Protein AF-0000000080417863 (afdb_homodimer)

Structure (mmCIF, N/CA/C/O backbone):
data_AF-0000000080417863-model_v1
#
loop_
_entity.id
_entity.type
_entity.pdbx_description
1 polymer 'RIX1 domain-containing protein'
#
loop_
_atom_site.group_PDB
_atom_site.id
_atom_site.type_symbol
_atom_site.label_atom_id
_atom_site.label_alt_id
_atom_site.label_comp_id
_atom_site.label_asym_id
_atom_site.label_entity_id
_atom_site.label_seq_id
_atom_site.pdbx_PDB_ins_code
_atom_site.Cartn_x
_atom_site.Cartn_y
_atom_site.Cartn_z
_atom_site.occupancy
_atom_site.B_iso_or_equiv
_atom_site.auth_seq_id
_atom_site.auth_comp_id
_atom_site.auth_asym_id
_atom_site.auth_atom_id
_atom_site.pdbx_PDB_model_num
ATOM 1 N N . MET A 1 1 ? -18.344 2.941 -37.938 1 40.19 1 MET A N 1
ATOM 2 C CA . MET A 1 1 ? -19.234 2.227 -37.031 1 40.19 1 MET A CA 1
ATOM 3 C C . MET A 1 1 ? -18.719 2.258 -35.594 1 40.19 1 MET A C 1
ATOM 5 O O . MET A 1 1 ? -17.578 1.879 -35.344 1 40.19 1 MET A O 1
ATOM 9 N N . ASN A 1 2 ? -19.172 3.262 -34.75 1 62 2 ASN A N 1
ATOM 10 C CA . ASN A 1 2 ? -18.922 3.787 -33.406 1 62 2 ASN A CA 1
ATOM 11 C C . ASN A 1 2 ? -19.062 2.705 -32.344 1 62 2 ASN A C 1
ATOM 13 O O . ASN A 1 2 ? -20.141 2.545 -31.766 1 62 2 ASN A O 1
ATOM 17 N N . SER A 1 3 ? -18.234 1.64 -32.5 1 79 3 SER A N 1
ATOM 18 C CA . SER A 1 3 ? -18.219 0.379 -31.766 1 79 3 SER A CA 1
ATOM 19 C C . SER A 1 3 ? -18.312 0.616 -30.266 1 79 3 SER A C 1
ATOM 21 O O . SER A 1 3 ? -19 -0.113 -29.562 1 79 3 SER A O 1
ATOM 23 N N . THR A 1 4 ? -17.875 1.683 -29.969 1 82.69 4 THR A N 1
ATOM 24 C CA . THR A 1 4 ? -17.875 1.951 -28.531 1 82.69 4 THR A CA 1
ATOM 25 C C . THR A 1 4 ? -19.281 2.285 -28.031 1 82.69 4 THR A C 1
ATOM 27 O O . THR A 1 4 ? -19.703 1.807 -26.984 1 82.69 4 THR A O 1
ATOM 30 N N . PHE A 1 5 ? -19.984 3.008 -28.922 1 86.12 5 PHE A N 1
ATOM 31 C CA . PHE A 1 5 ? -21.328 3.41 -28.516 1 86.12 5 PHE A CA 1
ATOM 32 C C . PHE A 1 5 ? -22.281 2.219 -28.562 1 86.12 5 PHE A C 1
ATOM 34 O O . PHE A 1 5 ? -23.141 2.078 -27.688 1 86.12 5 PHE A O 1
ATOM 41 N N . HIS A 1 6 ? -22.047 1.393 -29.484 1 86.12 6 HIS A N 1
ATOM 42 C CA . HIS A 1 6 ? -22.875 0.202 -29.594 1 86.12 6 HIS A CA 1
ATOM 43 C C . HIS A 1 6 ? -22.672 -0.729 -28.406 1 86.12 6 HIS A C 1
ATOM 45 O O . HIS A 1 6 ? -23.641 -1.276 -27.859 1 86.12 6 HIS A O 1
ATOM 51 N N . LEU A 1 7 ? -21.516 -0.893 -28.047 1 87.88 7 LEU A N 1
ATOM 52 C CA . LEU A 1 7 ? -21.203 -1.761 -26.906 1 87.88 7 LEU A CA 1
ATOM 53 C C . LEU A 1 7 ? -21.75 -1.179 -25.609 1 87.88 7 LEU A C 1
ATOM 55 O O . LEU A 1 7 ? -22.156 -1.923 -24.719 1 87.88 7 LEU A O 1
ATOM 59 N N . LEU A 1 8 ? -21.75 0.161 -25.5 1 88.94 8 LEU A N 1
ATOM 60 C CA . LEU A 1 8 ? -22.312 0.802 -24.328 1 88.94 8 LEU A CA 1
ATOM 61 C C . LEU A 1 8 ? -23.812 0.529 -24.219 1 88.94 8 LEU A C 1
ATOM 63 O O . LEU A 1 8 ? -24.312 0.235 -23.141 1 88.94 8 LEU A O 1
ATOM 67 N N . LYS A 1 9 ? -24.406 0.51 -25.375 1 88.31 9 LYS A N 1
ATOM 68 C CA . LYS A 1 9 ? -25.844 0.233 -25.391 1 88.31 9 LYS A CA 1
ATOM 69 C C . LYS A 1 9 ? -26.125 -1.221 -25.016 1 88.31 9 LYS A C 1
ATOM 71 O O . LYS A 1 9 ? -27.109 -1.513 -24.328 1 88.31 9 LYS A O 1
ATOM 76 N N . LEU A 1 10 ? -25.219 -2.031 -25.438 1 87.12 10 LEU A N 1
ATOM 77 C CA . LEU A 1 10 ? -25.359 -3.445 -25.094 1 87.12 10 LEU A CA 1
ATOM 78 C C . LEU A 1 10 ? -25.156 -3.67 -23.609 1 87.12 10 LEU A C 1
ATOM 80 O O . LEU A 1 10 ? -25.891 -4.457 -22.984 1 87.12 10 LEU A O 1
ATOM 84 N N . ALA A 1 11 ? -24.219 -3.018 -23.078 1 89.62 11 ALA A N 1
ATOM 85 C CA . ALA A 1 11 ? -23.922 -3.162 -21.656 1 89.62 11 ALA A CA 1
ATOM 86 C C . ALA A 1 11 ? -25.047 -2.605 -20.797 1 89.62 11 ALA A C 1
ATOM 88 O O . ALA A 1 11 ? -25.344 -3.137 -19.734 1 89.62 11 ALA A O 1
ATOM 89 N N . LEU A 1 12 ? -25.688 -1.545 -21.281 1 89.81 12 LEU A N 1
ATOM 90 C CA . LEU A 1 12 ? -26.781 -0.92 -20.547 1 89.81 12 LEU A CA 1
ATOM 91 C C . LEU A 1 12 ? -28.031 -1.795 -20.609 1 89.81 12 LEU A C 1
ATOM 93 O O . LEU A 1 12 ? -28.859 -1.754 -19.688 1 89.81 12 LEU A O 1
ATOM 97 N N . GLY A 1 13 ? -28.078 -2.602 -21.609 1 83.31 13 GLY A N 1
ATOM 98 C CA . GLY A 1 13 ? -29.234 -3.451 -21.781 1 83.31 13 GLY A CA 1
ATOM 99 C C . GLY A 1 13 ? -29.25 -4.664 -20.875 1 83.31 13 GLY A C 1
ATOM 100 O O . GLY A 1 13 ? -30.297 -5.223 -20.578 1 83.31 13 GLY A O 1
ATOM 101 N N . GLU A 1 14 ? -28.078 -4.914 -20.422 1 80.81 14 GLU A N 1
ATOM 102 C CA . GLU A 1 14 ? -28 -6.062 -19.531 1 80.81 14 GLU A CA 1
ATOM 103 C C . GLU A 1 14 ? -28.438 -5.688 -18.109 1 80.81 14 GLU A C 1
ATOM 105 O O . GLU A 1 14 ? -28.203 -4.562 -17.672 1 80.81 14 GLU A O 1
ATOM 110 N N . SER A 1 15 ? -29.172 -6.453 -17.516 1 71.88 15 SER A N 1
ATOM 111 C CA . SER A 1 15 ? -29.719 -6.18 -16.188 1 71.88 15 SER A CA 1
ATOM 112 C C . SER A 1 15 ? -28.625 -6.121 -15.133 1 71.88 15 SER A C 1
ATOM 114 O O . SER A 1 15 ? -28.75 -5.398 -14.141 1 71.88 15 SER A O 1
ATOM 116 N N . ASP A 1 16 ? -27.688 -6.812 -15.43 1 74.88 16 ASP A N 1
ATOM 117 C CA . ASP A 1 16 ? -26.641 -6.91 -14.406 1 74.88 16 ASP A CA 1
ATOM 118 C C . ASP A 1 16 ? -25.609 -5.801 -14.57 1 74.88 16 ASP A C 1
ATOM 120 O O . ASP A 1 16 ? -25.234 -5.461 -15.688 1 74.88 16 ASP A O 1
ATOM 124 N N . LYS A 1 17 ? -25.266 -5.125 -13.555 1 81.56 17 LYS A N 1
ATOM 125 C CA . LYS A 1 17 ? -24.297 -4.027 -13.539 1 81.56 17 LYS A CA 1
ATOM 126 C C . LYS A 1 17 ? -22.875 -4.539 -13.703 1 81.56 17 LYS A C 1
ATOM 128 O O . LYS A 1 17 ? -21.938 -3.75 -13.859 1 81.56 17 LYS A O 1
ATOM 133 N N . TYR A 1 18 ? -22.812 -5.84 -13.766 1 82.38 18 TYR A N 1
ATOM 134 C CA . TYR A 1 18 ? -21.5 -6.445 -13.898 1 82.38 18 TYR A CA 1
ATOM 135 C C . TYR A 1 18 ? -20.875 -6.129 -15.258 1 82.38 18 TYR A C 1
ATOM 137 O O . TYR A 1 18 ? -19.734 -5.68 -15.344 1 82.38 18 TYR A O 1
ATOM 145 N N . ALA A 1 19 ? -21.656 -6.262 -16.266 1 86.69 19 ALA A N 1
ATOM 146 C CA . ALA A 1 19 ? -21.156 -6.047 -17.625 1 86.69 19 ALA A CA 1
ATOM 147 C C . ALA A 1 19 ? -20.812 -4.578 -17.859 1 86.69 19 ALA A C 1
ATOM 149 O O . ALA A 1 19 ? -19.812 -4.262 -18.5 1 86.69 19 ALA A O 1
ATOM 150 N N . LEU A 1 20 ? -21.656 -3.746 -17.297 1 89.56 20 LEU A N 1
ATOM 151 C CA . LEU A 1 20 ? -21.422 -2.318 -17.484 1 89.56 20 LEU A CA 1
ATOM 152 C C . LEU A 1 20 ? -20.156 -1.874 -16.781 1 89.56 20 LEU A C 1
ATOM 154 O O . LEU A 1 20 ? -19.328 -1.157 -17.359 1 89.56 20 LEU A O 1
ATOM 158 N N . ARG A 1 21 ? -19.953 -2.352 -15.586 1 88.44 21 ARG A N 1
ATOM 159 C CA . ARG A 1 21 ? -18.781 -1.952 -14.805 1 88.44 21 ARG A CA 1
ATOM 160 C C . ARG A 1 21 ? -17.5 -2.428 -15.461 1 88.44 21 ARG A C 1
ATOM 162 O O . ARG A 1 21 ? -16.516 -1.68 -15.539 1 88.44 21 ARG A O 1
ATOM 169 N N . ASN A 1 22 ? -17.547 -3.588 -15.953 1 88.88 22 ASN A N 1
ATOM 170 C CA . ASN A 1 22 ? -16.359 -4.125 -16.609 1 88.88 22 ASN A CA 1
ATOM 171 C C . ASN A 1 22 ? -16.062 -3.41 -17.922 1 88.88 22 ASN A C 1
ATOM 173 O O . ASN A 1 22 ? -14.906 -3.164 -18.266 1 88.88 22 ASN A O 1
ATOM 177 N N . TYR A 1 23 ? -17.125 -3.119 -18.688 1 90.88 23 TYR A N 1
ATOM 178 C CA . TYR A 1 23 ? -16.953 -2.406 -19.938 1 90.88 23 TYR A CA 1
ATOM 179 C C . TYR A 1 23 ? -16.406 -1 -19.703 1 90.88 23 TYR A C 1
ATOM 181 O O . TYR A 1 23 ? -15.539 -0.528 -20.438 1 90.88 23 TYR A O 1
ATOM 189 N N . LEU A 1 24 ? -16.891 -0.411 -18.625 1 90.5 24 LEU A N 1
ATOM 190 C CA . LEU A 1 24 ? -16.469 0.95 -18.312 1 90.5 24 LEU A CA 1
ATOM 191 C C . LEU A 1 24 ? -15.008 0.973 -17.859 1 90.5 24 LEU A C 1
ATOM 193 O O . LEU A 1 24 ? -14.281 1.933 -18.125 1 90.5 24 LEU A O 1
ATOM 197 N N . GLN A 1 25 ? -14.602 -0.05 -17.172 1 90.06 25 GLN A N 1
ATOM 198 C CA . GLN A 1 25 ? -13.203 -0.135 -16.781 1 90.06 25 GLN A CA 1
ATOM 199 C C . GLN A 1 25 ? -12.297 -0.224 -18 1 90.06 25 GLN A C 1
ATOM 201 O O . GLN A 1 25 ? -11.219 0.378 -18.031 1 90.06 25 GLN A O 1
ATOM 206 N N . VAL A 1 26 ? -12.75 -0.878 -18.984 1 88.25 26 VAL A N 1
ATOM 207 C CA . VAL A 1 26 ? -12 -1.004 -20.219 1 88.25 26 VAL A CA 1
ATOM 208 C C . VAL A 1 26 ? -11.953 0.342 -20.938 1 88.25 26 VAL A C 1
ATOM 210 O O . VAL A 1 26 ? -10.922 0.724 -21.5 1 88.25 26 VAL A O 1
ATOM 213 N N . CYS A 1 27 ? -13.094 0.983 -20.875 1 88.19 27 CYS A N 1
ATOM 214 C CA . CYS A 1 27 ? -13.156 2.293 -21.516 1 88.19 27 CYS A CA 1
ATOM 215 C C . CYS A 1 27 ? -12.211 3.275 -20.844 1 88.19 27 CYS A C 1
ATOM 217 O O . CYS A 1 27 ? -11.625 4.133 -21.5 1 88.19 27 CYS A O 1
ATOM 219 N N . LYS A 1 28 ? -12.062 3.139 -19.547 1 88 28 LYS A N 1
ATOM 220 C CA . LYS A 1 28 ? -11.172 4.016 -18.781 1 88 28 LYS A CA 1
ATOM 221 C C . LYS A 1 28 ? -9.711 3.729 -19.109 1 88 28 LYS A C 1
ATOM 223 O O . LYS A 1 28 ? -8.93 4.652 -19.359 1 88 28 LYS A O 1
ATOM 228 N N . ASP A 1 29 ? -9.391 2.516 -19.203 1 83.31 29 ASP A N 1
ATOM 229 C CA . ASP A 1 29 ? -8.008 2.109 -19.406 1 83.31 29 ASP A CA 1
ATOM 230 C C . ASP A 1 29 ? -7.543 2.422 -20.828 1 83.31 29 ASP A C 1
ATOM 232 O O . ASP A 1 29 ? -6.383 2.783 -21.047 1 83.31 29 ASP A O 1
ATOM 236 N N . ASN A 1 30 ? -8.453 2.359 -21.812 1 80.44 30 ASN A N 1
ATOM 237 C CA . ASN A 1 30 ? -8.07 2.535 -23.219 1 80.44 30 ASN A CA 1
ATOM 238 C C . ASN A 1 30 ? -8.555 3.871 -23.766 1 80.44 30 ASN A C 1
ATOM 240 O O . ASN A 1 30 ? -8.328 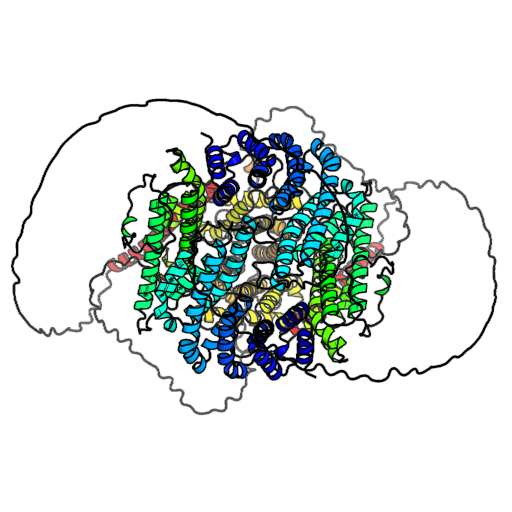4.188 -24.938 1 80.44 30 ASN A O 1
ATOM 244 N N . ILE A 1 31 ? -9.195 4.684 -22.906 1 81.44 31 ILE A N 1
ATOM 245 C CA . ILE A 1 31 ? -9.695 5.992 -23.312 1 81.44 31 ILE A CA 1
ATOM 246 C C . ILE A 1 31 ? -10.523 5.859 -24.578 1 81.44 31 ILE A C 1
ATOM 248 O O . ILE A 1 31 ? -10.32 6.613 -25.547 1 81.44 31 ILE A O 1
ATOM 252 N N . LEU A 1 32 ? -11.461 5 -24.688 1 82.75 32 LEU A N 1
ATOM 253 C CA . LEU A 1 32 ? -12.203 4.609 -25.891 1 82.75 32 LEU A CA 1
ATOM 254 C C . LEU A 1 32 ? -13.18 5.703 -26.297 1 82.75 32 LEU A C 1
ATOM 256 O O . LEU A 1 32 ? -13.516 5.836 -27.484 1 82.75 32 LEU A O 1
ATOM 260 N N . PHE A 1 33 ? -13.633 6.539 -25.406 1 83.38 33 PHE A N 1
ATOM 261 C CA . PHE A 1 33 ? -14.641 7.539 -25.719 1 83.38 33 PHE A CA 1
ATOM 262 C C . PHE A 1 33 ? -14.047 8.664 -26.562 1 83.38 33 PHE A C 1
ATOM 264 O O . PHE A 1 33 ? -14.766 9.367 -27.266 1 83.38 33 PHE A O 1
ATOM 271 N N . GLN A 1 34 ? -12.789 8.812 -26.422 1 76.31 34 GLN A N 1
ATOM 272 C CA . GLN A 1 34 ? -12.133 9.875 -27.172 1 76.31 34 GLN A CA 1
ATOM 273 C C . GLN A 1 34 ? -11.828 9.422 -28.594 1 76.31 34 GLN A C 1
ATOM 275 O O . GLN A 1 34 ? -11.852 10.227 -29.531 1 76.31 34 GLN A O 1
ATOM 280 N N . LYS A 1 35 ? -11.43 8.227 -28.812 1 69 35 LYS A N 1
ATOM 281 C CA . LYS A 1 35 ? -10.93 7.746 -30.094 1 69 35 LYS A CA 1
ATOM 282 C C . LYS A 1 35 ? -12.07 7.48 -31.062 1 69 35 LYS A C 1
ATOM 284 O O . LYS A 1 35 ? -12.023 7.93 -32.219 1 69 35 LYS A O 1
ATOM 289 N N . ASP A 1 36 ? -13.055 6.598 -30.719 1 62.47 36 ASP A N 1
ATOM 290 C CA . ASP A 1 36 ? -13.938 5.988 -31.703 1 62.47 36 ASP A CA 1
ATOM 291 C C . ASP A 1 36 ? -15.398 6.32 -31.422 1 62.47 36 ASP A C 1
ATOM 293 O O . ASP A 1 36 ? -16.297 5.516 -31.703 1 62.47 36 ASP A O 1
ATOM 297 N N . CYS A 1 37 ? -15.664 7.488 -30.812 1 67.06 37 CYS A N 1
ATOM 298 C CA . CYS A 1 37 ? -17.062 7.578 -30.422 1 67.06 37 CYS A CA 1
ATOM 299 C C . CYS A 1 37 ? -17.609 8.992 -30.625 1 67.06 37 CYS A C 1
ATOM 301 O O . CYS A 1 37 ? -16.844 9.953 -30.641 1 67.06 37 CYS A O 1
ATOM 303 N N . ASN A 1 38 ? -18.719 8.891 -31.219 1 81.69 38 ASN A N 1
ATOM 304 C CA . ASN A 1 38 ? -19.484 10.125 -31.109 1 81.69 38 ASN A CA 1
ATOM 305 C C . ASN A 1 38 ? -19.828 10.445 -29.656 1 81.69 38 ASN A C 1
ATOM 307 O O . ASN A 1 38 ? -20.828 9.969 -29.125 1 81.69 38 ASN A O 1
ATOM 311 N N . ILE A 1 39 ? -19.016 11.211 -29.047 1 86.94 39 ILE A N 1
ATOM 312 C CA . ILE A 1 39 ? -19.062 11.516 -27.609 1 86.94 39 ILE A CA 1
ATOM 313 C C . ILE A 1 39 ? -20.391 12.203 -27.281 1 86.94 39 ILE A C 1
ATOM 315 O O . ILE A 1 39 ? -20.906 12.047 -26.172 1 86.94 39 ILE A O 1
ATOM 319 N N . GLU A 1 40 ? -21.047 12.797 -28.297 1 88.38 40 GLU A N 1
ATOM 320 C CA . GLU A 1 40 ? -22.297 13.508 -28.062 1 88.38 40 GLU A CA 1
ATOM 321 C C . GLU A 1 40 ? -23.453 12.539 -27.812 1 88.38 40 GLU A C 1
ATOM 323 O O . GLU A 1 40 ? -24.328 12.82 -27 1 88.38 40 GLU A O 1
ATOM 328 N N . SER A 1 41 ? -23.328 11.453 -28.484 1 90.81 41 SER A N 1
ATOM 329 C CA . SER A 1 41 ? -24.359 10.445 -28.266 1 90.81 41 SER A CA 1
ATOM 330 C C . SER A 1 41 ? -24.266 9.859 -26.859 1 90.81 41 SER A C 1
ATOM 332 O O . SER A 1 41 ? -25.281 9.57 -26.234 1 90.81 41 SER A O 1
ATOM 334 N N . VAL A 1 42 ? -23.109 9.703 -26.422 1 92.19 42 VAL A N 1
ATOM 335 C CA . VAL A 1 42 ? -22.906 9.172 -25.078 1 92.19 42 VAL A CA 1
ATOM 336 C C . VAL A 1 42 ? -23.375 10.188 -24.031 1 92.19 42 VAL A C 1
ATOM 338 O O . VAL A 1 42 ? -24 9.82 -23.047 1 92.19 42 VAL A O 1
ATOM 341 N N . VAL A 1 43 ? -23.094 11.453 -24.328 1 93.69 43 VAL A N 1
ATOM 342 C CA . VAL A 1 43 ? -23.531 12.516 -23.422 1 93.69 43 VAL A CA 1
ATOM 343 C C . VAL A 1 43 ? -25.047 12.555 -23.344 1 93.69 43 VAL A C 1
ATOM 345 O O . VAL A 1 43 ? -25.625 12.773 -22.266 1 93.69 43 VAL A O 1
ATOM 348 N N . ALA A 1 44 ? -25.625 12.281 -24.406 1 92.94 44 ALA A N 1
ATOM 349 C CA . ALA A 1 44 ? -27.078 12.258 -24.438 1 92.94 44 ALA A CA 1
ATOM 350 C C . ALA A 1 44 ? -27.625 11.125 -23.562 1 92.94 44 ALA A C 1
ATOM 352 O O . ALA A 1 44 ? -28.625 11.305 -22.859 1 92.94 44 ALA A O 1
ATOM 353 N N . ILE A 1 45 ? -27 10.008 -23.594 1 92.94 45 ILE A N 1
ATOM 354 C CA . ILE A 1 45 ? -27.406 8.875 -22.766 1 92.94 45 ILE A CA 1
ATOM 355 C C . ILE A 1 45 ? -27.219 9.211 -21.281 1 92.94 45 ILE A C 1
ATOM 357 O O . ILE A 1 45 ? -28.062 8.883 -20.453 1 92.94 45 ILE A O 1
ATOM 361 N N . VAL A 1 46 ? -26.109 9.836 -21 1 94.31 46 VAL A N 1
ATOM 362 C CA . VAL A 1 46 ? -25.797 10.195 -19.625 1 94.31 46 VAL A CA 1
ATOM 363 C C . VAL A 1 46 ? -26.844 11.18 -19.094 1 94.31 46 VAL A C 1
ATOM 365 O O . VAL A 1 46 ? -27.359 11.008 -17.984 1 94.31 46 VAL A O 1
ATOM 368 N N . ASN A 1 47 ? -27.188 12.156 -19.891 1 93.94 47 ASN A N 1
ATOM 369 C CA . ASN A 1 47 ? -28.156 13.156 -19.484 1 93.94 47 ASN A CA 1
ATOM 370 C C . ASN A 1 47 ? -29.547 12.539 -19.266 1 93.94 47 ASN A C 1
ATOM 372 O O . ASN A 1 47 ? -30.25 12.891 -18.328 1 93.94 47 ASN A O 1
ATOM 376 N N . SER A 1 48 ? -29.797 11.641 -20.125 1 93.5 48 SER A N 1
ATOM 377 C CA . SER A 1 48 ? -31.094 10.969 -19.984 1 93.5 48 SER A CA 1
ATOM 378 C C . SER A 1 48 ? -31.109 10.062 -18.75 1 93.5 48 SER A C 1
ATOM 380 O O . SER A 1 48 ? -32.125 9.992 -18.047 1 93.5 48 SER A O 1
ATOM 382 N N . SER A 1 49 ? -30.031 9.391 -18.516 1 92.06 49 SER A N 1
ATOM 383 C CA . SER A 1 49 ? -29.953 8.461 -17.391 1 92.06 49 SER A CA 1
ATOM 384 C C . SER A 1 49 ? -29.922 9.211 -16.062 1 92.06 49 SER A C 1
ATOM 386 O O . SER A 1 49 ? -30.469 8.734 -15.062 1 92.06 49 SER A O 1
ATOM 388 N N . LEU A 1 50 ? -29.297 10.344 -15.969 1 92.31 50 LEU A N 1
ATOM 389 C CA . LEU A 1 50 ? -29.188 11.109 -14.734 1 92.31 50 LEU A CA 1
ATOM 390 C C . LEU A 1 50 ? -30.531 11.711 -14.336 1 92.31 50 LEU A C 1
ATOM 392 O O . LEU A 1 50 ? -30.734 12.039 -13.172 1 92.31 50 LEU A O 1
ATOM 396 N N . ASN A 1 51 ? -31.359 11.812 -15.328 1 88.75 51 ASN A N 1
ATOM 397 C CA . ASN A 1 51 ? -32.656 12.43 -15.07 1 88.75 51 ASN A CA 1
ATOM 398 C C . ASN A 1 51 ? -33.656 11.414 -14.531 1 88.75 51 ASN A C 1
ATOM 400 O O . ASN A 1 51 ? -34.688 11.789 -13.93 1 88.75 51 ASN A O 1
ATOM 404 N N . VAL A 1 52 ? -33.344 10.148 -14.797 1 87.44 52 VAL A N 1
ATOM 405 C CA . VAL A 1 52 ? -34.219 9.086 -14.328 1 87.44 52 VAL A CA 1
ATOM 406 C C . VAL A 1 52 ? -33.656 8.484 -13.039 1 87.44 52 VAL A C 1
ATOM 408 O O . VAL A 1 52 ? -32.469 8.102 -12.984 1 87.44 52 VAL A O 1
ATOM 411 N N . SER A 1 53 ? -34.438 8.336 -12.008 1 82.81 53 SER A N 1
ATOM 412 C CA . SER A 1 53 ? -34 7.895 -10.695 1 82.81 53 SER A CA 1
ATOM 413 C C . SER A 1 53 ? -33.562 6.434 -10.719 1 82.81 53 SER A C 1
ATOM 415 O O . SER A 1 53 ? -32.625 6.051 -10.023 1 82.81 53 SER A O 1
ATOM 417 N N . ALA A 1 54 ? -34.188 5.652 -11.602 1 81.31 54 ALA A N 1
ATOM 418 C CA . ALA A 1 54 ? -33.875 4.227 -11.648 1 81.31 54 ALA A CA 1
ATOM 419 C C . ALA A 1 54 ? -32.5 3.988 -12.305 1 81.31 54 ALA A C 1
ATOM 421 O O . ALA A 1 54 ? -31.797 3.039 -11.953 1 81.31 54 ALA A O 1
ATOM 422 N N . ASP A 1 55 ? -32.188 4.93 -13.219 1 87.88 55 ASP A N 1
ATOM 423 C CA . ASP A 1 55 ? -30.938 4.75 -13.977 1 87.88 55 ASP A CA 1
ATOM 424 C C . ASP A 1 55 ? -29.875 5.742 -13.531 1 87.88 55 ASP A C 1
ATOM 426 O O . ASP A 1 55 ? -28.828 5.879 -14.188 1 87.88 55 ASP A O 1
ATOM 430 N N . PHE A 1 56 ? -30.156 6.355 -12.445 1 89.75 56 PHE A N 1
ATOM 431 C CA . PHE A 1 56 ? -29.234 7.391 -11.984 1 89.75 56 PHE A CA 1
ATOM 432 C C . PHE A 1 56 ? -27.844 6.809 -11.734 1 89.75 56 PHE A C 1
ATOM 434 O O . PHE A 1 56 ? -26.828 7.398 -12.125 1 89.75 56 PHE A O 1
ATOM 441 N N . GLU A 1 57 ? -27.797 5.656 -11.141 1 87.12 57 GLU A N 1
ATOM 442 C CA . GLU A 1 57 ? -26.516 5.027 -10.828 1 87.12 57 GLU A CA 1
ATOM 443 C C . GLU A 1 57 ? -25.719 4.723 -12.094 1 87.12 57 GLU A C 1
ATOM 445 O O . GLU A 1 57 ? -24.5 4.93 -12.133 1 87.12 57 GLU A O 1
ATOM 450 N N . LYS A 1 58 ? -26.406 4.27 -13.086 1 90.5 58 LYS A N 1
ATOM 451 C CA . LYS A 1 58 ? -25.75 3.965 -14.352 1 90.5 58 LYS A CA 1
ATOM 452 C C . LYS A 1 58 ? -25.203 5.23 -15.008 1 90.5 58 LYS A C 1
ATOM 454 O O . LYS A 1 58 ? -24.094 5.227 -15.547 1 90.5 58 LYS A O 1
ATOM 459 N N . GLY A 1 59 ? -26 6.242 -14.867 1 92.38 59 GLY A N 1
ATOM 460 C CA . GLY A 1 59 ? -25.547 7.504 -15.43 1 92.38 59 GLY A CA 1
ATOM 461 C C . GLY A 1 59 ? -24.312 8.055 -14.742 1 92.38 59 GLY A C 1
ATOM 462 O O . GLY A 1 59 ? -23.406 8.57 -15.406 1 92.38 59 GLY A O 1
ATOM 463 N N . VAL A 1 60 ? -24.281 7.879 -13.438 1 92.75 60 VAL A N 1
ATOM 464 C CA . VAL A 1 60 ? -23.156 8.375 -12.656 1 92.75 60 VAL A CA 1
ATOM 465 C C . VAL A 1 60 ? -21.891 7.578 -13 1 92.75 60 VAL A C 1
ATOM 467 O O . VAL A 1 60 ? -20.812 8.141 -13.133 1 92.75 60 VAL A O 1
ATOM 470 N N . LEU A 1 61 ? -22.031 6.297 -13.188 1 92.88 61 LEU A N 1
ATOM 471 C CA . LEU A 1 61 ? -20.891 5.434 -13.508 1 92.88 61 LEU A CA 1
ATOM 472 C C . LEU A 1 61 ? -20.312 5.793 -14.867 1 92.88 61 LEU A C 1
ATOM 474 O O . LEU A 1 61 ? -19.094 5.855 -15.023 1 92.88 61 LEU A O 1
ATOM 478 N N . ILE A 1 62 ? -21.141 6.082 -15.836 1 94.12 62 ILE A N 1
ATOM 479 C CA . ILE A 1 62 ? -20.688 6.398 -17.188 1 94.12 62 ILE A CA 1
ATOM 480 C C . ILE A 1 62 ? -20.016 7.773 -17.203 1 94.12 62 ILE A C 1
ATOM 482 O O . ILE A 1 62 ? -18.953 7.949 -17.797 1 94.12 62 ILE A O 1
ATOM 486 N N . LEU A 1 63 ? -20.625 8.68 -16.484 1 94.81 63 LEU A N 1
ATOM 487 C CA . LEU A 1 63 ? -20.109 10.047 -16.484 1 94.81 63 LEU A CA 1
ATOM 488 C C . LEU A 1 63 ? -18.734 10.102 -15.812 1 94.81 63 LEU A C 1
ATOM 490 O O . LEU A 1 63 ? -17.875 10.883 -16.219 1 94.81 63 LEU A O 1
ATOM 494 N N . ASN A 1 64 ? -18.547 9.289 -14.789 1 92.5 64 ASN A N 1
ATOM 495 C CA . ASN A 1 64 ? -17.266 9.242 -14.094 1 92.5 64 ASN A CA 1
ATOM 496 C C . ASN A 1 64 ? -16.141 8.844 -15.039 1 92.5 64 ASN A C 1
ATOM 498 O O . ASN A 1 64 ? -15.008 9.312 -14.898 1 92.5 64 ASN A O 1
ATOM 502 N N . VAL A 1 65 ? -16.422 8.008 -15.977 1 92.25 65 VAL A N 1
ATOM 503 C CA . VAL A 1 65 ? -15.406 7.531 -16.906 1 92.25 65 VAL A CA 1
ATOM 504 C C . VAL A 1 65 ? -15.328 8.477 -18.109 1 92.25 65 VAL A C 1
ATOM 506 O O . VAL A 1 65 ? -14.25 8.672 -18.672 1 92.25 65 VAL A O 1
ATOM 509 N N . LEU A 1 66 ? -16.422 9.117 -18.516 1 92 66 LEU A N 1
ATOM 510 C CA . LEU A 1 66 ? -16.531 9.969 -19.688 1 92 66 LEU A CA 1
ATOM 511 C C . LEU A 1 66 ? -15.883 11.328 -19.453 1 92 66 LEU A C 1
ATOM 513 O O . LEU A 1 66 ? -15.273 11.898 -20.359 1 92 66 LEU A O 1
ATOM 517 N N . LEU A 1 67 ? -15.867 11.805 -18.25 1 91.12 67 LEU A N 1
ATOM 518 C CA . LEU A 1 67 ? -15.508 13.18 -17.906 1 91.12 67 LEU A CA 1
ATOM 519 C C . LEU A 1 67 ? -14.062 13.477 -18.281 1 91.12 67 LEU A C 1
ATOM 521 O O . LEU A 1 67 ? -13.789 14.445 -18.984 1 91.12 67 LEU A O 1
ATOM 525 N N . PRO A 1 68 ? -13.094 12.617 -17.875 1 85.62 68 PRO A N 1
ATOM 526 C CA . PRO A 1 68 ? -11.711 12.93 -18.234 1 85.62 68 PRO A CA 1
ATOM 527 C C . PRO A 1 68 ? -11.43 12.812 -19.719 1 85.62 68 PRO A C 1
ATOM 529 O O . PRO A 1 68 ? -10.438 13.352 -20.219 1 85.62 68 PRO A O 1
ATOM 532 N N . GLN A 1 69 ? -12.367 12.242 -20.469 1 85.19 69 GLN A N 1
ATOM 533 C CA . GLN A 1 69 ? -12.156 12 -21.891 1 85.19 69 GLN A CA 1
ATOM 534 C C . GLN A 1 69 ? -12.906 13.016 -22.75 1 85.19 69 GLN A C 1
ATOM 536 O O . GLN A 1 69 ? -12.766 13.039 -23.969 1 85.19 69 GLN A O 1
ATOM 541 N N . CYS A 1 70 ? -13.594 13.898 -22.156 1 86.38 70 CYS A N 1
ATOM 542 C CA . CYS A 1 70 ? -14.422 14.859 -22.875 1 86.38 70 CYS A CA 1
ATOM 543 C C . CYS A 1 70 ? -13.617 16.094 -23.266 1 86.38 70 CYS A C 1
ATOM 545 O O . CYS A 1 70 ? -12.711 16.5 -22.531 1 86.38 70 CYS A O 1
ATOM 547 N N . LYS A 1 71 ? -14.031 16.625 -24.359 1 82.31 71 LYS A N 1
ATOM 548 C CA . LYS A 1 71 ? -13.43 17.875 -24.812 1 82.31 71 LYS A CA 1
ATOM 549 C C . LYS A 1 71 ? -13.922 19.062 -23.984 1 82.31 71 LYS A C 1
ATOM 551 O O . LYS A 1 71 ? -14.984 18.984 -23.359 1 82.31 71 LYS A O 1
ATOM 556 N N . SER A 1 72 ? -13.195 20.141 -23.922 1 85.44 72 SER A N 1
ATOM 557 C CA . SER A 1 72 ? -13.484 21.297 -23.078 1 85.44 72 SER A CA 1
ATOM 558 C C . SER A 1 72 ? -14.805 21.953 -23.469 1 85.44 72 SER A C 1
ATOM 560 O O . SER A 1 72 ? -15.539 22.438 -22.609 1 85.44 72 SER A O 1
ATOM 562 N N . ASP A 1 73 ? -15.109 21.875 -24.75 1 86.56 73 ASP A N 1
ATOM 563 C CA . ASP A 1 73 ? -16.328 22.516 -25.203 1 86.56 73 ASP A CA 1
ATOM 564 C C . ASP A 1 73 ? -17.562 21.781 -24.719 1 86.56 73 ASP A C 1
ATOM 566 O O . ASP A 1 73 ? -18.547 22.406 -24.297 1 86.56 73 ASP A O 1
ATOM 570 N N . LEU A 1 74 ? -17.484 20.484 -24.781 1 89.38 74 LEU A N 1
ATOM 571 C CA . LEU A 1 74 ? -18.609 19.672 -24.328 1 89.38 74 LEU A CA 1
ATOM 572 C C . LEU A 1 74 ? -18.797 19.781 -22.812 1 89.38 74 LEU A C 1
ATOM 574 O O . LEU A 1 74 ? -19.922 19.781 -22.328 1 89.38 74 LEU A O 1
ATOM 578 N N . ILE A 1 75 ? -17.734 19.906 -22.109 1 91.38 75 ILE A N 1
ATOM 579 C CA . ILE A 1 75 ? -17.797 20.031 -20.656 1 91.38 75 ILE A CA 1
ATOM 580 C C . ILE A 1 75 ? -18.438 21.359 -20.281 1 91.38 75 ILE A C 1
ATOM 582 O O . ILE A 1 75 ? -19.297 21.422 -19.391 1 91.38 75 ILE A O 1
ATOM 586 N N . GLU A 1 76 ? -18 22.391 -20.922 1 91.94 76 GLU A N 1
ATOM 587 C CA . GLU A 1 76 ? -18.531 23.719 -20.609 1 91.94 76 GLU A CA 1
ATOM 588 C C . GLU A 1 76 ? -20.031 23.781 -20.828 1 91.94 76 GLU A C 1
ATOM 590 O O . GLU A 1 76 ? -20.75 24.422 -20.047 1 91.94 76 GLU A O 1
ATOM 595 N N . ARG A 1 77 ? -20.531 23.062 -21.781 1 92.75 77 ARG A N 1
ATOM 596 C CA . ARG A 1 77 ? -21.953 23.109 -22.141 1 92.75 77 ARG A CA 1
ATOM 597 C C . ARG A 1 77 ? -22.797 22.328 -21.141 1 92.75 77 ARG A C 1
ATOM 599 O O . ARG A 1 77 ? -23.953 22.672 -20.891 1 92.75 77 ARG A O 1
ATOM 606 N N . ASN A 1 78 ? -22.266 21.25 -20.562 1 94.88 78 ASN A N 1
ATOM 607 C CA . ASN A 1 78 ? -23.094 20.328 -19.797 1 94.88 78 ASN A CA 1
ATOM 608 C C . ASN A 1 78 ? -22.719 20.344 -18.312 1 94.88 78 ASN A C 1
ATOM 610 O O . ASN A 1 78 ? -23.422 19.766 -17.484 1 94.88 78 ASN A O 1
ATOM 614 N N . LEU A 1 79 ? -21.688 20.953 -17.922 1 95.5 79 LEU A N 1
ATOM 615 C CA . LEU A 1 79 ? -21.109 20.828 -16.578 1 95.5 79 LEU A CA 1
ATOM 616 C C . LEU A 1 79 ? -22.094 21.297 -15.516 1 95.5 79 LEU A C 1
ATOM 618 O O . LEU A 1 79 ? -22.281 20.625 -14.5 1 95.5 79 LEU A O 1
ATOM 622 N N . LEU A 1 80 ? -22.719 22.438 -15.742 1 94.94 80 LEU A N 1
ATOM 623 C CA . LEU A 1 80 ? -23.672 22.969 -14.766 1 94.94 80 LEU A CA 1
ATOM 624 C C . LEU A 1 80 ? -24.859 22.031 -14.578 1 94.94 80 LEU A C 1
ATOM 626 O O . LEU A 1 80 ? -25.297 21.797 -13.453 1 94.94 80 LEU A O 1
ATOM 630 N N . GLN A 1 81 ? -25.328 21.5 -15.672 1 94.25 81 GLN A N 1
ATOM 631 C CA . GLN A 1 81 ? -26.438 20.562 -15.617 1 94.25 81 GLN A CA 1
ATOM 632 C C . GLN A 1 81 ? -26.047 19.297 -14.852 1 94.25 81 GLN A C 1
ATOM 634 O O . GLN A 1 81 ? -26.844 18.766 -14.062 1 94.25 81 GLN A O 1
ATOM 639 N N . TRP A 1 82 ? -24.875 18.812 -15.141 1 95.75 82 TRP A N 1
ATOM 640 C CA . TRP A 1 82 ? -24.391 17.609 -14.461 1 95.75 82 TRP A CA 1
ATOM 641 C C . TRP A 1 82 ? -24.281 17.844 -12.953 1 95.75 82 TRP A C 1
ATOM 643 O O . TRP A 1 82 ? -24.641 16.984 -12.156 1 95.75 82 TRP A O 1
ATOM 653 N N . LEU A 1 83 ? -23.812 19 -12.555 1 94.88 83 LEU A N 1
ATOM 654 C CA . LEU A 1 83 ? -23.672 19.344 -11.148 1 94.88 83 LEU A CA 1
ATOM 655 C C . LEU A 1 83 ? -25.031 19.359 -10.461 1 94.88 83 LEU A C 1
ATOM 657 O O . LEU A 1 83 ? -25.203 18.797 -9.375 1 94.88 83 LEU A O 1
ATOM 661 N N . GLN A 1 84 ? -25.969 19.875 -11.078 1 92.69 84 GLN A N 1
ATOM 662 C CA . GLN A 1 84 ? -27.297 19.984 -10.5 1 92.69 84 GLN A CA 1
ATOM 663 C C . GLN A 1 84 ? -27.984 18.625 -10.422 1 92.69 84 GLN A C 1
ATOM 665 O O . GLN A 1 84 ? -28.641 18.312 -9.43 1 92.69 84 GLN A O 1
ATOM 670 N N . GLN A 1 85 ? -27.797 17.844 -11.438 1 92.31 85 GLN A N 1
ATOM 671 C CA . GLN A 1 85 ? -28.391 16.516 -11.453 1 92.31 85 GLN A CA 1
ATOM 672 C C . GLN A 1 85 ? -27.766 15.625 -10.375 1 92.31 85 GLN A C 1
ATOM 674 O O . GLN A 1 85 ? -28.453 14.836 -9.734 1 92.31 85 GLN A O 1
ATOM 679 N N . CYS A 1 86 ? -26.5 15.758 -10.242 1 91.06 86 CYS A N 1
ATOM 680 C CA . CYS A 1 86 ? -25.812 14.977 -9.219 1 91.06 86 CYS A CA 1
ATOM 681 C C . CYS A 1 86 ? -26.266 15.391 -7.824 1 91.06 86 CYS A C 1
ATOM 683 O O . CYS A 1 86 ? -26.422 14.547 -6.941 1 91.06 86 CYS A O 1
ATOM 685 N N . LEU A 1 87 ? -26.484 16.656 -7.621 1 90.12 87 LEU A N 1
ATOM 686 C CA . LEU A 1 87 ? -26.953 17.156 -6.332 1 90.12 87 LEU A CA 1
ATOM 687 C C . LEU A 1 87 ? -28.359 16.625 -6.02 1 90.12 87 LEU A C 1
ATOM 689 O O . LEU A 1 87 ? -28.641 16.266 -4.879 1 90.12 87 LEU A O 1
ATOM 693 N N . LYS A 1 88 ? -29.078 16.531 -7.023 1 87.56 88 LYS A N 1
ATOM 694 C CA . LYS A 1 88 ? -30.438 16 -6.848 1 87.56 88 LYS A CA 1
ATOM 695 C C . LYS A 1 88 ? -30.406 14.523 -6.504 1 87.56 88 LYS A C 1
ATOM 697 O O . LYS A 1 88 ? -31.219 14.047 -5.707 1 87.56 88 LYS A O 1
ATOM 702 N N . GLY A 1 89 ? -29.469 13.852 -7.082 1 85.25 89 GLY A N 1
ATOM 703 C CA . GLY A 1 89 ? -29.328 12.422 -6.836 1 85.25 89 GLY A CA 1
ATOM 704 C C . GLY A 1 89 ? -28.859 12.102 -5.426 1 85.25 89 GLY A C 1
ATOM 705 O O . GLY A 1 89 ? -29.078 11 -4.93 1 85.25 89 GLY A O 1
ATOM 706 N N . LEU A 1 90 ? -28.219 13.031 -4.707 1 83.06 90 LEU A N 1
ATOM 707 C CA . LEU A 1 90 ? -27.688 12.828 -3.361 1 83.06 90 LEU A CA 1
ATOM 708 C C . LEU A 1 90 ? -28.828 12.75 -2.348 1 83.06 90 LEU A C 1
ATOM 710 O O . LEU A 1 90 ? -28.641 12.25 -1.233 1 83.06 90 LEU A O 1
ATOM 714 N N . GLN A 1 91 ? -29.984 13.125 -2.742 1 77.5 91 GLN A N 1
ATOM 715 C CA . GLN A 1 91 ? -31.125 13.109 -1.833 1 77.5 91 GLN A CA 1
ATOM 716 C C . GLN A 1 91 ? -31.688 11.695 -1.664 1 77.5 91 GLN A C 1
ATOM 718 O O . GLN A 1 91 ? -32.344 11.398 -0.66 1 77.5 91 GLN A O 1
ATOM 723 N N . SER A 1 92 ? -31.297 10.867 -2.67 1 70.06 92 SER A N 1
ATOM 724 C CA . SER A 1 92 ? -31.719 9.477 -2.539 1 70.06 92 SER A CA 1
ATOM 725 C C . SER A 1 92 ? -30.672 8.641 -1.812 1 70.06 92 SER A C 1
ATOM 727 O O . SER A 1 92 ? -29.5 8.594 -2.232 1 70.06 92 SER A O 1
ATOM 729 N N . PRO A 1 93 ? -30.969 8.016 -0.64 1 63.53 93 PRO A N 1
ATOM 730 C CA . PRO A 1 93 ? -29.984 7.426 0.279 1 63.53 93 PRO A CA 1
ATOM 731 C C . PRO A 1 93 ? -29.406 6.113 -0.243 1 63.53 93 PRO A C 1
ATOM 733 O O . PRO A 1 93 ? -28.422 5.609 0.304 1 63.53 93 PRO A O 1
ATOM 736 N N . SER A 1 94 ? -29.859 5.578 -1.388 1 66.44 94 SER A N 1
ATOM 737 C CA . SER A 1 94 ? -29.469 4.199 -1.665 1 66.44 94 SER A CA 1
ATOM 738 C C . SER A 1 94 ? -28.062 4.121 -2.25 1 66.44 94 SER A C 1
ATOM 740 O O . SER A 1 94 ? -27.359 3.121 -2.078 1 66.44 94 SER A O 1
ATOM 742 N N . TYR A 1 95 ? -27.594 5.125 -2.926 1 72.06 95 TYR A N 1
ATOM 743 C CA . TYR A 1 95 ? -26.297 5.117 -3.619 1 72.06 95 TYR A CA 1
ATOM 744 C C . TYR A 1 95 ? -25.594 6.457 -3.471 1 72.06 95 TYR A C 1
ATOM 746 O O . TYR A 1 95 ? -26 7.449 -4.09 1 72.06 95 TYR A O 1
ATOM 754 N N . LEU A 1 96 ? -24.625 6.422 -2.469 1 76.5 96 LEU A N 1
ATOM 755 C CA . LEU A 1 96 ? -24.078 7.75 -2.193 1 76.5 96 LEU A CA 1
ATOM 756 C C . LEU A 1 96 ? -22.578 7.801 -2.484 1 76.5 96 LEU A C 1
ATOM 758 O O . LEU A 1 96 ? -22.031 8.867 -2.756 1 76.5 96 LEU A O 1
ATOM 762 N N . VAL A 1 97 ? -21.891 6.699 -2.549 1 81.88 97 VAL A N 1
ATOM 763 C CA . VAL A 1 97 ? -20.422 6.727 -2.615 1 81.88 97 VAL A CA 1
ATOM 764 C C . VAL A 1 97 ? -19.984 7.23 -3.986 1 81.88 97 VAL A C 1
ATOM 766 O O . VAL A 1 97 ? -19.203 8.18 -4.082 1 81.88 97 VAL A O 1
ATOM 769 N N . THR A 1 98 ? -20.516 6.734 -5.082 1 86.44 98 THR A N 1
ATOM 770 C CA . THR A 1 98 ? -20.062 7.062 -6.426 1 86.44 98 THR A CA 1
ATOM 771 C C . THR A 1 98 ? -20.5 8.469 -6.824 1 86.44 98 THR A C 1
ATOM 773 O O . THR A 1 98 ? -19.734 9.211 -7.449 1 86.44 98 THR A O 1
ATOM 776 N N . PRO A 1 99 ? -21.688 8.875 -6.414 1 90 99 PRO A N 1
ATOM 777 C CA . PRO A 1 99 ? -22.078 10.242 -6.762 1 90 99 PRO A CA 1
ATOM 778 C C . PRO A 1 99 ? -21.203 11.297 -6.078 1 90 99 PRO A C 1
ATOM 780 O O . PRO A 1 99 ? -20.906 12.336 -6.668 1 90 99 PRO A O 1
ATOM 783 N N . TYR A 1 100 ? -20.75 11.062 -4.863 1 91 100 TYR A N 1
ATOM 784 C CA . TYR A 1 100 ? -19.859 12.008 -4.199 1 91 100 TYR A CA 1
ATOM 785 C C . TYR A 1 100 ? -18.5 12.039 -4.879 1 91 100 TYR A C 1
ATOM 787 O O . TYR A 1 100 ? -17.875 13.102 -4.98 1 91 100 TYR A O 1
ATOM 795 N N . THR A 1 101 ? -18.047 10.883 -5.277 1 91.88 101 THR A N 1
ATOM 796 C CA . THR A 1 101 ? -16.781 10.836 -6 1 91.88 101 THR A CA 1
ATOM 797 C C . THR A 1 101 ? -16.875 11.602 -7.32 1 91.88 101 THR A C 1
ATOM 799 O O . THR A 1 101 ? -15.945 12.297 -7.715 1 91.88 101 THR A O 1
ATOM 802 N N . LEU A 1 102 ? -17.984 11.469 -7.953 1 94.44 102 LEU A N 1
ATOM 803 C CA . LEU A 1 102 ? -18.219 12.188 -9.203 1 94.44 102 LEU A CA 1
ATOM 804 C C . LEU A 1 102 ? -18.344 13.688 -8.953 1 94.44 102 LEU A C 1
ATOM 806 O O . LEU A 1 102 ? -17.797 14.5 -9.703 1 94.44 102 LEU A O 1
ATOM 810 N N . LEU A 1 103 ? -19.078 14 -7.957 1 94.12 103 LEU A N 1
ATOM 811 C CA . LEU A 1 103 ? -19.25 15.414 -7.621 1 94.12 103 LEU A CA 1
ATOM 812 C C . LEU A 1 103 ? -17.906 16.078 -7.348 1 94.12 103 LEU A C 1
ATOM 814 O O . LEU A 1 103 ? -17.688 17.234 -7.742 1 94.12 103 LEU A O 1
ATOM 818 N N . ARG A 1 104 ? -17.031 15.383 -6.648 1 93.81 104 ARG A N 1
ATOM 819 C CA . ARG A 1 104 ? -15.688 15.883 -6.395 1 93.81 104 ARG A CA 1
ATOM 820 C C . ARG A 1 104 ? -14.984 16.25 -7.699 1 93.81 104 ARG A C 1
ATOM 822 O O . ARG A 1 104 ? -14.414 17.328 -7.828 1 93.81 104 ARG A O 1
ATOM 829 N N . GLU A 1 105 ? -15.133 15.383 -8.672 1 93.69 105 GLU A N 1
ATOM 830 C CA . GLU A 1 105 ? -14.484 15.609 -9.961 1 93.69 105 GLU A CA 1
ATOM 831 C C . GLU A 1 105 ? -15.148 16.766 -10.711 1 93.69 105 GLU A C 1
ATOM 833 O O . GLU A 1 105 ? -14.461 17.578 -11.344 1 93.69 105 GLU A O 1
ATOM 838 N N . LEU A 1 106 ? -16.422 16.844 -10.633 1 95.06 106 LEU A N 1
ATOM 839 C CA . LEU A 1 106 ? -17.141 17.906 -11.32 1 95.06 106 LEU A CA 1
ATOM 840 C C . LEU A 1 106 ? -16.766 19.266 -10.742 1 95.06 106 LEU A C 1
ATOM 842 O O . LEU A 1 106 ? -16.641 20.25 -11.484 1 95.06 106 LEU A O 1
ATOM 846 N N . ILE A 1 107 ? -16.562 19.281 -9.461 1 94.31 107 ILE A N 1
ATOM 847 C CA . ILE A 1 107 ? -16.188 20.531 -8.805 1 94.31 107 ILE A CA 1
ATOM 848 C C . ILE A 1 107 ? -14.781 20.953 -9.258 1 94.31 107 ILE A C 1
ATOM 850 O O . ILE A 1 107 ? -14.523 22.141 -9.477 1 94.31 107 ILE A O 1
ATOM 854 N N . ILE A 1 108 ? -13.93 20.047 -9.461 1 91.31 108 ILE A N 1
ATOM 855 C CA . ILE A 1 108 ? -12.57 20.344 -9.906 1 91.31 108 ILE A CA 1
ATOM 856 C C . ILE A 1 108 ? -12.609 20.922 -11.32 1 91.31 108 ILE A C 1
ATOM 858 O O . ILE A 1 108 ? -11.891 21.875 -11.625 1 91.31 108 ILE A O 1
ATOM 862 N N . TYR A 1 109 ? -13.539 20.422 -12.148 1 90.12 109 TYR A N 1
ATOM 863 C CA . TYR A 1 109 ? -13.648 20.922 -13.516 1 90.12 109 TYR A CA 1
ATOM 864 C C . TYR A 1 109 ? -14.312 22.297 -13.547 1 90.12 109 TYR A C 1
ATOM 866 O O . TYR A 1 109 ? -14.023 23.109 -14.422 1 90.12 109 TYR A O 1
ATOM 874 N N . SER A 1 110 ? -15.086 22.562 -12.672 1 92.56 110 SER A N 1
ATOM 875 C CA . SER A 1 110 ? -15.859 23.797 -12.68 1 92.56 110 SER A CA 1
ATOM 876 C C . SER A 1 110 ? -14.984 25 -12.398 1 92.56 110 SER A C 1
ATOM 878 O O . SER A 1 110 ? -15.32 26.125 -12.781 1 92.56 110 SER A O 1
ATOM 880 N N . LYS A 1 111 ? -13.852 24.812 -11.844 1 88.88 111 LYS A N 1
ATOM 881 C CA . LYS A 1 111 ? -12.961 25.922 -11.484 1 88.88 111 LYS A CA 1
ATOM 882 C C . LYS A 1 111 ? -12.398 26.594 -12.734 1 88.88 111 LYS A C 1
ATOM 884 O O . LYS A 1 111 ? -12.078 27.797 -12.703 1 88.88 111 LYS A O 1
ATOM 889 N N . ASP A 1 112 ? -12.375 25.891 -13.82 1 87.75 112 ASP A N 1
ATOM 890 C CA . ASP A 1 112 ? -11.703 26.391 -15.016 1 87.75 112 ASP A CA 1
ATOM 891 C C . ASP A 1 112 ? -12.664 27.188 -15.898 1 87.75 112 ASP A C 1
ATOM 893 O O . ASP A 1 112 ? -12.234 27.891 -16.812 1 87.75 112 ASP A O 1
ATOM 897 N N . TYR A 1 113 ? -13.906 27.125 -15.594 1 91.38 113 TYR A N 1
ATOM 898 C CA . TYR A 1 113 ? -14.906 27.844 -16.375 1 91.38 113 TYR A CA 1
ATOM 899 C C . TYR A 1 113 ? -15.547 28.953 -15.562 1 91.38 113 TYR A C 1
ATOM 901 O O . TYR A 1 113 ? -16.359 28.703 -14.68 1 91.38 113 TYR A O 1
ATOM 909 N N . PRO A 1 114 ? -15.266 30.188 -15.836 1 92.06 114 PRO A N 1
ATOM 910 C CA . PRO A 1 114 ? -15.68 31.328 -14.992 1 92.06 114 PRO A CA 1
ATOM 911 C C . PRO A 1 114 ? -17.188 31.438 -14.859 1 92.06 114 PRO A C 1
ATOM 913 O O . PRO A 1 114 ? -17.703 31.75 -13.773 1 92.06 114 PRO A O 1
ATOM 916 N N . VAL A 1 115 ? -17.969 31.219 -15.953 1 92.88 115 VAL A N 1
ATOM 917 C CA . VAL A 1 115 ? -19.422 31.344 -15.906 1 92.88 115 VAL A CA 1
ATOM 918 C C . VAL A 1 115 ? -20 30.266 -15 1 92.88 115 VAL A C 1
ATOM 920 O O . VAL A 1 115 ? -20.875 30.547 -14.172 1 92.88 115 VAL A O 1
ATOM 923 N N . ILE A 1 116 ? -19.5 29.125 -15.133 1 94.31 116 ILE A N 1
ATOM 924 C CA . ILE A 1 116 ? -19.984 27.984 -14.344 1 94.31 116 ILE A CA 1
ATOM 925 C C . ILE A 1 116 ? -19.531 28.156 -12.891 1 94.31 116 ILE A C 1
ATOM 927 O O . ILE A 1 116 ? -20.266 27.812 -11.961 1 94.31 116 ILE A O 1
ATOM 931 N N . ARG A 1 117 ? -18.328 28.672 -12.758 1 93.69 117 ARG A N 1
ATOM 932 C CA . ARG A 1 117 ? -17.766 28.906 -11.422 1 93.69 117 ARG A CA 1
ATOM 933 C C . ARG A 1 117 ? -18.672 29.828 -10.609 1 93.69 117 ARG A C 1
ATOM 935 O O . ARG A 1 117 ? -18.922 29.578 -9.43 1 93.69 117 ARG A O 1
ATOM 942 N N . LYS A 1 118 ? -19.109 30.859 -11.211 1 94.5 118 LYS A N 1
ATOM 943 C CA . LYS A 1 118 ? -19.984 31.812 -10.531 1 94.5 118 LYS A CA 1
ATOM 944 C C . LYS A 1 118 ? -21.312 31.172 -10.141 1 94.5 118 LYS A C 1
ATOM 946 O O . LYS A 1 118 ? -21.766 31.328 -9.008 1 94.5 118 LYS A O 1
ATOM 951 N N . GLN A 1 119 ? -21.875 30.406 -11 1 94 119 GLN A N 1
ATOM 952 C CA . GLN A 1 119 ? -23.156 29.766 -10.727 1 94 119 GLN A CA 1
ATOM 953 C C . GLN A 1 119 ? -23 28.672 -9.664 1 94 119 GLN A C 1
ATOM 955 O O . GLN A 1 119 ? -23.891 28.484 -8.836 1 94 119 GLN A O 1
ATOM 960 N N . THR A 1 120 ? -21.922 28 -9.766 1 94.19 120 THR A N 1
ATOM 961 C CA . THR A 1 120 ? -21.656 26.953 -8.789 1 94.19 120 THR A CA 1
ATOM 962 C C . THR A 1 120 ? -21.484 27.547 -7.395 1 94.19 120 THR A C 1
ATOM 964 O O . THR A 1 120 ? -21.984 27 -6.414 1 94.19 120 THR A O 1
ATOM 967 N N . SER A 1 121 ? -20.812 28.688 -7.277 1 93.31 121 SER A N 1
ATOM 968 C CA . SER A 1 121 ? -20.547 29.328 -5.992 1 93.31 121 SER A CA 1
ATOM 969 C C . SER A 1 121 ? -21.828 29.859 -5.367 1 93.31 121 SER A C 1
ATOM 971 O O . SER A 1 121 ? -22.016 29.75 -4.152 1 93.31 121 SER A O 1
ATOM 973 N N . LEU A 1 122 ? -22.719 30.234 -6.18 1 91.75 122 LEU A N 1
ATOM 974 C CA . LEU A 1 122 ? -23.906 30.906 -5.664 1 91.75 122 LEU A CA 1
ATOM 975 C C . LEU A 1 122 ? -25.031 29.906 -5.414 1 91.75 122 LEU A C 1
ATOM 977 O O . LEU A 1 122 ? -25.734 30.016 -4.414 1 91.75 122 LEU A O 1
ATOM 981 N N . ASN A 1 123 ? -25.125 28.891 -6.23 1 90.5 123 ASN A N 1
ATOM 982 C CA . ASN A 1 123 ? -26.312 28.047 -6.168 1 90.5 123 ASN A CA 1
ATOM 983 C C . ASN A 1 123 ? -25.969 26.625 -5.719 1 90.5 123 ASN A C 1
ATOM 985 O O . ASN A 1 123 ? -26.656 26.062 -4.855 1 90.5 123 ASN A O 1
ATOM 989 N N . VAL A 1 124 ? -24.969 26.125 -6.191 1 91.06 124 VAL A N 1
ATOM 990 C CA . VAL A 1 124 ? -24.688 24.703 -6.023 1 91.06 124 VAL A CA 1
ATOM 991 C C . VAL A 1 124 ? -24.062 24.453 -4.656 1 91.06 124 VAL A C 1
ATOM 993 O O . VAL A 1 124 ? -24.453 23.516 -3.945 1 91.06 124 VAL A O 1
ATOM 996 N N . ILE A 1 125 ? -23.156 25.281 -4.191 1 92.94 125 ILE A N 1
ATOM 997 C CA . ILE A 1 125 ? -22.344 25.031 -3 1 92.94 125 ILE A CA 1
ATOM 998 C C . ILE A 1 125 ? -23.219 25.125 -1.754 1 92.94 125 ILE A C 1
ATOM 1000 O O . ILE A 1 125 ? -23.219 24.234 -0.905 1 92.94 125 ILE A O 1
ATOM 1004 N N . PRO A 1 126 ? -24.062 26.125 -1.654 1 91.5 126 PRO A N 1
ATOM 1005 C CA . PRO A 1 126 ? -24.891 26.188 -0.448 1 91.5 126 PRO A CA 1
ATOM 1006 C C . PRO A 1 126 ? -25.875 25.016 -0.36 1 91.5 126 PRO A C 1
ATOM 1008 O O . PRO A 1 126 ? -26.125 24.5 0.73 1 91.5 126 PRO A O 1
ATOM 1011 N N . LYS A 1 127 ? -26.422 24.609 -1.474 1 90.94 127 LYS A N 1
ATOM 1012 C CA . LYS A 1 127 ? -27.328 23.453 -1.494 1 90.94 127 LYS A CA 1
ATOM 1013 C C . LYS A 1 127 ? -26.594 22.172 -1.12 1 90.94 127 LYS A C 1
ATOM 1015 O O . LYS A 1 127 ? -27.141 21.328 -0.419 1 90.94 127 LYS A O 1
ATOM 1020 N N . PHE A 1 128 ? -25.406 22.094 -1.562 1 91.06 128 PHE A N 1
ATOM 1021 C CA . PHE A 1 128 ? -24.594 20.938 -1.246 1 91.06 128 PHE A CA 1
ATOM 1022 C C . PHE A 1 128 ? -24.328 20.844 0.253 1 91.06 128 PHE A C 1
ATOM 1024 O O . PHE A 1 128 ? -24.469 19.781 0.849 1 91.06 128 PHE A O 1
ATOM 1031 N N . LEU A 1 129 ? -23.938 21.984 0.808 1 91.56 129 LEU A N 1
ATOM 1032 C CA . LEU A 1 129 ? -23.578 21.984 2.223 1 91.56 129 LEU A CA 1
ATOM 1033 C C . LEU A 1 129 ? -24.797 21.688 3.092 1 91.56 129 LEU A C 1
ATOM 1035 O O . LEU A 1 129 ? -24.672 21.016 4.121 1 91.56 129 LEU A O 1
ATOM 1039 N N . ASP A 1 130 ? -25.906 22.031 2.643 1 89.19 130 ASP A N 1
ATOM 1040 C CA . ASP A 1 130 ? -27.141 21.688 3.365 1 89.19 130 ASP A CA 1
ATOM 1041 C C . ASP A 1 130 ? -27.406 20.188 3.314 1 89.19 130 ASP A C 1
ATOM 1043 O O . ASP A 1 130 ? -27.703 19.578 4.34 1 89.19 130 ASP A O 1
ATOM 1047 N N . HIS A 1 131 ? -27.266 19.719 2.186 1 85.38 131 HIS A N 1
ATOM 1048 C CA . HIS A 1 131 ? -27.453 18.281 2.018 1 85.38 131 HIS A CA 1
ATOM 1049 C C . HIS A 1 131 ? -26.375 17.484 2.732 1 85.38 131 HIS A C 1
ATOM 1051 O O . HIS A 1 131 ? -26.641 16.422 3.289 1 85.38 131 HIS A O 1
ATOM 1057 N N . TYR A 1 132 ? -25.25 18.047 2.686 1 84.5 132 TYR A N 1
ATOM 1058 C CA . TYR A 1 132 ? -24.094 17.406 3.303 1 84.5 132 TYR A CA 1
ATOM 1059 C C . TYR A 1 132 ? -24.328 17.188 4.797 1 84.5 132 TYR A C 1
ATOM 1061 O O . TYR A 1 132 ? -24.141 16.078 5.305 1 84.5 132 TYR A O 1
ATOM 1069 N N . PHE A 1 133 ? -24.781 18.156 5.535 1 86.31 133 PHE A N 1
ATOM 1070 C CA . PHE A 1 133 ? -24.938 18.078 6.98 1 86.31 133 PHE A CA 1
ATOM 1071 C C . PHE A 1 133 ? -26.219 17.312 7.336 1 86.31 133 PHE A C 1
ATOM 1073 O O . PHE A 1 133 ? -26.266 16.641 8.367 1 86.31 133 PHE A O 1
ATOM 1080 N N . LYS A 1 134 ? -27.078 17.266 6.426 1 82.56 134 LYS A N 1
ATOM 1081 C CA . LYS A 1 134 ? -28.266 16.438 6.633 1 82.56 134 LYS A CA 1
ATOM 1082 C C . LYS A 1 134 ? -27.922 14.953 6.516 1 82.56 134 LYS A C 1
ATOM 1084 O O . LYS A 1 134 ? -28.344 14.148 7.352 1 82.56 134 LYS A O 1
ATOM 1089 N N . ASN A 1 135 ? -27.188 14.719 5.492 1 76.81 135 ASN A N 1
ATOM 1090 C CA . ASN A 1 135 ? -26.781 13.336 5.262 1 76.81 135 ASN A CA 1
ATOM 1091 C C . ASN A 1 135 ? -25.891 12.82 6.391 1 76.81 135 ASN A C 1
ATOM 1093 O O . ASN A 1 135 ? -26.047 11.672 6.82 1 76.81 135 ASN A O 1
ATOM 1097 N N . THR A 1 136 ? -25 13.664 6.875 1 80 136 THR A N 1
ATOM 1098 C CA . THR A 1 136 ? -24.094 13.242 7.93 1 80 136 THR A CA 1
ATOM 1099 C C . THR A 1 136 ? -24.828 13.039 9.242 1 80 136 THR A C 1
ATOM 1101 O O . THR A 1 136 ? -24.531 12.109 10 1 80 136 THR A O 1
ATOM 1104 N N . LYS A 1 137 ? -25.812 13.766 9.492 1 78.06 137 LYS A N 1
ATOM 1105 C CA . LYS A 1 137 ? -26.625 13.609 10.695 1 78.06 137 LYS A CA 1
ATOM 1106 C C . LYS A 1 137 ? -27.469 12.336 10.625 1 78.06 137 LYS A C 1
ATOM 1108 O O . LYS A 1 137 ? -27.609 11.625 11.625 1 78.06 137 LYS A O 1
ATOM 1113 N N . GLN A 1 138 ? -27.891 12.031 9.492 1 74.38 138 GLN A N 1
ATOM 1114 C CA . GLN A 1 138 ? -28.703 10.828 9.297 1 74.38 138 GLN A CA 1
ATOM 1115 C C . GLN A 1 138 ? -27.844 9.57 9.461 1 74.38 138 GLN A C 1
ATOM 1117 O O . GLN A 1 138 ? -28.297 8.594 10.078 1 74.38 138 GLN A O 1
ATOM 1122 N N . LEU A 1 139 ? -26.75 9.664 8.883 1 72.69 139 LEU A N 1
ATOM 1123 C CA . LEU A 1 139 ? -25.844 8.531 8.984 1 72.69 139 LEU A CA 1
ATOM 1124 C C . LEU A 1 139 ? -25.422 8.297 10.43 1 72.69 139 LEU A C 1
ATOM 1126 O O . LEU A 1 139 ? -25.312 7.148 10.875 1 72.69 139 LEU A O 1
ATOM 1130 N N . ALA A 1 140 ? -25.188 9.352 11.18 1 71.75 140 ALA A N 1
ATOM 1131 C CA . ALA A 1 140 ? -24.781 9.266 12.586 1 71.75 140 ALA A CA 1
ATOM 1132 C C . ALA A 1 140 ? -25.922 8.742 13.445 1 71.75 140 ALA A C 1
ATOM 1134 O O . ALA A 1 140 ? -25.703 7.992 14.398 1 71.75 140 ALA A O 1
ATOM 1135 N N . SER A 1 141 ? -27.125 9 13.023 1 70.56 141 SER A N 1
ATOM 1136 C CA . SER A 1 141 ? -28.297 8.57 13.789 1 70.56 141 SER A CA 1
ATOM 1137 C C . SER A 1 141 ? -28.609 7.094 13.539 1 70.56 141 SER A C 1
ATOM 1139 O O . SER A 1 141 ? -29.078 6.395 14.438 1 70.56 141 SER A O 1
ATOM 1141 N N . GLU A 1 142 ? -28.328 6.598 12.383 1 61.47 142 GLU A N 1
ATOM 1142 C CA . GLU A 1 142 ? -28.562 5.191 12.055 1 61.47 142 GLU A CA 1
ATOM 1143 C C . GLU A 1 142 ? -27.625 4.277 12.844 1 61.47 142 GLU A C 1
ATOM 1145 O O . GLU A 1 142 ? -28 3.146 13.172 1 61.47 142 GLU A O 1
ATOM 1150 N N . GLU A 1 143 ? -26.453 4.629 13.172 1 58.31 143 GLU A N 1
ATOM 1151 C CA . GLU A 1 143 ? -25.5 3.873 13.969 1 58.31 143 GLU A CA 1
ATOM 1152 C C . GLU A 1 143 ? -26.062 3.543 15.344 1 58.31 143 GLU A C 1
ATOM 1154 O O . GLU A 1 143 ? -25.812 2.461 15.883 1 58.31 143 GLU A O 1
ATOM 1159 N N . THR A 1 144 ? -26.906 4.453 15.922 1 57.28 144 THR A N 1
ATOM 1160 C CA . THR A 1 144 ? -27.359 4.34 17.297 1 57.28 144 THR A CA 1
ATOM 1161 C C . THR A 1 144 ? -28.734 3.664 17.359 1 57.28 144 THR A C 1
ATOM 1163 O O . THR A 1 144 ? -29.203 3.324 18.453 1 57.28 144 THR A O 1
ATOM 1166 N N . SER A 1 145 ? -29.312 3.307 16.25 1 57.69 145 SER A N 1
ATOM 1167 C CA . SER A 1 145 ? -30.75 3.029 16.344 1 57.69 145 SER A CA 1
ATOM 1168 C C . SER A 1 145 ? -31.016 1.531 16.438 1 57.69 145 SER A C 1
ATOM 1170 O O . SER A 1 145 ? -32.156 1.101 16.453 1 57.69 145 SER A O 1
ATOM 1172 N N . PHE A 1 146 ? -29.969 0.656 16.516 1 57.06 146 PHE A N 1
ATOM 1173 C CA . PHE A 1 146 ? -30.375 -0.742 16.469 1 57.06 146 PHE A CA 1
ATOM 1174 C C . PHE A 1 146 ? -30.766 -1.238 17.844 1 57.06 146 PHE A C 1
ATOM 1176 O O . PHE A 1 146 ? -29.891 -1.448 18.703 1 57.06 146 PHE A O 1
ATOM 1183 N N . ASN A 1 147 ? -31.953 -1.023 18.406 1 55.47 147 ASN A N 1
ATOM 1184 C CA . ASN A 1 147 ? -32.469 -1.635 19.625 1 55.47 147 ASN A CA 1
ATOM 1185 C C . ASN A 1 147 ? -32.719 -3.131 19.453 1 55.47 147 ASN A C 1
ATOM 1187 O O . ASN A 1 147 ? -32.688 -3.887 20.422 1 55.47 147 ASN A O 1
ATOM 1191 N N . GLN A 1 148 ? -32.938 -3.643 18.281 1 57.81 148 GLN A N 1
ATOM 1192 C CA . GLN A 1 148 ? -33.188 -5.051 18 1 57.81 148 GLN A CA 1
ATOM 1193 C C . GLN A 1 148 ? -32.281 -5.559 16.891 1 57.81 148 GLN A C 1
ATOM 1195 O O . GLN A 1 148 ? -31.797 -4.773 16.062 1 57.81 148 GLN A O 1
ATOM 1200 N N . THR A 1 149 ? -31.719 -6.723 17.125 1 59 149 THR A N 1
ATOM 1201 C CA . THR A 1 149 ? -30.891 -7.352 16.094 1 59 149 THR A CA 1
ATOM 1202 C C . THR A 1 149 ? -31.594 -7.324 14.742 1 59 149 THR A C 1
ATOM 1204 O O . THR A 1 149 ? -32.688 -7.898 14.586 1 59 149 THR A O 1
ATOM 1207 N N . PRO A 1 150 ? -31.188 -6.402 13.992 1 58.84 150 PRO A N 1
ATOM 1208 C CA . PRO A 1 150 ? -31.828 -6.383 12.672 1 58.84 150 PRO A CA 1
ATOM 1209 C C . PRO A 1 150 ? -31.797 -7.746 11.984 1 58.84 150 PRO A C 1
ATOM 1211 O O . PRO A 1 150 ? -30.953 -8.578 12.297 1 58.84 150 PRO A O 1
ATOM 1214 N N . PRO A 1 151 ? -32.844 -8.117 11.305 1 56.28 151 PRO A N 1
ATOM 1215 C CA . PRO A 1 151 ? -32.875 -9.43 10.656 1 56.28 151 PRO A CA 1
ATOM 1216 C C . PRO A 1 151 ? -31.688 -9.641 9.719 1 56.28 151 PRO A C 1
ATOM 1218 O O . PRO A 1 151 ? -31.297 -8.734 8.984 1 56.28 151 PRO A O 1
ATOM 1221 N N . GLY A 1 152 ? -30.891 -10.703 9.758 1 56.06 152 GLY A N 1
ATOM 1222 C CA . GLY A 1 152 ? -29.75 -11.07 8.938 1 56.06 152 GLY A CA 1
ATOM 1223 C C . GLY A 1 152 ? -28.438 -11.039 9.688 1 56.06 152 GLY A C 1
ATOM 1224 O O . GLY A 1 152 ? -27.406 -11.516 9.188 1 56.06 152 GLY A O 1
ATOM 1225 N N . PHE A 1 153 ? -28.672 -10.211 10.812 1 60.62 153 PHE A N 1
ATOM 1226 C CA . PHE A 1 153 ? -27.469 -10.164 11.617 1 60.62 153 PHE A CA 1
ATOM 1227 C C . PHE A 1 153 ? -27.562 -11.125 12.797 1 60.62 153 PHE A C 1
ATOM 1229 O O . PHE A 1 153 ? -28.656 -11.398 13.289 1 60.62 153 PHE A O 1
ATOM 1236 N N . THR A 1 154 ? -26.484 -11.68 13 1 61.72 154 THR A N 1
ATOM 1237 C CA . THR A 1 154 ? -26.422 -12.648 14.086 1 61.72 154 THR A CA 1
ATOM 1238 C C . THR A 1 154 ? -26.531 -11.938 15.438 1 61.72 154 THR A C 1
ATOM 1240 O O . THR A 1 154 ? -27.031 -12.516 16.406 1 61.72 154 THR A O 1
ATOM 1243 N N . SER A 1 155 ? -26.094 -10.672 15.484 1 63.06 155 SER A N 1
ATOM 1244 C CA . SER A 1 155 ? -26.109 -9.93 16.734 1 63.06 155 SER A CA 1
ATOM 1245 C C . SER A 1 155 ? -26.266 -8.43 16.484 1 63.06 155 SER A C 1
ATOM 1247 O O . SER A 1 155 ? -26.016 -7.957 15.375 1 63.06 155 SER A O 1
ATOM 1249 N N . VAL A 1 156 ? -26.844 -7.809 17.438 1 65.31 156 VAL A N 1
ATOM 1250 C CA . VAL A 1 156 ? -26.953 -6.352 17.406 1 65.31 156 VAL A CA 1
ATOM 1251 C C . VAL A 1 156 ? -25.562 -5.746 17.219 1 65.31 156 VAL A C 1
ATOM 1253 O O . VAL A 1 156 ? -25.406 -4.762 16.484 1 65.31 156 VAL A O 1
ATOM 1256 N N . PHE A 1 157 ? -24.656 -6.457 17.719 1 64.75 157 PHE A N 1
ATOM 1257 C CA . PHE A 1 157 ? -23.281 -5.984 17.641 1 64.75 157 PHE A CA 1
ATOM 1258 C C . PHE A 1 157 ? -22.766 -6.066 16.203 1 64.75 157 PHE A C 1
ATOM 1260 O O . PHE A 1 157 ? -22.109 -5.141 15.727 1 64.75 157 PHE A O 1
ATOM 1267 N N . SER A 1 158 ? -23.188 -7.105 15.539 1 64.94 158 SER A N 1
ATOM 1268 C CA . SER A 1 158 ? -22.781 -7.254 14.141 1 64.94 158 SER A CA 1
ATOM 1269 C C . SER A 1 158 ? -23.438 -6.203 13.258 1 64.94 158 SER A C 1
ATOM 1271 O O . SER A 1 158 ? -22.828 -5.711 12.305 1 64.94 158 SER A O 1
ATOM 1273 N N . ALA A 1 159 ? -24.547 -5.824 13.766 1 66.44 159 ALA A N 1
ATOM 1274 C CA . ALA A 1 159 ? -25.266 -4.801 13.023 1 66.44 159 ALA A CA 1
ATOM 1275 C C . ALA A 1 159 ? -24.641 -3.426 13.211 1 66.44 159 ALA A C 1
ATOM 1277 O O . ALA A 1 159 ? -24.5 -2.666 12.25 1 66.44 159 ALA A O 1
ATOM 1278 N N . ILE A 1 160 ? -24.172 -3.176 14.375 1 67.31 160 ILE A N 1
ATOM 1279 C CA . ILE A 1 160 ? -23.562 -1.892 14.688 1 67.31 160 ILE A CA 1
ATOM 1280 C C . ILE A 1 160 ? -22.219 -1.776 13.969 1 67.31 160 ILE A C 1
ATOM 1282 O O . ILE A 1 160 ? -21.906 -0.734 13.391 1 67.31 160 ILE A O 1
ATOM 1286 N N . LEU A 1 161 ? -21.547 -2.834 13.977 1 66.81 161 LEU A N 1
ATOM 1287 C CA . LEU A 1 161 ? -20.25 -2.84 13.312 1 66.81 161 LEU A CA 1
ATOM 1288 C C . LEU A 1 161 ? -20.406 -2.631 11.812 1 66.81 161 LEU A C 1
ATOM 1290 O O . LEU A 1 161 ? -19.594 -1.949 11.18 1 66.81 161 LEU A O 1
ATOM 1294 N N . PHE A 1 162 ? -21.484 -3.098 11.414 1 67.62 162 PHE A N 1
ATOM 1295 C CA . PHE A 1 162 ? -21.781 -2.955 10 1 67.62 162 PHE A CA 1
ATOM 1296 C C . PHE A 1 162 ? -22.172 -1.521 9.664 1 67.62 162 PHE A C 1
ATOM 1298 O O . PHE A 1 162 ? -21.703 -0.959 8.672 1 67.62 162 PHE A O 1
ATOM 1305 N N . CYS A 1 163 ? -22.891 -0.998 10.516 1 70 163 CYS A N 1
ATOM 1306 C CA . CYS A 1 163 ? -23.312 0.384 10.312 1 70 163 CYS A CA 1
ATOM 1307 C C . CYS A 1 163 ? -22.125 1.333 10.391 1 70 163 CYS A C 1
ATOM 1309 O O . CYS A 1 163 ? -22.016 2.271 9.594 1 70 163 CYS A O 1
ATOM 1311 N N . LEU A 1 164 ? -21.234 1.012 11.25 1 72.88 164 LEU A N 1
ATOM 1312 C CA . LEU A 1 164 ? -20.016 1.817 11.398 1 72.88 164 LEU A CA 1
ATOM 1313 C C . LEU A 1 164 ? -19.125 1.699 10.172 1 72.88 164 LEU A C 1
ATOM 1315 O O . LEU A 1 164 ? -18.562 2.691 9.719 1 72.88 164 LEU A O 1
ATOM 1319 N N . PHE A 1 165 ? -19.203 0.535 9.609 1 74.19 165 PHE A N 1
ATOM 1320 C CA . PHE A 1 165 ? -18.391 0.307 8.414 1 74.19 165 PHE A CA 1
ATOM 1321 C C . PHE A 1 165 ? -18.938 1.091 7.227 1 74.19 165 PHE A C 1
ATOM 1323 O O . PHE A 1 165 ? -18.188 1.736 6.5 1 74.19 165 PHE A O 1
ATOM 1330 N N . ILE A 1 166 ? -20.172 1.066 7.035 1 72.62 166 ILE A N 1
ATOM 1331 C CA . ILE A 1 166 ? -20.812 1.79 5.941 1 72.62 166 ILE A CA 1
ATOM 1332 C C . ILE A 1 166 ? -20.656 3.293 6.152 1 72.62 166 ILE A C 1
ATOM 1334 O O . ILE A 1 166 ? -20.406 4.039 5.195 1 72.62 166 ILE A O 1
ATOM 1338 N N . PHE A 1 167 ? -20.734 3.65 7.348 1 78.31 167 PHE A N 1
ATOM 1339 C CA . PHE A 1 167 ? -20.594 5.062 7.676 1 78.31 167 PHE A CA 1
ATOM 1340 C C . PHE A 1 167 ? -19.203 5.574 7.289 1 78.31 167 PHE A C 1
ATOM 1342 O O . PHE A 1 167 ? -19.078 6.605 6.625 1 78.31 167 PHE A O 1
ATOM 1349 N N . PHE A 1 168 ? -18.172 4.797 7.652 1 80.38 168 PHE A N 1
ATOM 1350 C CA . PHE A 1 168 ? -16.812 5.219 7.352 1 80.38 168 PHE A CA 1
ATOM 1351 C C . PHE A 1 168 ? -16.547 5.18 5.852 1 80.38 168 PHE A C 1
ATOM 1353 O O . PHE A 1 168 ? -15.836 6.031 5.32 1 80.38 168 PHE A O 1
ATOM 1360 N N . LYS A 1 169 ? -17.172 4.262 5.141 1 79.38 169 LYS A N 1
ATOM 1361 C CA . LYS A 1 169 ? -16.984 4.145 3.695 1 79.38 169 LYS A CA 1
ATOM 1362 C C . LYS A 1 169 ? -17.656 5.309 2.963 1 79.38 169 LYS A C 1
ATOM 1364 O O . LYS A 1 169 ? -17.156 5.75 1.919 1 79.38 169 LYS A O 1
ATOM 1369 N N . LEU A 1 170 ? -18.656 5.82 3.572 1 83.69 170 LEU A N 1
ATOM 1370 C CA . LEU A 1 170 ? -19.375 6.93 2.959 1 83.69 170 LEU A CA 1
ATOM 1371 C C . LEU A 1 170 ? -18.75 8.266 3.348 1 83.69 170 LEU A C 1
ATOM 1373 O O . LEU A 1 170 ? -18.719 9.195 2.541 1 83.69 170 LEU A O 1
ATOM 1377 N N . LEU A 1 171 ? -18.203 8.297 4.535 1 89.69 171 LEU A N 1
ATOM 1378 C CA . LEU A 1 171 ? -17.703 9.562 5.07 1 89.69 171 LEU A CA 1
ATOM 1379 C C . LEU A 1 171 ? -16.438 9.992 4.328 1 89.69 171 LEU A C 1
ATOM 1381 O O . LEU A 1 171 ? -16.219 11.188 4.121 1 89.69 171 LEU A O 1
ATOM 1385 N N . LEU A 1 172 ? -15.641 9.07 3.873 1 92.62 172 LEU A N 1
ATOM 1386 C CA . LEU A 1 172 ? -14.367 9.406 3.254 1 92.62 172 LEU A CA 1
ATOM 1387 C C . LEU A 1 172 ? -14.578 10.148 1.938 1 92.62 172 LEU A C 1
ATOM 1389 O O . LEU A 1 172 ? -14.07 11.258 1.752 1 92.62 172 LEU A O 1
ATOM 1393 N N . PRO A 1 173 ? -15.391 9.609 1.002 1 91.44 173 PRO A N 1
ATOM 1394 C CA . PRO A 1 173 ? -15.617 10.375 -0.227 1 91.44 173 PRO A CA 1
ATOM 1395 C C . PRO A 1 173 ? -16.328 11.703 0.027 1 91.44 173 PRO A C 1
ATOM 1397 O O . PRO A 1 173 ? -16.094 12.672 -0.699 1 91.44 173 PRO A O 1
ATOM 1400 N N . MET A 1 174 ? -17.172 11.781 0.99 1 92.5 174 MET A N 1
ATOM 1401 C CA . MET A 1 174 ? -17.859 13.023 1.342 1 92.5 174 MET A CA 1
ATOM 1402 C C . MET A 1 174 ? -16.844 14.086 1.783 1 92.5 174 MET A C 1
ATOM 1404 O O . MET A 1 174 ? -16.938 15.234 1.361 1 92.5 174 MET A O 1
ATOM 1408 N N . LEU A 1 175 ? -15.898 13.688 2.615 1 95.19 175 LEU A N 1
ATOM 1409 C CA . LEU A 1 175 ? -14.891 14.609 3.107 1 95.19 175 LEU A CA 1
ATOM 1410 C C . LEU A 1 175 ? -13.945 15.039 1.986 1 95.19 175 LEU A C 1
ATOM 1412 O O . LEU A 1 175 ? -13.5 16.188 1.946 1 95.19 175 LEU A O 1
ATOM 1416 N N . GLN A 1 176 ? -13.695 14.148 1.089 1 95.44 176 GLN A N 1
ATOM 1417 C CA . GLN A 1 176 ? -12.844 14.484 -0.047 1 95.44 176 GLN A CA 1
ATOM 1418 C C . GLN A 1 176 ? -13.531 15.5 -0.961 1 95.44 176 GLN A C 1
ATOM 1420 O O . GLN A 1 176 ? -12.867 16.359 -1.553 1 95.44 176 GLN A O 1
ATOM 1425 N N . CYS A 1 177 ? -14.758 15.297 -1.086 1 94.75 177 CYS A N 1
ATOM 1426 C CA . CYS A 1 177 ? -15.516 16.281 -1.854 1 94.75 177 CYS A CA 1
ATOM 1427 C C . CYS A 1 177 ? -15.508 17.641 -1.166 1 94.75 177 CYS A C 1
ATOM 1429 O O . CYS A 1 177 ? -15.297 18.656 -1.813 1 94.75 177 CYS A O 1
ATOM 1431 N N . LEU A 1 178 ? -15.703 17.641 0.112 1 95.75 178 LEU A N 1
ATOM 1432 C CA . LEU A 1 178 ? -15.672 18.875 0.883 1 95.75 178 LEU A CA 1
ATOM 1433 C C . LEU A 1 178 ? -14.305 19.547 0.778 1 95.75 178 LEU A C 1
ATOM 1435 O O . LEU A 1 178 ? -14.219 20.781 0.71 1 95.75 178 LEU A O 1
ATOM 1439 N N . GLU A 1 179 ? -13.289 18.766 0.791 1 96.12 179 GLU A N 1
ATOM 1440 C CA . GLU A 1 179 ? -11.93 19.281 0.669 1 96.12 179 GLU A CA 1
ATOM 1441 C C . GLU A 1 179 ? -11.758 20.078 -0.624 1 96.12 179 GLU A C 1
ATOM 1443 O O . GLU A 1 179 ? -11.18 21.172 -0.62 1 96.12 179 GLU A O 1
ATOM 1448 N N . GLN A 1 180 ? -12.297 19.578 -1.732 1 94.69 180 GLN A N 1
ATOM 1449 C CA . GLN A 1 180 ? -12.172 20.25 -3.018 1 94.69 180 GLN A CA 1
ATOM 1450 C C . GLN A 1 180 ? -13.031 21.516 -3.061 1 94.69 180 GLN A C 1
ATOM 1452 O O . GLN A 1 180 ? -12.656 22.516 -3.684 1 94.69 180 GLN A O 1
ATOM 1457 N N . ILE A 1 181 ? -14.148 21.438 -2.402 1 95.06 181 ILE A N 1
ATOM 1458 C CA . ILE A 1 181 ? -15.008 22.609 -2.34 1 95.06 181 ILE A CA 1
ATOM 1459 C C . ILE A 1 181 ? -14.312 23.734 -1.558 1 95.06 181 ILE A C 1
ATOM 1461 O O . ILE A 1 181 ? -14.312 24.891 -1.98 1 95.06 181 ILE A O 1
ATOM 1465 N N . LEU A 1 182 ? -13.68 23.391 -0.489 1 94.88 182 LEU A N 1
ATOM 1466 C CA . LEU A 1 182 ? -12.984 24.375 0.333 1 94.88 182 LEU A CA 1
ATOM 1467 C C . LEU A 1 182 ? -11.766 24.938 -0.392 1 94.88 182 LEU A C 1
ATOM 1469 O O . LEU A 1 182 ? -11.422 26.109 -0.238 1 94.88 182 LEU A O 1
ATOM 1473 N N . LEU A 1 183 ? -11.148 24.109 -1.184 1 92.38 183 LEU A N 1
ATOM 1474 C CA . LEU A 1 183 ? -9.945 24.516 -1.894 1 92.38 183 LEU A CA 1
ATOM 1475 C C . LEU A 1 183 ? -10.281 25.484 -3.025 1 92.38 183 LEU A C 1
ATOM 1477 O O . LEU A 1 183 ? -9.602 26.5 -3.199 1 92.38 183 LEU A O 1
ATOM 1481 N N . HIS A 1 184 ? -11.383 25.25 -3.729 1 91.75 184 HIS A N 1
ATOM 1482 C CA . HIS A 1 184 ? -11.664 26.016 -4.934 1 91.75 184 HIS A CA 1
ATOM 1483 C C . HIS A 1 184 ? -12.766 27.047 -4.688 1 91.75 184 HIS A C 1
ATOM 1485 O O . HIS A 1 184 ? -12.797 28.094 -5.344 1 91.75 184 HIS A O 1
ATOM 1491 N N . TYR A 1 185 ? -13.648 26.766 -3.748 1 93.56 185 TYR A N 1
ATOM 1492 C CA . TYR A 1 185 ? -14.781 27.656 -3.49 1 93.56 185 TYR A CA 1
ATOM 1493 C C . TYR A 1 185 ? -14.828 28.062 -2.021 1 93.56 185 TYR A C 1
ATOM 1495 O O . TYR A 1 185 ? -15.891 28.031 -1.398 1 93.56 185 TYR A O 1
ATOM 1503 N N . GLY A 1 186 ? -13.727 28.438 -1.495 1 90.44 186 GLY A N 1
ATOM 1504 C CA . GLY A 1 186 ? -13.633 28.797 -0.09 1 90.44 186 GLY A CA 1
ATOM 1505 C C . GLY A 1 186 ? -14.469 30.016 0.264 1 90.44 186 GLY A C 1
ATOM 1506 O O . GLY A 1 186 ? -15.086 30.062 1.332 1 90.44 186 GLY A O 1
ATOM 1507 N N . LYS A 1 187 ? -14.586 30.922 -0.626 1 87.88 187 LYS A N 1
ATOM 1508 C CA . LYS A 1 187 ? -15.312 32.156 -0.366 1 87.88 187 LYS A CA 1
ATOM 1509 C C . LYS A 1 187 ? -16.797 31.906 -0.198 1 87.88 187 LYS A C 1
ATOM 1511 O O . LYS A 1 187 ? -17.453 32.531 0.629 1 87.88 187 LYS A O 1
ATOM 1516 N N . ALA A 1 188 ? -17.281 30.938 -0.958 1 90.75 188 ALA A N 1
ATOM 1517 C CA . ALA A 1 188 ? -18.703 30.594 -0.897 1 90.75 188 ALA A CA 1
ATOM 1518 C C . ALA A 1 188 ? -19.047 29.891 0.411 1 90.75 188 ALA A C 1
ATOM 1520 O O . ALA A 1 188 ? -20.203 29.859 0.82 1 90.75 188 ALA A O 1
ATOM 1521 N N . CYS A 1 189 ? -18 29.406 1.069 1 90.75 189 CYS A N 1
ATOM 1522 C CA . CYS A 1 189 ? -18.219 28.656 2.299 1 90.75 189 CYS A CA 1
ATOM 1523 C C . CYS A 1 189 ? -17.984 29.531 3.523 1 90.75 189 CYS A C 1
ATOM 1525 O O . CYS A 1 189 ? -17.922 29.031 4.648 1 90.75 189 CYS A O 1
ATOM 1527 N N . GLY A 1 190 ? -17.969 30.766 3.447 1 88.44 190 GLY A N 1
ATOM 1528 C CA . GLY A 1 190 ? -17.672 31.656 4.551 1 88.44 190 GLY A CA 1
ATOM 1529 C C . GLY A 1 190 ? -18.672 31.562 5.688 1 88.44 190 GLY A C 1
ATOM 1530 O O . GLY A 1 190 ? -18.281 31.5 6.855 1 88.44 190 GLY A O 1
ATOM 1531 N N . GLN A 1 191 ? -19.922 31.344 5.406 1 88.88 191 GLN A N 1
ATOM 1532 C CA . GLN A 1 191 ? -20.969 31.297 6.418 1 88.88 191 GLN A CA 1
ATOM 1533 C C . GLN A 1 191 ? -20.969 29.938 7.129 1 88.88 191 GLN A C 1
ATOM 1535 O O . GLN A 1 191 ? -21.469 29.828 8.242 1 88.88 191 GLN A O 1
ATOM 1540 N N . TRP A 1 192 ? -20.469 29.016 6.492 1 91.5 192 TRP A N 1
ATOM 1541 C CA . TRP A 1 192 ? -20.469 27.656 7.02 1 91.5 192 TRP A CA 1
ATOM 1542 C C . TRP A 1 192 ? -19.141 27.312 7.672 1 91.5 192 TRP A C 1
ATOM 1544 O O . TRP A 1 192 ? -18.938 26.188 8.133 1 91.5 192 TRP A O 1
ATOM 1554 N N . LYS A 1 193 ? -18.266 28.203 7.789 1 92.44 193 LYS A N 1
ATOM 1555 C CA . LYS A 1 193 ? -16.906 27.953 8.242 1 92.44 193 LYS A CA 1
ATOM 1556 C C . LYS A 1 193 ? -16.891 27.359 9.648 1 92.44 193 LYS A C 1
ATOM 1558 O O . LYS A 1 193 ? -16.266 26.328 9.883 1 92.44 193 LYS A O 1
ATOM 1563 N N . ASN A 1 194 ? -17.578 27.906 10.562 1 91.12 194 ASN A N 1
ATOM 1564 C CA . ASN A 1 194 ? -17.594 27.438 11.945 1 91.12 194 ASN A CA 1
ATOM 1565 C C . ASN A 1 194 ? -18.281 26.078 12.078 1 91.12 194 ASN A C 1
ATOM 1567 O O . ASN A 1 194 ? -17.828 25.234 12.852 1 91.12 194 ASN A O 1
ATOM 1571 N N . LYS A 1 195 ? -19.328 25.922 11.312 1 92.56 195 LYS A N 1
ATOM 1572 C CA . LYS A 1 195 ? -20.031 24.641 11.352 1 92.56 195 LYS A CA 1
ATOM 1573 C C . LYS A 1 195 ? -19.156 23.516 10.82 1 92.56 195 LYS A C 1
ATOM 1575 O O . LYS A 1 195 ? -19.156 22.406 11.375 1 92.56 195 LYS A O 1
ATOM 1580 N N . ILE A 1 196 ? -18.453 23.797 9.773 1 94.5 196 ILE A N 1
ATOM 1581 C CA . ILE A 1 196 ? -17.562 22.797 9.18 1 94.5 196 ILE A CA 1
ATOM 1582 C C . ILE A 1 196 ? -16.422 22.484 10.148 1 94.5 196 ILE A C 1
ATOM 1584 O O . ILE A 1 196 ? -16.062 21.312 10.32 1 94.5 196 ILE A O 1
ATOM 1588 N N . GLU A 1 197 ? -15.906 23.516 10.766 1 94.81 197 GLU A N 1
ATOM 1589 C CA . GLU A 1 197 ? -14.805 23.312 11.703 1 94.81 197 GLU A CA 1
ATOM 1590 C C . GLU A 1 197 ? -15.242 22.438 12.883 1 94.81 197 GLU A C 1
ATOM 1592 O O . GLU A 1 197 ? -14.523 21.516 13.273 1 94.81 197 GLU A O 1
ATOM 1597 N N . GLN A 1 198 ? -16.375 22.672 13.406 1 92.5 198 GLN A N 1
ATOM 1598 C CA . GLN A 1 198 ? -16.875 21.891 14.523 1 92.5 198 GLN A CA 1
ATOM 1599 C C . GLN A 1 198 ? -17.141 20.438 14.094 1 92.5 198 GLN A C 1
ATOM 1601 O O . GLN A 1 198 ? -16.859 19.5 14.852 1 92.5 198 GLN A O 1
ATOM 1606 N N . PHE A 1 199 ? -17.688 20.344 12.922 1 93.25 199 PHE A N 1
ATOM 1607 C CA . PHE A 1 199 ? -17.953 19.016 12.391 1 93.25 199 PHE A CA 1
ATOM 1608 C C . PHE A 1 199 ? -16.656 18.219 12.242 1 93.25 199 PHE A C 1
ATOM 1610 O O . PHE A 1 199 ? -16.609 17.047 12.602 1 93.25 199 PHE A O 1
ATOM 1617 N N . LEU A 1 200 ? -15.578 18.844 11.758 1 95.69 200 LEU A N 1
ATOM 1618 C CA . LEU A 1 200 ? -14.297 18.188 11.547 1 95.69 200 LEU A CA 1
ATOM 1619 C C . LEU A 1 200 ? -13.68 17.75 12.867 1 95.69 200 LEU A C 1
ATOM 1621 O O . LEU A 1 200 ? -13.117 16.656 12.969 1 95.69 200 LEU A O 1
ATOM 1625 N N . LEU A 1 201 ? -13.797 18.578 13.891 1 94.75 201 LEU A N 1
ATOM 1626 C CA . LEU A 1 201 ? -13.18 18.297 15.18 1 94.75 201 LEU A CA 1
ATOM 1627 C C . LEU A 1 201 ? -13.922 17.172 15.906 1 94.75 201 LEU A C 1
ATOM 1629 O O . LEU A 1 201 ? -13.359 16.516 16.781 1 94.75 201 LEU A O 1
ATOM 1633 N N . GLN A 1 202 ? -15.156 16.891 15.547 1 92 202 GLN A N 1
ATOM 1634 C CA . GLN A 1 202 ? -15.93 15.828 16.172 1 92 202 GLN A CA 1
ATOM 1635 C C . GLN A 1 202 ? -15.523 14.461 15.617 1 92 202 GLN A C 1
ATOM 1637 O O . GLN A 1 202 ? -15.828 13.43 16.219 1 92 202 GLN A O 1
ATOM 1642 N N . LEU A 1 203 ? -14.773 14.461 14.531 1 92.81 203 LEU A N 1
ATOM 1643 C CA . LEU A 1 203 ? -14.391 13.219 13.875 1 92.81 203 LEU A CA 1
ATOM 1644 C C . LEU A 1 203 ? -12.969 12.828 14.234 1 92.81 203 LEU A C 1
ATOM 1646 O O . LEU A 1 203 ? -12.328 12.062 13.516 1 92.81 203 LEU A O 1
ATOM 1650 N N . LEU A 1 204 ? -12.5 13.195 15.391 1 94.94 204 LEU A N 1
ATOM 1651 C CA . LEU A 1 204 ? -11.125 12.945 15.797 1 94.94 204 LEU A CA 1
ATOM 1652 C C . LEU A 1 204 ? -10.93 11.484 16.188 1 94.94 204 LEU A C 1
ATOM 1654 O O . LEU A 1 204 ? -9.812 10.961 16.109 1 94.94 204 LEU A O 1
ATOM 1658 N N . GLU A 1 205 ? -11.969 10.789 16.609 1 91.44 205 GLU A N 1
ATOM 1659 C CA . GLU A 1 205 ? -11.836 9.422 17.078 1 91.44 205 GLU A CA 1
ATOM 1660 C C . GLU A 1 205 ? -12.094 8.414 15.961 1 91.44 205 GLU A C 1
ATOM 1662 O O . GLU A 1 205 ? -12.188 7.211 16.219 1 91.44 205 GLU A O 1
ATOM 1667 N N . CYS A 1 206 ? -12.109 8.875 14.75 1 91.56 206 CYS A N 1
ATOM 1668 C CA . CYS A 1 206 ? -12.344 8.016 13.594 1 91.56 206 CYS A CA 1
ATOM 1669 C C . CYS A 1 206 ? -11.039 7.445 13.062 1 91.56 206 CYS A C 1
ATOM 1671 O O . CYS A 1 206 ? -9.961 7.785 13.555 1 91.56 206 CYS A O 1
ATOM 1673 N N . PRO A 1 207 ? -11.125 6.477 12.164 1 89.62 207 PRO A N 1
ATOM 1674 C CA . PRO A 1 207 ? -9.914 5.859 11.625 1 89.62 207 PRO A CA 1
ATOM 1675 C C . PRO A 1 207 ? -8.992 6.867 10.938 1 89.62 207 PRO A C 1
ATOM 1677 O O . PRO A 1 207 ? -9.438 7.945 10.539 1 89.62 207 PRO A O 1
ATOM 1680 N N . PRO A 1 208 ? -7.711 6.531 10.867 1 93 208 PRO A N 1
ATOM 1681 C CA . PRO A 1 208 ? -6.688 7.48 10.43 1 93 208 PRO A CA 1
ATOM 1682 C C . PRO A 1 208 ? -6.961 8.047 9.039 1 93 208 PRO A C 1
ATOM 1684 O O . PRO A 1 208 ? -6.648 9.203 8.766 1 93 208 PRO A O 1
ATOM 1687 N N . ALA A 1 209 ? -7.594 7.301 8.117 1 93.69 209 ALA A N 1
ATOM 1688 C CA . ALA A 1 209 ? -7.871 7.809 6.777 1 93.69 209 ALA A CA 1
ATOM 1689 C C . ALA A 1 209 ? -8.852 8.977 6.824 1 93.69 209 ALA A C 1
ATOM 1691 O O . ALA A 1 209 ? -8.703 9.953 6.086 1 93.69 209 ALA A O 1
ATOM 1692 N N . ILE A 1 210 ? -9.82 8.844 7.684 1 95.62 210 ILE A N 1
ATOM 1693 C CA . ILE A 1 210 ? -10.828 9.883 7.836 1 95.62 210 ILE A CA 1
ATOM 1694 C C . ILE A 1 210 ? -10.211 11.102 8.523 1 95.62 210 ILE A C 1
ATOM 1696 O O . ILE A 1 210 ? -10.469 12.242 8.117 1 95.62 210 ILE A O 1
ATOM 1700 N N . VAL A 1 211 ? -9.375 10.859 9.523 1 97.25 211 VAL A N 1
ATOM 1701 C CA . VAL A 1 211 ? -8.734 11.945 10.25 1 97.25 211 VAL A CA 1
ATOM 1702 C C . VAL A 1 211 ? -7.809 12.727 9.312 1 97.25 211 VAL A C 1
ATOM 1704 O O . VAL A 1 211 ? -7.738 13.953 9.383 1 97.25 211 VAL A O 1
ATOM 1707 N N . ASN A 1 212 ? -7.129 12.039 8.461 1 96.69 212 ASN A N 1
ATOM 1708 C CA . ASN A 1 212 ? -6.266 12.703 7.488 1 96.69 212 ASN A CA 1
ATOM 1709 C C . ASN A 1 212 ? -7.07 13.609 6.551 1 96.69 212 ASN A C 1
ATOM 1711 O O . ASN A 1 212 ? -6.648 14.719 6.242 1 96.69 212 ASN A O 1
ATOM 1715 N N . ALA A 1 213 ? -8.203 13.078 6.098 1 96.75 213 ALA A N 1
ATOM 1716 C CA . ALA A 1 213 ? -9.07 13.883 5.238 1 96.75 213 ALA A CA 1
ATOM 1717 C C . ALA A 1 213 ? -9.602 15.102 5.988 1 96.75 213 ALA A C 1
ATOM 1719 O O . ALA A 1 213 ? -9.711 16.188 5.418 1 96.75 213 ALA A O 1
ATOM 1720 N N . CYS A 1 214 ? -9.906 14.93 7.211 1 97.31 214 CYS A N 1
ATOM 1721 C CA . CYS A 1 214 ? -10.367 16.031 8.047 1 97.31 214 CYS A CA 1
ATOM 1722 C C . CYS A 1 214 ? -9.273 17.094 8.203 1 97.31 214 CYS A C 1
ATOM 1724 O O . CYS A 1 214 ? -9.547 18.281 8.133 1 97.31 214 CYS A O 1
ATOM 1726 N N . ALA A 1 215 ? -8.078 16.625 8.406 1 97.88 215 ALA A N 1
ATOM 1727 C CA . ALA A 1 215 ? -6.953 17.547 8.586 1 97.88 215 ALA A CA 1
ATOM 1728 C C . ALA A 1 215 ? -6.723 18.375 7.328 1 97.88 215 ALA A C 1
ATOM 1730 O O . ALA A 1 215 ? -6.398 19.562 7.418 1 97.88 215 ALA A O 1
ATOM 1731 N N . ARG A 1 216 ? -6.941 17.797 6.211 1 96.94 216 ARG A N 1
ATOM 1732 C CA . ARG A 1 216 ? -6.797 18.531 4.957 1 96.94 216 ARG A CA 1
ATOM 1733 C C . ARG A 1 216 ? -7.879 19.594 4.812 1 96.94 216 ARG A C 1
ATOM 1735 O O . ARG A 1 216 ? -7.613 20.719 4.352 1 96.94 216 ARG A O 1
ATOM 1742 N N . CYS A 1 217 ? -9.023 19.219 5.18 1 97.38 217 CYS A N 1
ATOM 1743 C CA . CYS A 1 217 ? -10.117 20.188 5.168 1 97.38 217 CYS A CA 1
ATOM 1744 C C . CYS A 1 217 ? -9.852 21.328 6.156 1 97.38 217 CYS A C 1
ATOM 1746 O O . CYS A 1 217 ? -10.125 22.484 5.859 1 97.38 217 CYS A O 1
ATOM 1748 N N . PHE A 1 218 ? -9.289 20.969 7.305 1 96.5 218 PHE A N 1
ATOM 1749 C CA . PHE A 1 218 ? -8.961 21.953 8.336 1 96.5 218 PHE A CA 1
ATOM 1750 C C . PHE A 1 218 ? -7.941 22.953 7.824 1 96.5 218 PHE A C 1
ATOM 1752 O O . PHE A 1 218 ? -8.047 24.156 8.094 1 96.5 218 PHE A O 1
ATOM 1759 N N . LEU A 1 219 ? -6.992 22.5 7.078 1 96.44 219 LEU A N 1
ATOM 1760 C CA . LEU A 1 219 ? -5.992 23.359 6.469 1 96.44 219 LEU A CA 1
ATOM 1761 C C . LEU A 1 219 ? -6.637 24.328 5.48 1 96.44 219 LEU A C 1
ATOM 1763 O O . LEU A 1 219 ? -6.348 25.531 5.496 1 96.44 219 LEU A O 1
ATOM 1767 N N . ASN A 1 220 ? -7.539 23.844 4.641 1 94.94 220 ASN A N 1
ATOM 1768 C CA . ASN A 1 220 ? -8.188 24.656 3.625 1 94.94 220 ASN A CA 1
ATOM 1769 C C . ASN A 1 220 ? -9.148 25.672 4.246 1 94.94 220 ASN A C 1
ATOM 1771 O O . ASN A 1 220 ? -9.406 26.719 3.662 1 94.94 220 ASN A O 1
ATOM 1775 N N . LEU A 1 221 ? -9.641 25.375 5.391 1 95.25 221 LEU A N 1
ATOM 1776 C CA . LEU A 1 221 ? -10.516 26.297 6.102 1 95.25 221 LEU A CA 1
ATOM 1777 C C . LEU A 1 221 ? -9.758 27.547 6.52 1 95.25 221 LEU A C 1
ATOM 1779 O O . LEU A 1 221 ? -10.336 28.641 6.59 1 95.25 221 LEU A O 1
ATOM 1783 N N . ALA A 1 222 ? -8.461 27.406 6.758 1 92.88 222 ALA A N 1
ATOM 1784 C CA . ALA A 1 222 ? -7.633 28.531 7.18 1 92.88 222 ALA A CA 1
ATOM 1785 C C . ALA A 1 222 ? -7.395 29.516 6.027 1 92.88 222 ALA A C 1
ATOM 1787 O O . ALA A 1 222 ? -7.051 30.672 6.246 1 92.88 222 ALA A O 1
ATOM 1788 N N . SER A 1 223 ? -7.637 29.031 4.852 1 90.5 223 SER A N 1
ATOM 1789 C CA . SER A 1 223 ? -7.375 29.859 3.682 1 90.5 223 SER A CA 1
ATOM 1790 C C . SER A 1 223 ? -8.617 30.641 3.266 1 90.5 223 SER A C 1
ATOM 1792 O O . SER A 1 223 ? -8.562 31.453 2.342 1 90.5 223 SER A O 1
ATOM 1794 N N . ILE A 1 224 ? -9.695 30.438 4.012 1 91.44 224 ILE A N 1
ATOM 1795 C CA . ILE A 1 224 ? -10.938 31.109 3.664 1 91.44 224 ILE A CA 1
ATOM 1796 C C . ILE A 1 224 ? -10.945 32.531 4.254 1 91.44 224 ILE A C 1
ATOM 1798 O O . ILE A 1 224 ? -10.797 32.688 5.465 1 91.44 224 ILE A O 1
ATOM 1802 N N . GLY A 1 225 ? -10.938 33.531 3.453 1 83.25 225 GLY A N 1
ATOM 1803 C CA . GLY A 1 225 ? -10.977 34.938 3.881 1 83.25 225 GLY A CA 1
ATOM 1804 C C . GLY A 1 225 ? -10.945 35.906 2.725 1 83.25 225 GLY A C 1
ATOM 1805 O O . GLY A 1 225 ? -10.852 35.5 1.563 1 83.25 225 GLY A O 1
ATOM 1806 N N . PRO A 1 226 ? -11.156 37.094 3.062 1 81.06 226 PRO A N 1
ATOM 1807 C CA . PRO A 1 226 ? -11.086 38.125 2.018 1 81.06 226 PRO A CA 1
ATOM 1808 C C . PRO A 1 226 ? -9.68 38.281 1.44 1 81.06 226 PRO A C 1
ATOM 1810 O O . PRO A 1 226 ? -8.695 38.156 2.166 1 81.06 226 PRO A O 1
ATOM 1813 N N . ILE A 1 227 ? -9.562 38.312 0.132 1 78.12 227 ILE A N 1
ATOM 1814 C CA . ILE A 1 227 ? -8.289 38.438 -0.563 1 78.12 227 ILE A CA 1
ATOM 1815 C C . ILE A 1 227 ? -7.863 39.906 -0.559 1 78.12 227 ILE A C 1
ATOM 1817 O O . ILE A 1 227 ? -8.422 40.719 -1.293 1 78.12 227 ILE A O 1
ATOM 1821 N N . THR A 1 228 ? -7.141 40.219 0.532 1 79.38 228 THR A N 1
ATOM 1822 C CA . THR A 1 228 ? -6.539 41.562 0.582 1 79.38 228 THR A CA 1
ATOM 1823 C C . THR A 1 228 ? -5.133 41.531 -0.007 1 79.38 228 THR A C 1
ATOM 1825 O O . THR A 1 228 ? -4.574 40.469 -0.256 1 79.38 228 THR A O 1
ATOM 1828 N N . ALA A 1 229 ? -4.656 42.656 -0.46 1 77.75 229 ALA A N 1
ATOM 1829 C CA . ALA A 1 229 ? -3.35 42.75 -1.107 1 77.75 229 ALA A CA 1
ATOM 1830 C C . ALA A 1 229 ? -2.271 42.062 -0.293 1 77.75 229 ALA A C 1
ATOM 1832 O O . ALA A 1 229 ? -1.425 41.344 -0.85 1 77.75 229 ALA A O 1
ATOM 1833 N N . ASP A 1 230 ? -2.365 42.156 1.021 1 79.69 230 ASP A N 1
ATOM 1834 C CA . ASP A 1 230 ? -1.337 41.562 1.87 1 79.69 230 ASP A CA 1
ATOM 1835 C C . ASP A 1 230 ? -1.771 40.188 2.385 1 79.69 230 ASP A C 1
ATOM 1837 O O . ASP A 1 230 ? -0.953 39.438 2.906 1 79.69 230 ASP A O 1
ATOM 1841 N N . MET A 1 231 ? -2.967 39.781 1.976 1 82.25 231 MET A N 1
ATOM 1842 C CA . MET A 1 231 ? -3.525 38.531 2.463 1 82.25 231 MET A CA 1
ATOM 1843 C C . MET A 1 231 ? -3.258 38.344 3.955 1 82.25 231 MET A C 1
ATOM 1845 O O . MET A 1 231 ? -2.912 37.25 4.406 1 82.25 231 MET A O 1
ATOM 1849 N N . GLY A 1 232 ? -3.193 39.406 4.75 1 84.19 232 GLY A N 1
ATOM 1850 C CA . GLY A 1 232 ? -2.861 39.406 6.168 1 84.19 232 GLY A CA 1
ATOM 1851 C C . GLY A 1 232 ? -3.824 38.594 7.012 1 84.19 232 GLY A C 1
ATOM 1852 O O . GLY A 1 232 ? -3.406 37.906 7.941 1 84.19 232 GLY A O 1
ATOM 1853 N N . GLU A 1 233 ? -5.035 38.656 6.656 1 88.94 233 GLU A N 1
ATOM 1854 C CA . GLU A 1 233 ? -6.039 37.906 7.426 1 88.94 233 GLU A CA 1
ATOM 1855 C C . GLU A 1 233 ? -5.852 36.406 7.289 1 88.94 233 GLU A C 1
ATOM 1857 O O . GLU A 1 233 ? -6.023 35.688 8.258 1 88.94 233 GLU A O 1
ATOM 1862 N N . ILE A 1 234 ? -5.539 35.969 6.078 1 89.69 234 ILE A N 1
ATOM 1863 C CA . ILE A 1 234 ? -5.32 34.562 5.824 1 89.69 234 ILE A CA 1
ATOM 1864 C C . ILE A 1 234 ? -4.086 34.094 6.586 1 89.69 234 ILE A C 1
ATOM 1866 O O . ILE A 1 234 ? -4.086 33 7.16 1 89.69 234 ILE A O 1
ATOM 1870 N N . LYS A 1 235 ? -3.078 34.938 6.613 1 90.56 235 LYS A N 1
ATOM 1871 C CA . LYS A 1 235 ? -1.875 34.625 7.375 1 90.56 235 LYS A CA 1
ATOM 1872 C C . LYS A 1 235 ? -2.182 34.5 8.859 1 90.56 235 LYS A C 1
ATOM 1874 O O . LYS A 1 235 ? -1.699 33.594 9.531 1 90.56 235 LYS A O 1
ATOM 1879 N N . GLN A 1 236 ? -2.986 35.344 9.305 1 91.56 236 GLN A N 1
ATOM 1880 C CA . GLN A 1 236 ? -3.334 35.344 10.727 1 91.56 236 GLN A CA 1
ATOM 1881 C C . GLN A 1 236 ? -4.227 34.156 11.07 1 91.56 236 GLN A C 1
ATOM 1883 O O . GLN A 1 236 ? -4.105 33.562 12.148 1 91.56 236 GLN A O 1
ATOM 1888 N N . GLN A 1 237 ? -5.074 33.812 10.18 1 91.75 237 GLN A N 1
ATOM 1889 C CA . GLN A 1 237 ? -5.949 32.688 10.422 1 91.75 237 GLN A CA 1
ATOM 1890 C C . GLN A 1 237 ? -5.148 31.375 10.531 1 91.75 237 GLN A C 1
ATOM 1892 O O . GLN A 1 237 ? -5.441 30.531 11.383 1 91.75 237 GLN A O 1
ATOM 1897 N N . TRP A 1 238 ? -4.203 31.219 9.617 1 94.19 238 TRP A N 1
ATOM 1898 C CA . TRP A 1 238 ? -3.338 30.047 9.695 1 94.19 238 TRP A CA 1
ATOM 1899 C C . TRP A 1 238 ? -2.59 30 11.023 1 94.19 238 TRP A C 1
ATOM 1901 O O . TRP A 1 238 ? -2.49 28.953 11.656 1 94.19 238 TRP A O 1
ATOM 1911 N N . PHE A 1 239 ? -2.09 31.172 11.484 1 93.75 239 PHE A N 1
ATOM 1912 C CA . PHE A 1 239 ? -1.34 31.281 12.727 1 93.75 239 PHE A CA 1
ATOM 1913 C C . PHE A 1 239 ? -2.234 30.984 13.93 1 93.75 239 PHE A C 1
ATOM 1915 O O . PHE A 1 239 ? -1.813 30.312 14.875 1 93.75 239 PHE A O 1
ATOM 1922 N N . ASP A 1 240 ? -3.453 31.359 13.844 1 92.88 240 ASP A N 1
ATOM 1923 C CA . ASP A 1 240 ? -4.41 31.125 14.914 1 92.88 240 ASP A CA 1
ATOM 1924 C C . ASP A 1 240 ? -4.777 29.641 14.992 1 92.88 240 ASP A C 1
ATOM 1926 O O . ASP A 1 240 ? -4.961 29.094 16.094 1 92.88 240 ASP A O 1
ATOM 1930 N N . LYS A 1 241 ? -4.91 29.031 13.859 1 94.25 241 LYS A N 1
ATOM 1931 C CA . LYS A 1 241 ? -5.215 27.594 13.844 1 94.25 241 LYS A CA 1
ATOM 1932 C C . LYS A 1 241 ? -4.055 26.781 14.422 1 94.25 241 LYS A C 1
ATOM 1934 O O . LYS A 1 241 ? -4.273 25.781 15.109 1 94.25 241 LYS A O 1
ATOM 1939 N N . GLN A 1 242 ? -2.844 27.172 14.148 1 95.25 242 GLN A N 1
ATOM 1940 C CA . GLN A 1 242 ? -1.68 26.531 14.742 1 95.25 242 GLN A CA 1
ATOM 1941 C C . GLN A 1 242 ? -1.695 26.672 16.266 1 95.25 242 GLN A C 1
ATOM 1943 O O . GLN A 1 242 ? -1.458 25.703 16.984 1 95.25 242 GLN A O 1
ATOM 1948 N N . LYS A 1 243 ? -1.982 27.906 16.719 1 94 243 LYS A N 1
ATOM 1949 C CA . LYS A 1 243 ? -2.041 28.156 18.156 1 94 243 LYS A CA 1
ATOM 1950 C C . LYS A 1 243 ? -3.135 27.328 18.828 1 94 243 LYS A C 1
ATOM 1952 O O . LYS A 1 243 ? -2.943 26.797 19.922 1 94 243 LYS A O 1
ATOM 1957 N N . PHE A 1 244 ? -4.195 27.25 18.125 1 94.44 244 PHE A N 1
ATOM 1958 C CA . PHE A 1 244 ? -5.305 26.453 18.641 1 94.44 244 PHE A CA 1
ATOM 1959 C C . PHE A 1 244 ? -4.895 24.984 18.797 1 94.44 244 PHE A C 1
ATOM 1961 O O . PHE A 1 244 ? -5.164 24.375 19.844 1 94.44 244 PHE A O 1
ATOM 1968 N N . LEU A 1 245 ? -4.324 24.422 17.734 1 96.5 245 LEU A N 1
ATOM 1969 C CA . LEU A 1 245 ? -3.924 23.016 17.766 1 96.5 245 LEU A CA 1
ATOM 1970 C C . LEU A 1 245 ? -2.895 22.766 18.859 1 96.5 245 LEU A C 1
ATOM 1972 O O . LEU A 1 245 ? -2.973 21.766 19.578 1 96.5 245 LEU A O 1
ATOM 1976 N N . ILE A 1 246 ? -1.92 23.734 19.062 1 96.5 246 ILE A N 1
ATOM 1977 C CA . ILE A 1 246 ? -0.896 23.594 20.094 1 96.5 246 ILE A CA 1
ATOM 1978 C C . ILE A 1 246 ? -1.541 23.672 21.484 1 96.5 246 ILE A C 1
ATOM 1980 O O . ILE A 1 246 ? -1.205 22.891 22.375 1 96.5 246 ILE A O 1
ATOM 1984 N N . SER A 1 247 ? -2.457 24.562 21.625 1 95.44 247 SER A N 1
ATOM 1985 C CA . SER A 1 247 ? -3.172 24.688 22.891 1 95.44 247 SER A CA 1
ATOM 1986 C C . SER A 1 247 ? -3.99 23.422 23.188 1 95.44 247 SER A C 1
ATOM 1988 O O . SER A 1 247 ? -4.023 22.953 24.312 1 95.44 247 SER A O 1
ATOM 1990 N N . ALA A 1 248 ? -4.68 22.938 22.141 1 95.25 248 ALA A N 1
ATOM 1991 C CA . ALA A 1 248 ? -5.469 21.719 22.297 1 95.25 248 ALA A CA 1
ATOM 1992 C C . ALA A 1 248 ? -4.59 20.531 22.703 1 95.25 248 ALA A C 1
ATOM 1994 O O . ALA A 1 248 ? -4.973 19.734 23.547 1 95.25 248 ALA A O 1
ATOM 1995 N N . LEU A 1 249 ? -3.389 20.391 22.094 1 97.12 249 LEU A N 1
ATOM 1996 C CA . LEU A 1 249 ? -2.465 19.312 22.438 1 97.12 249 LEU A CA 1
ATOM 1997 C C . LEU A 1 249 ? -2.008 19.422 23.875 1 97.12 249 LEU A C 1
ATOM 1999 O O . LEU A 1 249 ? -1.961 18.406 24.594 1 97.12 249 LEU A O 1
ATOM 2003 N N . HIS A 1 250 ? -1.729 20.609 24.359 1 94.88 250 HIS A N 1
ATOM 2004 C CA . HIS A 1 250 ? -1.331 20.812 25.75 1 94.88 250 HIS A CA 1
ATOM 2005 C C . HIS A 1 250 ? -2.477 20.469 26.703 1 94.88 250 HIS A C 1
ATOM 2007 O O . HIS A 1 250 ? -2.256 19.906 27.781 1 94.88 250 HIS A O 1
ATOM 2013 N N . THR A 1 251 ? -3.664 20.828 26.297 1 93.31 251 THR A N 1
ATOM 2014 C CA . THR A 1 251 ? -4.824 20.547 27.141 1 93.31 251 THR A CA 1
ATOM 2015 C C . THR A 1 251 ? -5.035 19.047 27.297 1 93.31 251 THR A C 1
ATOM 2017 O O . THR A 1 251 ? -5.363 18.562 28.375 1 93.31 251 THR A O 1
ATOM 2020 N N . ILE A 1 252 ? -4.883 18.312 26.219 1 95.75 252 ILE A N 1
ATOM 2021 C CA . ILE A 1 252 ? -5.016 16.859 26.297 1 95.75 252 ILE A CA 1
ATOM 2022 C C . ILE A 1 252 ? -3.896 16.281 27.172 1 95.75 252 ILE A C 1
ATOM 2024 O O . ILE A 1 252 ? -4.121 15.367 27.953 1 95.75 252 ILE A O 1
ATOM 2028 N N . LEU A 1 253 ? -2.664 16.812 27.047 1 95.44 253 LEU A N 1
ATOM 2029 C CA . LEU A 1 253 ? -1.552 16.344 27.875 1 95.44 253 LEU A CA 1
ATOM 2030 C C . LEU A 1 253 ? -1.805 16.641 29.344 1 95.44 253 LEU A C 1
ATOM 2032 O O . LEU A 1 253 ? -1.399 15.875 30.219 1 95.44 253 LEU A O 1
ATOM 2036 N N . ASP A 1 254 ? -2.467 17.797 29.625 1 92.75 254 ASP A N 1
ATOM 2037 C CA . ASP A 1 254 ? -2.832 18.109 31 1 92.75 254 ASP A CA 1
ATOM 2038 C C . ASP A 1 254 ? -3.723 17.016 31.594 1 92.75 254 ASP A C 1
ATOM 2040 O O . ASP A 1 254 ? -3.547 16.625 32.75 1 92.75 254 ASP A O 1
ATOM 2044 N N . ARG A 1 255 ? -4.609 16.547 30.781 1 93.56 255 ARG A N 1
ATOM 2045 C CA . ARG A 1 255 ? -5.52 15.5 31.234 1 93.56 255 ARG A CA 1
ATOM 2046 C C . ARG A 1 255 ? -4.793 14.164 31.359 1 93.56 255 ARG A C 1
ATOM 2048 O O . ARG A 1 255 ? -5.008 13.422 32.312 1 93.56 255 ARG A O 1
ATOM 2055 N N . LEU A 1 256 ? -3.934 13.836 30.469 1 95.06 256 LEU A N 1
ATOM 2056 C CA . LEU A 1 256 ? -3.197 12.578 30.484 1 95.06 256 LEU A CA 1
ATOM 2057 C C . LEU A 1 256 ? -2.189 12.547 31.625 1 95.06 256 LEU A C 1
ATOM 2059 O O . LEU A 1 256 ? -2.018 11.508 32.281 1 95.06 256 LEU A O 1
ATOM 2063 N N . PHE A 1 257 ? -1.566 13.734 31.891 1 92.94 257 PHE A N 1
ATOM 2064 C CA . PHE A 1 257 ? -0.519 13.797 32.906 1 92.94 257 PHE A CA 1
ATOM 2065 C C . PHE A 1 257 ? -1.052 14.391 34.188 1 92.94 257 PHE A C 1
ATOM 2067 O O . PHE A 1 257 ? -0.296 14.984 34.969 1 92.94 257 PHE A O 1
ATOM 2074 N N . SER A 1 258 ? -2.234 14.305 34.438 1 89.94 258 SER A N 1
ATOM 2075 C CA . SER A 1 258 ? -2.855 14.906 35.625 1 89.94 258 SER A CA 1
ATOM 2076 C C . SER A 1 258 ? -2.234 14.375 36.906 1 89.94 258 SER A C 1
ATOM 2078 O O . SER A 1 258 ? -2.119 15.102 37.906 1 89.94 258 SER A O 1
ATOM 2080 N N . HIS A 1 259 ? -1.74 13.133 36.906 1 86.44 259 HIS A N 1
ATOM 2081 C CA . HIS A 1 259 ? -1.238 12.516 38.125 1 86.44 259 HIS A CA 1
ATOM 2082 C C . HIS A 1 259 ? 0.286 12.508 38.156 1 86.44 259 HIS A C 1
ATOM 2084 O O . HIS A 1 259 ? 0.892 11.891 39.031 1 86.44 259 HIS A O 1
ATOM 2090 N N . ILE A 1 260 ? 0.88 13.133 37.25 1 87.88 260 ILE A N 1
ATOM 2091 C CA . ILE A 1 260 ? 2.338 13.156 37.156 1 87.88 260 ILE A CA 1
ATOM 2092 C C . ILE A 1 260 ? 2.848 14.547 37.562 1 87.88 260 ILE A C 1
ATOM 2094 O O . ILE A 1 260 ? 2.244 15.562 37.188 1 87.88 260 ILE A O 1
ATOM 2098 N N . ASN A 1 261 ? 3.834 14.562 38.375 1 83.31 261 ASN A N 1
ATOM 2099 C CA . ASN A 1 261 ? 4.469 15.828 38.75 1 83.31 261 ASN A CA 1
ATOM 2100 C C . ASN A 1 261 ? 5.445 16.297 37.656 1 83.31 261 ASN A C 1
ATOM 2102 O O . ASN A 1 261 ? 6.57 15.797 37.594 1 83.31 261 ASN A O 1
ATOM 2106 N N . GLU A 1 262 ? 4.906 17.094 36.812 1 83.06 262 GLU A N 1
ATOM 2107 C CA . GLU A 1 262 ? 5.742 17.625 35.719 1 83.06 262 GLU A CA 1
ATOM 2108 C C . GLU A 1 262 ? 6.555 18.828 36.219 1 83.06 262 GLU A C 1
ATOM 2110 O O . GLU A 1 262 ? 6.164 19.516 37.156 1 83.06 262 GLU A O 1
ATOM 2115 N N . ILE A 1 263 ? 7.75 18.922 35.688 1 70.12 263 ILE A N 1
ATOM 2116 C CA . ILE A 1 263 ? 8.531 20.125 35.969 1 70.12 263 ILE A CA 1
ATOM 2117 C C . ILE A 1 263 ? 7.855 21.328 35.312 1 70.12 263 ILE A C 1
ATOM 2119 O O . ILE A 1 263 ? 7.473 21.281 34.156 1 70.12 263 ILE A O 1
ATOM 2123 N N . GLN A 1 264 ? 7.242 22.25 36.25 1 64.38 264 GLN A N 1
ATOM 2124 C CA . GLN A 1 264 ? 6.508 23.438 35.812 1 64.38 264 GLN A CA 1
ATOM 2125 C C . GLN A 1 264 ? 7.285 24.219 34.75 1 64.38 264 GLN A C 1
ATOM 2127 O O . GLN A 1 264 ? 8.422 24.625 35 1 64.38 264 GLN A O 1
ATOM 2132 N N . GLY A 1 265 ? 7.152 23.906 33.375 1 66.44 265 GLY A N 1
ATOM 2133 C CA . GLY A 1 265 ? 7.836 24.656 32.344 1 66.44 265 GLY A CA 1
ATOM 2134 C C . GLY A 1 265 ? 6.969 25.719 31.688 1 66.44 265 GLY A C 1
ATOM 2135 O O . GLY A 1 265 ? 5.906 26.062 32.219 1 66.44 265 GLY A O 1
ATOM 2136 N N . THR A 1 266 ? 7.367 26.438 30.625 1 77.38 266 THR A N 1
ATOM 2137 C CA . THR A 1 266 ? 6.84 27.578 29.875 1 77.38 266 THR A CA 1
ATOM 2138 C C . THR A 1 266 ? 5.672 27.156 29 1 77.38 266 THR A C 1
ATOM 2140 O O . THR A 1 266 ? 5.16 27.953 28.203 1 77.38 266 THR A O 1
ATOM 2143 N N . TYR A 1 267 ? 5.027 25.875 29.312 1 82.5 267 TYR A N 1
ATOM 2144 C CA . TYR A 1 267 ? 4.008 25.422 28.359 1 82.5 267 TYR A CA 1
ATOM 2145 C C . TYR A 1 267 ? 2.678 26.109 28.625 1 82.5 267 TYR A C 1
ATOM 2147 O O . TYR A 1 267 ? 1.855 26.25 27.719 1 82.5 267 TYR A O 1
ATOM 2155 N N . GLU A 1 268 ? 2.412 26.656 29.797 1 84.12 268 GLU A N 1
ATOM 2156 C CA . GLU A 1 268 ? 1.155 27.297 30.172 1 84.12 268 GLU A CA 1
ATOM 2157 C C . GLU A 1 268 ? 0.922 28.578 29.375 1 84.12 268 GLU A C 1
ATOM 2159 O O . GLU A 1 268 ? -0.221 29 29.188 1 84.12 268 GLU A O 1
ATOM 2164 N N . THR A 1 269 ? 2.096 29.016 28.828 1 85.44 269 THR A N 1
ATOM 2165 C CA . THR A 1 269 ? 1.997 30.25 28.062 1 85.44 269 THR A CA 1
ATOM 2166 C C . THR A 1 269 ? 1.322 29.984 26.719 1 85.44 269 THR A C 1
ATOM 2168 O O . THR A 1 269 ? 0.778 30.906 26.094 1 85.44 269 THR A O 1
ATOM 2171 N N . TYR A 1 270 ? 1.297 28.75 26.344 1 87.19 270 TYR A N 1
ATOM 2172 C CA . TYR A 1 270 ? 0.784 28.438 25.016 1 87.19 270 TYR A CA 1
ATOM 2173 C C . TYR A 1 270 ? -0.649 27.922 25.094 1 87.19 270 TYR A C 1
ATOM 2175 O O . TYR A 1 270 ? -1.273 27.656 24.062 1 87.19 270 TYR A O 1
ATOM 2183 N N . ILE A 1 271 ? -1.161 27.812 26.297 1 85.62 271 ILE A N 1
ATOM 2184 C CA . ILE A 1 271 ? -2.531 27.344 26.484 1 85.62 271 ILE A CA 1
ATOM 2185 C C . ILE A 1 271 ? -3.492 28.531 26.438 1 85.62 271 ILE A C 1
ATOM 2187 O O . ILE A 1 271 ? -3.32 29.5 27.172 1 85.62 271 ILE A O 1
ATOM 2191 N N . ILE A 1 272 ? -4.301 28.516 25.406 1 77.94 272 ILE A N 1
ATOM 2192 C CA . ILE A 1 272 ? -5.344 29.531 25.281 1 77.94 272 ILE A CA 1
ATOM 2193 C C . ILE A 1 272 ? -6.539 29.141 26.156 1 77.94 272 ILE A C 1
ATOM 2195 O O . ILE A 1 272 ? -7.164 28.094 25.938 1 77.94 272 ILE A O 1
ATOM 2199 N N . ARG A 1 273 ? -6.621 29.625 27.438 1 65.62 273 ARG A N 1
ATOM 2200 C CA . ARG A 1 273 ? -7.688 29.312 28.391 1 65.62 273 ARG A CA 1
ATOM 2201 C C . ARG A 1 273 ? -9.031 29.812 27.891 1 65.62 273 ARG A C 1
ATOM 2203 O O . ARG A 1 273 ? -9.477 30.906 28.281 1 65.62 273 ARG A O 1
ATOM 2210 N N . ASP A 1 274 ? -9.195 29.844 26.578 1 60.75 274 ASP A N 1
ATOM 2211 C CA . ASP A 1 274 ? -10.523 30.281 26.156 1 60.75 274 ASP A CA 1
ATOM 2212 C C . ASP A 1 274 ? -11.555 29.172 26.359 1 60.75 274 ASP A C 1
ATOM 2214 O O . ASP A 1 274 ? -11.219 27.984 26.297 1 60.75 274 ASP A O 1
ATOM 2218 N N . ASP A 1 275 ? -12.602 29.297 27.031 1 53.34 275 ASP A N 1
ATOM 2219 C CA . ASP A 1 275 ? -13.781 28.469 27.25 1 53.34 275 ASP A CA 1
ATOM 2220 C C . ASP A 1 275 ? -14.156 27.703 25.984 1 53.34 275 ASP A C 1
ATOM 2222 O O . ASP A 1 275 ? -15.102 26.906 25.984 1 53.34 275 ASP A O 1
ATOM 2226 N N . ASN A 1 276 ? -13.688 27.922 24.844 1 52.41 276 ASN A N 1
ATOM 2227 C CA . ASN A 1 276 ? -14.164 27.375 23.578 1 52.41 276 ASN A CA 1
ATOM 2228 C C . ASN A 1 276 ? -13.57 26 23.312 1 52.41 276 ASN A C 1
ATOM 2230 O O . ASN A 1 276 ? -13.617 25.5 22.172 1 52.41 276 ASN A O 1
ATOM 2234 N N . ASN A 1 277 ? -12.688 25.469 24.094 1 56.16 277 ASN A N 1
ATOM 2235 C CA . ASN A 1 277 ? -12.148 24.125 23.984 1 56.16 277 ASN A CA 1
ATOM 2236 C C . ASN A 1 277 ? -13.266 23.078 23.906 1 56.16 277 ASN A C 1
ATOM 2238 O O . ASN A 1 277 ? -13.008 21.875 24.031 1 56.16 277 ASN A O 1
ATOM 2242 N N . SER A 1 278 ? -14.422 23.609 23.703 1 62.69 278 SER A N 1
ATOM 2243 C CA . SER A 1 278 ? -15.664 22.844 23.688 1 62.69 278 SER A CA 1
ATOM 2244 C C . SER A 1 278 ? -15.867 22.125 22.344 1 62.69 278 SER A C 1
ATOM 2246 O O . SER A 1 278 ? -16.812 21.375 22.172 1 62.69 278 SER A O 1
ATOM 2248 N N . SER A 1 279 ? -14.766 22.203 21.5 1 81.19 279 SER A N 1
ATOM 2249 C CA . SER A 1 279 ? -15.094 21.703 20.172 1 81.19 279 SER A CA 1
ATOM 2250 C C . SER A 1 279 ? -14.609 20.281 19.969 1 81.19 279 SER A C 1
ATOM 2252 O O . SER A 1 279 ? -14.992 19.609 19 1 81.19 279 SER A O 1
ATOM 2254 N N . LEU A 1 280 ? -13.891 19.828 21.047 1 87.5 280 LEU A N 1
ATOM 2255 C CA . LEU A 1 280 ? -13.422 18.453 20.922 1 87.5 280 LEU A CA 1
ATOM 2256 C C . LEU A 1 280 ? -14.445 17.469 21.484 1 87.5 280 LEU A C 1
ATOM 2258 O O . LEU A 1 280 ? -15.289 17.859 22.312 1 87.5 280 LEU A O 1
ATOM 2262 N N . PRO A 1 281 ? -14.438 16.328 20.984 1 88.5 281 PRO A N 1
ATOM 2263 C CA . PRO A 1 281 ? -15.359 15.336 21.547 1 88.5 281 PRO A CA 1
ATOM 2264 C C . PRO A 1 281 ? -15.188 15.188 23.062 1 88.5 281 PRO A C 1
ATOM 2266 O O . PRO A 1 281 ? -14.062 15.102 23.562 1 88.5 281 PRO A O 1
ATOM 2269 N N . GLU A 1 282 ? -16.203 15.133 23.719 1 89.12 282 GLU A N 1
ATOM 2270 C CA . GLU A 1 282 ? -16.203 15.133 25.188 1 89.12 282 GLU A CA 1
ATOM 2271 C C . GLU A 1 282 ? -15.875 13.75 25.734 1 89.12 282 GLU A C 1
ATOM 2273 O O . GLU A 1 282 ? -16.438 12.75 25.297 1 89.12 282 GLU A O 1
ATOM 2278 N N . ILE A 1 283 ? -14.891 13.742 26.609 1 91.12 283 ILE A N 1
ATOM 2279 C CA . ILE A 1 283 ? -14.516 12.531 27.312 1 91.12 283 ILE A CA 1
ATOM 2280 C C . ILE A 1 283 ? -14.695 12.734 28.828 1 91.12 283 ILE A C 1
ATOM 2282 O O . ILE A 1 283 ? -14.375 13.797 29.359 1 91.12 283 ILE A O 1
ATOM 2286 N N . SER A 1 284 ? -15.273 11.742 29.453 1 89.12 284 SER A N 1
ATOM 2287 C CA . SER A 1 284 ? -15.492 11.797 30.906 1 89.12 284 SER A CA 1
ATOM 2288 C C . SER A 1 284 ? -14.195 12.086 31.656 1 89.12 284 SER A C 1
ATOM 2290 O O . SER A 1 284 ? -13.117 11.695 31.203 1 89.12 284 SER A O 1
ATOM 2292 N N . LYS A 1 285 ? -14.266 12.758 32.812 1 88.5 285 LYS A N 1
ATOM 2293 C CA . LYS A 1 285 ? -13.102 13.172 33.594 1 88.5 285 LYS A CA 1
ATOM 2294 C C . LYS A 1 285 ? -12.555 12.023 34.438 1 88.5 285 LYS A C 1
ATOM 2296 O O . LYS A 1 285 ? -11.438 12.094 34.938 1 88.5 285 LYS A O 1
ATOM 2301 N N . THR A 1 286 ? -13.281 10.883 34.375 1 89.44 286 THR A N 1
ATOM 2302 C CA . THR A 1 286 ? -12.805 9.727 35.125 1 89.44 286 THR A CA 1
ATOM 2303 C C . THR A 1 286 ? -11.586 9.109 34.469 1 89.44 286 THR A C 1
ATOM 2305 O O . THR A 1 286 ? -11.555 8.969 33.219 1 89.44 286 THR A O 1
ATOM 2308 N N . TYR A 1 287 ? -10.562 8.953 35.25 1 88.5 287 TYR A N 1
ATOM 2309 C CA . TYR A 1 287 ? -9.328 8.383 34.719 1 88.5 287 TYR A CA 1
ATOM 2310 C C . TYR A 1 287 ? -9.453 6.871 34.562 1 88.5 287 TYR A C 1
ATOM 2312 O O . TYR A 1 287 ? -8.977 6.117 35.438 1 88.5 287 TYR A O 1
ATOM 2320 N N . SER A 1 288 ? -10.117 6.438 33.656 1 89.38 288 SER A N 1
ATOM 2321 C CA . SER A 1 288 ? -10.289 5.027 33.312 1 89.38 288 SER A CA 1
ATOM 2322 C C . SER A 1 288 ? -9.453 4.637 32.125 1 89.38 288 SER A C 1
ATOM 2324 O O . SER A 1 288 ? -8.93 5.5 31.406 1 89.38 288 SER A O 1
ATOM 2326 N N . LEU A 1 289 ? -9.188 3.395 31.969 1 90.38 289 LEU A N 1
ATOM 2327 C CA . LEU A 1 289 ? -8.398 2.902 30.844 1 90.38 289 LEU A CA 1
ATOM 2328 C C . LEU A 1 289 ? -9 3.352 29.516 1 90.38 289 LEU A C 1
ATOM 2330 O O . LEU A 1 289 ? -8.289 3.846 28.641 1 90.38 289 LEU A O 1
ATOM 2334 N N . LYS A 1 290 ? -10.266 3.209 29.375 1 90.88 290 LYS A N 1
ATOM 2335 C CA . LYS A 1 290 ? -10.961 3.584 28.156 1 90.88 290 LYS A CA 1
ATOM 2336 C C . LYS A 1 290 ? -10.82 5.078 27.875 1 90.88 290 LYS A C 1
ATOM 2338 O O . LYS A 1 290 ? -10.547 5.484 26.734 1 90.88 290 LYS A O 1
ATOM 2343 N N . ASN A 1 291 ? -10.969 5.863 28.906 1 93 291 ASN A N 1
ATOM 2344 C CA . ASN A 1 291 ? -10.898 7.312 28.734 1 93 291 ASN A CA 1
ATOM 2345 C C . ASN A 1 291 ? -9.492 7.77 28.359 1 93 291 ASN A C 1
ATOM 2347 O O . ASN A 1 291 ? -9.336 8.672 27.531 1 93 291 ASN A O 1
ATOM 2351 N N . VAL A 1 292 ? -8.539 7.152 28.984 1 94.38 292 VAL A N 1
ATOM 2352 C CA . VAL A 1 292 ? -7.16 7.512 28.672 1 94.38 292 VAL A CA 1
ATOM 2353 C C . VAL A 1 292 ? -6.832 7.102 27.234 1 94.38 292 VAL A C 1
ATOM 2355 O O . VAL A 1 292 ? -6.137 7.828 26.531 1 94.38 292 VAL A O 1
ATOM 2358 N N . GLN A 1 293 ? -7.34 5.973 26.797 1 93.69 293 GLN A N 1
ATOM 2359 C CA . GLN A 1 293 ? -7.133 5.523 25.422 1 93.69 293 GLN A CA 1
ATOM 2360 C C . GLN A 1 293 ? -7.781 6.48 24.438 1 93.69 293 GLN A C 1
ATOM 2362 O O . GLN A 1 293 ? -7.199 6.797 23.391 1 93.69 293 GLN A O 1
ATOM 2367 N N . ARG A 1 294 ? -8.945 6.938 24.797 1 94.38 294 ARG A N 1
ATOM 2368 C CA . ARG A 1 294 ? -9.641 7.883 23.938 1 94.38 294 ARG A CA 1
ATOM 2369 C C . ARG A 1 294 ? -8.883 9.203 23.844 1 94.38 294 ARG A C 1
ATOM 2371 O O . ARG A 1 294 ? -8.797 9.805 22.781 1 94.38 294 ARG A O 1
ATOM 2378 N N . LEU A 1 295 ? -8.344 9.648 24.969 1 96.44 295 LEU A N 1
ATOM 2379 C CA . LEU A 1 295 ? -7.551 10.875 24.984 1 96.44 295 LEU A CA 1
ATOM 2380 C C . LEU A 1 295 ? -6.312 10.727 24.094 1 96.44 295 LEU A C 1
ATOM 2382 O O . LEU A 1 295 ? -5.941 11.656 23.375 1 96.44 295 LEU A O 1
ATOM 2386 N N . THR A 1 296 ? -5.699 9.555 24.141 1 96.5 296 THR A N 1
ATOM 2387 C CA . THR A 1 296 ? -4.504 9.312 23.328 1 96.5 296 THR A CA 1
ATOM 2388 C C . THR A 1 296 ? -4.844 9.328 21.844 1 96.5 296 THR A C 1
ATOM 2390 O O . THR A 1 296 ? -4.066 9.836 21.031 1 96.5 296 THR A O 1
ATOM 2393 N N . VAL A 1 297 ? -5.992 8.805 21.469 1 96.19 297 VAL A N 1
ATOM 2394 C CA . VAL A 1 297 ? -6.422 8.812 20.078 1 96.19 297 VAL A CA 1
ATOM 2395 C C . VAL A 1 297 ? -6.648 10.258 19.625 1 96.19 297 VAL A C 1
ATOM 2397 O O . VAL A 1 297 ? -6.262 10.625 18.516 1 96.19 297 VAL A O 1
ATOM 2400 N N . GLN A 1 298 ? -7.273 11.008 20.5 1 97.25 298 GLN A N 1
ATOM 2401 C CA . GLN A 1 298 ? -7.484 12.406 20.156 1 97.25 298 GLN A CA 1
ATOM 2402 C C . GLN A 1 298 ? -6.16 13.148 20 1 97.25 298 GLN A C 1
ATOM 2404 O O . GLN A 1 298 ? -6.004 13.969 19.094 1 97.25 298 GLN A O 1
ATOM 2409 N N . PHE A 1 299 ? -5.203 12.867 20.922 1 97.38 299 PHE A N 1
ATOM 2410 C CA . PHE A 1 299 ? -3.881 13.477 20.844 1 97.38 299 PHE A CA 1
ATOM 2411 C C . PHE A 1 299 ? -3.213 13.133 19.516 1 97.38 299 PHE A C 1
ATOM 2413 O O . PHE A 1 299 ? -2.633 14.008 18.859 1 97.38 299 PHE A O 1
ATOM 2420 N N . THR A 1 300 ? -3.314 11.883 19.062 1 97.81 300 THR A N 1
ATOM 2421 C CA . THR A 1 300 ? -2.701 11.43 17.828 1 97.81 300 THR A CA 1
ATOM 2422 C C . THR A 1 300 ? -3.383 12.07 16.625 1 97.81 300 THR A C 1
ATOM 2424 O O . THR A 1 300 ? -2.719 12.445 15.648 1 97.81 300 THR A O 1
ATOM 2427 N N . SER A 1 301 ? -4.672 12.18 16.672 1 98 301 SER A N 1
ATOM 2428 C CA . SER A 1 301 ? -5.414 12.805 15.578 1 98 301 SER A CA 1
ATOM 2429 C C . SER A 1 301 ? -5.062 14.289 15.453 1 98 301 SER A C 1
ATOM 2431 O O . SER A 1 301 ? -4.859 14.789 14.344 1 98 301 SER A O 1
ATOM 2433 N N . LEU A 1 302 ? -4.98 14.969 16.594 1 98 302 LEU A N 1
ATOM 2434 C CA . LEU A 1 302 ? -4.617 16.391 16.562 1 98 302 LEU A CA 1
ATOM 2435 C C . LEU A 1 302 ? -3.191 16.578 16.062 1 98 302 LEU A C 1
ATOM 2437 O O . LEU A 1 302 ? -2.891 17.562 15.391 1 98 302 LEU A O 1
ATOM 2441 N N . SER A 1 303 ? -2.346 15.664 16.453 1 98.44 303 SER A N 1
ATOM 2442 C CA . SER A 1 303 ? -0.984 15.695 15.93 1 98.44 303 SER A CA 1
ATOM 2443 C C . SER A 1 303 ? -0.974 15.547 14.414 1 98.44 303 SER A C 1
ATOM 2445 O O . SER A 1 303 ? -0.161 16.172 13.727 1 98.44 303 SER A O 1
ATOM 2447 N N . GLU A 1 304 ? -1.894 14.75 13.898 1 98 304 GLU A N 1
ATOM 2448 C CA . GLU A 1 304 ? -2.016 14.594 12.453 1 98 304 GLU A CA 1
ATOM 2449 C C . GLU A 1 304 ? -2.494 15.891 11.805 1 98 304 GLU A C 1
ATOM 2451 O O . GLU A 1 304 ? -2.053 16.234 10.703 1 98 304 GLU A O 1
ATOM 2456 N N . PHE A 1 305 ? -3.379 16.609 12.5 1 98.12 305 PHE A N 1
ATOM 2457 C CA . PHE A 1 305 ? -3.826 17.906 12.008 1 98.12 305 PHE A CA 1
ATOM 2458 C C . PHE A 1 305 ? -2.652 18.875 11.875 1 98.12 305 PHE A C 1
ATOM 2460 O O . PHE A 1 305 ? -2.508 19.547 10.852 1 98.12 305 PHE A O 1
ATOM 2467 N N . LEU A 1 306 ? -1.843 18.891 12.867 1 97.88 306 LEU A N 1
ATOM 2468 C CA . LEU A 1 306 ? -0.697 19.797 12.875 1 97.88 306 LEU A CA 1
ATOM 2469 C C . LEU A 1 306 ? 0.315 19.391 11.805 1 97.88 306 LEU A C 1
ATOM 2471 O O . LEU A 1 306 ? 0.91 20.25 11.156 1 97.88 306 LEU A O 1
ATOM 2475 N N . LYS A 1 307 ? 0.499 18.109 11.672 1 97.25 307 LYS A N 1
ATOM 2476 C CA . LYS A 1 307 ? 1.395 17.594 10.633 1 97.25 307 LYS A CA 1
ATOM 2477 C C . LYS A 1 307 ? 0.96 18.062 9.25 1 97.25 307 LYS A C 1
ATOM 2479 O O . LYS A 1 307 ? 1.778 18.562 8.477 1 97.25 307 LYS A O 1
ATOM 2484 N N . ILE A 1 308 ? -0.301 17.969 8.945 1 96.44 308 ILE A N 1
ATOM 2485 C CA . ILE A 1 308 ? -0.819 18.344 7.633 1 96.44 308 ILE A CA 1
ATOM 2486 C C . ILE A 1 308 ? -0.768 19.859 7.469 1 96.44 308 ILE A C 1
ATOM 2488 O O . ILE A 1 308 ? -0.533 20.359 6.367 1 96.44 308 ILE A O 1
ATOM 2492 N N . MET A 1 309 ? -0.952 20.609 8.562 1 96.12 309 MET A N 1
ATOM 2493 C CA . MET A 1 309 ? -0.835 22.062 8.492 1 96.12 309 MET A CA 1
ATOM 2494 C C . MET A 1 309 ? 0.569 22.484 8.07 1 96.12 309 MET A C 1
ATOM 2496 O O . MET A 1 309 ? 0.733 23.422 7.289 1 96.12 309 MET A O 1
ATOM 2500 N N . PHE A 1 310 ? 1.563 21.703 8.477 1 94.5 310 PHE A N 1
ATOM 2501 C CA . PHE A 1 310 ? 2.947 22.031 8.156 1 94.5 310 PHE A CA 1
ATOM 2502 C C . PHE A 1 310 ? 3.287 21.609 6.73 1 94.5 310 PHE A C 1
ATOM 2504 O O . PHE A 1 310 ? 3.92 22.359 5.984 1 94.5 310 PHE A O 1
ATOM 2511 N N . LEU A 1 311 ? 2.801 20.469 6.375 1 90.69 311 LEU A N 1
ATOM 2512 C CA . LEU A 1 311 ? 3.244 19.875 5.117 1 90.69 311 LEU A CA 1
ATOM 2513 C C . LEU A 1 311 ? 2.312 20.266 3.975 1 90.69 311 LEU A C 1
ATOM 2515 O O . LEU A 1 311 ? 2.711 20.25 2.809 1 90.69 311 LEU A O 1
ATOM 2519 N N . GLY A 1 312 ? 1.146 20.672 4.27 1 87.5 312 GLY A N 1
ATOM 2520 C CA . GLY A 1 312 ? 0.172 20.969 3.229 1 87.5 312 GLY A CA 1
ATOM 2521 C C . GLY A 1 312 ? 0.481 22.234 2.457 1 87.5 312 GLY A C 1
ATOM 2522 O O . GLY A 1 312 ? 1.121 23.141 2.982 1 87.5 312 GLY A O 1
ATOM 2523 N N . MET A 1 313 ? -0.007 22.297 1.198 1 83.88 313 MET A N 1
ATOM 2524 C CA . MET A 1 313 ? 0.157 23.484 0.358 1 83.88 313 MET A CA 1
ATOM 2525 C C . MET A 1 313 ? -0.747 24.609 0.831 1 83.88 313 MET A C 1
ATOM 2527 O O . MET A 1 313 ? -1.901 24.375 1.193 1 83.88 313 MET A O 1
ATOM 2531 N N . PHE A 1 314 ? -0.128 25.766 0.917 1 87.25 314 PHE A N 1
ATOM 2532 C CA . PHE A 1 314 ? -0.847 26.969 1.343 1 87.25 314 PHE A CA 1
ATOM 2533 C C . PHE A 1 314 ? -0.472 28.156 0.476 1 87.25 314 PHE A C 1
ATOM 2535 O O . PHE A 1 314 ? 0.69 28.312 0.094 1 87.25 314 PHE A O 1
ATOM 2542 N N . PRO A 1 315 ? -1.375 28.938 0.045 1 81.88 315 PRO A N 1
ATOM 2543 C CA . PRO A 1 315 ? -1.132 30.016 -0.912 1 81.88 315 PRO A CA 1
ATOM 2544 C C . PRO A 1 315 ? -0.23 31.109 -0.347 1 81.88 315 PRO A C 1
ATOM 2546 O O . PRO A 1 315 ? 0.406 31.844 -1.107 1 81.88 315 PRO A O 1
ATOM 2549 N N . VAL A 1 316 ? -0.133 31.328 0.957 1 85 316 VAL A N 1
ATOM 2550 C CA . VAL A 1 316 ? 0.662 32.375 1.577 1 85 316 VAL A CA 1
ATOM 2551 C C . VAL A 1 316 ? 1.773 31.75 2.42 1 85 316 VAL A C 1
ATOM 2553 O O . VAL A 1 316 ? 1.741 30.562 2.719 1 85 316 VAL A O 1
ATOM 2556 N N . ASN A 1 317 ? 2.766 32.531 2.703 1 84.56 317 ASN A N 1
ATOM 2557 C CA . ASN A 1 317 ? 3.838 32.094 3.576 1 84.56 317 ASN A CA 1
ATOM 2558 C C . ASN A 1 317 ? 3.328 31.781 4.984 1 84.56 317 ASN A C 1
ATOM 2560 O O . ASN A 1 317 ? 2.551 32.562 5.543 1 84.56 317 ASN A O 1
ATOM 2564 N N . LYS A 1 318 ? 3.668 30.688 5.41 1 89.75 318 LYS A N 1
ATOM 2565 C CA . LYS A 1 318 ? 3.221 30.219 6.719 1 89.75 318 LYS A CA 1
ATOM 2566 C C . LYS A 1 318 ? 4.137 30.734 7.824 1 89.75 318 LYS A C 1
ATOM 2568 O O . LYS A 1 318 ? 5.359 30.625 7.723 1 89.75 318 LYS A O 1
ATOM 2573 N N . ARG A 1 319 ? 3.572 31.359 8.805 1 90.5 319 ARG A N 1
ATOM 2574 C CA . ARG A 1 319 ? 4.324 31.766 9.984 1 90.5 319 ARG A CA 1
ATOM 2575 C C . ARG A 1 319 ? 4.305 30.672 11.047 1 90.5 319 ARG A C 1
ATOM 2577 O O . ARG A 1 319 ? 3.283 30.453 11.703 1 90.5 319 ARG A O 1
ATOM 2584 N N . VAL A 1 320 ? 5.426 29.953 11.195 1 93.25 320 VAL A N 1
ATOM 2585 C CA . VAL A 1 320 ? 5.512 28.828 12.125 1 93.25 320 VAL A CA 1
ATOM 2586 C C . VAL A 1 320 ? 6.199 29.266 13.406 1 93.25 320 VAL A C 1
ATOM 2588 O O . VAL A 1 320 ? 7.168 30.031 13.367 1 93.25 320 VAL A O 1
ATOM 2591 N N . HIS A 1 321 ? 5.672 28.906 14.516 1 92.38 321 HIS A N 1
ATOM 2592 C CA . HIS A 1 321 ? 6.258 29.125 15.828 1 92.38 321 HIS A CA 1
ATOM 2593 C C . HIS A 1 321 ? 6.93 27.859 16.344 1 92.38 321 HIS A C 1
ATOM 2595 O O . HIS A 1 321 ? 6.32 27.078 17.094 1 92.38 321 HIS A O 1
ATOM 2601 N N . PRO A 1 322 ? 8.203 27.625 16.031 1 93.62 322 PRO A N 1
ATOM 2602 C CA . PRO A 1 322 ? 8.867 26.375 16.375 1 93.62 322 PRO A CA 1
ATOM 2603 C C . PRO A 1 322 ? 8.961 26.156 17.891 1 93.62 322 PRO A C 1
ATOM 2605 O O . PRO A 1 322 ? 8.852 25.016 18.359 1 93.62 322 PRO A O 1
ATOM 2608 N N . ASP A 1 323 ? 9.109 27.219 18.703 1 92.06 323 ASP A N 1
ATOM 2609 C CA . ASP A 1 323 ? 9.25 27.078 20.141 1 92.06 323 ASP A CA 1
ATOM 2610 C C . ASP A 1 323 ? 7.977 26.516 20.766 1 92.06 323 ASP A C 1
ATOM 2612 O O . ASP A 1 323 ? 8.039 25.719 21.703 1 92.06 323 ASP A O 1
ATOM 2616 N N . ALA A 1 324 ? 6.906 27.016 20.266 1 94.38 324 ALA A N 1
ATOM 2617 C CA . ALA A 1 324 ? 5.633 26.5 20.766 1 94.38 324 ALA A CA 1
ATOM 2618 C C . ALA A 1 324 ? 5.465 25.031 20.453 1 94.38 324 ALA A C 1
ATOM 2620 O O . ALA A 1 324 ? 4.949 24.266 21.281 1 94.38 324 ALA A O 1
ATOM 2621 N N . VAL A 1 325 ? 5.887 24.625 19.281 1 96.25 325 VAL A N 1
ATOM 2622 C CA . VAL A 1 325 ? 5.781 23.234 18.875 1 96.25 325 VAL A CA 1
ATOM 2623 C C . VAL A 1 325 ? 6.754 22.375 19.688 1 96.25 325 VAL A C 1
ATOM 2625 O O . VAL A 1 325 ? 6.398 21.297 20.141 1 96.25 325 VAL A O 1
ATOM 2628 N N . PHE A 1 326 ? 7.945 22.906 19.953 1 95.06 326 PHE A N 1
ATOM 2629 C CA . PHE A 1 326 ? 8.93 22.172 20.734 1 95.06 326 PHE A CA 1
ATOM 2630 C C . PHE A 1 326 ? 8.477 22.031 22.188 1 95.06 326 PHE A C 1
ATOM 2632 O O . PHE A 1 326 ? 8.797 21.031 22.844 1 95.06 326 PHE A O 1
ATOM 2639 N N . SER A 1 327 ? 7.762 22.984 22.609 1 94.75 327 SER A N 1
ATOM 2640 C CA . 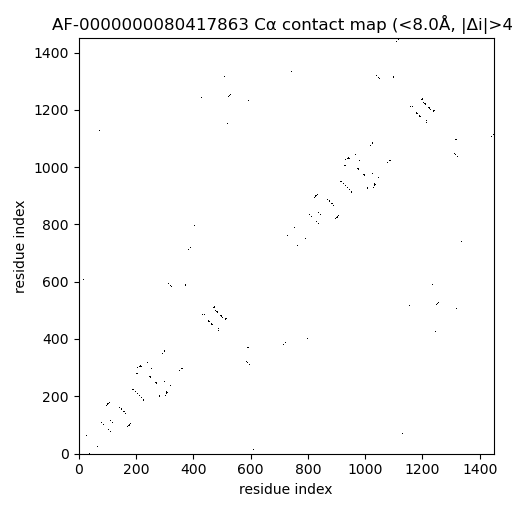SER A 1 327 ? 7.262 22.891 23.969 1 94.75 327 SER A CA 1
ATOM 2641 C C . SER A 1 327 ? 6.379 21.656 24.156 1 94.75 327 SER A C 1
ATOM 2643 O O . SER A 1 327 ? 6.488 20.953 25.172 1 94.75 327 SER A O 1
ATOM 2645 N N . VAL A 1 328 ? 5.531 21.406 23.203 1 96.19 328 VAL A N 1
ATOM 2646 C CA . VAL A 1 328 ? 4.66 20.234 23.266 1 96.19 328 VAL A CA 1
ATOM 2647 C C . VAL A 1 328 ? 5.5 18.969 23.172 1 96.19 328 VAL A C 1
ATOM 2649 O O . VAL A 1 328 ? 5.297 18.016 23.938 1 96.19 328 VAL A O 1
ATOM 2652 N N . ILE A 1 329 ? 6.445 18.906 22.234 1 96.75 329 ILE A N 1
ATOM 2653 C CA . ILE A 1 329 ? 7.262 17.734 21.984 1 96.75 329 ILE A CA 1
ATOM 2654 C C . ILE A 1 329 ? 8.133 17.422 23.203 1 96.75 329 ILE A C 1
ATOM 2656 O O . ILE A 1 329 ? 8.195 16.281 23.656 1 96.75 329 ILE A O 1
ATOM 2660 N N . CYS A 1 330 ? 8.742 18.453 23.75 1 94.44 330 CYS A N 1
ATOM 2661 C CA . CYS A 1 330 ? 9.609 18.25 24.906 1 94.44 330 CYS A CA 1
ATOM 2662 C C . CYS A 1 330 ? 8.805 17.797 26.109 1 94.44 330 CYS A C 1
ATOM 2664 O O . CYS A 1 330 ? 9.242 16.922 26.875 1 94.44 330 CYS A O 1
ATOM 2666 N N . ARG A 1 331 ? 7.715 18.391 26.312 1 93.81 331 ARG A N 1
ATOM 2667 C CA . ARG A 1 331 ? 6.855 18.016 27.438 1 93.81 331 ARG A CA 1
ATOM 2668 C C . ARG A 1 331 ? 6.438 16.547 27.344 1 93.81 331 ARG A C 1
ATOM 2670 O O . ARG A 1 331 ? 6.535 15.812 28.312 1 93.81 331 ARG A O 1
ATOM 2677 N N . ALA A 1 332 ? 5.988 16.125 26.172 1 95.5 332 ALA A N 1
ATOM 2678 C CA . ALA A 1 332 ? 5.516 14.766 25.984 1 95.5 332 ALA A CA 1
ATOM 2679 C C . ALA A 1 332 ? 6.664 13.766 26.078 1 95.5 332 ALA A C 1
ATOM 2681 O O . ALA A 1 332 ? 6.516 12.688 26.656 1 95.5 332 ALA A O 1
ATOM 2682 N N . LEU A 1 333 ? 7.855 14.07 25.562 1 94.69 333 LEU A N 1
ATOM 2683 C CA . LEU A 1 333 ? 8.977 13.148 25.5 1 94.69 333 LEU A CA 1
ATOM 2684 C C . LEU A 1 333 ? 9.695 13.078 26.844 1 94.69 333 LEU A C 1
ATOM 2686 O O . LEU A 1 333 ? 10.492 12.172 27.094 1 94.69 333 LEU A O 1
ATOM 2690 N N . SER A 1 334 ? 9.445 13.984 27.719 1 91.94 334 SER A N 1
ATOM 2691 C CA . SER A 1 334 ? 10.094 13.992 29.031 1 91.94 334 SER A CA 1
ATOM 2692 C C . SER A 1 334 ? 9.578 12.867 29.906 1 91.94 334 SER A C 1
ATOM 2694 O O . SER A 1 334 ? 10.297 12.375 30.781 1 91.94 334 SER A O 1
ATOM 2696 N N . ILE A 1 335 ? 8.375 12.484 29.703 1 92.31 335 ILE A N 1
ATOM 2697 C CA . ILE A 1 335 ? 7.797 11.391 30.484 1 92.31 335 ILE A CA 1
ATOM 2698 C C . ILE A 1 335 ? 8.047 10.062 29.781 1 92.31 335 ILE A C 1
ATOM 2700 O O . ILE A 1 335 ? 7.602 9.859 28.641 1 92.31 335 ILE A O 1
ATOM 2704 N N . THR A 1 336 ? 8.812 9.203 30.312 1 90.31 336 THR A N 1
ATOM 2705 C CA . THR A 1 336 ? 9.148 7.895 29.766 1 90.31 336 THR A CA 1
ATOM 2706 C C . THR A 1 336 ? 8.656 6.777 30.672 1 90.31 336 THR A C 1
ATOM 2708 O O . THR A 1 336 ? 8.18 7.039 31.781 1 90.31 336 THR A O 1
ATOM 2711 N N . CYS A 1 337 ? 8.648 5.574 30.188 1 85.56 337 CYS A N 1
ATOM 2712 C CA . CYS A 1 337 ? 8.234 4.434 30.984 1 85.56 337 CYS A CA 1
ATOM 2713 C C . CYS A 1 337 ? 9.141 4.266 32.188 1 85.56 337 CYS A C 1
ATOM 2715 O O . CYS A 1 337 ? 8.703 3.799 33.25 1 85.56 337 CYS A O 1
ATOM 2717 N N . LYS A 1 338 ? 10.359 4.668 32.062 1 83.69 338 LYS A N 1
ATOM 2718 C CA . LYS A 1 338 ? 11.297 4.59 33.188 1 83.69 338 LYS A CA 1
ATOM 2719 C C . LYS A 1 338 ? 10.906 5.57 34.281 1 83.69 338 LYS A C 1
ATOM 2721 O O . LYS A 1 338 ? 11.008 5.246 35.469 1 83.69 338 LYS A O 1
ATOM 2726 N N . THR A 1 339 ? 10.477 6.766 33.844 1 85.62 339 THR A N 1
ATOM 2727 C CA . THR A 1 339 ? 10.062 7.781 34.812 1 85.62 339 THR A CA 1
ATOM 2728 C C . THR A 1 339 ? 8.781 7.363 35.5 1 85.62 339 THR A C 1
ATOM 2730 O O . THR A 1 339 ? 8.57 7.723 36.688 1 85.62 339 THR A O 1
ATOM 2733 N N . LEU A 1 340 ? 7.941 6.625 34.875 1 86.25 340 LEU A N 1
ATOM 2734 C CA . LEU A 1 340 ? 6.66 6.207 35.438 1 86.25 340 LEU A CA 1
ATOM 2735 C C . LEU A 1 340 ? 6.832 5.008 36.344 1 86.25 340 LEU A C 1
ATOM 2737 O O . LEU A 1 340 ? 6.016 4.785 37.25 1 86.25 340 LEU A O 1
ATOM 2741 N N . GLU A 1 341 ? 7.781 4.168 36.094 1 79.94 341 GLU A N 1
ATOM 2742 C CA . GLU A 1 341 ? 8.047 3.006 36.938 1 79.94 341 GLU A CA 1
ATOM 2743 C C . GLU A 1 341 ? 8.469 3.424 38.344 1 79.94 341 GLU A C 1
ATOM 2745 O O . GLU A 1 341 ? 8.305 2.66 39.312 1 79.94 341 GLU A O 1
ATOM 2750 N N . GLY A 1 342 ? 9.008 4.598 38.5 1 76.81 342 GLY A N 1
ATOM 2751 C CA . GLY A 1 342 ? 9.414 5.078 39.812 1 76.81 342 GLY A CA 1
ATOM 2752 C C . GLY A 1 342 ? 8.234 5.363 40.719 1 76.81 342 GLY A C 1
ATOM 2753 O O . GLY A 1 342 ? 8.359 5.293 41.938 1 76.81 342 GLY A O 1
ATOM 2754 N N . ASN A 1 343 ? 7.09 5.703 40.25 1 75.56 343 ASN A N 1
ATOM 2755 C CA . ASN A 1 343 ? 5.863 5.973 41 1 75.56 343 ASN A CA 1
ATOM 2756 C C . ASN A 1 343 ? 4.719 5.078 40.531 1 75.56 343 ASN A C 1
ATOM 2758 O O . ASN A 1 343 ? 3.906 5.484 39.688 1 75.56 343 ASN A O 1
ATOM 2762 N N . VAL A 1 344 ? 4.719 3.83 41.156 1 77.56 344 VAL A N 1
ATOM 2763 C CA . VAL A 1 344 ? 3.795 2.83 40.625 1 77.56 344 VAL A CA 1
ATOM 2764 C C . VAL A 1 344 ? 2.396 3.072 41.188 1 77.56 344 VAL A C 1
ATOM 2766 O O . VAL A 1 344 ? 2.207 3.109 42.406 1 77.56 344 VAL A O 1
ATOM 2769 N N . SER A 1 345 ? 1.566 3.738 40.406 1 83.5 345 SER A N 1
ATOM 2770 C CA . SER A 1 345 ? 0.132 3.857 40.656 1 83.5 345 SER A CA 1
ATOM 2771 C C . SER A 1 345 ? -0.673 3.25 39.5 1 83.5 345 SER A C 1
ATOM 2773 O O . SER A 1 345 ? -0.12 2.936 38.438 1 83.5 345 SER A O 1
ATOM 2775 N N . ASN A 1 346 ? -1.885 2.908 39.844 1 83.62 346 ASN A N 1
ATOM 2776 C CA . ASN A 1 346 ? -2.74 2.369 38.812 1 83.62 346 ASN A CA 1
ATOM 2777 C C . ASN A 1 346 ? -2.816 3.311 37.594 1 83.62 346 ASN A C 1
ATOM 2779 O O . ASN A 1 346 ? -2.826 2.861 36.438 1 83.62 346 ASN A O 1
ATOM 2783 N N . ASP A 1 347 ? -2.834 4.559 37.938 1 88.44 347 ASP A N 1
ATOM 2784 C CA . ASP A 1 347 ? -2.902 5.559 36.875 1 88.44 347 ASP A CA 1
ATOM 2785 C C . ASP A 1 347 ? -1.602 5.602 36.062 1 88.44 347 ASP A C 1
ATOM 2787 O O . ASP A 1 347 ? -1.622 5.773 34.844 1 88.44 347 ASP A O 1
ATOM 2791 N N . SER A 1 348 ? -0.542 5.43 36.719 1 88.94 348 SER A N 1
ATOM 2792 C CA . SER A 1 348 ? 0.75 5.457 36.062 1 88.94 348 SER A CA 1
ATOM 2793 C C . SER A 1 348 ? 0.93 4.238 35.156 1 88.94 348 SER A C 1
ATOM 2795 O O . SER A 1 348 ? 1.572 4.324 34.125 1 88.94 348 SER A O 1
ATOM 2797 N N . ILE A 1 349 ? 0.305 3.162 35.562 1 86.69 349 ILE A N 1
ATOM 2798 C CA . ILE A 1 349 ? 0.401 1.94 34.781 1 86.69 349 ILE A CA 1
ATOM 2799 C C . ILE A 1 349 ? -0.419 2.09 33.5 1 86.69 349 ILE A C 1
ATOM 2801 O O . ILE A 1 349 ? 0.018 1.675 32.406 1 86.69 349 ILE A O 1
ATOM 2805 N N . ILE A 1 350 ? -1.545 2.697 33.625 1 89.38 350 ILE A N 1
ATOM 2806 C CA . ILE A 1 350 ? -2.398 2.93 32.469 1 89.38 350 ILE A CA 1
ATOM 2807 C C . ILE A 1 350 ? -1.689 3.861 31.484 1 89.38 350 ILE A C 1
ATOM 2809 O O . ILE A 1 350 ? -1.679 3.607 30.266 1 89.38 350 ILE A O 1
ATOM 2813 N N . LEU A 1 351 ? -1.044 4.816 32.031 1 92.06 351 LEU A N 1
ATOM 2814 C CA . LEU A 1 351 ? -0.362 5.801 31.188 1 92.06 351 LEU A CA 1
ATOM 2815 C C . LEU A 1 351 ? 0.846 5.18 30.5 1 92.06 351 LEU A C 1
ATOM 2817 O O . LEU A 1 351 ? 1.157 5.523 29.359 1 92.06 351 LEU A O 1
ATOM 2821 N N . SER A 1 352 ? 1.497 4.305 31.172 1 89.69 352 SER A N 1
ATOM 2822 C CA . SER A 1 352 ? 2.686 3.672 30.609 1 89.69 352 SER A CA 1
ATOM 2823 C C . SER A 1 352 ? 2.355 2.912 29.328 1 89.69 352 SER A C 1
ATOM 2825 O O . SER A 1 352 ? 3.195 2.803 28.438 1 89.69 352 SER A O 1
ATOM 2827 N N . THR A 1 353 ? 1.114 2.477 29.203 1 89.31 353 THR A N 1
ATOM 2828 C CA . THR A 1 353 ? 0.705 1.743 28 1 89.31 353 THR A CA 1
ATOM 2829 C C . THR A 1 353 ? 0.486 2.697 26.828 1 89.31 353 THR A C 1
ATOM 2831 O O . THR A 1 353 ? 0.512 2.279 25.672 1 89.31 353 THR A O 1
ATOM 2834 N N . GLN A 1 354 ? 0.306 3.932 27.109 1 92.69 354 GLN A N 1
ATOM 2835 C CA . GLN A 1 354 ? -0.043 4.883 26.047 1 92.69 354 GLN A CA 1
ATOM 2836 C C . GLN A 1 354 ? 1.156 5.742 25.672 1 92.69 354 GLN A C 1
ATOM 2838 O O . GLN A 1 354 ? 1.124 6.445 24.656 1 92.69 354 GLN A O 1
ATOM 2843 N N . ILE A 1 355 ? 2.229 5.637 26.375 1 92.88 355 ILE A N 1
ATOM 2844 C CA . ILE A 1 355 ? 3.363 6.535 26.203 1 92.88 355 ILE A CA 1
ATOM 2845 C C . ILE A 1 355 ? 4.008 6.297 24.828 1 92.88 355 ILE A C 1
ATOM 2847 O O . ILE A 1 355 ? 4.426 7.246 24.172 1 92.88 355 ILE A O 1
ATOM 2851 N N . SER A 1 356 ? 4.098 5.07 24.406 1 92.38 356 SER A N 1
ATOM 2852 C CA . SER A 1 356 ? 4.727 4.773 23.109 1 92.38 356 SER A CA 1
ATOM 2853 C C . SER A 1 356 ? 3.973 5.43 21.969 1 92.38 356 SER A C 1
ATOM 2855 O O . SER A 1 356 ? 4.586 5.984 21.047 1 92.38 356 SER A O 1
ATOM 2857 N N . THR A 1 357 ? 2.643 5.414 22.016 1 94.81 357 THR A N 1
ATOM 2858 C CA . THR A 1 357 ? 1.819 6.016 20.969 1 94.81 357 THR A CA 1
ATOM 2859 C C . THR A 1 357 ? 1.952 7.539 21 1 94.81 357 THR A C 1
ATOM 2861 O O . THR A 1 357 ? 2.021 8.172 19.938 1 94.81 357 THR A O 1
ATOM 2864 N N . ILE A 1 358 ? 2.002 8.109 22.172 1 97 358 ILE A N 1
ATOM 2865 C CA . ILE A 1 358 ? 2.148 9.555 22.328 1 97 358 ILE A CA 1
ATOM 2866 C C . ILE A 1 358 ? 3.504 9.992 21.781 1 97 358 ILE A C 1
ATOM 2868 O O . ILE A 1 358 ? 3.596 10.992 21.062 1 97 358 ILE A O 1
ATOM 2872 N N . HIS A 1 359 ? 4.512 9.242 22.094 1 96.56 359 HIS A N 1
ATOM 2873 C CA . HIS A 1 359 ? 5.848 9.578 21.625 1 96.56 359 HIS A CA 1
ATOM 2874 C C . HIS A 1 359 ? 5.922 9.492 20.094 1 96.56 359 HIS A C 1
ATOM 2876 O O . HIS A 1 359 ? 6.527 10.352 19.453 1 96.56 359 HIS A O 1
ATOM 2882 N N . CYS A 1 360 ? 5.34 8.469 19.547 1 95.75 360 CYS A N 1
ATOM 2883 C CA . CYS A 1 360 ? 5.344 8.328 18.094 1 95.75 360 CYS A CA 1
ATOM 2884 C C . CYS A 1 360 ? 4.633 9.5 17.438 1 95.75 360 CYS A C 1
ATOM 2886 O O . CYS A 1 360 ? 5.082 10 16.406 1 95.75 360 CYS A O 1
ATOM 2888 N N . ALA A 1 361 ? 3.562 9.945 18.047 1 97.75 361 ALA A N 1
ATOM 2889 C CA . ALA A 1 361 ? 2.842 11.102 17.516 1 97.75 361 ALA A CA 1
ATOM 2890 C C . ALA A 1 361 ? 3.713 12.359 17.547 1 97.75 361 ALA A C 1
ATOM 2892 O O . ALA A 1 361 ? 3.738 13.133 16.594 1 97.75 361 ALA A O 1
ATOM 2893 N N . CYS A 1 362 ? 4.457 12.531 18.609 1 98 362 CYS A N 1
ATOM 2894 C CA . CYS A 1 362 ? 5.324 13.695 18.766 1 98 362 CYS A CA 1
ATOM 2895 C C . CYS A 1 362 ? 6.488 13.648 17.781 1 98 362 CYS A C 1
ATOM 2897 O O . CYS A 1 362 ? 6.867 14.672 17.219 1 98 362 CYS A O 1
ATOM 2899 N N . LEU A 1 363 ? 7 12.508 17.562 1 97.12 363 LEU A N 1
ATOM 2900 C CA . LEU A 1 363 ? 8.102 12.367 16.625 1 97.12 363 LEU A CA 1
ATOM 2901 C C . LEU A 1 363 ? 7.629 12.602 15.188 1 97.12 363 LEU A C 1
ATOM 2903 O O . LEU A 1 363 ? 8.383 13.109 14.359 1 97.12 363 LEU A O 1
ATOM 2907 N N . ASN A 1 364 ? 6.418 12.266 14.945 1 96.94 364 ASN A N 1
ATOM 2908 C CA . ASN A 1 364 ? 5.848 12.562 13.633 1 96.94 364 ASN A CA 1
ATOM 2909 C C . ASN A 1 364 ? 5.699 14.07 13.414 1 96.94 364 ASN A C 1
ATOM 2911 O O . ASN A 1 364 ? 5.922 14.562 12.312 1 96.94 364 ASN A O 1
ATOM 2915 N N . ILE A 1 365 ? 5.297 14.781 14.477 1 97.94 365 ILE A N 1
ATOM 2916 C CA . ILE A 1 365 ? 5.223 16.234 14.398 1 97.94 365 ILE A CA 1
ATOM 2917 C C . ILE A 1 365 ? 6.613 16.812 14.133 1 97.94 365 ILE A C 1
ATOM 2919 O O . ILE A 1 365 ? 6.773 17.703 13.297 1 97.94 365 ILE A O 1
ATOM 2923 N N . LEU A 1 366 ? 7.578 16.281 14.852 1 97.19 366 LEU A N 1
ATOM 2924 C CA . LEU A 1 366 ? 8.945 16.75 14.688 1 97.19 366 LEU A CA 1
ATOM 2925 C C . LEU A 1 366 ? 9.438 16.516 13.258 1 97.19 366 LEU A C 1
ATOM 2927 O O . LEU A 1 366 ? 10.062 17.391 12.656 1 97.19 366 LEU A O 1
ATOM 2931 N N . ASP A 1 367 ? 9.141 15.391 12.75 1 94.69 367 ASP A N 1
ATOM 2932 C CA . ASP A 1 367 ? 9.523 15.062 11.383 1 94.69 367 ASP A CA 1
ATOM 2933 C C . ASP A 1 367 ? 8.891 16.031 10.391 1 94.69 367 ASP A C 1
ATOM 2935 O O . ASP A 1 367 ? 9.555 16.516 9.461 1 94.69 367 ASP A O 1
ATOM 2939 N N . SER A 1 368 ? 7.656 16.297 10.57 1 94.94 368 SER A N 1
ATOM 2940 C CA . SER A 1 368 ? 6.957 17.219 9.68 1 94.94 368 SER A CA 1
ATOM 2941 C C . SER A 1 368 ? 7.52 18.641 9.797 1 94.94 368 SER A C 1
ATOM 2943 O O . SER A 1 368 ? 7.621 19.359 8.805 1 94.94 368 SER A O 1
ATOM 2945 N N . LEU A 1 369 ? 7.859 19.031 11.023 1 94.88 369 LEU A N 1
ATOM 2946 C CA . LEU A 1 369 ? 8.453 20.344 11.25 1 94.88 369 LEU A CA 1
ATOM 2947 C C . LEU A 1 369 ? 9.797 20.453 10.547 1 94.88 369 LEU A C 1
ATOM 2949 O O . LEU A 1 369 ? 10.094 21.484 9.914 1 94.88 369 LEU A O 1
ATOM 2953 N N . ILE A 1 370 ? 10.602 19.406 10.57 1 90.81 370 ILE A N 1
ATOM 2954 C CA . ILE A 1 370 ? 11.914 19.391 9.938 1 90.81 370 ILE A CA 1
ATOM 2955 C C . ILE A 1 370 ? 11.766 19.453 8.422 1 90.81 370 ILE A C 1
ATOM 2957 O O . ILE A 1 370 ? 12.523 20.156 7.746 1 90.81 370 ILE A O 1
ATOM 2961 N N . GLN A 1 371 ? 10.781 18.75 7.941 1 86.62 371 GLN A N 1
ATOM 2962 C CA . GLN A 1 371 ? 10.562 18.734 6.496 1 86.62 371 GLN A CA 1
ATOM 2963 C C . GLN A 1 371 ? 10.055 20.078 5.996 1 86.62 371 GLN A C 1
ATOM 2965 O O . GLN A 1 371 ? 10.375 20.484 4.879 1 86.62 371 GLN A O 1
ATOM 2970 N N . SER A 1 372 ? 9.312 20.75 6.785 1 88.5 372 SER A N 1
ATOM 2971 C CA . SER A 1 372 ? 8.703 22.016 6.371 1 88.5 372 SER A CA 1
ATOM 2972 C C . SER A 1 372 ? 9.68 23.172 6.5 1 88.5 372 SER A C 1
ATOM 2974 O O . SER A 1 372 ? 9.766 24.016 5.609 1 88.5 372 SER A O 1
ATOM 2976 N N . CYS A 1 373 ? 10.43 23.266 7.57 1 87.56 373 CYS A N 1
ATOM 2977 C CA . CYS A 1 373 ? 11.297 24.406 7.844 1 87.56 373 CYS A CA 1
ATOM 2978 C C . CYS A 1 373 ? 12.711 24.156 7.332 1 87.56 373 CYS A C 1
ATOM 2980 O O . CYS A 1 373 ? 13.43 25.094 6.996 1 87.56 373 CYS A O 1
ATOM 2982 N N . ARG A 1 374 ? 13.188 22.938 7.254 1 82.38 374 ARG A N 1
ATOM 2983 C CA . ARG A 1 374 ? 14.477 22.516 6.727 1 82.38 374 ARG A CA 1
ATOM 2984 C C . ARG A 1 374 ? 15.617 23.328 7.344 1 82.38 374 ARG A C 1
ATOM 2986 O O . ARG A 1 374 ? 15.852 23.25 8.555 1 82.38 374 ARG A O 1
ATOM 2993 N N . ARG A 1 375 ? 16.125 24.375 6.621 1 77.5 375 ARG A N 1
ATOM 2994 C CA . ARG A 1 375 ? 17.312 25.094 7.082 1 77.5 375 ARG A CA 1
ATOM 2995 C C . ARG A 1 375 ? 16.938 26.156 8.117 1 77.5 375 ARG A C 1
ATOM 2997 O O . ARG A 1 375 ? 17.766 26.578 8.906 1 77.5 375 ARG A O 1
ATOM 3004 N N . SER A 1 376 ? 15.742 26.531 8.148 1 85.5 376 SER A N 1
ATOM 3005 C CA . SER A 1 376 ? 15.289 27.531 9.109 1 85.5 376 SER A CA 1
ATOM 3006 C C . SER A 1 376 ? 15.312 26.984 10.531 1 85.5 376 SER A C 1
ATOM 3008 O O . SER A 1 376 ? 15.234 27.75 11.492 1 85.5 376 SER A O 1
ATOM 3010 N N . LEU A 1 377 ? 15.523 25.688 10.633 1 90.38 377 LEU A N 1
ATOM 3011 C CA . LEU A 1 377 ? 15.516 25.062 11.953 1 90.38 377 LEU A CA 1
ATOM 3012 C C . LEU A 1 377 ? 16.938 24.859 12.469 1 90.38 377 LEU A C 1
ATOM 3014 O O . LEU A 1 377 ? 17.141 24.219 13.492 1 90.38 377 LEU A O 1
ATOM 3018 N N . LEU A 1 378 ? 17.906 25.453 11.891 1 86.5 378 LEU A N 1
ATOM 3019 C CA . LEU A 1 378 ? 19.312 25.266 12.25 1 86.5 378 LEU A CA 1
ATOM 3020 C C . LEU A 1 378 ? 19.578 25.766 13.672 1 86.5 378 LEU A C 1
ATOM 3022 O O . LEU A 1 378 ? 20.312 25.125 14.422 1 86.5 378 LEU A O 1
ATOM 3026 N N . PRO A 1 379 ? 18.891 26.844 14.023 1 90.31 379 PRO A N 1
ATOM 3027 C CA . PRO A 1 379 ? 19.109 27.281 15.398 1 90.31 379 PRO A CA 1
ATOM 3028 C C . PRO A 1 379 ? 18.594 26.297 16.438 1 90.31 379 PRO A C 1
ATOM 3030 O O . PRO A 1 379 ? 19.062 26.281 17.578 1 90.31 379 PRO A O 1
ATOM 3033 N N . HIS A 1 380 ? 17.641 25.484 16.078 1 92 380 HIS A N 1
ATOM 3034 C CA . HIS A 1 380 ? 17.047 24.5 16.984 1 92 380 HIS A CA 1
ATOM 3035 C C . HIS A 1 380 ? 17.672 23.125 16.766 1 92 380 HIS A C 1
ATOM 3037 O O . HIS A 1 380 ? 17.141 22.125 17.25 1 92 380 HIS A O 1
ATOM 3043 N N . ALA A 1 381 ? 18.734 23.031 16.047 1 88.62 381 ALA A N 1
ATOM 3044 C CA . ALA A 1 381 ? 19.359 21.75 15.688 1 88.62 381 ALA A CA 1
ATOM 3045 C C . ALA A 1 381 ? 19.828 21 16.922 1 88.62 381 ALA A C 1
ATOM 3047 O O . ALA A 1 381 ? 19.688 19.766 17 1 88.62 381 ALA A O 1
ATOM 3048 N N . GLU A 1 382 ? 20.266 21.688 17.906 1 88.81 382 GLU A N 1
ATOM 3049 C CA . GLU A 1 382 ? 20.766 21.047 19.125 1 88.81 382 GLU A CA 1
ATOM 3050 C C . GLU A 1 382 ? 19.656 20.344 19.875 1 88.81 382 GLU A C 1
ATOM 3052 O O . GLU A 1 382 ? 19.812 19.203 20.312 1 88.81 382 GLU A O 1
ATOM 3057 N N . ILE A 1 383 ? 18.625 21.016 20.047 1 92.56 383 ILE A N 1
ATOM 3058 C CA . ILE A 1 383 ? 17.484 20.453 20.766 1 92.56 383 ILE A CA 1
ATOM 3059 C C . ILE A 1 383 ? 16.953 19.234 20.031 1 92.56 383 ILE A C 1
ATOM 3061 O O . ILE A 1 383 ? 16.609 18.219 20.641 1 92.56 383 ILE A O 1
ATOM 3065 N N . ILE A 1 384 ? 16.938 19.312 18.703 1 93.31 384 ILE A N 1
ATOM 3066 C CA . ILE A 1 384 ? 16.422 18.234 17.875 1 93.31 384 ILE A CA 1
ATOM 3067 C C . ILE A 1 384 ? 17.297 16.984 18.047 1 93.31 384 ILE A C 1
ATOM 3069 O O . ILE A 1 384 ? 16.797 15.883 18.266 1 93.31 384 ILE A O 1
ATOM 3073 N N . CYS A 1 385 ? 18.562 17.156 18.016 1 89.19 385 CYS A N 1
ATOM 3074 C CA . CYS A 1 385 ? 19.484 16.047 18.156 1 89.19 385 CYS A CA 1
ATOM 3075 C C . CYS A 1 385 ? 19.406 15.438 19.547 1 89.19 385 CYS A C 1
ATOM 3077 O O . CYS A 1 385 ? 19.422 14.211 19.703 1 89.19 385 CYS A O 1
ATOM 3079 N N . LYS A 1 386 ? 19.266 16.25 20.547 1 91.25 386 LYS A N 1
ATOM 3080 C CA . LYS A 1 386 ? 19.172 15.773 21.922 1 91.25 386 LYS A CA 1
ATOM 3081 C C . LYS A 1 386 ? 17.891 14.961 22.125 1 91.25 386 LYS A C 1
ATOM 3083 O O . LYS A 1 386 ? 17.922 13.93 22.812 1 91.25 386 LYS A O 1
ATOM 3088 N N . LEU A 1 387 ? 16.859 15.469 21.547 1 93.25 387 LEU A N 1
ATOM 3089 C CA . LEU A 1 387 ? 15.586 14.766 21.672 1 93.25 387 LEU A CA 1
ATOM 3090 C C . LEU A 1 387 ? 15.664 13.383 21.047 1 93.25 387 LEU A C 1
ATOM 3092 O O . LEU A 1 387 ? 15.156 12.406 21.609 1 93.25 387 LEU A O 1
ATOM 3096 N N . LEU A 1 388 ? 16.297 13.258 19.922 1 91 388 LEU A N 1
ATOM 3097 C CA . LEU A 1 388 ? 16.406 11.977 19.219 1 91 388 LEU A CA 1
ATOM 3098 C C . LEU A 1 388 ? 17.312 11.016 19.984 1 91 388 LEU A C 1
ATOM 3100 O O . LEU A 1 388 ? 16.984 9.828 20.125 1 91 388 LEU A O 1
ATOM 3104 N N . VAL A 1 389 ? 18.406 11.484 20.578 1 88.69 389 VAL A N 1
ATOM 3105 C CA . VAL A 1 389 ? 19.328 10.641 21.312 1 88.69 389 VAL A CA 1
ATOM 3106 C C . VAL A 1 389 ? 18.688 10.164 22.609 1 88.69 389 VAL A C 1
ATOM 3108 O O . VAL A 1 389 ? 18.812 8.992 22.969 1 88.69 389 VAL A O 1
ATOM 3111 N N . GLN A 1 390 ? 17.953 11.016 23.203 1 89.75 390 GLN A N 1
ATOM 3112 C CA . GLN A 1 390 ? 17.266 10.656 24.438 1 89.75 390 GLN A CA 1
ATOM 3113 C C . GLN A 1 390 ? 16.234 9.57 24.203 1 89.75 390 GLN A C 1
ATOM 3115 O O . GLN A 1 390 ? 16.094 8.648 25 1 89.75 390 GLN A O 1
ATOM 3120 N N . THR A 1 391 ? 15.516 9.719 23.125 1 91.38 391 THR A N 1
ATOM 3121 C CA . THR A 1 391 ? 14.492 8.734 22.797 1 91.38 391 THR A CA 1
ATOM 3122 C C . THR A 1 391 ? 15.125 7.387 22.484 1 91.38 391 THR A C 1
ATOM 3124 O O . THR A 1 391 ? 14.617 6.34 22.891 1 91.38 391 THR A O 1
ATOM 3127 N N . LEU A 1 392 ? 16.234 7.371 21.812 1 87.19 392 LEU A N 1
ATOM 3128 C CA . LEU A 1 392 ? 16.906 6.125 21.453 1 87.19 392 LEU A CA 1
ATOM 3129 C C . LEU A 1 392 ? 17.531 5.465 22.672 1 87.19 392 LEU A C 1
ATOM 3131 O O . LEU A 1 392 ? 17.594 4.234 22.766 1 87.19 392 LEU A O 1
ATOM 3135 N N . LYS A 1 393 ? 17.953 6.227 23.609 1 85.75 393 LYS A N 1
ATOM 3136 C CA . LYS A 1 393 ? 18.625 5.711 24.812 1 85.75 393 LYS A CA 1
ATOM 3137 C C . LYS A 1 393 ? 17.656 4.941 25.703 1 85.75 393 LYS A C 1
ATOM 3139 O O . LYS A 1 393 ? 17.953 3.834 26.141 1 85.75 393 LYS A O 1
ATOM 3144 N N . TRP A 1 394 ? 16.484 5.426 25.875 1 85.69 394 TRP A N 1
ATOM 3145 C CA . TRP A 1 394 ? 15.586 4.758 26.812 1 85.69 394 TRP A CA 1
ATOM 3146 C C . TRP A 1 394 ? 14.844 3.611 26.125 1 85.69 394 TRP A C 1
ATOM 3148 O O . TRP A 1 394 ? 14.336 2.707 26.797 1 85.69 394 TRP A O 1
ATOM 3158 N N . THR A 1 395 ? 14.758 3.58 24.797 1 84.25 395 THR A N 1
ATOM 3159 C CA . THR A 1 395 ? 14.062 2.514 24.078 1 84.25 395 THR A CA 1
ATOM 3160 C C . THR A 1 395 ? 15.023 1.37 23.75 1 84.25 395 THR A C 1
ATOM 3162 O O . THR A 1 395 ? 14.609 0.363 23.172 1 84.25 395 THR A O 1
ATOM 3165 N N . LYS A 1 396 ? 16.234 1.508 24.156 1 81.38 396 LYS A N 1
ATOM 3166 C CA . LYS A 1 396 ? 17.203 0.453 23.891 1 81.38 396 LYS A CA 1
ATOM 3167 C C . LYS A 1 396 ? 16.906 -0.792 24.734 1 81.38 396 LYS A C 1
ATOM 3169 O O . LYS A 1 396 ? 16.609 -0.692 25.922 1 81.38 396 LYS A O 1
ATOM 3174 N N . VAL A 1 397 ? 16.516 -1.843 23.969 1 73.25 397 VAL A N 1
ATOM 3175 C CA . VAL A 1 397 ? 16.219 -3.096 24.656 1 73.25 397 VAL A CA 1
ATOM 3176 C C . VAL A 1 397 ? 17.422 -4.035 24.547 1 73.25 397 VAL A C 1
ATOM 3178 O O . VAL A 1 397 ? 18.031 -4.148 23.5 1 73.25 397 VAL A O 1
ATOM 3181 N N . ASP A 1 398 ? 17.922 -4.301 25.656 1 64.31 398 ASP A N 1
ATOM 3182 C CA . ASP A 1 398 ? 19.031 -5.258 25.656 1 64.31 398 ASP A CA 1
ATOM 3183 C C . ASP A 1 398 ? 18.609 -6.574 25.016 1 64.31 398 ASP A C 1
ATOM 3185 O O . ASP A 1 398 ? 17.453 -6.762 24.656 1 64.31 398 ASP A O 1
ATOM 3189 N N . ASP A 1 399 ? 19.078 -7.809 25.391 1 57.03 399 ASP A N 1
ATOM 3190 C CA . ASP A 1 399 ? 19.062 -9.141 24.797 1 57.03 399 ASP A CA 1
ATOM 3191 C C . ASP A 1 399 ? 17.672 -9.766 24.875 1 57.03 399 ASP A C 1
ATOM 3193 O O . ASP A 1 399 ? 17.156 -10.016 25.969 1 57.03 399 ASP A O 1
ATOM 3197 N N . CYS A 1 400 ? 16.781 -9.211 24.219 1 53 400 CYS A N 1
ATOM 3198 C CA . CYS A 1 400 ? 15.523 -9.961 24.281 1 53 400 CYS A CA 1
ATOM 3199 C C . CYS A 1 400 ? 15.75 -11.422 23.906 1 53 400 CYS A C 1
ATOM 3201 O O . CYS A 1 400 ? 16.297 -11.727 22.859 1 53 400 CYS A O 1
ATOM 3203 N N . GLU A 1 401 ? 15.953 -12.242 24.828 1 49.72 401 GLU A N 1
ATOM 3204 C CA . GLU A 1 401 ? 16 -13.688 24.625 1 49.72 401 GLU A CA 1
ATOM 3205 C C . GLU A 1 401 ? 14.867 -14.148 23.703 1 49.72 401 GLU A C 1
ATOM 3207 O O . GLU A 1 401 ? 13.695 -13.992 24.047 1 49.72 401 GLU A O 1
ATOM 3212 N N . PHE A 1 402 ? 14.953 -13.719 22.484 1 48.69 402 PHE A N 1
ATOM 3213 C CA . PHE A 1 402 ? 13.945 -14.141 21.516 1 48.69 402 PHE A CA 1
ATOM 3214 C C . PHE A 1 402 ? 13.57 -15.602 21.734 1 48.69 402 PHE A C 1
ATOM 3216 O O . PHE A 1 402 ? 14.43 -16.438 22.031 1 48.69 402 PHE A O 1
ATOM 3223 N N . GLY A 1 403 ? 12.484 -15.922 22.391 1 48.72 403 GLY A N 1
ATOM 3224 C CA . GLY A 1 403 ? 12.023 -17.297 22.438 1 48.72 403 GLY A CA 1
ATOM 3225 C C . GLY A 1 403 ? 12.367 -18.094 21.188 1 48.72 403 GLY A C 1
ATOM 3226 O O . GLY A 1 403 ? 12.648 -17.5 20.141 1 48.72 403 GLY A O 1
ATOM 3227 N N . GLN A 1 404 ? 12.734 -19.391 21.219 1 50.38 404 GLN A N 1
ATOM 3228 C CA . GLN A 1 404 ? 12.859 -20.406 20.172 1 50.38 404 GLN A CA 1
ATOM 3229 C C . GLN A 1 404 ? 11.562 -20.547 19.391 1 50.38 404 GLN A C 1
ATOM 3231 O O . GLN A 1 404 ? 10.477 -20.516 19.969 1 50.38 404 GLN A O 1
ATOM 3236 N N . PRO A 1 405 ? 11.391 -20.797 18.078 1 54.81 405 PRO A N 1
ATOM 3237 C CA . PRO A 1 405 ? 12.117 -20.719 16.812 1 54.81 405 PRO A CA 1
ATOM 3238 C C . PRO A 1 405 ? 12.398 -19.297 16.359 1 54.81 405 PRO A C 1
ATOM 3240 O O . PRO A 1 405 ? 11.578 -18.406 16.594 1 54.81 405 PRO A O 1
ATOM 3243 N N . VAL A 1 406 ? 13.648 -19.031 16.094 1 59.78 406 VAL A N 1
ATOM 3244 C CA . VAL A 1 406 ? 14.281 -17.766 15.719 1 59.78 406 VAL A CA 1
ATOM 3245 C C . VAL A 1 406 ? 13.586 -17.188 14.492 1 59.78 406 VAL A C 1
ATOM 3247 O O . VAL A 1 406 ? 13.5 -17.844 13.453 1 59.78 406 VAL A O 1
ATOM 3250 N N . ASN A 1 407 ? 12.625 -16.281 14.672 1 70.69 407 ASN A N 1
ATOM 3251 C CA . ASN A 1 407 ? 12.125 -15.523 13.531 1 70.69 407 ASN A CA 1
ATOM 3252 C C . ASN A 1 407 ? 13.258 -14.961 12.688 1 70.69 407 ASN A C 1
ATOM 3254 O O . ASN A 1 407 ? 14.023 -14.109 13.148 1 70.69 407 ASN A O 1
ATOM 3258 N N . PRO A 1 408 ? 13.453 -15.641 11.562 1 75.88 408 PRO A N 1
ATOM 3259 C CA . PRO A 1 408 ? 14.555 -15.188 10.703 1 75.88 408 PRO A CA 1
ATOM 3260 C C . PRO A 1 408 ? 14.445 -13.711 10.344 1 75.88 408 PRO A C 1
ATOM 3262 O O . PRO A 1 408 ? 15.43 -13.102 9.914 1 75.88 408 PRO A O 1
ATOM 3265 N N . LEU A 1 409 ? 13.336 -13.07 10.609 1 79.56 409 LEU A N 1
ATOM 3266 C CA . LEU A 1 409 ? 13.156 -11.664 10.242 1 79.56 409 LEU A CA 1
ATOM 3267 C C . LEU A 1 409 ? 13.062 -10.789 11.492 1 79.56 409 LEU A C 1
ATOM 3269 O O . LEU A 1 409 ? 12.555 -9.672 11.43 1 79.56 409 LEU A O 1
ATOM 3273 N N . ALA A 1 410 ? 13.656 -11.305 12.5 1 79.31 410 ALA A N 1
ATOM 3274 C CA . ALA A 1 410 ? 13.602 -10.539 13.742 1 79.31 410 ALA A CA 1
ATOM 3275 C C . ALA A 1 410 ? 14.398 -9.242 13.625 1 79.31 410 ALA A C 1
ATOM 3277 O O . ALA A 1 410 ? 15.492 -9.234 13.047 1 79.31 410 ALA A O 1
ATOM 3278 N N . ASN A 1 411 ? 13.922 -8.078 13.969 1 81.06 411 ASN A N 1
ATOM 3279 C CA . ASN A 1 411 ? 14.562 -6.766 14.031 1 81.06 411 ASN A CA 1
ATOM 3280 C C . ASN A 1 411 ? 14.891 -6.234 12.641 1 81.06 411 ASN A C 1
ATOM 3282 O O . ASN A 1 411 ? 15.828 -5.457 12.477 1 81.06 411 ASN A O 1
ATOM 3286 N N . LYS A 1 412 ? 14.289 -6.691 11.68 1 88.44 412 LYS A N 1
ATOM 3287 C CA . LYS A 1 412 ? 14.586 -6.273 10.32 1 88.44 412 LYS A CA 1
ATOM 3288 C C . LYS A 1 412 ? 14.359 -4.773 10.141 1 88.44 412 LYS A C 1
ATOM 3290 O O . LYS A 1 412 ? 15.164 -4.086 9.516 1 88.44 412 LYS A O 1
ATOM 3295 N N . GLU A 1 413 ? 13.305 -4.266 10.727 1 87.31 413 GLU A N 1
ATOM 3296 C CA . GLU A 1 413 ? 12.984 -2.855 10.539 1 87.31 413 GLU A CA 1
ATOM 3297 C C . GLU A 1 413 ? 14.016 -1.957 11.219 1 87.31 413 GLU A C 1
ATOM 3299 O O . GLU A 1 413 ? 14.438 -0.951 10.648 1 87.31 413 GLU A O 1
ATOM 3304 N N . MET A 1 414 ? 14.391 -2.32 12.391 1 88 414 MET A N 1
ATOM 3305 C CA . MET A 1 414 ? 15.375 -1.532 13.125 1 88 414 MET A CA 1
ATOM 3306 C C . MET A 1 414 ? 16.734 -1.576 12.445 1 88 414 MET A C 1
ATOM 3308 O O . MET A 1 414 ? 17.406 -0.549 12.32 1 88 414 MET A O 1
ATOM 3312 N N . CYS A 1 415 ? 17.094 -2.742 11.984 1 89.75 415 CYS A N 1
ATOM 3313 C CA . CYS A 1 415 ? 18.391 -2.893 11.32 1 89.75 415 CYS A CA 1
ATOM 3314 C C . CYS A 1 415 ? 18.422 -2.115 10.008 1 89.75 415 CYS A C 1
ATOM 3316 O O . CYS A 1 415 ? 19.375 -1.402 9.727 1 89.75 415 CYS A O 1
ATOM 3318 N N . ALA A 1 416 ? 17.375 -2.213 9.234 1 92.25 416 ALA A N 1
ATOM 3319 C CA . ALA A 1 416 ? 17.297 -1.493 7.965 1 92.25 416 ALA A CA 1
ATOM 3320 C C . ALA A 1 416 ? 17.344 0.016 8.188 1 92.25 416 ALA A C 1
ATOM 3322 O O . ALA A 1 416 ? 18 0.744 7.449 1 92.25 416 ALA A O 1
ATOM 3323 N N . ALA A 1 417 ? 16.688 0.489 9.219 1 91 417 ALA A N 1
ATOM 3324 C CA . ALA A 1 417 ? 16.656 1.916 9.531 1 91 417 ALA A CA 1
ATOM 3325 C C . ALA A 1 417 ? 18.031 2.395 9.984 1 91 417 ALA A C 1
ATOM 3327 O O . ALA A 1 417 ? 18.484 3.475 9.594 1 91 417 ALA A O 1
ATOM 3328 N N . ALA A 1 418 ? 18.703 1.623 10.828 1 90.31 418 ALA A N 1
ATOM 3329 C CA . ALA A 1 418 ? 20.031 1.979 11.305 1 90.31 418 ALA A CA 1
ATOM 3330 C C . ALA A 1 418 ? 21.031 2.035 10.156 1 90.31 418 ALA A C 1
ATOM 3332 O O . ALA A 1 418 ? 21.828 2.973 10.07 1 90.31 418 ALA A O 1
ATOM 3333 N N . LEU A 1 419 ? 20.938 1.101 9.242 1 91.81 419 LEU A N 1
ATOM 3334 C CA . LEU A 1 419 ? 21.859 1.048 8.117 1 91.81 419 LEU A CA 1
ATOM 3335 C C . LEU A 1 419 ? 21.562 2.16 7.117 1 91.81 419 LEU A C 1
ATOM 3337 O O . LEU A 1 419 ? 22.469 2.656 6.445 1 91.81 419 LEU A O 1
ATOM 3341 N N . SER A 1 420 ? 20.328 2.609 7.02 1 89.88 420 SER A N 1
ATOM 3342 C CA . SER A 1 420 ? 19.953 3.646 6.066 1 89.88 420 SER A CA 1
ATOM 3343 C C . SER A 1 420 ? 20.453 5.016 6.516 1 89.88 420 SER A C 1
ATOM 3345 O O . SER A 1 420 ? 20.578 5.938 5.707 1 89.88 420 SER A O 1
ATOM 3347 N N . VAL A 1 421 ? 20.734 5.176 7.781 1 89.38 421 VAL A N 1
ATOM 3348 C CA . VAL A 1 421 ? 21.219 6.449 8.312 1 89.38 421 VAL A CA 1
ATOM 3349 C C . VAL A 1 421 ? 22.719 6.57 8.102 1 89.38 421 VAL A C 1
ATOM 3351 O O . VAL A 1 421 ? 23.266 7.676 8.086 1 89.38 421 VAL A O 1
ATOM 3354 N N . LEU A 1 422 ? 23.375 5.535 7.758 1 88.88 422 LEU A N 1
ATOM 3355 C CA . LEU A 1 422 ? 24.844 5.512 7.703 1 88.88 422 LEU A CA 1
ATOM 3356 C C . LEU A 1 422 ? 25.344 6.258 6.473 1 88.88 422 LEU A C 1
ATOM 3358 O O . LEU A 1 422 ? 26.25 7.09 6.578 1 88.88 422 LEU A O 1
ATOM 3362 N N . PRO A 1 423 ? 24.734 6.109 5.301 1 87.88 423 PRO A N 1
ATOM 3363 C CA . PRO A 1 423 ? 25.281 6.777 4.121 1 87.88 423 PRO A CA 1
ATOM 3364 C C . PRO A 1 423 ? 25.219 8.297 4.215 1 87.88 423 PRO A C 1
ATOM 3366 O O . PRO A 1 423 ? 26.219 8.984 4.027 1 87.88 423 PRO A O 1
ATOM 3369 N N . PRO A 1 424 ? 24.078 8.828 4.562 1 83.88 424 PRO A N 1
ATOM 3370 C CA . PRO A 1 424 ? 24.062 10.289 4.691 1 83.88 424 PRO A CA 1
ATOM 3371 C C . PRO A 1 424 ? 25 10.789 5.789 1 83.88 424 PRO A C 1
ATOM 3373 O O . PRO A 1 424 ? 25.562 11.891 5.68 1 83.88 424 PRO A O 1
ATOM 3376 N N . LEU A 1 425 ? 25.188 10.008 6.789 1 84.56 425 LEU A N 1
ATOM 3377 C CA . LEU A 1 425 ? 26.109 10.375 7.863 1 84.56 425 LEU A CA 1
ATOM 3378 C C . LEU A 1 425 ? 27.547 10.383 7.367 1 84.56 425 LEU A C 1
ATOM 3380 O O . LEU A 1 425 ? 28.312 11.289 7.691 1 84.56 425 LEU A O 1
ATOM 3384 N N . LEU A 1 426 ? 27.906 9.445 6.594 1 85.06 426 LEU A N 1
ATOM 3385 C CA . LEU A 1 426 ? 29.266 9.344 6.055 1 85.06 426 LEU A CA 1
ATOM 3386 C C . LEU A 1 426 ? 29.516 10.43 5.02 1 85.06 426 LEU A C 1
ATOM 3388 O O . LEU A 1 426 ? 30.625 10.969 4.934 1 85.06 426 LEU A O 1
ATOM 3392 N N . GLU A 1 427 ? 28.469 10.781 4.277 1 81.19 427 GLU A N 1
ATOM 3393 C CA . GLU A 1 427 ? 28.594 11.805 3.248 1 81.19 427 GLU A CA 1
ATOM 3394 C C . GLU A 1 427 ? 28.812 13.18 3.863 1 81.19 427 GLU A C 1
ATOM 3396 O O . GLU A 1 427 ? 29.562 14 3.322 1 81.19 427 GLU A O 1
ATOM 3401 N N . SER A 1 428 ? 28.234 13.406 4.996 1 77.5 428 SER A N 1
ATOM 3402 C CA . SER A 1 428 ? 28.297 14.734 5.602 1 77.5 428 SER A CA 1
ATOM 3403 C C . SER A 1 428 ? 29.453 14.852 6.582 1 77.5 428 SER A C 1
ATOM 3405 O O . SER A 1 428 ? 30.062 15.914 6.711 1 77.5 428 SER A O 1
ATOM 3407 N N . THR A 1 429 ? 29.859 13.789 7.309 1 75.88 429 THR A N 1
ATOM 3408 C CA . THR A 1 429 ? 30.75 13.938 8.445 1 75.88 429 THR A CA 1
ATOM 3409 C C . THR A 1 429 ? 31.875 12.898 8.398 1 75.88 429 THR A C 1
ATOM 3411 O O . THR A 1 429 ? 32.469 12.562 9.43 1 75.88 429 THR A O 1
ATOM 3414 N N . SER A 1 430 ? 32.219 12.336 7.285 1 70.69 430 SER A N 1
ATOM 3415 C CA . SER A 1 430 ? 33.188 11.242 7.246 1 70.69 430 SER A CA 1
ATOM 3416 C C . SER A 1 430 ? 34.5 11.648 7.871 1 70.69 430 SER A C 1
ATOM 3418 O O . SER A 1 430 ? 35.125 10.867 8.594 1 70.69 430 SER A O 1
ATOM 3420 N N . PHE A 1 431 ? 34.781 12.945 7.688 1 75.38 431 PHE A N 1
ATOM 3421 C CA . PHE A 1 431 ? 36.062 13.406 8.156 1 75.38 431 PHE A CA 1
ATOM 3422 C C . PHE A 1 431 ? 36.031 13.672 9.656 1 75.38 431 PHE A C 1
ATOM 3424 O O . PHE A 1 431 ? 37.094 13.719 10.305 1 75.38 431 PHE A O 1
ATOM 3431 N N . LEU A 1 432 ? 34.781 13.703 10.156 1 77.69 432 LEU A N 1
ATOM 3432 C CA . LEU A 1 432 ? 34.656 14.047 11.562 1 77.69 432 LEU A CA 1
ATOM 3433 C C . LEU A 1 432 ? 34.562 12.797 12.422 1 77.69 432 LEU A C 1
ATOM 3435 O O . LEU A 1 432 ? 34.75 12.852 13.641 1 77.69 432 LEU A O 1
ATOM 3439 N N . ILE A 1 433 ? 34.406 11.656 11.812 1 80.75 433 ILE A N 1
ATOM 3440 C CA . ILE A 1 433 ? 34.312 10.391 12.531 1 80.75 433 ILE A CA 1
ATOM 3441 C C . ILE A 1 433 ? 35.688 9.867 12.883 1 80.75 433 ILE A C 1
ATOM 3443 O O . ILE A 1 433 ? 36.594 9.867 12.047 1 80.75 433 ILE A O 1
ATOM 3447 N N . PRO A 1 434 ? 35.906 9.57 14.18 1 82.31 434 PRO A N 1
ATOM 3448 C CA . PRO A 1 434 ? 37.188 9.008 14.547 1 82.31 434 PRO A CA 1
ATOM 3449 C C . PRO A 1 434 ? 37.594 7.797 13.703 1 82.31 434 PRO A C 1
ATOM 3451 O O . PRO A 1 434 ? 36.719 7.02 13.305 1 82.31 434 PRO A O 1
ATOM 3454 N N . SER A 1 435 ? 38.844 7.695 13.453 1 82.75 435 SER A N 1
ATOM 3455 C CA . SER A 1 435 ? 39.375 6.668 12.562 1 82.75 435 SER A CA 1
ATOM 3456 C C . SER A 1 435 ? 39.062 5.27 13.094 1 82.75 435 SER A C 1
ATOM 3458 O O . SER A 1 435 ? 38.812 4.348 12.32 1 82.75 435 SER A O 1
ATOM 3460 N N . GLN A 1 436 ? 38.969 5.152 14.391 1 83.06 436 GLN A N 1
ATOM 3461 C CA . GLN A 1 436 ? 38.719 3.842 14.984 1 83.06 436 GLN A CA 1
ATOM 3462 C C . GLN A 1 436 ? 37.312 3.365 14.711 1 83.06 436 GLN A C 1
ATOM 3464 O O . GLN A 1 436 ? 37.094 2.191 14.398 1 83.06 436 GLN A O 1
ATOM 3469 N N . ILE A 1 437 ? 36.375 4.316 14.734 1 85.06 437 ILE A N 1
ATOM 3470 C CA . ILE A 1 437 ? 34.969 3.986 14.5 1 85.06 437 ILE A CA 1
ATOM 3471 C C . ILE A 1 437 ? 34.75 3.68 13.016 1 85.06 437 ILE A C 1
ATOM 3473 O O . ILE A 1 437 ? 34 2.779 12.672 1 85.06 437 ILE A O 1
ATOM 3477 N N . HIS A 1 438 ? 35.438 4.379 12.242 1 85.31 438 HIS A N 1
ATOM 3478 C CA . HIS A 1 438 ? 35.344 4.152 10.805 1 85.31 438 HIS A CA 1
ATOM 3479 C C . HIS A 1 438 ? 35.875 2.77 10.43 1 85.31 438 HIS A C 1
ATOM 3481 O O . HIS A 1 438 ? 35.25 2.08 9.602 1 85.31 438 HIS A O 1
ATOM 3487 N N . LYS A 1 439 ? 36.938 2.441 11.07 1 86.25 439 LYS A N 1
ATOM 3488 C CA . LYS A 1 439 ? 37.531 1.125 10.828 1 86.25 439 LYS A CA 1
ATOM 3489 C C . LYS A 1 439 ? 36.594 0.014 11.305 1 86.25 439 LYS A C 1
ATOM 3491 O O . LYS A 1 439 ? 36.438 -0.993 10.617 1 86.25 439 LYS A O 1
ATOM 3496 N N . GLN A 1 440 ? 36.062 0.233 12.406 1 87.69 440 GLN A N 1
ATOM 3497 C CA . GLN A 1 440 ? 35.125 -0.754 12.945 1 87.69 440 GLN A CA 1
ATOM 3498 C C . GLN A 1 440 ? 33.906 -0.914 12.047 1 87.69 440 GLN A C 1
ATOM 3500 O O . GLN A 1 440 ? 33.406 -2.027 11.852 1 87.69 440 GLN A O 1
ATOM 3505 N N . LEU A 1 441 ? 33.438 0.185 11.523 1 89.19 441 LEU A N 1
ATOM 3506 C CA . LEU A 1 441 ? 32.312 0.162 10.625 1 89.19 441 LEU A CA 1
ATOM 3507 C C . LEU A 1 441 ? 32.625 -0.625 9.352 1 89.19 441 LEU A C 1
ATOM 3509 O O . LEU A 1 441 ? 31.812 -1.438 8.906 1 89.19 441 LEU A O 1
ATOM 3513 N N . GLN A 1 442 ? 33.781 -0.445 8.844 1 89.88 442 GLN A N 1
ATOM 3514 C CA . GLN A 1 442 ? 34.219 -1.147 7.641 1 89.88 442 GLN A CA 1
ATOM 3515 C C . GLN A 1 442 ? 34.312 -2.65 7.887 1 89.88 442 GLN A C 1
ATOM 3517 O O . GLN A 1 442 ? 33.844 -3.453 7.09 1 89.88 442 GLN A O 1
ATOM 3522 N N . GLU A 1 443 ? 34.906 -2.938 9.008 1 89.62 443 GLU A N 1
ATOM 3523 C CA . GLU A 1 443 ? 35.094 -4.344 9.344 1 89.62 443 GLU A CA 1
ATOM 3524 C C . GLU A 1 443 ? 33.75 -5.059 9.555 1 89.62 443 GLU A C 1
ATOM 3526 O O . GLU A 1 443 ? 33.562 -6.176 9.078 1 89.62 443 GLU A O 1
ATOM 3531 N N . ARG A 1 444 ? 32.938 -4.438 10.234 1 91.75 444 ARG A N 1
ATOM 3532 C CA . ARG A 1 444 ? 31.656 -5.047 10.547 1 91.75 444 ARG A CA 1
ATOM 3533 C C . ARG A 1 444 ? 30.797 -5.215 9.289 1 91.75 444 ARG A C 1
ATOM 3535 O O . ARG A 1 444 ? 30.219 -6.277 9.062 1 91.75 444 ARG A O 1
ATOM 3542 N N . ILE A 1 445 ? 30.734 -4.23 8.438 1 93.62 445 ILE A N 1
ATOM 3543 C CA . ILE A 1 445 ? 29.906 -4.266 7.246 1 93.62 445 ILE A CA 1
ATOM 3544 C C . ILE A 1 445 ? 30.453 -5.289 6.258 1 93.62 445 ILE A C 1
ATOM 3546 O O . ILE A 1 445 ? 29.703 -6.086 5.695 1 93.62 445 ILE A O 1
ATOM 3550 N N . VAL A 1 446 ? 31.781 -5.309 6.094 1 93.81 446 VAL A N 1
ATOM 3551 C CA . VAL A 1 446 ? 32.406 -6.234 5.16 1 93.81 446 VAL A CA 1
ATOM 3552 C C . VAL A 1 446 ? 32.25 -7.668 5.668 1 93.81 446 VAL A C 1
ATOM 3554 O O . VAL A 1 446 ? 31.922 -8.57 4.898 1 93.81 446 VAL A O 1
ATOM 3557 N N . SER A 1 447 ? 32.406 -7.785 6.961 1 92.75 447 SER A N 1
ATOM 3558 C CA . SER A 1 447 ? 32.281 -9.117 7.547 1 92.75 447 SER A CA 1
ATOM 3559 C C . SER A 1 447 ? 30.859 -9.656 7.414 1 92.75 447 SER A C 1
ATOM 3561 O O . SER A 1 447 ? 30.656 -10.812 7.055 1 92.75 447 SER A O 1
ATOM 3563 N N . GLU A 1 448 ? 29.891 -8.812 7.703 1 93.94 448 GLU A N 1
ATOM 3564 C CA . GLU A 1 448 ? 28.5 -9.211 7.602 1 93.94 448 GLU A CA 1
ATOM 3565 C C . GLU A 1 448 ? 28.125 -9.555 6.16 1 93.94 448 GLU A C 1
ATOM 3567 O O . GLU A 1 448 ? 27.406 -10.523 5.914 1 93.94 448 GLU A O 1
ATOM 3572 N N . LEU A 1 449 ? 28.625 -8.805 5.211 1 95 449 LEU A N 1
ATOM 3573 C CA . LEU A 1 449 ? 28.312 -9.031 3.809 1 95 449 LEU A CA 1
ATOM 3574 C C . LEU A 1 449 ? 28.938 -10.328 3.311 1 95 449 LEU A C 1
ATOM 3576 O O . LEU A 1 449 ? 28.312 -11.078 2.553 1 95 449 LEU A O 1
ATOM 3580 N N . MET A 1 450 ? 30.156 -10.594 3.734 1 92.25 450 MET A N 1
ATOM 3581 C CA . MET A 1 450 ? 30.828 -11.828 3.34 1 92.25 450 MET A CA 1
ATOM 3582 C C . MET A 1 450 ? 30.109 -13.047 3.914 1 92.25 450 MET A C 1
ATOM 3584 O O . MET A 1 450 ? 29.969 -14.062 3.236 1 92.25 450 MET A O 1
ATOM 3588 N N . GLN A 1 451 ? 29.594 -12.867 5.082 1 91.75 451 GLN A N 1
ATOM 3589 C CA . GLN A 1 451 ? 28.844 -13.953 5.711 1 91.75 451 GLN A CA 1
ATOM 3590 C C . GLN A 1 451 ? 27.531 -14.203 4.988 1 91.75 451 GLN A C 1
ATOM 3592 O O . GLN A 1 451 ? 27.156 -15.359 4.754 1 91.75 451 GLN A O 1
ATOM 3597 N N . VAL A 1 452 ? 26.859 -13.18 4.672 1 92.81 452 VAL A N 1
ATOM 3598 C CA . VAL A 1 452 ? 25.578 -13.273 3.986 1 92.81 452 VAL A CA 1
ATOM 3599 C C . VAL A 1 452 ? 25.766 -13.922 2.617 1 92.81 452 VAL A C 1
ATOM 3601 O O . VAL A 1 452 ? 25 -14.805 2.227 1 92.81 452 VAL A O 1
ATOM 3604 N N . GLU A 1 453 ? 26.766 -13.516 1.868 1 90.25 453 GLU A N 1
ATOM 3605 C CA . GLU A 1 453 ? 27.016 -14.039 0.526 1 90.25 453 GLU A CA 1
ATOM 3606 C C . GLU A 1 453 ? 27.375 -15.516 0.564 1 90.25 453 GLU A C 1
ATOM 3608 O O . GLU A 1 453 ? 26.906 -16.297 -0.274 1 90.25 453 GLU A O 1
ATOM 3613 N N . THR A 1 454 ? 28.219 -15.844 1.552 1 87.94 454 THR A N 1
ATOM 3614 C CA . THR A 1 454 ? 28.609 -17.25 1.698 1 87.94 454 THR A CA 1
ATOM 3615 C C . THR A 1 454 ? 27.391 -18.109 2.064 1 87.94 454 THR A C 1
ATOM 3617 O O . THR A 1 454 ? 27.219 -19.203 1.528 1 87.94 454 THR A O 1
ATOM 3620 N N . ALA A 1 455 ? 26.562 -17.547 2.932 1 87.88 455 ALA A N 1
ATOM 3621 C CA . ALA A 1 455 ? 25.359 -18.281 3.344 1 87.88 455 ALA A CA 1
ATOM 3622 C C . ALA A 1 455 ? 24.406 -18.469 2.172 1 87.88 455 ALA A C 1
ATOM 3624 O O . ALA A 1 455 ? 23.812 -19.531 2.004 1 87.88 455 ALA A O 1
ATOM 3625 N N . LEU A 1 456 ? 24.25 -17.5 1.353 1 84.62 456 LEU A N 1
ATOM 3626 C CA . LEU A 1 456 ? 23.344 -17.562 0.208 1 84.62 456 LEU A CA 1
ATOM 3627 C C . LEU A 1 456 ? 23.891 -18.5 -0.863 1 84.62 456 LEU A C 1
ATOM 3629 O O . LEU A 1 456 ? 23.125 -19.234 -1.501 1 84.62 456 LEU A O 1
ATOM 3633 N N . ARG A 1 457 ? 25.219 -18.531 -1.094 1 77.94 457 ARG A N 1
ATOM 3634 C CA . ARG A 1 457 ? 25.859 -19.375 -2.107 1 77.94 457 ARG A CA 1
ATOM 3635 C C . ARG A 1 457 ? 25.781 -20.844 -1.729 1 77.94 457 ARG A C 1
ATOM 3637 O O . ARG A 1 457 ? 25.547 -21.703 -2.588 1 77.94 457 ARG A O 1
ATOM 3644 N N . LEU A 1 458 ? 25.922 -21.047 -0.407 1 76.62 458 LEU A N 1
ATOM 3645 C CA . LEU A 1 458 ? 25.953 -22.422 0.073 1 76.62 458 LEU A CA 1
ATOM 3646 C C . LEU A 1 458 ? 24.578 -22.875 0.552 1 76.62 458 LEU A C 1
ATOM 3648 O O . LEU A 1 458 ? 24.438 -23.953 1.134 1 76.62 458 LEU A O 1
ATOM 3652 N N . SER A 1 459 ? 23.469 -22.109 0.284 1 77.06 459 SER A N 1
ATOM 3653 C CA . SER A 1 459 ? 22.109 -22.422 0.699 1 77.06 459 SER A CA 1
ATOM 3654 C C . SER A 1 459 ? 22.031 -22.734 2.189 1 77.06 459 SER A C 1
ATOM 3656 O O . SER A 1 459 ? 21.391 -23.719 2.594 1 77.06 459 SER A O 1
ATOM 3658 N N . LEU A 1 460 ? 22.953 -21.953 2.914 1 80.88 460 LEU A N 1
ATOM 3659 C CA . LEU A 1 460 ? 22.938 -22.062 4.371 1 80.88 460 LEU A CA 1
ATOM 3660 C C . LEU A 1 460 ? 22 -21.031 4.984 1 80.88 460 LEU A C 1
ATOM 3662 O O . LEU A 1 460 ? 21.391 -20.234 4.262 1 80.88 460 LEU A O 1
ATOM 3666 N N . ASP A 1 461 ? 21.75 -21.188 6.336 1 80.38 461 ASP A N 1
ATOM 3667 C CA . ASP A 1 461 ? 20.906 -20.219 7.031 1 80.38 461 ASP A CA 1
ATOM 3668 C C . ASP A 1 461 ? 21.562 -18.844 7.055 1 80.38 461 ASP A C 1
ATOM 3670 O O . ASP A 1 461 ? 22.703 -18.703 7.5 1 80.38 461 ASP A O 1
ATOM 3674 N N . VAL A 1 462 ? 20.969 -17.922 6.469 1 86.5 462 VAL A N 1
ATOM 3675 C CA . VAL A 1 462 ? 21.453 -16.547 6.426 1 86.5 462 VAL A CA 1
ATOM 3676 C C . VAL A 1 462 ? 21.344 -15.922 7.816 1 86.5 462 VAL A C 1
ATOM 3678 O O . VAL A 1 462 ? 20.375 -16.156 8.531 1 86.5 462 VAL A O 1
ATOM 3681 N N . PRO A 1 463 ? 22.359 -15.289 8.203 1 86.06 463 PRO A N 1
ATOM 3682 C CA . PRO A 1 463 ? 22.297 -14.625 9.5 1 86.06 463 PRO A CA 1
ATOM 3683 C C . PRO A 1 463 ? 21.109 -13.68 9.625 1 86.06 463 PRO A C 1
ATOM 3685 O O . PRO A 1 463 ? 20.734 -13.023 8.641 1 86.06 463 PRO A O 1
ATOM 3688 N N . VAL A 1 464 ? 20.484 -13.602 10.805 1 84.38 464 VAL A N 1
ATOM 3689 C CA . VAL A 1 464 ? 19.359 -12.719 11.086 1 84.38 464 VAL A CA 1
ATOM 3690 C C . VAL A 1 464 ? 19.844 -11.273 11.156 1 84.38 464 VAL A C 1
ATOM 3692 O O . VAL A 1 464 ? 20.891 -10.992 11.75 1 84.38 464 VAL A O 1
ATOM 3695 N N . PRO A 1 465 ? 19.25 -10.266 10.57 1 89.19 465 PRO A N 1
ATOM 3696 C CA . PRO A 1 465 ? 18 -10.273 9.82 1 89.19 465 PRO A CA 1
ATOM 3697 C C . PRO A 1 465 ? 18.203 -10.078 8.32 1 89.19 465 PRO A C 1
ATOM 3699 O O . PRO A 1 465 ? 17.422 -9.391 7.664 1 89.19 465 PRO A O 1
ATOM 3702 N N . TYR A 1 466 ? 19.234 -10.641 7.797 1 89.06 466 TYR A N 1
ATOM 3703 C CA . TYR A 1 466 ? 19.641 -10.312 6.438 1 89.06 466 TYR A CA 1
ATOM 3704 C C . TYR A 1 466 ? 18.984 -11.242 5.426 1 89.06 466 TYR A C 1
ATOM 3706 O O . TYR A 1 466 ? 19.297 -11.195 4.234 1 89.06 466 TYR A O 1
ATOM 3714 N N . ARG A 1 467 ? 18.109 -12.031 5.969 1 87.19 467 ARG A N 1
ATOM 3715 C CA . ARG A 1 467 ? 17.281 -12.766 5.027 1 87.19 467 ARG A CA 1
ATOM 3716 C C . ARG A 1 467 ? 16.328 -11.828 4.281 1 87.19 467 ARG A C 1
ATOM 3718 O O . ARG A 1 467 ? 15.898 -12.125 3.17 1 87.19 467 ARG A O 1
ATOM 3725 N N . ASP A 1 468 ? 16.188 -10.734 4.949 1 89.94 468 ASP A N 1
ATOM 3726 C CA . ASP A 1 468 ? 15.367 -9.695 4.344 1 89.94 468 ASP A CA 1
ATOM 3727 C C . ASP A 1 468 ? 16.141 -8.922 3.281 1 89.94 468 ASP A C 1
ATOM 3729 O O . ASP A 1 468 ? 17.297 -8.555 3.496 1 89.94 468 ASP A O 1
ATOM 3733 N N . GLU A 1 469 ? 15.539 -8.688 2.168 1 91.56 469 GLU A N 1
ATOM 3734 C CA . GLU A 1 469 ? 16.188 -8.031 1.039 1 91.56 469 GLU A CA 1
ATOM 3735 C C . GLU A 1 469 ? 16.484 -6.566 1.352 1 91.56 469 GLU A C 1
ATOM 3737 O O . GLU A 1 469 ? 17.5 -6.023 0.901 1 91.56 469 GLU A O 1
ATOM 3742 N N . THR A 1 470 ? 15.602 -5.902 2.09 1 92.94 470 THR A N 1
ATOM 3743 C CA . THR A 1 470 ? 15.797 -4.488 2.396 1 92.94 470 THR A CA 1
ATOM 3744 C C . THR A 1 470 ? 17.031 -4.297 3.281 1 92.94 470 THR A C 1
ATOM 3746 O O . THR A 1 470 ? 17.781 -3.334 3.107 1 92.94 470 THR A O 1
ATOM 3749 N N . CYS A 1 471 ? 17.172 -5.219 4.195 1 93.56 471 CYS A N 1
ATOM 3750 C CA . CYS A 1 471 ? 18.344 -5.148 5.062 1 93.56 471 CYS A CA 1
ATOM 3751 C C . CYS A 1 471 ? 19.625 -5.43 4.277 1 93.56 471 CYS A C 1
ATOM 3753 O O . CYS A 1 471 ? 20.641 -4.77 4.488 1 93.56 471 CYS A O 1
ATOM 3755 N N . ARG A 1 472 ? 19.594 -6.348 3.408 1 93.31 472 ARG A N 1
ATOM 3756 C CA . ARG A 1 472 ? 20.75 -6.648 2.57 1 93.31 472 ARG A CA 1
ATOM 3757 C C . ARG A 1 472 ? 21.109 -5.461 1.68 1 93.31 472 ARG A C 1
ATOM 3759 O O . ARG A 1 472 ? 22.281 -5.102 1.556 1 93.31 472 ARG A O 1
ATOM 3766 N N . LEU A 1 473 ? 20.062 -4.879 1.082 1 94.31 473 LEU A N 1
ATOM 3767 C CA . LEU A 1 473 ? 20.297 -3.711 0.234 1 94.31 473 LEU A CA 1
ATOM 3768 C C . LEU A 1 473 ? 20.938 -2.58 1.028 1 94.31 473 LEU A C 1
ATOM 3770 O O . LEU A 1 473 ? 21.844 -1.904 0.532 1 94.31 473 LEU A O 1
ATOM 3774 N N . ALA A 1 474 ? 20.422 -2.414 2.23 1 94.06 474 ALA A N 1
ATOM 3775 C CA . ALA A 1 474 ? 20.984 -1.365 3.08 1 94.06 474 ALA A CA 1
ATOM 3776 C C . ALA A 1 474 ? 22.453 -1.644 3.404 1 94.06 474 ALA A C 1
ATOM 3778 O O . ALA A 1 474 ? 23.25 -0.718 3.496 1 94.06 474 ALA A O 1
ATOM 3779 N N . LEU A 1 475 ? 22.797 -2.902 3.561 1 94.5 475 LEU A N 1
ATOM 3780 C CA . LEU A 1 475 ? 24.188 -3.289 3.811 1 94.5 475 LEU A CA 1
ATOM 3781 C C . LEU A 1 475 ? 25.062 -2.965 2.607 1 94.5 475 LEU A C 1
ATOM 3783 O O . LEU A 1 475 ? 26.141 -2.389 2.762 1 94.5 475 LEU A O 1
ATOM 3787 N N . TYR A 1 476 ? 24.594 -3.256 1.432 1 94.56 476 TYR A N 1
ATOM 3788 C CA . TYR A 1 476 ? 25.344 -2.973 0.208 1 94.56 476 TYR A CA 1
ATOM 3789 C C . TYR A 1 476 ? 25.484 -1.47 -0.005 1 94.56 476 TYR A C 1
ATOM 3791 O O . TYR A 1 476 ? 26.547 -0.994 -0.405 1 94.56 476 TYR A O 1
ATOM 3799 N N . THR A 1 477 ? 24.453 -0.724 0.239 1 92.69 477 THR A N 1
ATOM 3800 C CA . THR A 1 477 ? 24.484 0.726 0.076 1 92.69 477 THR A CA 1
ATOM 3801 C C . THR A 1 477 ? 25.469 1.355 1.048 1 92.69 477 THR A C 1
ATOM 3803 O O . THR A 1 477 ? 26.156 2.32 0.703 1 92.69 477 THR A O 1
ATOM 3806 N N . SER A 1 478 ? 25.516 0.799 2.258 1 93.38 478 SER A N 1
ATOM 3807 C CA . SER A 1 478 ? 26.453 1.292 3.252 1 93.38 478 SER A CA 1
ATOM 3808 C C . SER A 1 478 ? 27.891 1.012 2.832 1 93.38 478 SER A C 1
ATOM 3810 O O . SER A 1 478 ? 28.781 1.832 3.064 1 93.38 478 SER A O 1
ATOM 3812 N N . LEU A 1 479 ? 28.141 -0.122 2.211 1 93.94 479 LEU A N 1
ATOM 3813 C CA . LEU A 1 479 ? 29.469 -0.443 1.721 1 93.94 479 LEU A CA 1
ATOM 3814 C C . LEU A 1 479 ? 29.891 0.525 0.621 1 93.94 479 LEU A C 1
ATOM 3816 O O . LEU A 1 479 ? 31.031 0.993 0.604 1 93.94 479 LEU A O 1
ATOM 3820 N N . LEU A 1 480 ? 28.953 0.817 -0.26 1 92.12 480 LEU A N 1
ATOM 3821 C CA . LEU A 1 480 ? 29.266 1.756 -1.333 1 92.12 480 LEU A CA 1
ATOM 3822 C C . LEU A 1 480 ? 29.578 3.137 -0.772 1 92.12 480 LEU A C 1
ATOM 3824 O O . LEU A 1 480 ? 30.484 3.812 -1.254 1 92.12 480 LEU A O 1
ATOM 3828 N N . ALA A 1 481 ? 28.844 3.547 0.253 1 90.25 481 ALA A N 1
ATOM 3829 C CA . ALA A 1 481 ? 29.078 4.848 0.877 1 90.25 481 ALA A CA 1
ATOM 3830 C C . ALA A 1 481 ? 30.469 4.895 1.529 1 90.25 481 ALA A C 1
ATOM 3832 O O . ALA A 1 481 ? 31.141 5.926 1.502 1 90.25 481 ALA A O 1
ATOM 3833 N N . LEU A 1 482 ? 30.891 3.77 2.082 1 89.69 482 LEU A N 1
ATOM 3834 C CA . LEU A 1 482 ? 32.219 3.691 2.705 1 89.69 482 LEU A CA 1
ATOM 3835 C C . LEU A 1 482 ? 33.312 3.783 1.657 1 89.69 482 LEU A C 1
ATOM 3837 O O . LEU A 1 482 ? 34.406 4.305 1.934 1 89.69 482 LEU A O 1
ATOM 3841 N N . CYS A 1 483 ? 33 3.334 0.479 1 88.69 483 CYS A N 1
ATOM 3842 C CA . CYS A 1 483 ? 33.969 3.398 -0.602 1 88.69 483 CYS A CA 1
ATOM 3843 C C . CYS A 1 483 ? 34.031 4.797 -1.206 1 88.69 483 CYS A C 1
ATOM 3845 O O . CYS A 1 483 ? 35.094 5.273 -1.589 1 88.69 483 CYS A O 1
ATOM 3847 N N . ASN A 1 484 ? 32.906 5.465 -1.28 1 85.19 484 ASN A N 1
ATOM 3848 C CA . ASN A 1 484 ? 32.844 6.797 -1.874 1 85.19 484 ASN A CA 1
ATOM 3849 C C . ASN A 1 484 ? 33.406 7.855 -0.93 1 85.19 484 ASN A C 1
ATOM 3851 O O . ASN A 1 484 ? 34 8.844 -1.377 1 85.19 484 ASN A O 1
ATOM 3855 N N . ASP A 1 485 ? 33.156 7.629 0.418 1 84.81 485 ASP A N 1
ATOM 3856 C CA . ASP A 1 485 ? 33.594 8.602 1.416 1 84.81 485 ASP A CA 1
ATOM 3857 C C . ASP A 1 485 ? 34.562 7.961 2.418 1 84.81 485 ASP A C 1
ATOM 3859 O O . ASP A 1 485 ? 34.188 7.7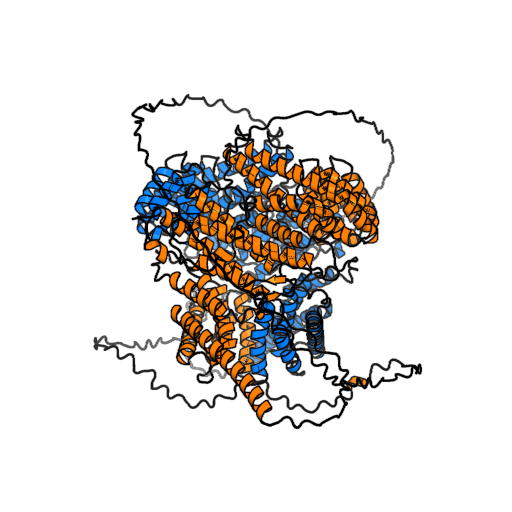38 3.576 1 84.81 485 ASP A O 1
ATOM 3863 N N . PRO A 1 486 ? 35.781 7.773 1.918 1 83 486 PRO A N 1
ATOM 3864 C CA . PRO A 1 486 ? 36.75 7.152 2.824 1 83 486 PRO A CA 1
ATOM 3865 C C . PRO A 1 486 ? 37.312 8.141 3.85 1 83 486 PRO A C 1
ATOM 3867 O O . PRO A 1 486 ? 37.156 9.352 3.701 1 83 486 PRO A O 1
ATOM 3870 N N . HIS A 1 487 ? 37.781 7.527 4.879 1 81.56 487 HIS A N 1
ATOM 3871 C CA . HIS A 1 487 ? 38.5 8.336 5.855 1 81.56 487 HIS A CA 1
ATOM 3872 C C . HIS A 1 487 ? 39.906 8.68 5.352 1 81.56 487 HIS A C 1
ATOM 3874 O O . HIS A 1 487 ? 40.562 7.871 4.68 1 81.56 487 HIS A O 1
ATOM 3880 N N . PRO A 1 488 ? 40.312 9.891 5.613 1 78.31 488 PRO A N 1
ATOM 3881 C CA . PRO A 1 488 ? 41.625 10.312 5.121 1 78.31 488 PRO A CA 1
ATOM 3882 C C . PRO A 1 488 ? 42.781 9.5 5.719 1 78.31 488 PRO A C 1
ATOM 3884 O O . PRO A 1 488 ? 43.844 9.359 5.098 1 78.31 488 PRO A O 1
ATOM 3887 N N . LYS A 1 489 ? 42.531 8.859 6.875 1 77.81 489 LYS A N 1
ATOM 3888 C CA . LYS A 1 489 ? 43.625 8.156 7.562 1 77.81 489 LYS A CA 1
ATOM 3889 C C . LYS A 1 489 ? 43.562 6.656 7.293 1 77.81 489 LYS A C 1
ATOM 3891 O O . LYS A 1 489 ? 44.469 5.918 7.66 1 77.81 489 LYS A O 1
ATOM 3896 N N . PHE A 1 490 ? 42.562 6.277 6.723 1 78.56 490 PHE A N 1
ATOM 3897 C CA . PHE A 1 490 ? 42.344 4.844 6.527 1 78.56 490 PHE A CA 1
ATOM 3898 C C . PHE A 1 490 ? 41.844 4.555 5.125 1 78.56 490 PHE A C 1
ATOM 3900 O O . PHE A 1 490 ? 40.938 5.242 4.633 1 78.56 490 PHE A O 1
ATOM 3907 N N . PRO A 1 491 ? 42.438 3.527 4.43 1 80.31 491 PRO A N 1
ATOM 3908 C CA . PRO A 1 491 ? 42.062 3.266 3.047 1 80.31 491 PRO A CA 1
ATOM 3909 C C . PRO A 1 491 ? 40.625 2.695 2.941 1 80.31 491 PRO A C 1
ATOM 3911 O O . PRO A 1 491 ? 40.156 2.057 3.879 1 80.31 491 PRO A O 1
ATOM 3914 N N . ALA A 1 492 ? 40.031 2.971 1.822 1 84.62 492 ALA A N 1
ATOM 3915 C CA . ALA A 1 492 ? 38.688 2.467 1.546 1 84.62 492 ALA A CA 1
ATOM 3916 C C . ALA A 1 492 ? 38.719 0.982 1.195 1 84.62 492 ALA A C 1
ATOM 3918 O O . ALA A 1 492 ? 39.719 0.485 0.663 1 84.62 492 ALA A O 1
ATOM 3919 N N . PRO A 1 493 ? 37.75 0.183 1.579 1 86.75 493 PRO A N 1
ATOM 3920 C CA . PRO A 1 493 ? 37.656 -1.25 1.283 1 86.75 493 PRO A CA 1
ATOM 3921 C C . PRO A 1 493 ? 37.25 -1.537 -0.158 1 86.75 493 PRO A C 1
ATOM 3923 O O . PRO A 1 493 ? 36.312 -2.291 -0.391 1 86.75 493 PRO A O 1
ATOM 3926 N N . CYS A 1 494 ? 37.969 -1.053 -1.152 1 85.44 494 CYS A N 1
ATOM 3927 C CA . CYS A 1 494 ? 37.594 -1.164 -2.557 1 85.44 494 CYS A CA 1
ATOM 3928 C C . CYS A 1 494 ? 37.875 -2.568 -3.084 1 85.44 494 CYS A C 1
ATOM 3930 O O . CYS A 1 494 ? 37.094 -3.086 -3.9 1 85.44 494 CYS A O 1
ATOM 3932 N N . ASN A 1 495 ? 38.906 -3.242 -2.588 1 83.12 495 ASN A N 1
ATOM 3933 C CA . ASN A 1 495 ? 39.25 -4.582 -3.057 1 83.12 495 ASN A CA 1
ATOM 3934 C C . ASN A 1 495 ? 38.188 -5.602 -2.658 1 83.12 495 ASN A C 1
ATOM 3936 O O . ASN A 1 495 ? 37.812 -6.445 -3.467 1 83.12 495 ASN A O 1
ATOM 3940 N N . TYR A 1 496 ? 37.812 -5.395 -1.431 1 89.5 496 TYR A N 1
ATOM 3941 C CA . TYR A 1 496 ? 36.781 -6.289 -0.967 1 89.5 496 TYR A CA 1
ATOM 3942 C C . TYR A 1 496 ? 35.438 -5.965 -1.641 1 89.5 496 TYR A C 1
ATOM 3944 O O . TYR A 1 496 ? 34.656 -6.863 -1.962 1 89.5 496 TYR A O 1
ATOM 3952 N N . ALA A 1 497 ? 35.25 -4.664 -1.896 1 91.81 497 ALA A N 1
ATOM 3953 C CA . ALA A 1 497 ? 34 -4.191 -2.441 1 91.81 497 ALA A CA 1
ATOM 3954 C C . ALA A 1 497 ? 33.75 -4.734 -3.85 1 91.81 497 ALA A C 1
ATOM 3956 O O . ALA A 1 497 ? 32.625 -5.086 -4.211 1 91.81 497 ALA A O 1
ATOM 3957 N N . VAL A 1 498 ? 34.812 -4.859 -4.633 1 90.81 498 VAL A N 1
ATOM 3958 C CA . VAL A 1 498 ? 34.688 -5.363 -5.996 1 90.81 498 VAL A CA 1
ATOM 3959 C C . VAL A 1 498 ? 34.188 -6.801 -5.965 1 90.81 498 VAL A C 1
ATOM 3961 O O . VAL A 1 498 ? 33.25 -7.148 -6.695 1 90.81 498 VAL A O 1
ATOM 3964 N N . GLN A 1 499 ? 34.719 -7.551 -5.102 1 90.81 499 GLN A N 1
ATOM 3965 C CA . GLN A 1 499 ? 34.344 -8.953 -4.992 1 90.81 499 GLN A CA 1
ATOM 3966 C C . GLN A 1 499 ? 32.906 -9.094 -4.453 1 90.81 499 GLN A C 1
ATOM 3968 O O . GLN A 1 499 ? 32.125 -9.883 -4.973 1 90.81 499 GLN A O 1
ATOM 3973 N N . ILE A 1 500 ? 32.656 -8.305 -3.467 1 93.75 500 ILE A N 1
ATOM 3974 C CA . ILE A 1 500 ? 31.359 -8.391 -2.811 1 93.75 500 ILE A CA 1
ATOM 3975 C C . ILE A 1 500 ? 30.266 -7.941 -3.777 1 93.75 500 ILE A C 1
ATOM 3977 O O . ILE A 1 500 ? 29.234 -8.602 -3.898 1 93.75 500 ILE A O 1
ATOM 3981 N N . PHE A 1 501 ? 30.453 -6.852 -4.523 1 93.88 501 PHE A N 1
ATOM 3982 C CA . PHE A 1 501 ? 29.438 -6.348 -5.449 1 93.88 501 PHE A CA 1
ATOM 3983 C C . PHE A 1 501 ? 29.297 -7.277 -6.652 1 93.88 501 PHE A C 1
ATOM 3985 O O . PHE A 1 501 ? 28.203 -7.438 -7.188 1 93.88 501 PHE A O 1
ATOM 3992 N N . THR A 1 502 ? 30.359 -7.91 -7.086 1 90.31 502 THR A N 1
ATOM 3993 C CA . THR A 1 502 ? 30.281 -8.844 -8.203 1 90.31 502 THR A CA 1
ATOM 3994 C C . THR A 1 502 ? 29.484 -10.086 -7.812 1 90.31 502 THR A C 1
ATOM 3996 O O . THR A 1 502 ? 28.672 -10.578 -8.602 1 90.31 502 THR A O 1
ATOM 3999 N N . ASN A 1 503 ? 29.734 -10.516 -6.598 1 89.56 503 ASN A N 1
ATOM 4000 C CA . ASN A 1 503 ? 28.969 -11.656 -6.109 1 89.56 503 ASN A CA 1
ATOM 4001 C C . ASN A 1 503 ? 27.5 -11.289 -5.902 1 89.56 503 ASN A C 1
ATOM 4003 O O . ASN A 1 503 ? 26.609 -12.141 -6.023 1 89.56 503 ASN A O 1
ATOM 4007 N N . GLY A 1 504 ? 27.25 -10.039 -5.531 1 90.44 504 GLY A N 1
ATOM 4008 C CA . GLY A 1 504 ? 25.906 -9.562 -5.289 1 90.44 504 GLY A CA 1
ATOM 4009 C C . GLY A 1 504 ? 25.047 -9.516 -6.547 1 90.44 504 GLY A C 1
ATOM 4010 O O . GLY A 1 504 ? 23.828 -9.43 -6.473 1 90.44 504 GLY A O 1
ATOM 4011 N N . LEU A 1 505 ? 25.641 -9.664 -7.754 1 86.88 505 LEU A N 1
ATOM 4012 C CA . LEU A 1 505 ? 24.906 -9.664 -9.023 1 86.88 505 LEU A CA 1
ATOM 4013 C C . LEU A 1 505 ? 24.047 -10.906 -9.148 1 86.88 505 LEU A C 1
ATOM 4015 O O . LEU A 1 505 ? 23.047 -10.906 -9.875 1 86.88 505 LEU A O 1
ATOM 4019 N N . ASN A 1 506 ? 24.391 -11.891 -8.383 1 82.25 506 ASN A N 1
ATOM 4020 C CA . ASN A 1 506 ? 23.672 -13.148 -8.453 1 82.25 506 ASN A CA 1
ATOM 4021 C C . ASN A 1 506 ? 22.688 -13.305 -7.293 1 82.25 506 ASN A C 1
ATOM 4023 O O . ASN A 1 506 ? 22.172 -14.398 -7.043 1 82.25 506 ASN A O 1
ATOM 4027 N N . ASP A 1 507 ? 22.422 -12.211 -6.609 1 85.62 507 ASP A N 1
ATOM 4028 C CA . ASP A 1 507 ? 21.469 -12.25 -5.508 1 85.62 507 ASP A CA 1
ATOM 4029 C C . ASP A 1 507 ? 20.062 -12.555 -6.008 1 85.62 507 ASP A C 1
ATOM 4031 O O . ASP A 1 507 ? 19.703 -12.18 -7.125 1 85.62 507 ASP A O 1
ATOM 4035 N N . SER A 1 508 ? 19.328 -13.281 -5.242 1 79.56 508 SER A N 1
ATOM 4036 C CA . SER A 1 508 ? 17.984 -13.695 -5.625 1 79.56 508 SER A CA 1
ATOM 4037 C C . SER A 1 508 ? 17.047 -12.492 -5.75 1 79.56 508 SER A C 1
ATOM 4039 O O . SER A 1 508 ? 16.078 -12.531 -6.504 1 79.56 508 SER A O 1
ATOM 4041 N N . SER A 1 509 ? 17.391 -11.469 -5.004 1 86 509 SER A N 1
ATOM 4042 C CA . SER A 1 509 ? 16.562 -10.266 -5.09 1 86 509 SER A CA 1
ATOM 4043 C C . SER A 1 509 ? 17 -9.375 -6.254 1 86 509 SER A C 1
ATOM 4045 O O . SER A 1 509 ? 18.172 -9.016 -6.359 1 86 509 SER A O 1
ATOM 4047 N N . LEU A 1 510 ? 16.062 -8.969 -7.082 1 82.94 510 LEU A N 1
ATOM 4048 C CA . LEU A 1 510 ? 16.344 -8.133 -8.242 1 82.94 510 LEU A CA 1
ATOM 4049 C C . LEU A 1 510 ? 16.766 -6.73 -7.805 1 82.94 510 LEU A C 1
ATOM 4051 O O . LEU A 1 510 ? 17.594 -6.098 -8.469 1 82.94 510 LEU A O 1
ATOM 4055 N N . LEU A 1 511 ? 16.266 -6.312 -6.707 1 87 511 LEU A N 1
ATOM 4056 C CA . LEU A 1 511 ? 16.625 -4.992 -6.203 1 87 511 LEU A CA 1
ATOM 4057 C C . LEU A 1 511 ? 18.109 -4.941 -5.809 1 87 511 LEU A C 1
ATOM 4059 O O . LEU A 1 511 ? 18.797 -3.979 -6.121 1 87 511 LEU A O 1
ATOM 4063 N N . VAL A 1 512 ? 18.5 -6.027 -5.191 1 91.38 512 VAL A N 1
ATOM 4064 C CA . VAL A 1 512 ? 19.875 -6.094 -4.73 1 91.38 512 VAL A CA 1
ATOM 4065 C C . VAL A 1 512 ? 20.812 -6.301 -5.922 1 91.38 512 VAL A C 1
ATOM 4067 O O . VAL A 1 512 ? 21.859 -5.66 -6.012 1 91.38 512 VAL A O 1
ATOM 4070 N N . SER A 1 513 ? 20.422 -7.121 -6.855 1 87.88 513 SER A N 1
ATOM 4071 C CA . SER A 1 513 ? 21.25 -7.395 -8.016 1 87.88 513 SER A CA 1
ATOM 4072 C C . SER A 1 513 ? 21.406 -6.156 -8.898 1 87.88 513 SER A C 1
ATOM 4074 O O . SER A 1 513 ? 22.484 -5.887 -9.422 1 87.88 513 SER A O 1
ATOM 4076 N N . ARG A 1 514 ? 20.312 -5.418 -8.992 1 86.5 514 ARG A N 1
ATOM 4077 C CA . ARG A 1 514 ? 20.359 -4.199 -9.797 1 86.5 514 ARG A CA 1
ATOM 4078 C C . ARG A 1 514 ? 21.266 -3.152 -9.148 1 86.5 514 ARG A C 1
ATOM 4080 O O . ARG A 1 514 ? 22.047 -2.494 -9.836 1 86.5 514 ARG A O 1
ATOM 4087 N N . PHE A 1 515 ? 21.141 -3.02 -7.855 1 90.69 515 PHE A N 1
ATOM 4088 C CA . PHE A 1 515 ? 21.984 -2.066 -7.148 1 90.69 515 PHE A CA 1
ATOM 4089 C C . PHE A 1 515 ? 23.453 -2.467 -7.246 1 90.69 515 PHE A C 1
ATOM 4091 O O . PHE A 1 515 ? 24.328 -1.611 -7.418 1 90.69 515 PHE A O 1
ATOM 4098 N N . CYS A 1 516 ? 23.719 -3.738 -7.148 1 90.69 516 CYS A N 1
ATOM 4099 C CA . CYS A 1 516 ? 25.094 -4.215 -7.23 1 90.69 516 CYS A CA 1
ATOM 4100 C C . CYS A 1 516 ? 25.656 -4 -8.633 1 90.69 516 CYS A C 1
ATOM 4102 O O . CYS A 1 516 ? 26.844 -3.75 -8.789 1 90.69 516 CYS A O 1
ATOM 4104 N N . GLY A 1 517 ? 24.797 -4.082 -9.617 1 86 517 GLY A N 1
ATOM 4105 C CA . GLY A 1 517 ? 25.234 -3.771 -10.969 1 86 517 GLY A CA 1
ATOM 4106 C C . GLY A 1 517 ? 25.688 -2.336 -11.125 1 86 517 GLY A C 1
ATOM 4107 O O . GLY A 1 517 ? 26.734 -2.076 -11.742 1 86 517 GLY A O 1
ATOM 4108 N N . GLN A 1 518 ? 25.016 -1.452 -10.5 1 85.31 518 GLN A N 1
ATOM 4109 C CA . GLN A 1 518 ? 25.391 -0.041 -10.531 1 85.31 518 GLN A CA 1
ATOM 4110 C C . GLN A 1 518 ? 26.656 0.213 -9.703 1 85.31 518 GLN A C 1
ATOM 4112 O O . GLN A 1 518 ? 27.516 0.996 -10.102 1 85.31 518 GLN A O 1
ATOM 4117 N N . ALA A 1 519 ? 26.719 -0.463 -8.586 1 89.94 519 ALA A N 1
ATOM 4118 C CA . ALA A 1 519 ? 27.844 -0.273 -7.68 1 89.94 519 ALA A CA 1
ATOM 4119 C C . ALA A 1 519 ? 29.141 -0.779 -8.305 1 89.94 519 ALA A C 1
ATOM 4121 O O . ALA A 1 519 ? 30.203 -0.19 -8.102 1 89.94 519 ALA A O 1
ATOM 4122 N N . VAL A 1 520 ? 29.062 -1.862 -9.078 1 88.62 520 VAL A N 1
ATOM 4123 C CA . VAL A 1 520 ? 30.25 -2.377 -9.758 1 88.62 520 VAL A CA 1
ATOM 4124 C C . VAL A 1 520 ? 30.766 -1.34 -10.742 1 88.62 520 VAL A C 1
ATOM 4126 O O . VAL A 1 520 ? 31.984 -1.13 -10.852 1 88.62 520 VAL A O 1
ATOM 4129 N N . GLY A 1 521 ? 29.828 -0.683 -11.406 1 82.5 521 GLY A N 1
ATOM 4130 C CA . GLY A 1 521 ? 30.234 0.382 -12.312 1 82.5 521 GLY A CA 1
ATOM 4131 C C . GLY A 1 521 ? 30.906 1.541 -11.609 1 82.5 521 GLY A C 1
ATOM 4132 O O . GLY A 1 521 ? 31.875 2.113 -12.125 1 82.5 521 GLY A O 1
ATOM 4133 N N . ASN A 1 522 ? 30.484 1.848 -10.422 1 85.12 522 ASN A N 1
ATOM 4134 C CA . ASN A 1 522 ? 31.047 2.93 -9.633 1 85.12 522 ASN A CA 1
ATOM 4135 C C . ASN A 1 522 ? 32.438 2.582 -9.125 1 85.12 522 ASN A C 1
ATOM 4137 O O . ASN A 1 522 ? 33.375 3.395 -9.227 1 85.12 522 ASN A O 1
ATOM 4141 N N . ILE A 1 523 ? 32.562 1.388 -8.625 1 86.25 523 ILE A N 1
ATOM 4142 C CA . ILE A 1 523 ? 33.844 0.973 -8.031 1 86.25 523 ILE A CA 1
ATOM 4143 C C . ILE A 1 523 ? 34.875 0.784 -9.133 1 86.25 523 ILE A C 1
ATOM 4145 O O . ILE A 1 523 ? 36.062 1.065 -8.922 1 86.25 523 ILE A O 1
ATOM 4149 N N . ASP A 1 524 ? 34.406 0.316 -10.289 1 83.75 524 ASP A N 1
ATOM 4150 C CA . ASP A 1 524 ? 35.312 0.159 -11.422 1 83.75 524 ASP A CA 1
ATOM 4151 C C . ASP A 1 524 ? 35.938 1.495 -11.812 1 83.75 524 ASP A C 1
ATOM 4153 O O . ASP A 1 524 ? 37.125 1.551 -12.188 1 83.75 524 ASP A O 1
ATOM 4157 N N . LYS A 1 525 ? 35.25 2.521 -11.641 1 82.31 525 LYS A N 1
ATOM 4158 C CA . LYS A 1 525 ? 35.75 3.846 -11.984 1 82.31 525 LYS A CA 1
ATOM 4159 C C . LYS A 1 525 ? 36.688 4.367 -10.898 1 82.31 525 LYS A C 1
ATOM 4161 O O . LYS A 1 525 ? 37.562 5.211 -11.164 1 82.31 525 LYS A O 1
ATOM 4166 N N . ILE A 1 526 ? 36.469 3.873 -9.703 1 80.25 526 ILE A N 1
ATOM 4167 C CA . ILE A 1 526 ? 37.344 4.273 -8.609 1 80.25 526 ILE A CA 1
ATOM 4168 C C . ILE A 1 526 ? 38.688 3.572 -8.742 1 80.25 526 ILE A C 1
ATOM 4170 O O . ILE A 1 526 ? 39.75 4.184 -8.531 1 80.25 526 ILE A O 1
ATOM 4174 N N . ILE A 1 527 ? 38.625 2.338 -9.156 1 79.44 527 ILE A N 1
ATOM 4175 C CA . ILE A 1 527 ? 39.844 1.542 -9.266 1 79.44 527 ILE A CA 1
ATOM 4176 C C . ILE A 1 527 ? 40.562 1.877 -10.57 1 79.44 527 ILE A C 1
ATOM 4178 O O . ILE A 1 527 ? 41.781 1.975 -10.609 1 79.44 527 ILE A O 1
ATOM 4182 N N . HIS A 1 528 ? 39.688 1.984 -11.688 1 77.5 528 HIS A N 1
ATOM 4183 C CA . HIS A 1 528 ? 40.25 2.324 -13 1 77.5 528 HIS A CA 1
ATOM 4184 C C . HIS A 1 528 ? 39.75 3.691 -13.461 1 77.5 528 HIS A C 1
ATOM 4186 O O . HIS A 1 528 ? 38.781 3.783 -14.227 1 77.5 528 HIS A O 1
ATOM 4192 N N . PRO A 1 529 ? 40.5 4.766 -12.961 1 73.75 529 PRO A N 1
ATOM 4193 C CA . PRO A 1 529 ? 40 6.102 -13.297 1 73.75 529 PRO A CA 1
ATOM 4194 C C . PRO A 1 529 ? 40.094 6.402 -14.797 1 73.75 529 PRO A C 1
ATOM 4196 O O . PRO A 1 529 ? 40.906 5.789 -15.5 1 73.75 529 PRO A O 1
ATOM 4199 N N . LEU A 1 530 ? 39.031 6.984 -15.445 1 60.56 530 LEU A N 1
ATOM 4200 C CA . LEU A 1 530 ? 39.062 7.398 -16.844 1 60.56 530 LEU A CA 1
ATOM 4201 C C . LEU A 1 530 ? 40.188 8.375 -17.109 1 60.56 530 LEU A C 1
ATOM 4203 O O . LEU A 1 530 ? 40.438 9.281 -16.297 1 60.56 530 LEU A O 1
ATOM 4207 N N . GLY A 1 531 ? 41.406 7.852 -17.391 1 54.38 531 GLY A N 1
ATOM 4208 C CA . GLY A 1 531 ? 42.531 8.703 -17.719 1 54.38 531 GLY A CA 1
ATOM 4209 C C . GLY A 1 531 ? 42.125 10.047 -18.297 1 54.38 531 GLY A C 1
ATOM 4210 O O . GLY A 1 531 ? 41 10.203 -18.766 1 54.38 531 GLY A O 1
ATOM 4211 N N . PRO A 1 532 ? 42.75 11.148 -17.859 1 46.19 532 PRO A N 1
ATOM 4212 C CA . PRO A 1 532 ? 42.469 12.492 -18.344 1 46.19 532 PRO A CA 1
ATOM 4213 C C . PRO A 1 532 ? 42.25 12.539 -19.859 1 46.19 532 PRO A C 1
ATOM 4215 O O . PRO A 1 532 ? 42.906 11.797 -20.594 1 46.19 532 PRO A O 1
ATOM 4218 N N . THR A 1 533 ? 40.969 12.492 -20.328 1 41.34 533 THR A N 1
ATOM 4219 C CA . THR A 1 533 ? 40.781 12.758 -21.75 1 41.34 533 THR A CA 1
ATOM 4220 C C . THR A 1 533 ? 41.812 13.766 -22.25 1 41.34 533 THR A C 1
ATOM 4222 O O . THR A 1 533 ? 42.125 14.75 -21.578 1 41.34 533 THR A O 1
ATOM 4225 N N . LEU A 1 534 ? 42.844 13.281 -22.922 1 34.81 534 LEU A N 1
ATOM 4226 C CA . LEU A 1 534 ? 43.656 14.273 -23.625 1 34.81 534 LEU A CA 1
ATOM 4227 C C . LEU A 1 534 ? 42.75 15.312 -24.297 1 34.81 534 LEU A C 1
ATOM 4229 O O . LEU A 1 534 ? 42 14.977 -25.203 1 34.81 534 LEU A O 1
ATOM 4233 N N . SER A 1 535 ? 42 16.094 -23.578 1 34.28 535 SER A N 1
ATOM 4234 C CA . SER A 1 535 ? 41.188 17.188 -24.109 1 34.28 535 SER A CA 1
ATOM 4235 C C . SER A 1 535 ? 41.875 17.844 -25.312 1 34.28 535 SER A C 1
ATOM 4237 O O . SER A 1 535 ? 42.875 18.531 -25.172 1 34.28 535 SER A O 1
ATOM 4239 N N . PHE A 1 536 ? 42.031 17.141 -26.484 1 30.98 536 PHE A N 1
ATOM 4240 C CA . PHE A 1 536 ? 42.281 18.047 -27.594 1 30.98 536 PHE A CA 1
ATOM 4241 C C . PHE A 1 536 ? 41.188 19.094 -27.719 1 30.98 536 PHE A C 1
ATOM 4243 O O . PHE A 1 536 ? 40.031 18.812 -27.453 1 30.98 536 PHE A O 1
ATOM 4250 N N . GLY A 1 537 ? 41.438 20.391 -27.547 1 30.09 537 GLY A N 1
ATOM 4251 C CA . GLY A 1 537 ? 40.594 21.562 -27.703 1 30.09 537 GLY A CA 1
ATOM 4252 C C . GLY A 1 537 ? 39.562 21.422 -28.797 1 30.09 537 GLY A C 1
ATOM 4253 O O . GLY A 1 537 ? 39.906 21.203 -29.969 1 30.09 537 GLY A O 1
ATOM 4254 N N . LEU A 1 538 ? 38.469 20.734 -28.641 1 30.84 538 LEU A N 1
ATOM 4255 C CA . LEU A 1 538 ? 37.438 20.766 -29.656 1 30.84 538 LEU A CA 1
ATOM 4256 C C . LEU A 1 538 ? 37.219 22.203 -30.156 1 30.84 538 LEU A C 1
ATOM 4258 O O . LEU A 1 538 ? 37.125 23.141 -29.359 1 30.84 538 LEU A O 1
ATOM 4262 N N . GLU A 1 539 ? 37.75 22.594 -31.328 1 26.7 539 GLU A N 1
ATOM 4263 C CA . GLU A 1 539 ? 37.438 23.844 -32.031 1 26.7 539 GLU A CA 1
ATOM 4264 C C . GLU A 1 539 ? 35.906 24.062 -32.094 1 26.7 539 GLU A C 1
ATOM 4266 O O . GLU A 1 539 ? 35.188 23.172 -32.5 1 26.7 539 GLU A O 1
ATOM 4271 N N . VAL A 1 540 ? 35.25 24.859 -31.281 1 30.34 540 VAL A N 1
ATOM 4272 C CA . VAL A 1 540 ? 33.906 25.438 -31.109 1 30.34 540 VAL A CA 1
ATOM 4273 C C . VAL A 1 540 ? 33.312 25.734 -32.469 1 30.34 540 VAL A C 1
ATOM 4275 O O . VAL A 1 540 ? 32.125 26.094 -32.562 1 30.34 540 VAL A O 1
ATOM 4278 N N . ASN A 1 541 ? 34 25.766 -33.625 1 27.69 541 ASN A N 1
ATOM 4279 C CA . ASN A 1 541 ? 33.406 26.391 -34.812 1 27.69 541 ASN A CA 1
ATOM 4280 C C . ASN A 1 541 ? 32.25 25.562 -35.344 1 27.69 541 ASN A C 1
ATOM 4282 O O . ASN A 1 541 ? 31.344 26.109 -36 1 27.69 541 ASN A O 1
ATOM 4286 N N . GLU A 1 542 ? 32.344 24.297 -35.5 1 28.38 542 GLU A N 1
ATOM 4287 C CA . GLU A 1 542 ? 31.484 23.641 -36.5 1 28.38 542 GLU A CA 1
ATOM 4288 C C . GLU A 1 542 ? 30.078 23.469 -35.969 1 28.38 542 GLU A C 1
ATOM 4290 O O . GLU A 1 542 ? 29.203 22.922 -36.656 1 28.38 542 GLU A O 1
ATOM 4295 N N . ILE A 1 543 ? 29.797 23.625 -34.75 1 27.44 543 ILE A N 1
ATOM 4296 C CA . ILE A 1 543 ? 28.406 23.359 -34.438 1 27.44 543 ILE A CA 1
ATOM 4297 C C . ILE A 1 543 ? 27.516 24.469 -35 1 27.44 543 ILE A C 1
ATOM 4299 O O . ILE A 1 543 ? 26.281 24.391 -34.938 1 27.44 543 ILE A O 1
ATOM 4303 N N . SER A 1 544 ? 28.031 25.672 -35.531 1 25.55 544 SER A N 1
ATOM 4304 C CA . SER A 1 544 ? 27.188 26.797 -35.906 1 25.55 544 SER A CA 1
ATOM 4305 C C . SER A 1 544 ? 26.453 26.547 -37.219 1 25.55 544 SER A C 1
ATOM 4307 O O . SER A 1 544 ? 25.562 27.312 -37.625 1 25.55 544 SER A O 1
ATOM 4309 N N . THR A 1 545 ? 26.969 25.828 -38.188 1 25.36 545 THR A N 1
ATOM 4310 C CA . THR A 1 545 ? 26.547 26.078 -39.562 1 25.36 545 THR A CA 1
ATOM 4311 C C . THR A 1 545 ? 25.141 25.562 -39.781 1 25.36 545 THR A C 1
ATOM 4313 O O . THR A 1 545 ? 24.5 25.922 -40.781 1 25.36 545 THR A O 1
ATOM 4316 N N . SER A 1 546 ? 24.703 24.484 -39.406 1 25.91 546 SER A N 1
ATOM 4317 C CA . SER A 1 546 ? 23.625 23.969 -40.281 1 25.91 546 SER A CA 1
ATOM 4318 C C . SER A 1 546 ? 22.359 24.812 -40.125 1 25.91 546 SER A C 1
ATOM 4320 O O . SER A 1 546 ? 21.359 24.547 -40.781 1 25.91 546 SER A O 1
ATOM 4322 N N . THR A 1 547 ? 22.047 25.672 -39.094 1 22.27 547 THR A N 1
ATOM 4323 C CA . THR A 1 547 ? 20.719 26.281 -39.125 1 22.27 547 THR A CA 1
ATOM 4324 C C . THR A 1 547 ? 20.719 27.516 -40 1 22.27 547 THR A C 1
ATOM 4326 O O . THR A 1 547 ? 21.188 28.594 -39.594 1 22.27 547 THR A O 1
ATOM 4329 N N . ASN A 1 548 ? 21.172 27.578 -41.25 1 23.53 548 ASN A N 1
ATOM 4330 C CA . ASN A 1 548 ? 20.922 28.734 -42.094 1 23.53 548 ASN A CA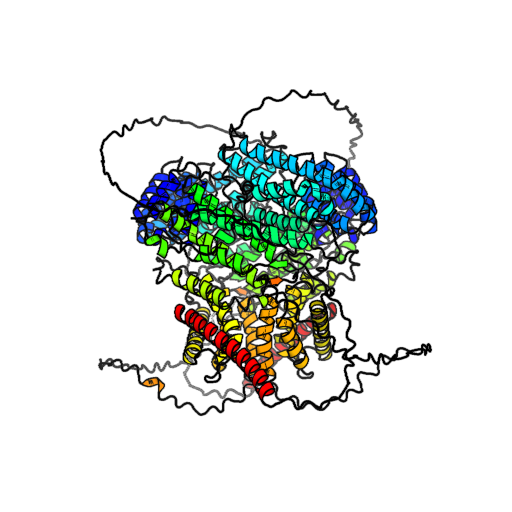 1
ATOM 4331 C C . ASN A 1 548 ? 19.438 29.047 -42.219 1 23.53 548 ASN A C 1
ATOM 4333 O O . ASN A 1 548 ? 18.75 28.516 -43.094 1 23.53 548 ASN A O 1
ATOM 4337 N N . ILE A 1 549 ? 18.594 29.203 -41.188 1 22.19 549 ILE A N 1
ATOM 4338 C CA . ILE A 1 549 ? 17.328 29.875 -41.469 1 22.19 549 ILE A CA 1
ATOM 4339 C C . ILE A 1 549 ? 17.609 31.266 -42.031 1 22.19 549 ILE A C 1
ATOM 4341 O O . ILE A 1 549 ? 18.453 32 -41.5 1 22.19 549 ILE A O 1
ATOM 4345 N N . ASN A 1 550 ? 17.281 31.594 -43.312 1 20.09 550 ASN A N 1
ATOM 4346 C CA . ASN A 1 550 ? 17.188 32.844 -44.062 1 20.09 550 ASN A CA 1
ATOM 4347 C C . ASN A 1 550 ? 16.609 33.969 -43.219 1 20.09 550 ASN A C 1
ATOM 4349 O O . ASN A 1 550 ? 15.438 33.906 -42.844 1 20.09 550 ASN A O 1
ATOM 4353 N N . THR A 1 551 ? 17.359 34.594 -42.375 1 20.47 551 THR A N 1
ATOM 4354 C CA . THR A 1 551 ? 16.984 35.781 -41.625 1 20.47 551 THR A CA 1
ATOM 4355 C C . THR A 1 551 ? 16.719 36.969 -42.562 1 20.47 551 THR A C 1
ATOM 4357 O O . THR A 1 551 ? 17.641 37.469 -43.219 1 20.47 551 THR A O 1
ATOM 4360 N N . THR A 1 552 ? 15.711 36.938 -43.438 1 20.59 552 THR A N 1
ATOM 4361 C CA . THR A 1 552 ? 15.344 38.219 -44 1 20.59 552 THR A CA 1
ATOM 4362 C C . THR A 1 552 ? 15.406 39.312 -42.906 1 20.59 552 THR A C 1
ATOM 4364 O O . THR A 1 552 ? 15.016 39.094 -41.781 1 20.59 552 THR A O 1
ATOM 4367 N N . ALA A 1 553 ? 16.156 40.438 -43.156 1 20.09 553 ALA A N 1
ATOM 4368 C CA . ALA A 1 553 ? 16.641 41.688 -42.562 1 20.09 553 ALA A CA 1
ATOM 4369 C C . ALA A 1 553 ? 15.484 42.531 -42.062 1 20.09 553 ALA A C 1
ATOM 4371 O O . ALA A 1 553 ? 15.031 43.469 -42.75 1 20.09 553 ALA A O 1
ATOM 4372 N N . LEU A 1 554 ? 14.32 42.125 -41.625 1 19.28 554 LEU A N 1
ATOM 4373 C CA . LEU A 1 554 ? 13.562 43.281 -41.156 1 19.28 554 LEU A CA 1
ATOM 4374 C C . LEU A 1 554 ? 14.391 44.125 -40.188 1 19.28 554 LEU A C 1
ATOM 4376 O O . LEU A 1 554 ? 15.172 43.562 -39.406 1 19.28 554 LEU A O 1
ATOM 4380 N N . GLY A 1 555 ? 14.719 45.469 -40.312 1 18.45 555 GLY A N 1
ATOM 4381 C CA . GLY A 1 555 ? 15.43 46.656 -39.844 1 18.45 555 GLY A CA 1
ATOM 4382 C C . GLY A 1 555 ? 15.344 46.844 -38.344 1 18.45 555 GLY A C 1
ATOM 4383 O O . GLY A 1 555 ? 15.828 47.844 -37.812 1 18.45 555 GLY A O 1
ATOM 4384 N N . THR A 1 556 ? 14.508 46.156 -37.625 1 18.52 556 THR A N 1
ATOM 4385 C CA . THR A 1 556 ? 14.18 46.906 -36.406 1 18.52 556 THR A CA 1
ATOM 4386 C C . THR A 1 556 ? 15.43 47.156 -35.562 1 18.52 556 THR A C 1
ATOM 4388 O O . THR A 1 556 ? 16.266 46.25 -35.438 1 18.52 556 THR A O 1
ATOM 4391 N N . THR A 1 557 ? 15.875 48.438 -35.312 1 18.48 557 THR A N 1
ATOM 4392 C CA . THR A 1 557 ? 16.875 49.25 -34.625 1 18.48 557 THR A CA 1
ATOM 4393 C C . THR A 1 557 ? 17.016 48.75 -33.188 1 18.48 557 THR A C 1
ATOM 4395 O O . THR A 1 557 ? 16.062 48.781 -32.406 1 18.48 557 THR A O 1
ATOM 4398 N N . SER A 1 558 ? 17.688 47.781 -33 1 18.58 558 SER A N 1
ATOM 4399 C CA . SER A 1 558 ? 17.828 47.094 -31.75 1 18.58 558 SER A CA 1
ATOM 4400 C C . SER A 1 558 ? 18.547 47.938 -30.703 1 18.58 558 SER A C 1
ATOM 4402 O O . SER A 1 558 ? 19.781 48.094 -30.75 1 18.58 558 SER A O 1
ATOM 4404 N N . GLU A 1 559 ? 18.062 49.188 -30.469 1 18.64 559 GLU A N 1
ATOM 4405 C CA . GLU A 1 559 ? 18.688 50.094 -29.516 1 18.64 559 GLU A CA 1
ATOM 4406 C C . GLU A 1 559 ? 18.984 49.406 -28.203 1 18.64 559 GLU A C 1
ATOM 4408 O O . GLU A 1 559 ? 18.078 48.812 -27.578 1 18.64 559 GLU A O 1
ATOM 4413 N N . VAL A 1 560 ? 20.047 48.875 -28.203 1 20.08 560 VAL A N 1
ATOM 4414 C CA . VAL A 1 560 ? 20.609 48.188 -27.047 1 20.08 560 VAL A CA 1
ATOM 4415 C C . VAL A 1 560 ? 20.656 49.156 -25.859 1 20.08 560 VAL A C 1
ATOM 4417 O O . VAL A 1 560 ? 21.438 50.125 -25.875 1 20.08 560 VAL A O 1
ATOM 4420 N N . VAL A 1 561 ? 19.516 49.688 -25.5 1 18.98 561 VAL A N 1
ATOM 4421 C CA . VAL A 1 561 ? 19.531 50.719 -24.484 1 18.98 561 VAL A CA 1
ATOM 4422 C C . VAL A 1 561 ? 20.422 50.25 -23.312 1 18.98 561 VAL A C 1
ATOM 4424 O O . VAL A 1 561 ? 20.234 49.156 -22.766 1 18.98 561 VAL A O 1
ATOM 4427 N N . LYS A 1 562 ? 21.656 50.812 -23.297 1 21.05 562 LYS A N 1
ATOM 4428 C CA . LYS A 1 562 ? 22.672 50.906 -22.25 1 21.05 562 LYS A CA 1
ATOM 4429 C C . LYS A 1 562 ? 22.047 51.25 -20.891 1 21.05 562 LYS A C 1
ATOM 4431 O O . LYS A 1 562 ? 21.703 52.406 -20.641 1 21.05 562 LYS A O 1
ATOM 4436 N N . VAL A 1 563 ? 21 50.625 -20.531 1 18.39 563 VAL A N 1
ATOM 4437 C CA . VAL A 1 563 ? 20.422 51.156 -19.312 1 18.39 563 VAL A CA 1
ATOM 4438 C C . VAL A 1 563 ? 21.516 51.281 -18.234 1 18.39 563 VAL A C 1
ATOM 4440 O O . VAL A 1 563 ? 22.094 50.281 -17.812 1 18.39 563 VAL A O 1
ATOM 4443 N N . ASN A 1 564 ? 22.391 52.344 -18.312 1 18.48 564 ASN A N 1
ATOM 4444 C CA . ASN A 1 564 ? 23.328 52.969 -17.391 1 18.48 564 ASN A CA 1
ATOM 4445 C C . ASN A 1 564 ? 22.734 53.062 -15.984 1 18.48 564 ASN A C 1
ATOM 4447 O O . ASN A 1 564 ? 22.016 54.031 -15.68 1 18.48 564 ASN A O 1
ATOM 4451 N N . GLY A 1 565 ? 21.922 52.219 -15.609 1 17.67 565 GLY A N 1
ATOM 4452 C CA . GLY A 1 565 ? 21.25 52.562 -14.367 1 17.67 565 GLY A CA 1
ATOM 4453 C C . GLY A 1 565 ? 22.219 53 -13.273 1 17.67 565 GLY A C 1
ATOM 4454 O O . GLY A 1 565 ? 23.234 52.344 -13.039 1 17.67 565 GLY A O 1
ATOM 4455 N N . ASN A 1 566 ? 22.562 54.219 -13.305 1 17.98 566 ASN A N 1
ATOM 4456 C CA . ASN A 1 566 ? 23.266 54.969 -12.25 1 17.98 566 ASN A CA 1
ATOM 4457 C C . ASN A 1 566 ? 22.828 54.5 -10.867 1 17.98 566 ASN A C 1
ATOM 4459 O O . ASN A 1 566 ? 21.656 54.656 -10.5 1 17.98 566 ASN A O 1
ATOM 4463 N N . LEU A 1 567 ? 23.328 53.438 -10.5 1 18.22 567 LEU A N 1
ATOM 4464 C CA . LEU A 1 567 ? 23.109 52.969 -9.133 1 18.22 567 LEU A CA 1
ATOM 4465 C C . LEU A 1 567 ? 23.438 54.094 -8.133 1 18.22 567 LEU A C 1
ATOM 4467 O O . LEU A 1 567 ? 24.609 54.406 -7.93 1 18.22 567 LEU A O 1
ATOM 4471 N N . SER A 1 568 ? 22.797 55.219 -8.414 1 17.83 568 SER A N 1
ATOM 4472 C CA . SER A 1 568 ? 23.016 56.25 -7.41 1 17.83 568 SER A CA 1
ATOM 4473 C C . SER A 1 568 ? 22.953 55.656 -6 1 17.83 568 SER A C 1
ATOM 4475 O O . SER A 1 568 ? 22.047 54.875 -5.688 1 17.83 568 SER A O 1
ATOM 4477 N N . THR A 1 569 ? 24.109 55.625 -5.418 1 19.67 569 THR A N 1
ATOM 4478 C CA . THR A 1 569 ? 24.531 55.25 -4.07 1 19.67 569 THR A CA 1
ATOM 4479 C C . THR A 1 569 ? 23.734 56.031 -3.023 1 19.67 569 THR A C 1
ATOM 4481 O O . THR A 1 569 ? 24.109 56.062 -1.853 1 19.67 569 THR A O 1
ATOM 4484 N N . THR A 1 570 ? 22.547 56.531 -3.441 1 18.55 570 THR A N 1
ATOM 4485 C CA . THR A 1 570 ? 22.016 57.438 -2.422 1 18.55 570 THR A CA 1
ATOM 4486 C C . THR A 1 570 ? 22 56.75 -1.058 1 18.55 570 THR A C 1
ATOM 4488 O O . THR A 1 570 ? 21.562 55.594 -0.936 1 18.55 570 THR A O 1
ATOM 4491 N N . GLY A 1 571 ? 22.859 57.25 -0.104 1 20.22 571 GLY A N 1
ATOM 4492 C CA . GLY A 1 571 ? 23.25 57.094 1.287 1 20.22 571 GLY A CA 1
ATOM 4493 C C . GLY A 1 571 ? 22.078 57 2.234 1 20.22 571 GLY A C 1
ATOM 4494 O O . GLY A 1 571 ? 22.234 57.188 3.445 1 20.22 571 GLY A O 1
ATOM 4495 N N . ASP A 1 572 ? 20.844 57.031 1.65 1 19.88 572 ASP A N 1
ATOM 4496 C CA . ASP A 1 572 ? 19.859 57.375 2.682 1 19.88 572 ASP A CA 1
ATOM 4497 C C . ASP A 1 572 ? 19.984 56.406 3.865 1 19.88 572 ASP A C 1
ATOM 4499 O O . ASP A 1 572 ? 20.078 55.188 3.682 1 19.88 572 ASP A O 1
ATOM 4503 N N . ILE A 1 573 ? 20.484 56.938 4.969 1 20.14 573 ILE A N 1
ATOM 4504 C CA . ILE A 1 573 ? 20.688 56.531 6.355 1 20.14 573 ILE A CA 1
ATOM 4505 C C . ILE A 1 573 ? 19.453 55.812 6.875 1 20.14 573 ILE A C 1
ATOM 4507 O O . ILE A 1 573 ? 18.375 56.406 7.004 1 20.14 573 ILE A O 1
ATOM 4511 N N . VAL A 1 574 ? 19.188 54.719 6.25 1 20.81 574 VAL A N 1
ATOM 4512 C CA . VAL A 1 574 ? 18.016 54.031 6.82 1 20.81 574 VAL A CA 1
ATOM 4513 C C . VAL A 1 574 ? 18.078 54.094 8.344 1 20.81 574 VAL A C 1
ATOM 4515 O O . VAL A 1 574 ? 19.078 53.688 8.953 1 20.81 574 VAL A O 1
ATOM 4518 N N . SER A 1 575 ? 17.531 55.125 8.828 1 19.88 575 SER A N 1
ATOM 4519 C CA . SER A 1 575 ? 17.391 55.312 10.266 1 19.88 575 SER A CA 1
ATOM 4520 C C . SER A 1 575 ? 17.125 54 10.977 1 19.88 575 SER A C 1
ATOM 4522 O O . SER A 1 575 ? 16.5 53.094 10.414 1 19.88 575 SER A O 1
ATOM 4524 N N . LYS A 1 576 ? 17.984 53.688 11.984 1 22.09 576 LYS A N 1
ATOM 4525 C CA . LYS A 1 576 ? 18.125 52.656 13.031 1 22.09 576 LYS A CA 1
ATOM 4526 C C . LYS A 1 576 ? 16.781 52.344 13.664 1 22.09 576 LYS A C 1
ATOM 4528 O O . LYS A 1 576 ? 16.5 52.719 14.797 1 22.09 576 LYS A O 1
ATOM 4533 N N . GLU A 1 577 ? 15.695 52.562 12.906 1 20.42 577 GLU A N 1
ATOM 4534 C CA . GLU A 1 577 ? 14.531 52.406 13.781 1 20.42 577 GLU A CA 1
ATOM 4535 C C . GLU A 1 577 ? 14.609 51.125 14.609 1 20.42 577 GLU A C 1
ATOM 4537 O O . GLU A 1 577 ? 15.281 50.188 14.219 1 20.42 577 GLU A O 1
ATOM 4542 N N . ASP A 1 578 ? 13.883 51.125 15.734 1 21.44 578 ASP A N 1
ATOM 4543 C CA . ASP A 1 578 ? 13.844 50.375 16.984 1 21.44 578 ASP A CA 1
ATOM 4544 C C . ASP A 1 578 ? 13.68 48.875 16.719 1 21.44 578 ASP A C 1
ATOM 4546 O O . ASP A 1 578 ? 12.922 48.469 15.836 1 21.44 578 ASP A O 1
ATOM 4550 N N . CYS A 1 579 ? 14.758 48.125 16.891 1 21.81 579 CYS A N 1
ATOM 4551 C CA . CYS A 1 579 ? 14.984 46.688 17.031 1 21.81 579 CYS A CA 1
ATOM 4552 C C . CYS A 1 579 ? 13.75 46 17.609 1 21.81 579 CYS A C 1
ATOM 4554 O O . CYS A 1 579 ? 13.523 46.031 18.812 1 21.81 579 CYS A O 1
ATOM 4556 N N . SER A 1 580 ? 12.617 46.156 16.953 1 24.42 580 SER A N 1
ATOM 4557 C CA . SER A 1 580 ? 11.539 45.438 17.656 1 24.42 580 SER A CA 1
ATOM 4558 C C . SER A 1 580 ? 11.922 44 17.922 1 24.42 580 SER A C 1
ATOM 4560 O O . SER A 1 580 ? 12.695 43.406 17.172 1 24.42 580 SER A O 1
ATOM 4562 N N . PRO A 1 581 ? 11.688 43.406 19.078 1 25.75 581 PRO A N 1
ATOM 4563 C CA . PRO A 1 581 ? 12.102 42.094 19.594 1 25.75 581 PRO A CA 1
ATOM 4564 C C . PRO A 1 581 ? 11.938 40.969 18.562 1 25.75 581 PRO A C 1
ATOM 4566 O O . PRO A 1 581 ? 11.133 41.094 17.641 1 25.75 581 PRO A O 1
ATOM 4569 N N . MET A 1 582 ? 13.039 40.25 18.234 1 28.48 582 MET A N 1
ATOM 4570 C CA . MET A 1 582 ? 13.258 39.031 17.469 1 28.48 582 MET A CA 1
ATOM 4571 C C . MET A 1 582 ? 12.016 38.156 17.469 1 28.48 582 MET A C 1
ATOM 4573 O O . MET A 1 582 ? 11.672 37.594 18.5 1 28.48 582 MET A O 1
ATOM 4577 N N . ASN A 1 583 ? 11.023 38.531 16.797 1 29.36 583 ASN A N 1
ATOM 4578 C CA . ASN A 1 583 ? 9.836 37.719 16.688 1 29.36 583 ASN A CA 1
ATOM 4579 C C . ASN A 1 583 ? 10.188 36.281 16.25 1 29.36 583 ASN A C 1
ATOM 4581 O O . ASN A 1 583 ? 10.906 36.094 15.273 1 29.36 583 ASN A O 1
ATOM 4585 N N . ASP A 1 584 ? 10.25 35.25 17.094 1 37.06 584 ASP A N 1
ATOM 4586 C CA . ASP A 1 584 ? 10.5 33.812 17.188 1 37.06 584 ASP A CA 1
ATOM 4587 C C . ASP A 1 584 ? 9.789 33.062 16.078 1 37.06 584 ASP A C 1
ATOM 4589 O O . ASP A 1 584 ? 9.633 31.828 16.156 1 37.06 584 ASP A O 1
ATOM 4593 N N . SER A 1 585 ? 9.094 33.688 15.109 1 40.75 585 SER A N 1
ATOM 4594 C CA . SER A 1 585 ? 8.305 32.906 14.164 1 40.75 585 SER A CA 1
ATOM 4595 C C . SER A 1 585 ? 9.07 32.688 12.859 1 40.75 585 SER A C 1
ATOM 4597 O O . SER A 1 585 ? 9.805 33.562 12.398 1 40.75 585 SER A O 1
ATOM 4599 N N . ILE A 1 586 ? 9.344 31.531 12.422 1 48.12 586 ILE A N 1
ATOM 4600 C CA . ILE A 1 586 ? 9.945 31.156 11.148 1 48.12 586 ILE A CA 1
ATOM 4601 C C . ILE A 1 586 ? 8.883 31.188 10.047 1 48.12 586 ILE A C 1
ATOM 4603 O O . ILE A 1 586 ? 7.789 30.641 10.211 1 48.12 586 ILE A O 1
ATOM 4607 N N . VAL A 1 587 ? 8.969 32.031 9.047 1 42.75 587 VAL A N 1
ATOM 4608 C CA . VAL A 1 587 ? 8.039 32.125 7.93 1 42.75 587 VAL A CA 1
ATOM 4609 C C . VAL A 1 587 ? 8.414 31.125 6.852 1 42.75 587 VAL A C 1
ATOM 4611 O O . VAL A 1 587 ? 9.539 31.141 6.348 1 42.75 587 VAL A O 1
ATOM 4614 N N . LEU A 1 588 ? 7.742 30.016 6.723 1 41.03 588 LEU A N 1
ATOM 4615 C CA . LEU A 1 588 ? 7.992 28.969 5.738 1 41.03 588 LEU A CA 1
ATOM 4616 C C . LEU A 1 588 ? 7.352 29.328 4.398 1 41.03 588 LEU A C 1
ATOM 4618 O O . LEU A 1 588 ? 6.207 29.781 4.352 1 41.03 588 LEU A O 1
ATOM 4622 N N . GLU A 1 589 ? 8.156 29.5 3.461 1 36.34 589 GLU A N 1
ATOM 4623 C CA . GLU A 1 589 ? 7.625 29.594 2.105 1 36.34 589 GLU A CA 1
ATOM 4624 C C . GLU A 1 589 ? 6.824 28.344 1.74 1 36.34 589 GLU A C 1
ATOM 4626 O O . GLU A 1 589 ? 7.098 27.25 2.244 1 36.34 589 GLU A O 1
ATOM 4631 N N . SER A 1 590 ? 5.645 28.5 1.303 1 33.94 590 SER A N 1
ATOM 4632 C CA . SER A 1 590 ? 4.695 27.438 0.97 1 33.94 590 SER A CA 1
ATOM 4633 C C . SER A 1 590 ? 5.301 26.453 -0.017 1 33.94 590 SER A C 1
ATOM 4635 O O . SER A 1 590 ? 5.684 26.828 -1.127 1 33.94 590 SER A O 1
ATOM 4637 N N . VAL A 1 591 ? 6.098 25.641 0.466 1 32.44 591 VAL A N 1
ATOM 4638 C CA . VAL A 1 591 ? 6.527 24.609 -0.467 1 32.44 591 VAL A CA 1
ATOM 4639 C C . VAL A 1 591 ? 5.359 23.672 -0.765 1 32.44 591 VAL A C 1
ATOM 4641 O O . VAL A 1 591 ? 4.715 23.156 0.154 1 32.44 591 VAL A O 1
ATOM 4644 N N . PRO A 1 592 ? 4.781 23.547 -1.965 1 32.56 592 PRO A N 1
ATOM 4645 C CA . PRO A 1 592 ? 3.611 22.766 -2.371 1 32.56 592 PRO A CA 1
ATOM 4646 C C . PRO A 1 592 ? 3.799 21.266 -2.146 1 32.56 592 PRO A C 1
ATOM 4648 O O . PRO A 1 592 ? 3.082 20.453 -2.738 1 32.56 592 PRO A O 1
ATOM 4651 N N . ARG A 1 593 ? 4.395 20.844 -1.187 1 33.56 593 ARG A N 1
ATOM 4652 C CA . ARG A 1 593 ? 4.805 19.438 -1.262 1 33.56 593 ARG A CA 1
ATOM 4653 C C . ARG A 1 593 ? 3.594 18.516 -1.238 1 33.56 593 ARG A C 1
ATOM 4655 O O . ARG A 1 593 ? 3.539 17.531 -1.987 1 33.56 593 ARG A O 1
ATOM 4662 N N . LEU A 1 594 ? 2.955 18.453 -0.028 1 30.42 594 LEU A N 1
ATOM 4663 C CA . LEU A 1 594 ? 2.539 17.156 0.5 1 30.42 594 LEU A CA 1
ATOM 4664 C C . LEU A 1 594 ? 1.334 16.625 -0.265 1 30.42 594 LEU A C 1
ATOM 4666 O O . LEU A 1 594 ? 1.095 15.414 -0.283 1 30.42 594 LEU A O 1
ATOM 4670 N N . PHE A 1 595 ? 0.294 17.422 -0.366 1 33 595 PHE A N 1
ATOM 4671 C CA . PHE A 1 595 ? -1.012 16.812 -0.567 1 33 595 PHE A CA 1
ATOM 4672 C C . PHE A 1 595 ? -1.266 16.547 -2.047 1 33 595 PHE A C 1
ATOM 4674 O O . PHE A 1 595 ? -1.971 17.312 -2.705 1 33 595 PHE A O 1
ATOM 4681 N N . GLU A 1 596 ? -0.265 16.359 -2.725 1 29.7 596 GLU A N 1
ATOM 4682 C CA . GLU A 1 596 ? -0.852 16.094 -4.035 1 29.7 596 GLU A CA 1
ATOM 4683 C C . GLU A 1 596 ? -1.793 14.891 -3.984 1 29.7 596 GLU A C 1
ATOM 4685 O O . GLU A 1 596 ? -1.43 13.828 -3.471 1 29.7 596 GLU A O 1
ATOM 4690 N N . ASN A 1 597 ? -3.027 15.172 -3.916 1 28.03 597 ASN A N 1
ATOM 4691 C CA . ASN A 1 597 ? -4.199 14.305 -3.943 1 28.03 597 ASN A CA 1
ATOM 4692 C C . ASN A 1 597 ? -4.012 13.133 -4.902 1 28.03 597 ASN A C 1
ATOM 4694 O O . ASN A 1 597 ? -4.184 13.281 -6.113 1 28.03 597 ASN A O 1
ATOM 4698 N N . TYR A 1 598 ? -2.912 12.594 -4.855 1 27.98 598 TYR A N 1
ATOM 4699 C CA . TYR A 1 598 ? -3.033 11.5 -5.82 1 27.98 598 TYR A CA 1
ATOM 4700 C C . TYR A 1 598 ? -4.242 10.633 -5.512 1 27.98 598 TYR A C 1
ATOM 4702 O O . TYR A 1 598 ? -4.5 10.297 -4.352 1 27.98 598 TYR A O 1
ATOM 4710 N N . PRO A 1 599 ? -5.293 10.734 -6.262 1 26.64 599 PRO A N 1
ATOM 4711 C CA . PRO A 1 599 ? -6.469 9.898 -6.016 1 26.64 599 PRO A CA 1
ATOM 4712 C C . PRO A 1 599 ? -6.109 8.469 -5.625 1 26.64 599 PRO A C 1
ATOM 4714 O O . PRO A 1 599 ? -5.176 7.887 -6.188 1 26.64 599 PRO A O 1
ATOM 4717 N N . PRO A 1 600 ? -6.125 8.266 -4.352 1 25.27 600 PRO A N 1
ATOM 4718 C CA . PRO A 1 600 ? -5.898 6.852 -4.023 1 25.27 600 PRO A CA 1
ATOM 4719 C C . PRO A 1 600 ? -6.523 5.902 -5.039 1 25.27 600 PRO A C 1
ATOM 4721 O O . PRO A 1 600 ? -7.547 6.223 -5.645 1 25.27 600 PRO A O 1
ATOM 4724 N N . LYS A 1 601 ? -5.684 5.188 -5.734 1 26.77 601 LYS A N 1
ATOM 4725 C CA . LYS A 1 601 ? -6.215 4.133 -6.594 1 26.77 601 LYS A CA 1
ATOM 4726 C C . LYS A 1 601 ? -7.434 3.473 -5.961 1 26.77 601 LYS A C 1
ATOM 4728 O O . LYS A 1 601 ? -7.398 3.082 -4.793 1 26.77 601 LYS A O 1
ATOM 4733 N N . SER A 1 602 ? -8.711 3.832 -6.449 1 22.34 602 SER A N 1
ATOM 4734 C CA . SER A 1 602 ? -10.047 3.342 -6.117 1 22.34 602 SER A CA 1
ATOM 4735 C C . SER A 1 602 ? -10.047 1.828 -5.926 1 22.34 602 SER A C 1
ATOM 4737 O O . SER A 1 602 ? -9.438 1.097 -6.711 1 22.34 602 SER A O 1
ATOM 4739 N N . PRO A 1 603 ? -10.078 1.34 -4.746 1 24.42 603 PRO A N 1
ATOM 4740 C CA . PRO A 1 603 ? -10.297 -0.104 -4.633 1 24.42 603 PRO A CA 1
ATOM 4741 C C . PRO A 1 603 ? -11.398 -0.607 -5.562 1 24.42 603 PRO A C 1
ATOM 4743 O O . PRO A 1 603 ? -12.391 0.091 -5.789 1 24.42 603 PRO A O 1
ATOM 4746 N N . LEU A 1 604 ? -10.992 -1.227 -6.633 1 22.22 604 LEU A N 1
ATOM 4747 C CA . LEU A 1 604 ? -11.914 -1.919 -7.531 1 22.22 604 LEU A CA 1
ATOM 4748 C C . LEU A 1 604 ? -13.039 -2.578 -6.746 1 22.22 604 LEU A C 1
ATOM 4750 O O . LEU A 1 604 ? -12.797 -3.402 -5.867 1 22.22 604 LEU A O 1
ATOM 4754 N N . ASN A 1 605 ? -14.039 -1.772 -6.43 1 21.56 605 ASN A N 1
ATOM 4755 C CA . ASN A 1 605 ? -15.328 -2.279 -5.973 1 21.56 605 ASN A CA 1
ATOM 4756 C C . ASN A 1 605 ? -15.805 -3.457 -6.816 1 21.56 605 ASN A C 1
ATOM 4758 O O . ASN A 1 605 ? -16.016 -3.316 -8.023 1 21.56 605 ASN A O 1
ATOM 4762 N N . VAL A 1 606 ? -15.391 -4.652 -6.547 1 21.97 606 VAL A N 1
ATOM 4763 C CA . VAL A 1 606 ? -15.914 -5.895 -7.109 1 21.97 606 VAL A CA 1
ATOM 4764 C C . VAL A 1 606 ? -17.438 -5.914 -6.984 1 21.97 606 VAL A C 1
ATOM 4766 O O . VAL A 1 606 ? -17.969 -5.828 -5.883 1 21.97 606 VAL A O 1
ATOM 4769 N N . GLU A 1 607 ? -18.031 -5.25 -7.859 1 19.75 607 GLU A N 1
ATOM 4770 C CA . GLU A 1 607 ? -19.484 -5.352 -8.055 1 19.75 607 GLU A CA 1
ATOM 4771 C C . GLU A 1 607 ? -19.938 -6.805 -7.98 1 19.75 607 GLU A C 1
ATOM 4773 O O . GLU A 1 607 ? -19.391 -7.672 -8.656 1 19.75 607 GLU A O 1
ATOM 4778 N N . LYS A 1 608 ? -20.656 -7.086 -6.898 1 23.17 608 LYS A N 1
ATOM 4779 C CA . LYS A 1 608 ? -21.375 -8.32 -6.582 1 23.17 608 LYS A CA 1
ATOM 4780 C C . LYS A 1 608 ? -22.391 -8.656 -7.668 1 23.17 608 LYS A C 1
ATOM 4782 O O . LYS A 1 608 ? -23.344 -7.91 -7.879 1 23.17 608 LYS A O 1
ATOM 4787 N N . LYS A 1 609 ? -22.031 -9.109 -8.828 1 21.94 609 LYS A N 1
ATOM 4788 C CA . LYS A 1 609 ? -23.109 -9.68 -9.625 1 21.94 609 LYS A CA 1
ATOM 4789 C C . LYS A 1 609 ? -23.875 -10.742 -8.836 1 21.94 609 LYS A C 1
ATOM 4791 O O . LYS A 1 609 ? -23.312 -11.789 -8.492 1 21.94 609 LYS A O 1
ATOM 4796 N N . THR A 1 610 ? -24.812 -10.398 -7.957 1 19.67 610 THR A N 1
ATOM 4797 C CA . THR A 1 610 ? -25.75 -11.273 -7.266 1 19.67 610 THR A CA 1
ATOM 4798 C C . THR A 1 610 ? -26.562 -12.102 -8.266 1 19.67 610 THR A C 1
ATOM 4800 O O . THR A 1 610 ? -27.422 -11.57 -8.969 1 19.67 610 THR A O 1
ATOM 4803 N N . GLU A 1 611 ? -25.922 -12.82 -9.102 1 18.77 611 GLU A N 1
ATOM 4804 C CA . GLU A 1 611 ? -26.828 -13.695 -9.844 1 18.77 611 GLU A CA 1
ATOM 4805 C C . GLU A 1 611 ? -27.719 -14.5 -8.906 1 18.77 611 GLU A C 1
ATOM 4807 O O . GLU A 1 611 ? -27.281 -14.914 -7.828 1 18.77 611 GLU A O 1
ATOM 4812 N N . ASN A 1 612 ? -29.016 -14.383 -9.148 1 19.72 612 ASN A N 1
ATOM 4813 C CA . ASN A 1 612 ? -30.25 -14.969 -8.609 1 19.72 612 ASN A CA 1
ATOM 4814 C C . ASN A 1 612 ? -30.219 -16.484 -8.688 1 19.72 612 ASN A C 1
ATOM 4816 O O . ASN A 1 612 ? -30.406 -17.062 -9.766 1 19.72 612 ASN A O 1
ATOM 4820 N N . VAL A 1 613 ? -29.109 -17.172 -8.211 1 17.91 613 VAL A N 1
ATOM 4821 C CA . VAL A 1 613 ? -29.281 -18.609 -8.336 1 17.91 613 VAL A CA 1
ATOM 4822 C C . VAL A 1 613 ? -30.5 -19.062 -7.539 1 17.91 613 VAL A C 1
ATOM 4824 O O . VAL A 1 613 ? -30.609 -18.766 -6.344 1 17.91 613 VAL A O 1
ATOM 4827 N N . ILE A 1 614 ? -31.547 -19.406 -8.195 1 18.2 614 ILE A N 1
ATOM 4828 C CA . ILE A 1 614 ? -32.875 -19.938 -7.863 1 18.2 614 ILE A CA 1
ATOM 4829 C C . ILE A 1 614 ? -32.719 -21.297 -7.188 1 18.2 614 ILE A C 1
ATOM 4831 O O . ILE A 1 614 ? -33.719 -22 -6.961 1 18.2 614 ILE A O 1
ATOM 4835 N N 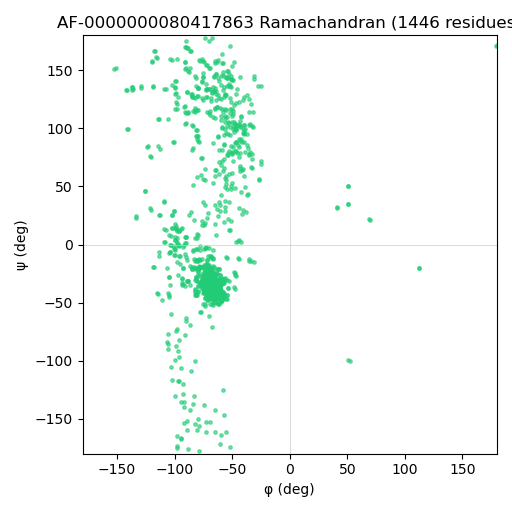. ASN A 1 615 ? -31.562 -21.609 -6.539 1 16.47 615 ASN A N 1
ATOM 4836 C CA . ASN A 1 615 ? -31.672 -23.031 -6.262 1 16.47 615 ASN A CA 1
ATOM 4837 C C . ASN A 1 615 ? -32.812 -23.344 -5.309 1 16.47 615 ASN A C 1
ATOM 4839 O O . ASN A 1 615 ? -33.125 -22.531 -4.438 1 16.47 615 ASN A O 1
ATOM 4843 N N . ASP A 1 616 ? -33.5 -24.484 -5.422 1 17.52 616 ASP A N 1
ATOM 4844 C CA . ASP A 1 616 ? -34.625 -25.297 -4.977 1 17.52 616 ASP A CA 1
ATOM 4845 C C . ASP A 1 616 ? -34.344 -25.922 -3.611 1 17.52 616 ASP A C 1
ATOM 4847 O O . ASP A 1 616 ? -35.25 -26.531 -3.014 1 17.52 616 ASP A O 1
ATOM 4851 N N . LYS A 1 617 ? -33.188 -26.094 -3.037 1 16.97 617 LYS A N 1
ATOM 4852 C CA . LYS A 1 617 ? -33.188 -27.375 -2.334 1 16.97 617 LYS A CA 1
ATOM 4853 C C . LYS A 1 617 ? -34.156 -27.344 -1.147 1 16.97 617 LYS A C 1
ATOM 4855 O O . LYS A 1 617 ? -34.438 -26.281 -0.602 1 16.97 617 LYS A O 1
ATOM 4860 N N . PRO A 1 618 ? -34.25 -28.609 -0.422 1 17.48 618 PRO A N 1
ATOM 4861 C CA . PRO A 1 618 ? -35.219 -29.375 0.341 1 17.48 618 PRO A CA 1
ATOM 4862 C C . PRO A 1 618 ? -35.188 -29.078 1.839 1 17.48 618 PRO A C 1
ATOM 4864 O O . PRO A 1 618 ? -36.219 -28.781 2.453 1 17.48 618 PRO A O 1
ATOM 4867 N N . GLY A 1 619 ? -34.125 -29.688 2.617 1 15.84 619 GLY A N 1
ATOM 4868 C CA . GLY A 1 619 ? -34.375 -30.75 3.582 1 15.84 619 GLY A CA 1
ATOM 4869 C C . GLY A 1 619 ? -34.625 -30.219 4.98 1 15.84 619 GLY A C 1
ATOM 4870 O O . GLY A 1 619 ? -34.5 -29.031 5.234 1 15.84 619 GLY A O 1
ATOM 4871 N N . LYS A 1 620 ? -33.938 -31.078 6.172 1 16.81 620 LYS A N 1
ATOM 4872 C CA . LYS A 1 620 ? -34.438 -31.875 7.289 1 16.81 620 LYS A CA 1
ATOM 4873 C C . LYS A 1 620 ? -34.406 -31.094 8.594 1 16.81 620 LYS A C 1
ATOM 4875 O O . LYS A 1 620 ? -33.781 -30.031 8.664 1 16.81 620 LYS A O 1
ATOM 4880 N N . GLU A 1 621 ? -33.781 -31.719 9.797 1 15.95 621 GLU A N 1
ATOM 4881 C CA . GLU A 1 621 ? -34.281 -32.25 11.062 1 15.95 621 GLU A CA 1
ATOM 4882 C C . GLU A 1 621 ? -33.969 -31.297 12.219 1 15.95 621 GLU A C 1
ATOM 4884 O O . GLU A 1 621 ? -34.844 -30.922 12.992 1 15.95 621 GLU A O 1
ATOM 4889 N N . GLN A 1 622 ? -32.719 -31.438 12.961 1 15.88 622 GLN A N 1
ATOM 4890 C CA . GLN A 1 622 ? -32.688 -32 14.305 1 15.88 622 GLN A CA 1
ATOM 4891 C C . GLN A 1 622 ? -32.875 -30.938 15.367 1 15.88 622 GLN A C 1
ATOM 4893 O O . GLN A 1 622 ? -32.688 -29.75 15.102 1 15.88 622 GLN A O 1
ATOM 4898 N N . MET A 1 623 ? -32.375 -31.375 16.75 1 16.06 623 MET A N 1
ATOM 4899 C CA . MET A 1 623 ? -32.875 -31.594 18.109 1 16.06 623 MET A CA 1
ATOM 4900 C C . MET A 1 623 ? -32.5 -30.438 19.031 1 16.06 623 MET A C 1
ATOM 4902 O O . MET A 1 623 ? -31.734 -29.562 18.656 1 16.06 623 MET A O 1
ATOM 4906 N N . GLU A 1 624 ? -31.609 -30.703 20.188 1 15.97 624 GLU A N 1
ATOM 4907 C CA . GLU A 1 624 ? -31.906 -30.75 21.625 1 15.97 624 GLU A CA 1
ATOM 4908 C C . GLU A 1 624 ? -31.391 -29.516 22.344 1 15.97 624 GLU A C 1
ATOM 4910 O O . GLU A 1 624 ? -30.188 -29.219 22.281 1 15.97 624 GLU A O 1
ATOM 4915 N N . ILE A 1 625 ? -32.094 -28.672 22.75 1 17.88 625 ILE A N 1
ATOM 4916 C CA . ILE A 1 625 ? -31.891 -27.422 23.453 1 17.88 625 ILE A CA 1
ATOM 4917 C C . ILE A 1 625 ? -31.547 -27.688 24.922 1 17.88 625 ILE A C 1
ATOM 4919 O O . ILE A 1 625 ? -31.422 -26.766 25.719 1 17.88 625 ILE A O 1
ATOM 4923 N N . GLN A 1 626 ? -30.766 -28.734 25.391 1 15.61 626 GLN A N 1
ATOM 4924 C CA . GLN A 1 626 ? -31.094 -28.812 26.812 1 15.61 626 GLN A CA 1
ATOM 4925 C C . GLN A 1 626 ? -30.656 -27.562 27.547 1 15.61 626 GLN A C 1
ATOM 4927 O O . GLN A 1 626 ? -29.828 -26.797 27.062 1 15.61 626 GLN A O 1
ATOM 4932 N N . PRO A 1 627 ? -30.547 -27.719 29.016 1 16.34 627 PRO A N 1
ATOM 4933 C CA . PRO A 1 627 ? -31.094 -27.094 30.234 1 16.34 627 PRO A CA 1
ATOM 4934 C C . PRO A 1 627 ? -30.094 -26.188 30.922 1 16.34 627 PRO A C 1
ATOM 4936 O O . PRO A 1 627 ? -30.469 -25.375 31.766 1 16.34 627 PRO A O 1
ATOM 4939 N N . VAL A 1 628 ? -28.812 -26.141 30.453 1 17.03 628 VAL A N 1
ATOM 4940 C CA . VAL A 1 628 ? -27.984 -26.156 31.641 1 17.03 628 VAL A CA 1
ATOM 4941 C C . VAL A 1 628 ? -28.297 -24.953 32.531 1 17.03 628 VAL A C 1
ATOM 4943 O O . VAL A 1 628 ? -28.578 -23.859 32 1 17.03 628 VAL A O 1
ATOM 4946 N N . GLU A 1 629 ? -28.219 -25.141 33.938 1 16.03 629 GLU A N 1
ATOM 4947 C CA . GLU A 1 629 ? -28.562 -24.688 35.281 1 16.03 629 GLU A CA 1
ATOM 4948 C C . GLU A 1 629 ? -27.766 -23.438 35.688 1 16.03 629 GLU A C 1
ATOM 4950 O O . GLU A 1 629 ? -26.609 -23.281 35.281 1 16.03 629 GLU A O 1
ATOM 4955 N N . VAL A 1 630 ? -28.406 -22.562 36.281 1 17.86 630 VAL A N 1
ATOM 4956 C CA . VAL A 1 630 ? -28.422 -21.203 36.812 1 17.86 630 VAL A CA 1
ATOM 4957 C C . VAL A 1 630 ? -27.531 -21.125 38.062 1 17.86 630 VAL A C 1
ATOM 4959 O O . VAL A 1 630 ? -27.438 -20.078 38.719 1 17.86 630 VAL A O 1
ATOM 4962 N N . VAL A 1 631 ? -26.5 -22.016 38.344 1 15.36 631 VAL A N 1
ATOM 4963 C CA . VAL A 1 631 ? -26.234 -22.016 39.781 1 15.36 631 VAL A CA 1
ATOM 4964 C C . VAL A 1 631 ? -25.859 -20.609 40.219 1 15.36 631 VAL A C 1
ATOM 4966 O O . VAL A 1 631 ? -25.359 -19.812 39.438 1 15.36 631 VAL A O 1
ATOM 4969 N N . GLU A 1 632 ? -25.906 -20.344 41.656 1 16.23 632 GLU A N 1
ATOM 4970 C CA . GLU A 1 632 ? -26.219 -19.516 42.781 1 16.23 632 GLU A CA 1
ATOM 4971 C C . GLU A 1 632 ? -24.984 -18.766 43.281 1 16.23 632 GLU A C 1
ATOM 4973 O O . GLU A 1 632 ? -25.094 -17.859 44.125 1 16.23 632 GLU A O 1
ATOM 4978 N N . MET A 1 633 ? -23.812 -18.844 42.719 1 15.48 633 MET A N 1
ATOM 4979 C CA . MET A 1 633 ? -22.828 -18.719 43.781 1 15.48 633 MET A CA 1
ATOM 4980 C C . MET A 1 633 ? -23 -17.375 44.5 1 15.48 633 MET A C 1
ATOM 4982 O O . MET A 1 633 ? -23.219 -16.344 43.875 1 15.48 633 MET A O 1
ATOM 4986 N N . GLU A 1 634 ? -22.922 -17.344 45.938 1 16.06 634 GLU A N 1
ATOM 4987 C CA . GLU A 1 634 ? -23.109 -16.625 47.188 1 16.06 634 GLU A CA 1
ATOM 4988 C C . GLU A 1 634 ? -21.984 -15.625 47.438 1 16.06 634 GLU A C 1
ATOM 4990 O O . GLU A 1 634 ? -22.078 -14.797 48.344 1 16.06 634 GLU A O 1
ATOM 4995 N N . ILE A 1 635 ? -21.016 -15.516 46.719 1 15.87 635 ILE A N 1
ATOM 4996 C CA . ILE A 1 635 ? -19.875 -15.109 47.531 1 15.87 635 ILE A CA 1
ATOM 4997 C C . ILE A 1 635 ? -20.219 -13.82 48.281 1 15.87 635 ILE A C 1
ATOM 4999 O O . ILE A 1 635 ? -20.656 -12.836 47.688 1 15.87 635 ILE A O 1
ATOM 5003 N N . LYS A 1 636 ? -19.953 -13.836 49.688 1 15.2 636 LYS A N 1
ATOM 5004 C CA . LYS A 1 636 ? -20.094 -13.188 51 1 15.2 636 LYS A CA 1
ATOM 5005 C C . LYS A 1 636 ? -19.5 -11.781 50.969 1 15.2 636 LYS A C 1
ATOM 5007 O O . LYS A 1 636 ? -18.812 -11.406 50.031 1 15.2 636 LYS A O 1
ATOM 5012 N N . SER A 1 637 ? -18.531 -11.625 52 1 14.73 637 SER A N 1
ATOM 5013 C CA . SER A 1 637 ? -18.578 -10.969 53.312 1 14.73 637 SER A CA 1
ATOM 5014 C C . SER A 1 637 ? -18.016 -9.547 53.219 1 14.73 637 SER A C 1
ATOM 5016 O O . SER A 1 637 ? -18.734 -8.609 52.875 1 14.73 637 SER A O 1
ATOM 5018 N N . ASN A 1 638 ? -16.828 -9.32 54.031 1 14.38 638 ASN A N 1
ATOM 5019 C CA . ASN A 1 638 ? -16.625 -8.586 55.281 1 14.38 638 ASN A CA 1
ATOM 5020 C C . ASN A 1 638 ? -16.234 -7.137 55 1 14.38 638 ASN A C 1
ATOM 5022 O O . ASN A 1 638 ? -15.828 -6.789 53.906 1 14.38 638 ASN A O 1
ATOM 5026 N N . GLU A 1 639 ? -15.414 -6.496 56.094 1 14.41 639 GLU A N 1
ATOM 5027 C CA . GLU A 1 639 ? -15.5 -5.535 57.188 1 14.41 639 GLU A CA 1
ATOM 5028 C C . GLU A 1 639 ? -14.797 -4.23 56.844 1 14.41 639 GLU A C 1
ATOM 5030 O O . GLU A 1 639 ? -15.359 -3.148 57 1 14.41 639 GLU A O 1
ATOM 5035 N N . ASN A 1 640 ? -13.414 -4.199 57.062 1 14.56 640 ASN A N 1
ATOM 5036 C CA . ASN A 1 640 ? -12.844 -3.398 58.125 1 14.56 640 ASN A CA 1
ATOM 5037 C C . ASN A 1 640 ? -12.766 -1.923 57.75 1 14.56 640 ASN A C 1
ATOM 5039 O O . ASN A 1 640 ? -12.82 -1.576 56.562 1 14.56 640 ASN A O 1
ATOM 5043 N N . GLU A 1 641 ? -12.133 -1.003 58.781 1 14.49 641 GLU A N 1
ATOM 5044 C CA . GLU A 1 641 ? -12.211 0.172 59.656 1 14.49 641 GLU A CA 1
ATOM 5045 C C . GLU A 1 641 ? -11.359 1.316 59.125 1 14.49 641 GLU A C 1
ATOM 5047 O O . GLU A 1 641 ? -11.562 2.477 59.469 1 14.49 641 GLU A O 1
ATOM 5052 N N . ILE A 1 642 ? -10.422 1.137 58.312 1 15.02 642 ILE A N 1
ATOM 5053 C CA . ILE A 1 642 ? -9.297 1.953 58.75 1 15.02 642 ILE A CA 1
ATOM 5054 C C . ILE A 1 642 ? -9.711 3.422 58.812 1 15.02 642 ILE A C 1
ATOM 5056 O O . ILE A 1 642 ? -10.383 3.916 57.906 1 15.02 642 ILE A O 1
ATOM 5060 N N . LYS A 1 643 ? -9.062 4.113 59.875 1 14.66 643 LYS A N 1
ATOM 5061 C CA . LYS A 1 643 ? -9.031 5.223 60.812 1 14.66 643 LYS A CA 1
ATOM 5062 C C . LYS A 1 643 ? -8.883 6.559 60.094 1 14.66 643 LYS A C 1
ATOM 5064 O O . LYS A 1 643 ? -8.578 6.598 58.906 1 14.66 643 LYS A O 1
ATOM 5069 N N . GLN A 1 644 ? -8.016 7.449 60.875 1 14.03 644 GLN A N 1
ATOM 5070 C CA . GLN A 1 644 ? -8.117 8.617 61.75 1 14.03 644 GLN A CA 1
ATOM 5071 C C . GLN A 1 644 ? -7.645 9.875 61.031 1 14.03 644 GLN A C 1
ATOM 5073 O O . GLN A 1 644 ? -8.297 10.922 61.094 1 14.03 644 GLN A O 1
ATOM 5078 N N . ASN A 1 645 ? -6.293 10.031 60.906 1 13.81 645 ASN A N 1
ATOM 5079 C CA . ASN A 1 645 ? -5.629 11.109 61.625 1 13.81 645 ASN A CA 1
ATOM 5080 C C . ASN A 1 645 ? -5.922 12.469 61 1 13.81 645 ASN A C 1
ATOM 5082 O O . ASN A 1 645 ? -6.285 12.547 59.812 1 13.81 645 ASN A O 1
ATOM 5086 N N . GLU A 1 646 ? -5.301 13.688 61.75 1 14.2 646 GLU A N 1
ATOM 5087 C CA . GLU A 1 646 ? -5.496 14.969 62.406 1 14.2 646 GLU A CA 1
ATOM 5088 C C . GLU A 1 646 ? -5.004 16.125 61.531 1 14.2 646 GLU A C 1
ATOM 5090 O O . GLU A 1 646 ? -5.527 17.234 61.625 1 14.2 646 GLU A O 1
ATOM 5095 N N . CYS A 1 647 ? -3.904 16.031 60.875 1 14.23 647 CYS A N 1
ATOM 5096 C CA . CYS A 1 647 ? -3.037 17.156 61.25 1 14.23 647 CYS A CA 1
ATOM 5097 C C . CYS A 1 647 ? -3.652 18.484 60.812 1 14.23 647 CYS A C 1
ATOM 5099 O O . CYS A 1 647 ? -4.359 18.531 59.781 1 14.23 647 CYS A O 1
ATOM 5101 N N . HIS A 1 648 ? -3.162 19.609 61.594 1 14.02 648 HIS A N 1
ATOM 5102 C CA . HIS A 1 648 ? -3.4 20.922 62.188 1 14.02 648 HIS A CA 1
ATOM 5103 C C . HIS A 1 648 ? -3.203 22.031 61.156 1 14.02 648 HIS A C 1
ATOM 5105 O O . HIS A 1 648 ? -4.082 22.875 60.969 1 14.02 648 HIS A O 1
ATOM 5111 N N . SER A 1 649 ? -1.946 22.641 61.281 1 13.59 649 SER A N 1
ATOM 5112 C CA . SER A 1 649 ? -1.812 23.969 61.844 1 13.59 649 SER A CA 1
ATOM 5113 C C . SER A 1 649 ? -2.074 25.047 60.781 1 13.59 649 SER A C 1
ATOM 5115 O O . SER A 1 649 ? -2.166 24.734 59.594 1 13.59 649 SER A O 1
ATOM 5117 N N . ASN A 1 650 ? -0.992 26 60.812 1 13.74 650 ASN A N 1
ATOM 5118 C CA . ASN A 1 650 ? -0.963 27.391 61.25 1 13.74 650 ASN A CA 1
ATOM 5119 C C . ASN A 1 650 ? -1.216 28.359 60.094 1 13.74 650 ASN A C 1
ATOM 5121 O O . ASN A 1 650 ? -1.188 27.953 58.938 1 13.74 650 ASN A O 1
ATOM 5125 N N . GLN A 1 651 ? -0.17 29.375 60.062 1 13.65 651 GLN A N 1
ATOM 5126 C CA . GLN A 1 651 ? -0.32 30.797 60.406 1 13.65 651 GLN A CA 1
ATOM 5127 C C . GLN A 1 651 ? -0.593 31.641 59.156 1 13.65 651 GLN A C 1
ATOM 5129 O O . GLN A 1 651 ? -1.6 32.344 59.094 1 13.65 651 GLN A O 1
ATOM 5134 N N . ASN A 1 652 ? 0.523 32.406 58.75 1 13.85 652 ASN A N 1
ATOM 5135 C CA . ASN A 1 652 ? 0.652 33.844 58.969 1 13.85 652 ASN A CA 1
ATOM 5136 C C . ASN A 1 652 ? 0.111 34.625 57.781 1 13.85 652 ASN A C 1
ATOM 5138 O O . ASN A 1 652 ? -0.113 34.062 56.719 1 13.85 652 ASN A O 1
ATOM 5142 N N . SER A 1 653 ? 1.005 35.688 57.438 1 13.96 653 SER A N 1
ATOM 5143 C CA . SER A 1 653 ? 0.827 37.125 57.594 1 13.96 653 SER A CA 1
ATOM 5144 C C . SER A 1 653 ? 0.248 37.781 56.344 1 13.96 653 SER A C 1
ATOM 5146 O O . SER A 1 653 ? -0.863 38.312 56.344 1 13.96 653 SER A O 1
ATOM 5148 N N . GLU A 1 654 ? 1.128 38.812 55.781 1 14.7 654 GLU A N 1
ATOM 5149 C CA . GLU A 1 654 ? 0.942 40.25 55.781 1 14.7 654 GLU A CA 1
ATOM 5150 C C . GLU A 1 654 ? 0.344 40.719 54.438 1 14.7 654 GLU A C 1
ATOM 5152 O O . GLU A 1 654 ? 0.553 40.094 53.406 1 14.7 654 GLU A O 1
ATOM 5157 N N . LYS A 1 655 ? -0.24 41.938 54.531 1 15.59 655 LYS A N 1
ATOM 5158 C CA . LYS A 1 655 ? -1.284 42.75 53.906 1 15.59 655 LYS A CA 1
ATOM 5159 C C . LYS A 1 655 ? -0.73 43.562 52.75 1 15.59 655 LYS A C 1
ATOM 5161 O O . LYS A 1 655 ? -1.487 44.219 52.031 1 15.59 655 LYS A O 1
ATOM 5166 N N . VAL A 1 656 ? 0.518 43.688 52.594 1 15.34 656 VAL A N 1
ATOM 5167 C CA . VAL A 1 656 ? 0.693 45.125 52.438 1 15.34 656 VAL A CA 1
ATOM 5168 C C . VAL A 1 656 ? -0.051 45.594 51.188 1 15.34 656 VAL A C 1
ATOM 5170 O O . VAL A 1 656 ? -0.161 44.844 50.219 1 15.34 656 VAL A O 1
ATOM 5173 N N . LYS A 1 657 ? -0.309 46.969 51.25 1 14.83 657 LYS A N 1
ATOM 5174 C CA . LYS A 1 657 ? -1.283 47.969 50.844 1 14.83 657 LYS A CA 1
ATOM 5175 C C . LYS A 1 657 ? -1.095 48.375 49.375 1 14.83 657 LYS A C 1
ATOM 5177 O O . LYS A 1 657 ? -0.043 48.094 48.812 1 14.83 657 LYS A O 1
ATOM 5182 N N . GLU A 1 658 ? -1.69 49.594 49.125 1 14.57 658 GLU A N 1
ATOM 5183 C CA . GLU A 1 658 ? -2.693 50.125 48.219 1 14.57 658 GLU A CA 1
ATOM 5184 C C . GLU A 1 658 ? -2.043 50.906 47.094 1 14.57 658 GLU A C 1
ATOM 5186 O O . GLU A 1 658 ? -2.406 50.75 45.906 1 14.57 658 GLU A O 1
ATOM 5191 N N . PRO A 1 659 ? -1.234 52.031 47.406 1 14.55 659 PRO A N 1
ATOM 5192 C CA . PRO A 1 659 ? -1.909 53.281 47.031 1 14.55 659 PRO A CA 1
ATOM 5193 C C . PRO A 1 659 ? -1.782 53.562 45.531 1 14.55 659 PRO A C 1
ATOM 5195 O O . PRO A 1 659 ? -0.965 52.969 44.844 1 14.55 659 PRO A O 1
ATOM 5198 N N . GLU A 1 660 ? -1.79 55 45.25 1 14.74 660 GLU A N 1
ATOM 5199 C CA . GLU A 1 660 ? -2.643 55.969 44.562 1 14.74 660 GLU A CA 1
ATOM 5200 C C . GLU A 1 660 ? -2.029 56.406 43.219 1 14.74 660 GLU A C 1
ATOM 5202 O O . GLU A 1 660 ? -2.691 56.344 42.188 1 14.74 660 GLU A O 1
ATOM 5207 N N . ILE A 1 661 ? -1.107 57.469 43.281 1 15.08 661 ILE A N 1
ATOM 5208 C CA . ILE A 1 661 ? -1.445 58.781 42.812 1 15.08 661 ILE A CA 1
ATOM 5209 C C . ILE A 1 661 ? -1.12 58.906 41.312 1 15.08 661 ILE A C 1
ATOM 5211 O O . ILE A 1 661 ? -0.267 58.188 40.812 1 15.08 661 ILE A O 1
ATOM 5215 N N . ILE A 1 662 ? -1.326 60.188 40.719 1 15.45 662 ILE A N 1
ATOM 5216 C CA . ILE A 1 662 ? -2.035 60.938 39.688 1 15.45 662 ILE A CA 1
ATOM 5217 C C . ILE A 1 662 ? -1.052 61.406 38.594 1 15.45 662 ILE A C 1
ATOM 5219 O O . ILE A 1 662 ? -1.34 61.312 37.406 1 15.45 662 ILE A O 1
ATOM 5223 N N . GLU A 1 663 ? 0.155 62.031 38.938 1 14.73 663 GLU A N 1
ATOM 5224 C CA . GLU A 1 663 ? 0.216 63.406 38.406 1 14.73 663 GLU A CA 1
ATOM 5225 C C . GLU A 1 663 ? 0.471 63.406 36.906 1 14.73 663 GLU A C 1
ATOM 5227 O O . GLU A 1 663 ? 0.84 62.406 36.344 1 14.73 663 GLU A O 1
ATOM 5232 N N . ASP A 1 664 ? 1.436 64.438 36.469 1 15.59 664 ASP A N 1
ATOM 5233 C CA . ASP A 1 664 ? 1.404 65.688 35.688 1 15.59 664 ASP A CA 1
ATOM 5234 C C . ASP A 1 664 ? 1.938 65.438 34.281 1 15.59 664 ASP A C 1
ATOM 5236 O O . ASP A 1 664 ? 2.881 64.688 34.094 1 15.59 664 ASP A O 1
ATOM 5240 N N . ILE A 1 665 ? 1.289 66 33.219 1 16.98 665 ILE A N 1
ATOM 5241 C CA . ILE A 1 665 ? 1.094 66 31.781 1 16.98 665 ILE A CA 1
ATOM 5242 C C . ILE A 1 665 ? 2.201 66.75 31.078 1 16.98 665 ILE A C 1
ATOM 5244 O O . ILE A 1 665 ? 2.23 66.875 29.859 1 16.98 665 ILE A O 1
ATOM 5248 N N . PRO A 1 666 ? 3.332 67.25 31.766 1 15.32 666 PRO A N 1
ATOM 5249 C CA . PRO A 1 666 ? 3.521 68.562 31.125 1 15.32 666 PRO A CA 1
ATOM 5250 C C . PRO A 1 666 ? 3.771 68.438 29.625 1 15.32 666 PRO A C 1
ATOM 5252 O O . PRO A 1 666 ? 4.094 67.375 29.125 1 15.32 666 PRO A O 1
ATOM 5255 N N . ASN A 1 667 ? 4.355 69.75 29.062 1 15.56 667 ASN A N 1
ATOM 5256 C CA . ASN A 1 667 ? 4.125 70.75 28.047 1 15.56 667 ASN A CA 1
ATOM 5257 C C . ASN A 1 667 ? 4.93 70.5 26.781 1 15.56 667 ASN A C 1
ATOM 5259 O O . ASN A 1 667 ? 4.363 70.375 25.688 1 15.56 667 ASN A O 1
ATOM 5263 N N . GLU A 1 668 ? 6.211 71.188 26.562 1 15.49 668 GLU A N 1
ATOM 5264 C CA . GLU A 1 668 ? 6.402 72.25 25.625 1 15.49 668 GLU A CA 1
ATOM 5265 C C . GLU A 1 668 ? 6.914 71.75 24.281 1 15.49 668 GLU A C 1
ATOM 5267 O O . GLU A 1 668 ? 7.434 70.625 24.188 1 15.49 668 GLU A O 1
ATOM 5272 N N . MET A 1 669 ? 7.422 72.875 23.375 1 15.6 669 MET A N 1
ATOM 5273 C CA . MET A 1 669 ? 7.223 73.438 22.047 1 15.6 669 MET A CA 1
ATOM 5274 C C . MET A 1 669 ? 8.266 72.938 21.062 1 15.6 669 MET A C 1
ATOM 5276 O O . MET A 1 669 ? 7.93 72.5 19.969 1 15.6 669 MET A O 1
ATOM 5280 N N . GLU A 1 670 ? 9.656 73.438 21.156 1 16.17 670 GLU A N 1
ATOM 5281 C CA . GLU A 1 670 ? 10.156 74.312 20.125 1 16.17 670 GLU A CA 1
ATOM 5282 C C . GLU A 1 670 ? 10.734 73.5 18.953 1 16.17 670 GLU A C 1
ATOM 5284 O O . GLU A 1 670 ? 11.18 72.375 19.125 1 16.17 670 GLU A O 1
ATOM 5289 N N . LYS A 1 671 ? 10.961 74.312 17.75 1 17.05 671 LYS A N 1
ATOM 5290 C CA . LYS A 1 671 ? 10.805 74.312 16.297 1 17.05 671 LYS A CA 1
ATOM 5291 C C . LYS A 1 671 ? 12.055 73.75 15.617 1 17.05 671 LYS A C 1
ATOM 5293 O O . LYS A 1 671 ? 11.969 72.875 14.758 1 17.05 671 LYS A O 1
ATOM 5298 N N . PRO A 1 672 ? 13.336 74.438 15.742 1 17.81 672 PRO A N 1
ATOM 5299 C CA . PRO A 1 672 ? 13.773 75 14.477 1 17.81 672 PRO A CA 1
ATOM 5300 C C . PRO A 1 672 ? 14.523 74.062 13.586 1 17.81 672 PRO A C 1
ATOM 5302 O O . PRO A 1 672 ? 15.039 73.062 14.07 1 17.81 672 PRO A O 1
ATOM 5305 N N . LYS A 1 673 ? 14.711 74.438 12.273 1 18.2 673 LYS A N 1
ATOM 5306 C CA . LYS A 1 673 ? 14.859 74 10.875 1 18.2 673 LYS A CA 1
ATOM 5307 C C . LYS A 1 673 ? 16.328 73.75 10.531 1 18.2 673 LYS A C 1
ATOM 5309 O O . LYS A 1 673 ? 16.656 73.5 9.375 1 18.2 673 LYS A O 1
ATOM 5314 N N . SER A 1 674 ? 17.297 73.812 11.531 1 17.2 674 SER A N 1
ATOM 5315 C CA . SER A 1 674 ? 18.516 74.312 10.922 1 17.2 674 SER A CA 1
ATOM 5316 C C . SER A 1 674 ? 19.031 73.375 9.828 1 17.2 674 SER A C 1
ATOM 5318 O O . SER A 1 674 ? 18.828 72.125 9.898 1 17.2 674 SER A O 1
ATOM 5320 N N . LYS A 1 675 ? 19.578 74 8.758 1 19.44 675 LYS A N 1
ATOM 5321 C CA . LYS A 1 675 ? 19.969 73.938 7.355 1 19.44 675 LYS A CA 1
ATOM 5322 C C . LYS A 1 675 ? 21.281 73.125 7.195 1 19.44 675 LYS A C 1
ATOM 5324 O O . LYS A 1 675 ? 21.859 73.125 6.113 1 19.44 675 LYS A O 1
ATOM 5329 N N . ARG A 1 676 ? 21.75 72.312 8.148 1 19.23 676 ARG A N 1
ATOM 5330 C CA . ARG A 1 676 ? 23.203 72.25 8.031 1 19.23 676 ARG A CA 1
ATOM 5331 C C . ARG A 1 676 ? 23.609 71.625 6.723 1 19.23 676 ARG A C 1
ATOM 5333 O O . ARG A 1 676 ? 23 70.625 6.289 1 19.23 676 ARG A O 1
ATOM 5340 N N . ARG A 1 677 ? 24.406 72.375 6 1 19.34 677 ARG A N 1
ATOM 5341 C CA . ARG A 1 677 ? 25.125 72.375 4.727 1 19.34 677 ARG A CA 1
ATOM 5342 C C . ARG A 1 677 ? 26.109 71.188 4.648 1 19.34 677 ARG A C 1
ATOM 5344 O O . ARG A 1 677 ? 27.047 71.125 5.449 1 19.34 677 ARG A O 1
ATOM 5351 N N . LEU A 1 678 ? 25.672 70 4.32 1 19.05 678 LEU A N 1
ATOM 5352 C CA . LEU A 1 678 ? 26.438 68.75 4.273 1 19.05 678 LEU A CA 1
ATOM 5353 C C . LEU A 1 678 ? 27.609 68.875 3.303 1 19.05 678 LEU A C 1
ATOM 5355 O O . LEU A 1 678 ? 27.406 69.062 2.098 1 19.05 678 LEU A O 1
ATOM 5359 N N . ASN A 1 679 ? 28.672 69.688 3.74 1 18.78 679 ASN A N 1
ATOM 5360 C CA . ASN A 1 679 ? 29.922 69.812 2.996 1 18.78 679 ASN A CA 1
ATOM 5361 C C . ASN A 1 679 ? 30.469 68.438 2.619 1 18.78 679 ASN A C 1
ATOM 5363 O O . ASN A 1 679 ? 30.531 67.5 3.459 1 18.78 679 ASN A O 1
ATOM 5367 N N . ASN A 1 680 ? 30.5 68.062 1.34 1 20.77 680 ASN A N 1
ATOM 5368 C CA . ASN A 1 680 ? 30.766 66.875 0.575 1 20.77 680 ASN A CA 1
ATOM 5369 C C . ASN A 1 680 ? 32.219 66.438 0.722 1 20.77 680 ASN A C 1
ATOM 5371 O O . ASN A 1 680 ? 32.75 65.688 -0.129 1 20.77 680 ASN A O 1
ATOM 5375 N N . ASP A 1 681 ? 33 66.938 1.806 1 21.17 681 ASP A N 1
ATOM 5376 C CA . ASP A 1 681 ? 34.438 66.625 1.698 1 21.17 681 ASP A CA 1
ATOM 5377 C C . ASP A 1 681 ? 34.688 65.125 1.644 1 21.17 681 ASP A C 1
ATOM 5379 O O . ASP A 1 681 ? 34.156 64.375 2.482 1 21.17 681 ASP A O 1
ATOM 5383 N N . LYS A 1 682 ? 35.125 64.625 0.491 1 26.72 682 LYS A N 1
ATOM 5384 C CA . LYS A 1 682 ? 35.406 63.281 -0.008 1 26.72 682 LYS A CA 1
ATOM 5385 C C . LYS A 1 682 ? 36.406 62.562 0.891 1 26.72 682 LYS A C 1
ATOM 5387 O O . LYS A 1 682 ? 37.344 61.906 0.402 1 26.72 682 LYS A O 1
ATOM 5392 N N . ASP A 1 683 ? 36.375 62.719 2.355 1 24 683 ASP A N 1
ATOM 5393 C CA . ASP A 1 683 ? 37.469 62.125 3.084 1 24 683 ASP A CA 1
ATOM 5394 C C . ASP A 1 683 ? 37.594 60.625 2.777 1 24 683 ASP A C 1
ATOM 5396 O O . ASP A 1 683 ? 36.594 59.906 2.797 1 24 683 ASP A O 1
ATOM 5400 N N . ILE A 1 684 ? 38.656 60.188 2.074 1 30.08 684 ILE A N 1
ATOM 5401 C CA . ILE A 1 684 ? 39.25 58.906 1.72 1 30.08 684 ILE A CA 1
ATOM 5402 C C . ILE A 1 684 ? 39.438 58.062 2.975 1 30.08 684 ILE A C 1
ATOM 5404 O O . ILE A 1 684 ? 40.344 58.281 3.77 1 30.08 684 ILE A O 1
ATOM 5408 N N . THR A 1 685 ? 38.406 57.875 3.846 1 28.09 685 THR A N 1
ATOM 5409 C CA . THR A 1 685 ? 38.594 57.25 5.141 1 28.09 685 THR A CA 1
ATOM 5410 C C . THR A 1 685 ? 39.219 55.875 4.969 1 28.09 685 THR A C 1
ATOM 5412 O O . THR A 1 685 ? 38.656 55.031 4.246 1 28.09 685 THR A O 1
ATOM 5415 N N . ILE A 1 686 ? 40.5 55.75 5.16 1 31.81 686 ILE A N 1
ATOM 5416 C CA . ILE A 1 686 ? 41.438 54.656 5.363 1 31.81 686 ILE A CA 1
ATOM 5417 C C . ILE A 1 686 ? 40.844 53.625 6.324 1 31.81 686 ILE A C 1
ATOM 5419 O O . ILE A 1 686 ? 40.5 53.969 7.461 1 31.81 686 ILE A O 1
ATOM 5423 N N . GLU A 1 687 ? 40.188 52.688 5.758 1 36.81 687 GLU A N 1
ATOM 5424 C CA . GLU A 1 687 ? 39.594 51.594 6.492 1 36.81 687 GLU A CA 1
ATOM 5425 C C . GLU A 1 687 ? 40.562 51 7.512 1 36.81 687 GLU A C 1
ATOM 5427 O O . GLU A 1 687 ? 41.688 50.656 7.168 1 36.81 687 GLU A O 1
ATOM 5432 N N . SER A 1 688 ? 40.594 51.562 8.758 1 34.56 688 SER A N 1
ATOM 5433 C CA . SER A 1 688 ? 41.531 51.188 9.812 1 34.56 688 SER A CA 1
ATOM 5434 C C . SER A 1 688 ? 41.562 49.688 9.992 1 34.56 688 SER A C 1
ATOM 5436 O O . SER A 1 688 ? 40.594 48.969 9.68 1 34.56 688 SER A O 1
ATOM 5438 N N . PRO A 1 689 ? 42.812 49.094 10.25 1 45.09 689 PRO A N 1
ATOM 5439 C CA . PRO A 1 689 ? 43.125 47.688 10.453 1 45.09 689 PRO A CA 1
ATOM 5440 C C . PRO A 1 689 ? 42.188 47 11.43 1 45.09 689 PRO A C 1
ATOM 5442 O O . PRO A 1 689 ? 42.125 45.781 11.453 1 45.09 689 PRO A O 1
ATOM 5445 N N . GLN A 1 690 ? 41.562 47.781 12.336 1 41.91 690 GLN A N 1
ATOM 5446 C CA . GLN A 1 690 ? 40.719 47.156 13.359 1 41.91 690 GLN A CA 1
ATOM 5447 C C . GLN A 1 690 ? 39.406 46.656 12.766 1 41.91 690 GLN A C 1
ATOM 5449 O O . GLN A 1 690 ? 38.781 45.75 13.32 1 41.91 690 GLN A O 1
ATOM 5454 N N . GLU A 1 691 ? 38.875 47.406 11.742 1 45.78 691 GLU A N 1
ATOM 5455 C CA . GLU A 1 691 ? 37.594 46.969 11.203 1 45.78 691 GLU A CA 1
ATOM 5456 C C . GLU A 1 691 ? 37.719 45.719 10.359 1 45.78 691 GLU A C 1
ATOM 5458 O O . GLU A 1 691 ? 36.781 44.938 10.219 1 45.78 691 GLU A O 1
ATOM 5463 N N . LYS A 1 692 ? 38.938 45.562 9.711 1 47.97 692 LYS A N 1
ATOM 5464 C CA . LYS A 1 692 ? 39.219 44.281 9.07 1 47.97 692 LYS A CA 1
ATOM 5465 C C . LYS A 1 692 ? 39.281 43.156 10.102 1 47.97 692 LYS A C 1
ATOM 5467 O O . LYS A 1 692 ? 38.844 42.031 9.836 1 47.97 692 LYS A O 1
ATOM 5472 N N . LYS A 1 693 ? 39.844 43.438 11.305 1 46.66 693 LYS A N 1
ATOM 5473 C CA . LYS A 1 693 ? 39.938 42.406 12.352 1 46.66 693 LYS A CA 1
ATOM 5474 C C . LYS A 1 693 ? 38.531 42.031 12.836 1 46.66 693 LYS A C 1
ATOM 5476 O O . LYS A 1 693 ? 38.281 40.875 13.148 1 46.66 693 LYS A O 1
ATOM 5481 N N . ARG A 1 694 ? 37.594 42.969 12.859 1 44.69 694 ARG A N 1
ATOM 5482 C CA . ARG A 1 694 ? 36.25 42.625 13.344 1 44.69 694 ARG A CA 1
ATOM 5483 C C . ARG A 1 694 ? 35.5 41.781 12.328 1 44.69 694 ARG A C 1
ATOM 5485 O O . ARG A 1 694 ? 34.75 40.875 12.703 1 44.69 694 ARG A O 1
ATOM 5492 N N . LYS A 1 695 ? 35.688 42.125 11.062 1 49.88 695 LYS A N 1
ATOM 5493 C CA . LYS A 1 695 ? 35.062 41.281 10.055 1 49.88 695 LYS A CA 1
ATOM 5494 C C . LYS A 1 695 ? 35.688 39.875 10.031 1 49.88 695 LYS A C 1
ATOM 5496 O O . LYS A 1 695 ? 34.969 38.875 9.875 1 49.88 695 LYS A O 1
ATOM 5501 N N . ASP A 1 696 ? 37.031 39.844 10.18 1 49.59 696 ASP A N 1
ATOM 5502 C CA . ASP A 1 696 ? 37.688 38.562 10.297 1 49.59 696 ASP A CA 1
ATOM 5503 C C . ASP A 1 696 ? 37.281 37.844 11.562 1 49.59 696 ASP A C 1
ATOM 5505 O O . ASP A 1 696 ? 37.094 36.625 11.547 1 49.59 696 ASP A O 1
ATOM 5509 N N . ASP A 1 697 ? 37.094 38.562 12.664 1 49.06 697 ASP A N 1
ATOM 5510 C CA . ASP A 1 697 ? 36.656 37.938 13.898 1 49.06 697 ASP A CA 1
ATOM 5511 C C . ASP A 1 697 ? 35.188 37.469 13.773 1 49.06 697 ASP A C 1
ATOM 5513 O O . ASP A 1 697 ? 34.844 36.406 14.281 1 49.06 697 ASP A O 1
ATOM 5517 N N . HIS A 1 698 ? 34.344 38.281 13.047 1 47.44 698 HIS A N 1
ATOM 5518 C CA . HIS A 1 698 ? 32.969 37.812 12.867 1 47.44 698 HIS A CA 1
ATOM 5519 C C . HIS A 1 698 ? 32.938 36.594 11.938 1 47.44 698 HIS A C 1
ATOM 5521 O O . HIS A 1 698 ? 32.125 35.688 12.148 1 47.44 698 HIS A O 1
ATOM 5527 N N . GLN A 1 699 ? 33.75 36.625 10.859 1 48.34 699 GLN A N 1
ATOM 5528 C CA . GLN A 1 699 ? 33.844 35.438 10.023 1 48.34 699 GLN A CA 1
ATOM 5529 C C . GLN A 1 699 ? 34.438 34.281 10.805 1 48.34 699 GLN A C 1
ATOM 5531 O O . GLN A 1 699 ? 33.969 33.125 10.656 1 48.34 699 GLN A O 1
ATOM 5536 N N . ARG A 1 700 ? 35.438 34.5 11.648 1 49.31 700 ARG A N 1
ATOM 5537 C CA . ARG A 1 700 ? 36 33.469 12.492 1 49.31 700 ARG A CA 1
ATOM 5538 C C . ARG A 1 700 ? 35 33 13.531 1 49.31 700 ARG A C 1
ATOM 5540 O O . ARG A 1 700 ? 34.906 31.812 13.828 1 49.31 700 ARG A O 1
ATOM 5547 N N . GLN A 1 701 ? 34.219 33.906 14.078 1 48.88 701 GLN A N 1
ATOM 5548 C CA . GLN A 1 701 ? 33.188 33.5 15.039 1 48.88 701 GLN A CA 1
ATOM 5549 C C . GLN A 1 701 ? 32.094 32.656 14.367 1 48.88 701 GLN A C 1
ATOM 5551 O O . GLN A 1 701 ? 31.625 31.688 14.93 1 48.88 701 GLN A O 1
ATOM 5556 N N . GLN A 1 702 ? 31.672 33.062 13.18 1 46.28 702 GLN A N 1
ATOM 5557 C CA . GLN A 1 702 ? 30.703 32.25 12.445 1 46.28 702 GLN A CA 1
ATOM 5558 C C . GLN A 1 702 ? 31.297 30.906 12.07 1 46.28 702 GLN A C 1
ATOM 5560 O O . GLN A 1 702 ? 30.625 29.875 12.148 1 46.28 702 GLN A O 1
ATOM 5565 N N . GLU A 1 703 ? 32.562 30.891 11.695 1 49.22 703 GLU A N 1
ATOM 5566 C CA . GLU A 1 703 ? 33.219 29.625 11.406 1 49.22 703 GLU A CA 1
ATOM 5567 C C . GLU A 1 703 ? 33.406 28.797 12.68 1 49.22 703 GLU A C 1
ATOM 5569 O O . GLU A 1 703 ? 33.25 27.578 12.656 1 49.22 703 GLU A O 1
ATOM 5574 N N . THR A 1 704 ? 33.719 29.438 13.781 1 50.06 704 THR A N 1
ATOM 5575 C CA . THR A 1 704 ? 33.844 28.719 15.039 1 50.06 704 THR A CA 1
ATOM 5576 C C . THR A 1 704 ? 32.5 28.219 15.523 1 50.06 704 THR A C 1
ATOM 5578 O O . THR A 1 704 ? 32.375 27.109 16.078 1 50.06 704 THR A O 1
ATOM 5581 N N . GLU A 1 705 ? 31.484 29 15.359 1 47.16 705 GLU A N 1
ATOM 5582 C CA . GLU A 1 705 ? 30.156 28.562 15.766 1 47.16 705 GLU A CA 1
ATOM 5583 C C . GLU A 1 705 ? 29.656 27.406 14.898 1 47.16 705 GLU A C 1
ATOM 5585 O O . GLU A 1 705 ? 29.062 26.453 15.398 1 47.16 705 GLU A O 1
ATOM 5590 N N . VAL A 1 706 ? 29.891 27.5 13.594 1 48.72 706 VAL A N 1
ATOM 5591 C CA . VAL A 1 706 ? 29.594 26.359 12.734 1 48.72 706 VAL A CA 1
ATOM 5592 C C . VAL A 1 706 ? 30.453 25.172 13.125 1 48.72 706 VAL A C 1
ATOM 5594 O O . VAL A 1 706 ? 29.969 24.047 13.195 1 48.72 706 VAL A O 1
ATOM 5597 N N . SER A 1 707 ? 31.703 25.484 13.539 1 48.94 707 SER A N 1
ATOM 5598 C CA . SER A 1 707 ? 32.594 24.406 13.945 1 48.94 707 SER A CA 1
ATOM 5599 C C . SER A 1 707 ? 32.156 23.812 15.281 1 48.94 707 SER A C 1
ATOM 5601 O O . SER A 1 707 ? 32.156 22.578 15.453 1 48.94 707 SER A O 1
ATOM 5603 N N . GLU A 1 708 ? 31.797 24.672 16.234 1 49.06 708 GLU A N 1
ATOM 5604 C CA . GLU A 1 708 ? 31.328 24.156 17.516 1 49.06 708 GLU A CA 1
ATOM 5605 C C . GLU A 1 708 ? 30 23.406 17.359 1 49.06 708 GLU A C 1
ATOM 5607 O O . GLU A 1 708 ? 29.797 22.375 17.984 1 49.06 708 GLU A O 1
ATOM 5612 N N . LEU A 1 709 ? 29.156 23.938 16.609 1 46.25 709 LEU A N 1
ATOM 5613 C CA . LEU A 1 709 ? 27.906 23.25 16.312 1 46.25 709 LEU A CA 1
ATOM 5614 C C . LEU A 1 709 ? 28.156 21.922 15.617 1 46.25 709 LEU A C 1
ATOM 5616 O O . LEU A 1 709 ? 27.516 20.922 15.922 1 46.25 709 LEU A O 1
ATOM 5620 N N . GLU A 1 710 ? 29.156 21.938 14.766 1 48.94 710 GLU A N 1
ATOM 5621 C CA . GLU A 1 710 ? 29.547 20.688 14.117 1 48.94 710 GLU A CA 1
ATOM 5622 C C . GLU A 1 710 ? 30.141 19.703 15.125 1 48.94 710 GLU A C 1
ATOM 5624 O O . GLU A 1 710 ? 29.844 18.5 15.07 1 48.94 710 GLU A O 1
ATOM 5629 N N . LYS A 1 711 ? 30.875 20.266 16.078 1 49.12 711 LYS A N 1
ATOM 5630 C CA . LYS A 1 711 ? 31.453 19.391 17.109 1 49.12 711 LYS A CA 1
ATOM 5631 C C . LYS A 1 711 ? 30.375 18.828 18.016 1 49.12 711 LYS A C 1
ATOM 5633 O O . LYS A 1 711 ? 30.422 17.656 18.391 1 49.12 711 LYS A O 1
ATOM 5638 N N . GLU A 1 712 ? 29.5 19.656 18.344 1 46.56 712 GLU A N 1
ATOM 5639 C CA . GLU A 1 712 ? 28.406 19.203 19.203 1 46.56 712 GLU A CA 1
ATOM 5640 C C . GLU A 1 712 ? 27.516 18.203 18.469 1 46.56 712 GLU A C 1
ATOM 5642 O O . GLU A 1 712 ? 27.078 17.203 19.047 1 46.56 712 GLU A O 1
ATOM 5647 N N . MET A 1 713 ? 27.297 18.5 17.328 1 48.62 713 MET A N 1
ATOM 5648 C CA . MET A 1 713 ? 26.531 17.547 16.516 1 48.62 713 MET A CA 1
ATOM 5649 C C . MET A 1 713 ? 27.281 16.234 16.375 1 48.62 713 MET A C 1
ATOM 5651 O O . MET A 1 713 ? 26.672 15.156 16.438 1 48.62 713 MET A O 1
ATOM 5655 N N . LEU A 1 714 ? 28.594 16.344 16.344 1 46.03 714 LEU A N 1
ATOM 5656 C CA . LEU A 1 714 ? 29.453 15.164 16.25 1 46.03 714 LEU A CA 1
ATOM 5657 C C . LEU A 1 714 ? 29.453 14.383 17.562 1 46.03 714 LEU A C 1
ATOM 5659 O O . LEU A 1 714 ? 29.438 13.148 17.547 1 46.03 714 LEU A O 1
ATOM 5663 N N . SER A 1 715 ? 29.438 15.109 18.547 1 47 715 SER A N 1
ATOM 5664 C CA . SER A 1 715 ? 29.406 14.406 19.828 1 47 715 SER A CA 1
ATOM 5665 C C . SER A 1 715 ? 28.094 13.633 20 1 47 715 SER A C 1
ATOM 5667 O O . SER A 1 715 ? 28.109 12.484 20.453 1 47 715 SER A O 1
ATOM 5669 N N . SER A 1 716 ? 27.172 14.242 19.672 1 46.28 716 SER A N 1
ATOM 5670 C CA . SER A 1 716 ? 25.875 13.586 19.75 1 46.28 716 SER A CA 1
ATOM 5671 C C . SER A 1 716 ? 25.781 12.398 18.797 1 46.28 716 SER A C 1
ATOM 5673 O O . SER A 1 716 ? 25.188 11.375 19.125 1 46.28 716 SER A O 1
ATOM 5675 N N . PHE A 1 717 ? 26.484 12.523 17.719 1 47.81 717 PHE A N 1
ATOM 5676 C CA . PHE A 1 717 ? 26.562 11.445 16.75 1 47.81 717 PHE A CA 1
ATOM 5677 C C . PHE A 1 717 ? 27.375 10.281 17.281 1 47.81 717 PHE A C 1
ATOM 5679 O O . PHE A 1 717 ? 27.016 9.117 17.109 1 47.81 717 PHE A O 1
ATOM 5686 N N . VAL A 1 718 ? 28.516 10.617 17.859 1 46.53 718 VAL A N 1
ATOM 5687 C CA . VAL A 1 718 ? 29.344 9.586 18.484 1 46.53 718 VAL A CA 1
ATOM 5688 C C . VAL A 1 718 ? 28.531 8.828 19.531 1 46.53 718 VAL A C 1
ATOM 5690 O O . VAL A 1 718 ? 28.625 7.605 19.641 1 46.53 718 VAL A O 1
ATOM 5693 N N . ASP A 1 719 ? 27.703 9.5 20 1 45.44 719 ASP A N 1
ATOM 5694 C CA . ASP A 1 719 ? 26.844 8.867 21.016 1 45.44 719 ASP A CA 1
ATOM 5695 C C . ASP A 1 719 ? 25.844 7.922 20.359 1 45.44 719 ASP A C 1
ATOM 5697 O O . ASP A 1 719 ? 25.578 6.832 20.875 1 45.44 719 ASP A O 1
ATOM 5701 N N . ILE A 1 720 ? 25.328 8.336 19.281 1 47.31 720 ILE A N 1
ATOM 5702 C CA . ILE A 1 720 ? 24.359 7.52 18.562 1 47.31 720 ILE A CA 1
ATOM 5703 C C . ILE A 1 720 ? 25.031 6.25 18.047 1 47.31 720 ILE A C 1
ATOM 5705 O O . ILE A 1 720 ? 24.453 5.16 18.125 1 47.31 720 ILE A O 1
ATOM 5709 N N . VAL A 1 721 ? 26.281 6.359 17.516 1 46.69 721 VAL A N 1
ATOM 5710 C CA . VAL A 1 721 ? 27.016 5.219 16.969 1 46.69 721 VAL A CA 1
ATOM 5711 C C . VAL A 1 721 ? 27.453 4.301 18.109 1 46.69 721 VAL A C 1
ATOM 5713 O O . VAL A 1 721 ? 27.375 3.074 17.984 1 46.69 721 VAL A O 1
ATOM 5716 N N . GLU A 1 722 ? 27.766 4.871 19.219 1 43.06 722 GLU A N 1
ATOM 5717 C CA . GLU A 1 722 ? 28.219 4.078 20.359 1 43.06 722 GLU A CA 1
ATOM 5718 C C . GLU A 1 722 ? 27.078 3.26 20.953 1 43.06 722 GLU A C 1
ATOM 5720 O O . GLU A 1 722 ? 27.297 2.146 21.438 1 43.06 722 GLU A O 1
ATOM 5725 N N . VAL A 1 723 ? 26.016 3.82 20.922 1 43.44 723 VAL A N 1
ATOM 5726 C CA . VAL A 1 723 ? 24.875 3.105 21.5 1 43.44 723 VAL A CA 1
ATOM 5727 C C . VAL A 1 723 ? 24.547 1.878 20.656 1 43.44 723 VAL A C 1
ATOM 5729 O O . VAL A 1 723 ? 24.109 0.854 21.172 1 43.44 723 VAL A O 1
ATOM 5732 N N . ASN A 1 724 ? 24.781 1.892 19.469 1 40.84 724 ASN A N 1
ATOM 5733 C CA . ASN A 1 724 ? 24.422 0.793 18.578 1 40.84 724 ASN A CA 1
ATOM 5734 C C . ASN A 1 724 ? 25.578 -0.168 18.359 1 40.84 724 ASN A C 1
ATOM 5736 O O . ASN A 1 724 ? 25.453 -1.16 17.641 1 40.84 724 ASN A O 1
ATOM 5740 N N . LEU A 1 725 ? 26.844 0.232 18.688 1 36.91 725 LEU A N 1
ATOM 5741 C CA . LEU A 1 725 ? 27.938 -0.724 18.688 1 36.91 725 LEU A CA 1
ATOM 5742 C C . LEU A 1 725 ? 27.969 -1.539 19.984 1 36.91 725 LEU A C 1
ATOM 5744 O O . LEU A 1 725 ? 27.828 -0.984 21.078 1 36.91 725 LEU A O 1
ATOM 5748 N N . MET B 1 1 ? 4.699 -6.32 41.156 1 39.69 1 MET B N 1
ATOM 5749 C CA . MET B 1 1 ? 3.289 -6.078 40.844 1 39.69 1 MET B CA 1
ATOM 5750 C C . MET B 1 1 ? 3.045 -6.035 39.344 1 39.69 1 MET B C 1
ATOM 5752 O O . MET B 1 1 ? 3.699 -5.277 38.625 1 39.69 1 MET B O 1
ATOM 5756 N N . ASN B 1 2 ? 2.668 -7.211 38.719 1 62.31 2 ASN B N 1
ATOM 5757 C CA . ASN B 1 2 ? 2.471 -7.711 37.344 1 62.31 2 ASN B CA 1
ATOM 5758 C C . ASN B 1 2 ? 1.444 -6.875 36.594 1 62.31 2 ASN B C 1
ATOM 5760 O O . ASN B 1 2 ? 0.254 -7.195 36.594 1 62.31 2 ASN B O 1
ATOM 5764 N N . SER B 1 3 ? 1.783 -5.566 36.406 1 78.88 3 SER B N 1
ATOM 5765 C CA . SER B 1 3 ? 0.978 -4.473 35.875 1 78.88 3 SER B CA 1
ATOM 5766 C C . SER B 1 3 ? 0.274 -4.875 34.594 1 78.88 3 SER B C 1
ATOM 5768 O O . SER B 1 3 ? -0.89 -4.527 34.375 1 78.88 3 SER B O 1
ATOM 5770 N N . THR B 1 4 ? 0.872 -5.734 34.031 1 82.69 4 THR B N 1
ATOM 5771 C CA . THR B 1 4 ? 0.285 -6.125 32.75 1 82.69 4 THR B CA 1
ATOM 5772 C C . THR B 1 4 ? -0.946 -7 32.938 1 82.69 4 THR B C 1
ATOM 5774 O O . THR B 1 4 ? -1.965 -6.824 32.281 1 82.69 4 THR B O 1
ATOM 5777 N N . PHE B 1 5 ? -0.827 -7.844 34 1 85.94 5 PHE B N 1
ATOM 5778 C CA . PHE B 1 5 ? -1.939 -8.75 34.25 1 85.94 5 PHE B CA 1
ATOM 5779 C C . PHE B 1 5 ? -3.117 -7.996 34.875 1 85.94 5 PHE B C 1
ATOM 5781 O O . PHE B 1 5 ? -4.273 -8.266 34.531 1 85.94 5 PHE B O 1
ATOM 5788 N N . HIS B 1 6 ? -2.789 -7.047 35.656 1 86.06 6 HIS B N 1
ATOM 5789 C CA . HIS B 1 6 ? -3.84 -6.246 36.25 1 86.06 6 HIS B CA 1
ATOM 5790 C C . HIS B 1 6 ? -4.594 -5.43 35.219 1 86.06 6 HIS B C 1
ATOM 5792 O O . HIS B 1 6 ? -5.82 -5.332 35.281 1 86.06 6 HIS B O 1
ATOM 5798 N N . LEU B 1 7 ? -3.902 -4.902 34.344 1 87.81 7 LEU B N 1
ATOM 5799 C CA . LEU B 1 7 ? -4.523 -4.102 33.312 1 87.81 7 LEU B CA 1
ATOM 5800 C C . LEU B 1 7 ? -5.367 -4.973 32.375 1 87.81 7 LEU B C 1
ATOM 5802 O O . LEU B 1 7 ? -6.395 -4.523 31.859 1 87.81 7 LEU B O 1
ATOM 5806 N N . LEU B 1 8 ? -4.922 -6.211 32.156 1 89 8 LEU B N 1
ATOM 5807 C CA . LEU B 1 8 ? -5.703 -7.129 31.328 1 89 8 LEU B CA 1
ATOM 5808 C C . LEU B 1 8 ? -7.043 -7.441 32 1 89 8 LEU B C 1
ATOM 5810 O O . LEU B 1 8 ? -8.078 -7.465 31.328 1 89 8 LEU B O 1
ATOM 5814 N N . LYS B 1 9 ? -6.973 -7.535 33.281 1 88.25 9 LYS B N 1
ATOM 5815 C CA . LYS B 1 9 ? -8.203 -7.809 34.031 1 88.25 9 LYS B CA 1
ATOM 5816 C C . LYS B 1 9 ? -9.148 -6.605 34 1 88.25 9 LYS B C 1
ATOM 5818 O O . LYS B 1 9 ? -10.367 -6.766 33.875 1 88.25 9 LYS B O 1
ATOM 5823 N N . LEU B 1 10 ? -8.523 -5.477 34 1 87.06 10 LEU B N 1
ATOM 5824 C CA . LEU B 1 10 ? -9.32 -4.254 33.906 1 87.06 10 LEU B CA 1
ATOM 5825 C C . LEU B 1 10 ? -9.969 -4.121 32.531 1 87.06 10 LEU B C 1
ATOM 5827 O O . LEU B 1 10 ? -11.133 -3.725 32.406 1 87.06 10 LEU B O 1
ATOM 5831 N N . ALA B 1 11 ? -9.227 -4.426 31.547 1 89.62 11 ALA B N 1
ATOM 5832 C CA . ALA B 1 11 ? -9.734 -4.324 30.172 1 89.62 11 ALA B CA 1
ATOM 5833 C C . ALA B 1 11 ? -10.844 -5.34 29.922 1 89.62 11 ALA B C 1
ATOM 5835 O O . ALA B 1 11 ? -11.789 -5.066 29.188 1 89.62 11 ALA B O 1
ATOM 5836 N N . LEU B 1 12 ? -10.727 -6.512 30.531 1 89.88 12 LEU B N 1
ATOM 5837 C CA . LEU B 1 12 ? -11.719 -7.566 30.375 1 89.88 12 LEU B CA 1
ATOM 5838 C C . LEU B 1 12 ? -13.008 -7.215 31.109 1 89.88 12 LEU B C 1
ATOM 5840 O O . LEU B 1 12 ? -14.094 -7.645 30.703 1 89.88 12 LEU B O 1
ATOM 5844 N N . GLY B 1 13 ? -12.852 -6.383 32.094 1 83.31 13 GLY B N 1
ATOM 5845 C CA . GLY B 1 13 ? -14.008 -6.012 32.875 1 83.31 13 GLY B CA 1
ATOM 5846 C C . GLY B 1 13 ? -14.898 -4.984 32.219 1 83.31 13 GLY B C 1
ATOM 5847 O O . GLY B 1 13 ? -16.078 -4.887 32.531 1 83.31 13 GLY B O 1
ATOM 5848 N N . GLU B 1 14 ? -14.273 -4.359 31.312 1 80.88 14 GLU B N 1
ATOM 5849 C CA . GLU B 1 14 ? -15.062 -3.357 30.594 1 80.88 14 GLU B CA 1
ATOM 5850 C C . GLU B 1 14 ? -15.945 -4.004 29.531 1 80.88 14 GLU B C 1
ATOM 5852 O O . GLU B 1 14 ? -15.562 -5.004 28.922 1 80.88 14 GLU B O 1
ATOM 5857 N N . SER B 1 15 ? -17.125 -3.637 29.438 1 71.88 15 SER B N 1
ATOM 5858 C CA . SER B 1 15 ? -18.094 -4.223 28.531 1 71.88 15 SER B CA 1
ATOM 5859 C C . SER B 1 15 ? -17.703 -3.98 27.078 1 71.88 15 SER B C 1
ATOM 5861 O O . SER B 1 15 ? -18.016 -4.789 26.188 1 71.88 15 SER B O 1
ATOM 5863 N N . ASP B 1 16 ? -17.062 -2.965 26.938 1 74.94 16 ASP B N 1
ATOM 5864 C CA . ASP B 1 16 ? -16.766 -2.594 25.562 1 74.94 16 ASP B CA 1
ATOM 5865 C C . ASP B 1 16 ? -15.461 -3.221 25.094 1 74.94 16 ASP B C 1
ATOM 5867 O O . ASP B 1 16 ? -14.492 -3.285 25.844 1 74.94 16 ASP B O 1
ATOM 5871 N N . LYS B 1 17 ? -15.43 -3.828 23.969 1 81.69 17 LYS B N 1
ATOM 5872 C CA . LYS B 1 17 ? -14.273 -4.492 23.391 1 81.69 17 LYS B CA 1
ATOM 5873 C C . LYS B 1 17 ? -13.25 -3.477 22.891 1 81.69 17 LYS B C 1
ATOM 5875 O O . LYS B 1 17 ? -12.141 -3.844 22.5 1 81.69 17 LYS B O 1
ATOM 5880 N N . TYR B 1 18 ? -13.656 -2.242 23.047 1 82.44 18 TYR B N 1
ATOM 5881 C CA . TYR B 1 18 ? -12.766 -1.183 22.594 1 82.44 18 TYR B CA 1
ATOM 5882 C C . TYR B 1 18 ? -11.508 -1.114 23.438 1 82.44 18 TYR B C 1
ATOM 5884 O O . TYR B 1 18 ? -10.391 -1.097 22.922 1 82.44 18 TYR B O 1
ATOM 5892 N N . ALA B 1 19 ? -11.688 -1.178 24.703 1 86.69 19 ALA B N 1
ATOM 5893 C CA . ALA B 1 19 ? -10.562 -1.061 25.625 1 86.69 19 ALA B CA 1
ATOM 5894 C C . ALA B 1 19 ? -9.641 -2.268 25.516 1 86.69 19 ALA B C 1
ATOM 5896 O O . ALA B 1 19 ? -8.414 -2.125 25.562 1 86.69 19 ALA B O 1
ATOM 5897 N N . LEU B 1 20 ? -10.258 -3.398 25.359 1 89.69 20 LEU B N 1
ATOM 5898 C CA . LEU B 1 20 ? -9.453 -4.617 25.266 1 89.69 20 LEU B CA 1
ATOM 5899 C C . LEU B 1 20 ? -8.625 -4.625 23.984 1 89.69 20 LEU B C 1
ATOM 5901 O O . LEU B 1 20 ? -7.426 -4.922 24.031 1 89.69 20 LEU B O 1
ATOM 5905 N N . ARG B 1 21 ? -9.203 -4.223 22.906 1 88.62 21 ARG B N 1
ATOM 5906 C CA . ARG B 1 21 ? -8.508 -4.238 21.625 1 88.62 21 ARG B CA 1
ATOM 5907 C C . ARG B 1 21 ? -7.34 -3.258 21.609 1 88.62 21 ARG B C 1
ATOM 5909 O O . ARG B 1 21 ? -6.25 -3.58 21.141 1 88.62 21 ARG B O 1
ATOM 5916 N N . ASN B 1 22 ? -7.574 -2.148 22.172 1 88.94 22 ASN B N 1
ATOM 5917 C CA . ASN B 1 22 ? -6.512 -1.147 22.219 1 88.94 22 ASN B CA 1
ATOM 5918 C C . ASN B 1 22 ? -5.387 -1.568 23.156 1 88.94 22 ASN B C 1
ATOM 5920 O O . ASN B 1 22 ? -4.211 -1.339 22.875 1 88.94 22 ASN B O 1
ATOM 5924 N N . TYR B 1 23 ? -5.754 -2.158 24.312 1 90.94 23 TYR B N 1
ATOM 5925 C CA . TYR B 1 23 ? -4.738 -2.623 25.25 1 90.94 23 TYR B CA 1
ATOM 5926 C C . TYR B 1 23 ? -3.908 -3.746 24.641 1 90.94 23 TYR B C 1
ATOM 5928 O O . TYR B 1 23 ? -2.686 -3.785 24.812 1 90.94 23 TYR B O 1
ATOM 5936 N N . LEU B 1 24 ? -4.598 -4.574 23.875 1 90.56 24 LEU B N 1
ATOM 5937 C CA . LEU B 1 24 ? -3.902 -5.707 23.266 1 90.56 24 LEU B CA 1
ATOM 5938 C C . LEU B 1 24 ? -2.957 -5.234 22.172 1 90.56 24 LEU B C 1
ATOM 5940 O O . LEU B 1 24 ? -1.896 -5.828 21.953 1 90.56 24 LEU B O 1
ATOM 5944 N N . GLN B 1 25 ? -3.346 -4.211 21.469 1 90.06 25 GLN B N 1
ATOM 5945 C CA . GLN B 1 25 ? -2.449 -3.65 20.469 1 90.06 25 GLN B CA 1
ATOM 5946 C C . GLN B 1 25 ? -1.173 -3.111 21.109 1 90.06 25 GLN B C 1
ATOM 5948 O O . GLN B 1 25 ? -0.08 -3.271 20.562 1 90.06 25 GLN B O 1
ATOM 5953 N N . VAL B 1 26 ? -1.309 -2.578 22.234 1 88.19 26 VAL B N 1
ATOM 5954 C CA . VAL B 1 26 ? -0.157 -2.059 22.969 1 88.19 26 VAL B CA 1
ATOM 5955 C C . VAL B 1 26 ? 0.719 -3.215 23.453 1 88.19 26 VAL B C 1
ATOM 5957 O O . VAL B 1 26 ? 1.948 -3.131 23.391 1 88.19 26 VAL B O 1
ATOM 5960 N N . CYS B 1 27 ? 0.019 -4.238 23.875 1 88.12 27 CYS B N 1
ATOM 5961 C CA . CYS B 1 27 ? 0.763 -5.406 24.328 1 88.12 27 CYS B CA 1
ATOM 5962 C C . CYS B 1 27 ? 1.553 -6.031 23.188 1 88.12 27 CYS B C 1
ATOM 5964 O O . CYS B 1 27 ? 2.656 -6.539 23.391 1 88.12 27 CYS B O 1
ATOM 5966 N N . LYS B 1 28 ? 1.005 -5.984 22.016 1 88.06 28 LYS B N 1
ATOM 5967 C CA . LYS B 1 28 ? 1.673 -6.543 20.844 1 88.06 28 LYS B CA 1
ATOM 5968 C C . LYS B 1 28 ? 2.883 -5.703 20.438 1 88.06 28 LYS B C 1
ATOM 5970 O O . LYS B 1 28 ? 3.963 -6.242 20.188 1 88.06 28 LYS B O 1
ATOM 5975 N N . ASP B 1 29 ? 2.727 -4.445 20.484 1 83.25 29 ASP B N 1
ATOM 5976 C CA . ASP B 1 29 ? 3.775 -3.537 20.031 1 83.25 29 ASP B CA 1
ATOM 5977 C C . ASP B 1 29 ? 4.945 -3.514 21.016 1 83.25 29 ASP B C 1
ATOM 5979 O O . ASP B 1 29 ? 6.102 -3.398 20.609 1 83.25 29 ASP B O 1
ATOM 5983 N N . ASN B 1 30 ? 4.676 -3.707 22.312 1 80.31 30 ASN B N 1
ATOM 5984 C CA . ASN B 1 30 ? 5.719 -3.59 23.328 1 80.31 30 ASN B CA 1
ATOM 5985 C C . ASN B 1 30 ? 6.09 -4.949 23.906 1 80.31 30 ASN B C 1
ATOM 5987 O O . ASN B 1 30 ? 6.957 -5.043 24.781 1 80.31 30 ASN B O 1
ATOM 5991 N N . ILE B 1 31 ? 5.473 -6.016 23.391 1 81.5 31 ILE B N 1
ATOM 5992 C CA . ILE B 1 31 ? 5.746 -7.371 23.844 1 81.5 31 ILE B CA 1
ATOM 5993 C C . ILE B 1 31 ? 5.656 -7.43 25.375 1 81.5 31 ILE B C 1
ATOM 5995 O O . ILE B 1 31 ? 6.555 -7.957 26.031 1 81.5 31 ILE B O 1
ATOM 5999 N N . LEU B 1 32 ? 4.648 -6.961 26 1 82.62 32 LEU B N 1
ATOM 6000 C CA . LEU B 1 32 ? 4.48 -6.762 27.438 1 82.62 32 LEU B CA 1
ATOM 6001 C C . LEU B 1 32 ? 4.312 -8.094 28.156 1 82.62 32 LEU B C 1
ATOM 6003 O O . LEU B 1 32 ? 4.668 -8.227 29.328 1 82.62 32 LEU B O 1
ATOM 6007 N N . PHE B 1 33 ? 3.84 -9.117 27.516 1 83.56 33 PHE B N 1
ATOM 6008 C CA . PHE B 1 33 ? 3.559 -10.383 28.188 1 83.56 33 PHE B CA 1
ATOM 6009 C C . PHE B 1 33 ? 4.852 -11.125 28.5 1 83.56 33 PHE B C 1
ATOM 6011 O O . PHE B 1 33 ? 4.883 -11.977 29.391 1 83.56 33 PHE B O 1
ATOM 6018 N N . GLN B 1 34 ? 5.844 -10.812 27.766 1 76.31 34 GLN B N 1
ATOM 6019 C CA . GLN B 1 34 ? 7.125 -11.469 28.016 1 76.31 34 GLN B CA 1
ATOM 6020 C C . GLN B 1 34 ? 7.887 -10.797 29.156 1 76.31 34 GLN B C 1
ATOM 6022 O O . GLN B 1 34 ? 8.617 -11.453 29.891 1 76.31 34 GLN B O 1
ATOM 6027 N N . LYS B 1 35 ? 7.859 -9.516 29.266 1 69 35 LYS B N 1
ATOM 6028 C CA . LYS B 1 35 ? 8.695 -8.758 30.172 1 69 35 LYS B CA 1
ATOM 6029 C C . LYS B 1 35 ? 8.164 -8.844 31.609 1 69 35 LYS B C 1
ATOM 6031 O O . LYS B 1 35 ? 8.914 -9.141 32.531 1 69 35 LYS B O 1
ATOM 6036 N N . ASP B 1 36 ? 6.883 -8.414 31.859 1 62.53 36 ASP B N 1
ATOM 6037 C CA . ASP B 1 36 ? 6.441 -8.078 33.219 1 62.53 36 ASP B CA 1
ATOM 6038 C C . ASP B 1 36 ? 5.258 -8.945 33.625 1 62.53 36 ASP B C 1
ATOM 6040 O O . ASP B 1 36 ? 4.387 -8.5 34.375 1 62.53 36 ASP B O 1
ATOM 6044 N N . CYS B 1 37 ? 5.176 -10.195 33.125 1 67.5 37 CYS B N 1
ATOM 6045 C CA . CYS B 1 37 ? 3.904 -10.828 33.438 1 67.5 37 CYS B CA 1
ATOM 6046 C C . CYS B 1 37 ? 4.098 -12.312 33.75 1 67.5 37 CYS B C 1
ATOM 6048 O O . CYS B 1 37 ? 5.07 -12.914 33.312 1 67.5 37 CYS B O 1
ATOM 6050 N N . ASN B 1 38 ? 3.457 -12.578 34.812 1 81.62 38 ASN B N 1
ATOM 6051 C CA . ASN B 1 38 ? 3.246 -14.016 34.969 1 81.62 38 ASN B CA 1
ATOM 6052 C C . ASN B 1 38 ? 2.4 -14.586 33.844 1 81.62 38 ASN B C 1
ATOM 6054 O O . ASN B 1 38 ? 1.17 -14.562 33.906 1 81.62 38 ASN B O 1
ATOM 6058 N N . ILE B 1 39 ? 3.033 -15.055 32.844 1 86.81 39 ILE B N 1
ATOM 6059 C CA . ILE B 1 39 ? 2.418 -15.5 31.594 1 86.81 39 ILE B CA 1
ATOM 6060 C C . ILE B 1 39 ? 1.459 -16.656 31.875 1 86.81 39 ILE B C 1
ATOM 6062 O O . ILE B 1 39 ? 0.455 -16.812 31.172 1 86.81 39 ILE B O 1
ATOM 6066 N N . GLU B 1 40 ? 1.637 -17.344 33.031 1 88.25 40 GLU B N 1
ATOM 6067 C CA . GLU B 1 40 ? 0.791 -18.484 33.344 1 88.25 40 GLU B CA 1
ATOM 6068 C C . GLU B 1 40 ? -0.606 -18.047 33.781 1 88.25 40 GLU B C 1
ATOM 6070 O O . GLU B 1 40 ? -1.596 -18.703 33.469 1 88.25 40 GLU B O 1
ATOM 6075 N N . SER B 1 41 ? -0.583 -16.922 34.406 1 90.62 41 SER B N 1
ATOM 6076 C CA . SER B 1 41 ? -1.881 -16.391 34.812 1 90.62 41 SER B CA 1
ATOM 6077 C C . SER B 1 41 ? -2.697 -15.953 33.594 1 90.62 41 SER B C 1
ATOM 6079 O O . SER B 1 41 ? -3.918 -16.125 33.594 1 90.62 41 SER B O 1
ATOM 6081 N N . VAL B 1 42 ? -2.049 -15.438 32.656 1 92.06 42 VAL B N 1
ATOM 6082 C CA . VAL B 1 42 ? -2.73 -15 31.453 1 92.06 42 VAL B CA 1
ATOM 6083 C C . VAL B 1 42 ? -3.227 -16.219 30.672 1 92.06 42 VAL B C 1
ATOM 6085 O O . VAL B 1 42 ? -4.34 -16.203 30.141 1 92.06 42 VAL B O 1
ATOM 6088 N N . VAL B 1 43 ? -2.4 -17.266 30.672 1 93.56 43 VAL B N 1
ATOM 6089 C CA . VAL B 1 43 ? -2.783 -18.5 29.984 1 93.56 43 VAL B CA 1
ATOM 6090 C C . VAL B 1 43 ? -4.02 -19.094 30.641 1 93.56 43 VAL B C 1
ATOM 6092 O O . VAL B 1 43 ? -4.91 -19.609 29.969 1 93.56 43 VAL B O 1
ATOM 6095 N N . ALA B 1 44 ? -4.066 -18.953 31.875 1 92.81 44 ALA B N 1
ATOM 6096 C CA . ALA B 1 44 ? -5.223 -19.453 32.594 1 92.81 44 ALA B CA 1
ATOM 6097 C C . ALA B 1 44 ? -6.492 -18.703 32.219 1 92.81 44 ALA B C 1
ATOM 6099 O O . ALA B 1 44 ? -7.559 -19.312 32.062 1 92.81 44 ALA B O 1
ATOM 6100 N N . ILE B 1 45 ? -6.398 -17.438 32.062 1 92.88 45 ILE B N 1
ATOM 6101 C CA . ILE B 1 45 ? -7.535 -16.625 31.641 1 92.88 45 ILE B CA 1
ATOM 6102 C C . ILE B 1 45 ? -7.965 -17 30.219 1 92.88 45 ILE B C 1
ATOM 6104 O O . ILE B 1 45 ? -9.164 -17.094 29.938 1 92.88 45 ILE B O 1
ATOM 6108 N N . VAL B 1 46 ? -7.004 -17.203 29.375 1 94.25 46 VAL B N 1
ATOM 6109 C CA . VAL B 1 46 ? -7.281 -17.562 28 1 94.25 46 VAL B CA 1
ATOM 6110 C C . VAL B 1 46 ? -8 -18.906 27.938 1 94.25 46 VAL B C 1
ATOM 6112 O O . VAL B 1 46 ? -9.008 -19.062 27.25 1 94.25 46 VAL B O 1
ATOM 6115 N N . ASN B 1 47 ? -7.52 -19.859 28.719 1 93.94 47 ASN B N 1
ATOM 6116 C CA . ASN B 1 47 ? -8.133 -21.188 28.734 1 93.94 47 ASN B CA 1
ATOM 6117 C C . ASN B 1 47 ? -9.555 -21.141 29.266 1 93.94 47 ASN B C 1
ATOM 6119 O O . ASN B 1 47 ? -10.445 -21.812 28.75 1 93.94 47 ASN B O 1
ATOM 6123 N N . SER B 1 48 ? -9.688 -20.328 30.219 1 93.5 48 SER B N 1
ATOM 6124 C CA . SER B 1 48 ? -11.031 -20.188 30.781 1 93.5 48 SER B CA 1
ATOM 6125 C C . SER B 1 48 ? -11.969 -19.484 29.812 1 93.5 48 SER B C 1
ATOM 6127 O O . SER B 1 48 ? -13.133 -19.859 29.688 1 93.5 48 SER B O 1
ATOM 6129 N N . SER B 1 49 ? -11.477 -18.484 29.156 1 92.06 49 SER B N 1
ATOM 6130 C CA . SER B 1 49 ? -12.289 -17.719 28.219 1 92.06 49 SER B CA 1
ATOM 6131 C C . SER B 1 49 ? -12.633 -18.531 26.984 1 92.06 49 SER B C 1
ATOM 6133 O O . SER B 1 49 ? -13.727 -18.391 26.422 1 92.06 49 SER B O 1
ATOM 6135 N N . LEU B 1 50 ? -11.766 -19.344 26.5 1 92.31 50 LEU B N 1
ATOM 6136 C CA . LEU B 1 50 ? -11.984 -20.141 25.297 1 92.31 50 LEU B CA 1
ATOM 6137 C C . LEU B 1 50 ? -13.023 -21.234 25.531 1 92.31 50 LEU B C 1
ATOM 6139 O O . LEU B 1 50 ? -13.633 -21.734 24.594 1 92.31 50 LEU B O 1
ATOM 6143 N N . ASN B 1 51 ? -13.172 -21.531 26.781 1 88.81 51 ASN B N 1
ATOM 6144 C CA . ASN B 1 51 ? -14.102 -22.609 27.125 1 88.81 51 ASN B CA 1
ATOM 6145 C C . ASN B 1 51 ? -15.539 -22.109 27.234 1 88.81 51 ASN B C 1
ATOM 6147 O O . ASN B 1 51 ? -16.484 -22.875 27.156 1 88.81 51 ASN B O 1
ATOM 6151 N N . VAL B 1 52 ? -15.609 -20.781 27.438 1 87.25 52 VAL B N 1
ATOM 6152 C CA . VAL B 1 52 ? -16.922 -20.172 27.562 1 87.25 52 VAL B CA 1
ATOM 6153 C C . VAL B 1 52 ? -17.328 -19.531 26.234 1 87.25 52 VAL B C 1
ATOM 6155 O O . VAL B 1 52 ? -16.562 -18.75 25.656 1 87.25 52 VAL B O 1
ATOM 6158 N N . SER B 1 53 ? -18.5 -19.797 25.719 1 82.81 53 SER B N 1
ATOM 6159 C CA . SER B 1 53 ? -18.953 -19.344 24.406 1 82.81 53 SER B CA 1
ATOM 6160 C C . SER B 1 53 ? -19.125 -17.828 24.359 1 82.81 53 SER B C 1
ATOM 6162 O O . SER B 1 53 ? -18.859 -17.203 23.328 1 82.81 53 SER B O 1
ATOM 6164 N N . ALA B 1 54 ? -19.484 -17.25 25.5 1 81.38 54 ALA B N 1
ATOM 6165 C CA . ALA B 1 54 ? -19.734 -15.812 25.531 1 81.38 54 ALA B CA 1
ATOM 6166 C C . ALA B 1 54 ? -18.438 -15.023 25.469 1 81.38 54 ALA B C 1
ATOM 6168 O O . ALA B 1 54 ? -18.391 -13.922 24.922 1 81.38 54 ALA B O 1
ATOM 6169 N N . ASP B 1 55 ? -17.375 -15.703 26.016 1 87.88 55 ASP B N 1
ATOM 6170 C CA . ASP B 1 55 ? -16.109 -15 26.094 1 87.88 55 ASP B CA 1
ATOM 6171 C C . ASP B 1 55 ? -15.102 -15.57 25.094 1 87.88 55 ASP B C 1
ATOM 6173 O O . ASP B 1 55 ? -13.906 -15.25 25.156 1 87.88 55 ASP B O 1
ATOM 6177 N N . PHE B 1 56 ? -15.617 -16.328 24.219 1 89.69 56 PHE B N 1
ATOM 6178 C CA . PHE B 1 56 ? -14.719 -17 23.281 1 89.69 56 PHE B CA 1
ATOM 6179 C C . PHE B 1 56 ? -13.961 -15.969 22.453 1 89.69 56 PHE B C 1
ATOM 6181 O O . PHE B 1 56 ? -12.75 -16.109 22.234 1 89.69 56 PHE B O 1
ATOM 6188 N N . GLU B 1 57 ? -14.633 -14.945 22.031 1 87.12 57 GLU B N 1
ATOM 6189 C CA . GLU B 1 57 ? -14 -13.93 21.203 1 87.12 57 GLU B CA 1
ATOM 6190 C C . GLU B 1 57 ? -12.867 -13.227 21.953 1 87.12 57 GLU B C 1
ATOM 6192 O O . GLU B 1 57 ? -11.805 -12.961 21.375 1 87.12 57 GLU B O 1
ATOM 6197 N N . LYS B 1 58 ? -13.102 -12.977 23.188 1 90.38 58 LYS B N 1
ATOM 6198 C CA . LYS B 1 58 ? -12.078 -12.328 24 1 90.38 58 LYS B CA 1
ATOM 6199 C C . LYS B 1 58 ? -10.867 -13.227 24.188 1 90.38 58 LYS B C 1
ATOM 6201 O O . LYS B 1 58 ? -9.727 -12.758 24.125 1 90.38 58 LYS B O 1
ATOM 6206 N N . GLY B 1 59 ? -11.188 -14.469 24.344 1 92.25 59 GLY B N 1
ATOM 6207 C CA . GLY B 1 59 ? -10.086 -15.414 24.484 1 92.25 59 GLY B CA 1
ATOM 6208 C C . GLY B 1 59 ? -9.234 -15.531 23.234 1 92.25 59 GLY B C 1
ATOM 6209 O O . GLY B 1 59 ? -8.008 -15.602 23.328 1 92.25 59 GLY B O 1
ATOM 6210 N N . VAL B 1 60 ? -9.922 -15.492 22.109 1 92.75 60 VAL B N 1
ATOM 6211 C CA . VAL B 1 60 ? -9.211 -15.609 20.828 1 92.75 60 VAL B CA 1
ATOM 6212 C C . VAL B 1 60 ? -8.352 -14.375 20.609 1 92.75 60 VAL B C 1
ATOM 6214 O O . VAL B 1 60 ? -7.211 -14.484 20.141 1 92.75 60 VAL B O 1
ATOM 6217 N N . LEU B 1 61 ? -8.828 -13.211 20.953 1 92.88 61 LEU B N 1
ATOM 6218 C CA . LEU B 1 61 ? -8.094 -11.969 20.781 1 92.88 61 LEU B CA 1
ATOM 6219 C C . LEU B 1 61 ? -6.836 -11.945 21.641 1 92.88 61 LEU B C 1
ATOM 6221 O O . LEU B 1 61 ? -5.766 -11.539 21.188 1 92.88 61 LEU B O 1
ATOM 6225 N N . ILE B 1 62 ? -6.918 -12.43 22.844 1 94 62 ILE B N 1
ATOM 6226 C CA . ILE B 1 62 ? -5.789 -12.422 23.781 1 94 62 ILE B CA 1
ATOM 6227 C C . ILE B 1 62 ? -4.75 -13.445 23.328 1 94 62 ILE B C 1
ATOM 6229 O O . ILE B 1 62 ? -3.549 -13.164 23.328 1 94 62 ILE B O 1
ATOM 6233 N N . LEU B 1 63 ? -5.242 -14.586 22.922 1 94.69 63 LEU B N 1
ATOM 6234 C CA . LEU B 1 63 ? -4.328 -15.648 22.531 1 94.69 63 LEU B CA 1
ATOM 6235 C C . LEU B 1 63 ? -3.543 -15.266 21.281 1 94.69 63 LEU B C 1
ATOM 6237 O O . LEU B 1 63 ? -2.371 -15.625 21.141 1 94.69 63 LEU B O 1
ATOM 6241 N N . ASN B 1 64 ? -4.188 -14.539 20.375 1 92.5 64 ASN B N 1
ATOM 6242 C CA . ASN B 1 64 ? -3.514 -14.094 19.156 1 92.5 64 ASN B CA 1
ATOM 6243 C C . ASN B 1 64 ? -2.311 -13.203 19.484 1 92.5 64 ASN B C 1
ATOM 6245 O O . ASN B 1 64 ? -1.306 -13.242 18.766 1 92.5 64 ASN B O 1
ATOM 6249 N N . VAL B 1 65 ? -2.396 -12.453 20.5 1 92.25 65 VAL B N 1
ATOM 6250 C CA . VAL B 1 65 ? -1.316 -11.555 20.875 1 92.25 65 VAL B CA 1
ATOM 6251 C C . VAL B 1 65 ? -0.325 -12.273 21.781 1 92.25 65 VAL B C 1
ATOM 6253 O O . VAL B 1 65 ? 0.877 -12 21.75 1 92.25 65 VAL B O 1
ATOM 6256 N N . LEU B 1 66 ? -0.764 -13.234 22.609 1 91.88 66 LEU B N 1
ATOM 6257 C CA . LEU B 1 66 ? 0.032 -13.938 23.609 1 91.88 66 LEU B CA 1
ATOM 6258 C C . LEU B 1 66 ? 0.935 -14.977 22.938 1 91.88 66 LEU B C 1
ATOM 6260 O O . LEU B 1 66 ? 2.066 -15.188 23.391 1 91.88 66 LEU B O 1
ATOM 6264 N N . LEU B 1 67 ? 0.554 -15.539 21.844 1 91.06 67 LEU B N 1
ATOM 6265 C CA . LEU B 1 67 ? 1.182 -16.703 21.234 1 91.06 67 LEU B CA 1
ATOM 6266 C C . LEU B 1 67 ? 2.621 -16.406 20.844 1 91.06 67 LEU B C 1
ATOM 6268 O O . LEU B 1 67 ? 3.541 -17.141 21.219 1 91.06 67 LEU B O 1
ATOM 6272 N N . PRO B 1 68 ? 2.873 -15.297 20.109 1 85.44 68 PRO B N 1
ATOM 6273 C CA . PRO B 1 68 ? 4.258 -15.039 19.703 1 85.44 68 PRO B CA 1
ATOM 6274 C C . PRO B 1 68 ? 5.16 -14.68 20.891 1 85.44 68 PRO B C 1
ATOM 6276 O O . PRO B 1 68 ? 6.387 -14.766 20.781 1 85.44 68 PRO B O 1
ATOM 6279 N N . GLN B 1 69 ? 4.559 -14.422 22.047 1 85.06 69 GLN B N 1
ATOM 6280 C CA . GLN B 1 69 ? 5.328 -13.977 23.203 1 85.06 69 GLN B CA 1
ATOM 6281 C C . GLN B 1 69 ? 5.52 -15.109 24.203 1 85.06 69 GLN B C 1
ATOM 6283 O O . GLN B 1 69 ? 6.23 -14.953 25.203 1 85.06 69 GLN B O 1
ATOM 6288 N N . CYS B 1 70 ? 5.016 -16.25 23.953 1 86.31 70 CYS B N 1
ATOM 6289 C CA . CYS B 1 70 ? 5.062 -17.359 24.891 1 86.31 70 CYS B CA 1
ATOM 6290 C C . CYS B 1 70 ? 6.34 -18.172 24.703 1 86.31 70 CYS B C 1
ATOM 6292 O O . CYS B 1 70 ? 6.863 -18.281 23.594 1 86.31 70 CYS B O 1
ATOM 6294 N N . LYS B 1 71 ? 6.734 -18.703 25.797 1 82.06 71 LYS B N 1
ATOM 6295 C CA . LYS B 1 71 ? 7.891 -19.578 25.781 1 82.06 71 LYS B CA 1
ATOM 6296 C C . LYS B 1 71 ? 7.531 -20.938 25.188 1 82.06 71 LYS B C 1
ATOM 6298 O O . LYS B 1 71 ? 6.363 -21.328 25.172 1 82.06 71 LYS B O 1
ATOM 6303 N N . SER B 1 72 ? 8.484 -21.703 24.688 1 85.31 72 SER B N 1
ATOM 6304 C CA . SER B 1 72 ? 8.273 -22.953 23.984 1 85.31 72 SER B CA 1
ATOM 6305 C C . SER B 1 72 ? 7.652 -24.016 24.891 1 85.31 72 SER B C 1
ATOM 6307 O O . SER B 1 72 ? 6.828 -24.812 24.453 1 85.31 72 SER B O 1
ATOM 6309 N N . ASP B 1 73 ? 8 -23.906 26.156 1 86.31 73 ASP B N 1
ATOM 6310 C CA . ASP B 1 73 ? 7.488 -24.906 27.078 1 86.31 73 ASP B CA 1
ATOM 6311 C C . ASP B 1 73 ? 5.992 -24.719 27.328 1 86.31 73 ASP B C 1
ATOM 6313 O O . ASP B 1 73 ? 5.242 -25.703 27.359 1 86.31 73 ASP B O 1
ATOM 6317 N N . LEU B 1 74 ? 5.605 -23.5 27.469 1 89.25 74 LEU B N 1
ATOM 6318 C CA . LEU B 1 74 ? 4.195 -23.203 27.703 1 89.25 74 LEU B CA 1
ATOM 6319 C C . LEU B 1 74 ? 3.361 -23.516 26.469 1 89.25 74 LEU B C 1
ATOM 6321 O O . LEU B 1 74 ? 2.221 -23.969 26.578 1 89.25 74 LEU B O 1
ATOM 6325 N N . ILE B 1 75 ? 3.918 -23.328 25.328 1 91.25 75 ILE B N 1
ATOM 6326 C CA . ILE B 1 75 ? 3.207 -23.609 24.078 1 91.25 75 ILE B CA 1
ATOM 6327 C C . ILE B 1 75 ? 3.01 -25.109 23.922 1 91.25 75 ILE B C 1
ATOM 6329 O O . ILE B 1 75 ? 1.921 -25.578 23.578 1 91.25 75 ILE B O 1
ATOM 6333 N N . GLU B 1 76 ? 4.035 -25.828 24.172 1 91.81 76 GLU B N 1
ATOM 6334 C CA . GLU B 1 76 ? 3.957 -27.281 24.016 1 91.81 76 GLU B CA 1
ATOM 6335 C C . GLU B 1 76 ? 2.889 -27.875 24.922 1 91.81 76 GLU B C 1
ATOM 6337 O O . GLU B 1 76 ? 2.18 -28.812 24.531 1 91.81 76 GLU B O 1
ATOM 6342 N N . ARG B 1 77 ? 2.682 -27.297 26.062 1 92.56 77 ARG B N 1
ATOM 6343 C CA . ARG B 1 77 ? 1.751 -27.844 27.062 1 92.56 77 ARG B CA 1
ATOM 6344 C C . ARG B 1 77 ? 0.307 -27.531 26.672 1 92.56 77 ARG B C 1
ATOM 6346 O O . ARG B 1 77 ? -0.602 -28.297 26.969 1 92.56 77 ARG B O 1
ATOM 6353 N N . ASN B 1 78 ? 0.059 -26.375 26.031 1 94.81 78 ASN B N 1
ATOM 6354 C CA . ASN B 1 78 ? -1.312 -25.922 25.844 1 94.81 78 ASN B CA 1
ATOM 6355 C C . ASN B 1 78 ? -1.718 -25.922 24.375 1 94.81 78 ASN B C 1
ATOM 6357 O O . ASN B 1 78 ? -2.891 -25.734 24.047 1 94.81 78 ASN B O 1
ATOM 6361 N N . LEU B 1 79 ? -0.864 -26.172 23.484 1 95.44 79 LEU B N 1
ATOM 6362 C CA . LEU B 1 79 ? -1.104 -25.969 22.062 1 95.44 79 LEU B CA 1
ATOM 6363 C C . LEU B 1 79 ? -2.225 -26.875 21.562 1 95.44 79 LEU B C 1
ATOM 6365 O O . LEU B 1 79 ? -3.111 -26.438 20.828 1 95.44 79 LEU B O 1
ATOM 6369 N N . LEU B 1 80 ? -2.193 -28.141 21.938 1 94.81 80 LEU B N 1
ATOM 6370 C CA . LEU B 1 80 ? -3.215 -29.078 21.5 1 94.81 80 LEU B CA 1
ATOM 6371 C C . LEU B 1 80 ? -4.594 -28.672 22 1 94.81 80 LEU B C 1
ATOM 6373 O O . LEU B 1 80 ? -5.574 -28.734 21.25 1 94.81 80 LEU B O 1
ATOM 6377 N N . GLN B 1 81 ? -4.645 -28.25 23.219 1 94.19 81 GLN B N 1
ATOM 6378 C CA . GLN B 1 81 ? -5.906 -27.781 23.797 1 94.19 81 GLN B CA 1
ATOM 6379 C C . GLN B 1 81 ? -6.426 -26.547 23.078 1 94.19 81 GLN B C 1
ATOM 6381 O O . GLN B 1 81 ? -7.629 -26.438 22.812 1 94.19 81 GLN B O 1
ATOM 6386 N N . TRP B 1 82 ? -5.539 -25.641 22.812 1 95.69 82 TRP B N 1
ATOM 6387 C CA . TRP B 1 82 ? -5.926 -24.422 22.094 1 95.69 82 TRP B CA 1
ATOM 6388 C C . TRP B 1 82 ? -6.473 -24.75 20.719 1 95.69 82 TRP B C 1
ATOM 6390 O O . TRP B 1 82 ? -7.457 -24.156 20.266 1 95.69 82 TRP B O 1
ATOM 6400 N N . LEU B 1 83 ? -5.859 -25.688 20.016 1 94.81 83 LEU B N 1
ATOM 6401 C CA . LEU B 1 83 ? -6.309 -26.094 18.688 1 94.81 83 LEU B CA 1
ATOM 6402 C C . LEU B 1 83 ? -7.715 -26.688 18.75 1 94.81 83 LEU B C 1
ATOM 6404 O O . LEU B 1 83 ? -8.578 -26.328 17.938 1 94.81 83 LEU B O 1
ATOM 6408 N N . GLN B 1 84 ? -7.961 -27.438 19.688 1 92.56 84 GLN B N 1
ATOM 6409 C CA . GLN B 1 84 ? -9.258 -28.094 19.828 1 92.56 84 GLN B CA 1
ATOM 6410 C C . GLN B 1 84 ? -10.344 -27.078 20.203 1 92.56 84 GLN B C 1
ATOM 6412 O O . GLN B 1 84 ? -11.461 -27.141 19.703 1 92.56 84 GLN B O 1
ATOM 6417 N N . GLN B 1 85 ? -10 -26.203 21.094 1 92.19 85 GLN B N 1
ATOM 6418 C CA . GLN B 1 85 ? -10.953 -25.188 21.516 1 92.19 85 GLN B CA 1
ATOM 6419 C C . GLN B 1 85 ? -11.297 -24.234 20.359 1 92.19 85 GLN B C 1
ATOM 6421 O O . GLN B 1 85 ? -12.445 -23.828 20.219 1 92.19 85 GLN B O 1
ATOM 6426 N N . CYS B 1 86 ? -10.305 -23.906 19.625 1 90.94 86 CYS B N 1
ATOM 6427 C CA . CYS B 1 86 ? -10.539 -23.031 18.484 1 90.94 86 CYS B CA 1
ATOM 6428 C C . CYS B 1 86 ? -11.422 -23.719 17.438 1 90.94 86 CYS B C 1
ATOM 6430 O O . CYS B 1 86 ? -12.289 -23.094 16.844 1 90.94 86 CYS B O 1
ATOM 6432 N N . LEU B 1 87 ? -11.234 -24.984 17.25 1 90.06 87 LEU B N 1
ATOM 6433 C CA . LEU B 1 87 ? -12.039 -25.75 16.312 1 90.06 87 LEU B CA 1
ATOM 6434 C C . LEU B 1 87 ? -13.5 -25.812 16.766 1 90.06 87 LEU B C 1
ATOM 6436 O O . LEU B 1 87 ? -14.414 -25.703 15.938 1 90.06 87 LEU B O 1
ATOM 6440 N N . LYS B 1 88 ? -13.625 -25.891 18 1 87.5 88 LYS B N 1
ATOM 6441 C CA . LYS B 1 88 ? -14.977 -25.922 18.547 1 87.5 88 LYS B CA 1
ATOM 6442 C C . LYS B 1 88 ? -15.664 -24.578 18.375 1 87.5 88 LYS B C 1
ATOM 6444 O O . LYS B 1 88 ? -16.875 -24.516 18.109 1 87.5 88 LYS B O 1
ATOM 6449 N N . GLY B 1 89 ? -14.891 -23.531 18.484 1 85.12 89 GLY B N 1
ATOM 6450 C CA . GLY B 1 89 ? -15.43 -22.188 18.344 1 85.12 89 GLY B CA 1
ATOM 6451 C C . GLY B 1 89 ? -15.852 -21.875 16.922 1 85.12 89 GLY B C 1
ATOM 6452 O O . GLY B 1 89 ? -16.672 -20.984 16.703 1 85.12 89 GLY B O 1
ATOM 6453 N N . LEU B 1 90 ? -15.336 -22.562 15.898 1 83 90 LEU B N 1
ATOM 6454 C CA . LEU B 1 90 ? -15.656 -22.312 14.5 1 83 90 LEU B CA 1
ATOM 6455 C C . LEU B 1 90 ? -17.078 -22.766 14.172 1 83 90 LEU B C 1
ATOM 6457 O O . LEU B 1 90 ? -17.641 -22.344 13.164 1 83 90 LEU B O 1
ATOM 6461 N N . GLN B 1 91 ? -17.672 -23.5 15.031 1 77.44 91 GLN B N 1
ATOM 6462 C CA . GLN B 1 91 ? -19.016 -24 14.789 1 77.44 91 GLN B CA 1
ATOM 6463 C C . GLN B 1 91 ? -20.062 -22.906 15.055 1 77.44 91 GLN B C 1
ATOM 6465 O O . GLN B 1 91 ? -21.172 -22.969 14.516 1 77.44 91 GLN B O 1
ATOM 6470 N N . SER B 1 92 ? -19.578 -21.906 15.836 1 70.12 92 SER B N 1
ATOM 6471 C CA . SER B 1 92 ? -20.484 -20.797 16.062 1 70.12 92 SER B CA 1
ATOM 6472 C C . SER B 1 92 ? -20.297 -19.703 15.023 1 70.12 92 SER B C 1
ATOM 6474 O O . SER B 1 92 ? -19.188 -19.172 14.859 1 70.12 92 SER B O 1
ATOM 6476 N N . PRO B 1 93 ? -21.312 -19.344 14.18 1 63.44 93 PRO B N 1
ATOM 6477 C CA . PRO B 1 93 ? -21.188 -18.516 12.977 1 63.44 93 PRO B CA 1
ATOM 6478 C C . PRO B 1 93 ? -20.969 -17.031 13.297 1 63.44 93 PRO B C 1
ATOM 6480 O O . PRO B 1 93 ? -20.625 -16.25 12.398 1 63.44 93 PRO B O 1
ATOM 6483 N N . SER B 1 94 ? -20.969 -16.594 14.562 1 66.06 94 SER B N 1
ATOM 6484 C CA . SER B 1 94 ? -21.047 -15.156 14.766 1 66.06 94 SER B CA 1
ATOM 6485 C C . SER B 1 94 ? -19.672 -14.508 14.594 1 66.06 94 SER B C 1
ATOM 6487 O O . SER B 1 94 ? -19.578 -13.344 14.195 1 66.06 94 SER B O 1
ATOM 6489 N N . TYR B 1 95 ? -18.609 -15.18 14.836 1 72.12 95 TYR B N 1
ATOM 6490 C CA . TYR B 1 95 ? -17.25 -14.633 14.805 1 72.12 95 TYR B CA 1
ATOM 6491 C C . TYR B 1 95 ? -16.266 -15.625 14.211 1 72.12 95 TYR B C 1
ATOM 6493 O O . TYR B 1 95 ? -15.93 -16.625 14.844 1 72.12 95 TYR B O 1
ATOM 6501 N N . LEU B 1 96 ? -15.992 -15.344 12.875 1 76.31 96 LEU B N 1
ATOM 6502 C CA . LEU B 1 96 ? -15.211 -16.406 12.25 1 76.31 96 LEU B CA 1
ATOM 6503 C C . LEU B 1 96 ? -13.859 -15.867 11.773 1 76.31 96 LEU B C 1
ATOM 6505 O O . LEU B 1 96 ? -12.898 -16.625 11.641 1 76.31 96 LEU B O 1
ATOM 6509 N N . VAL B 1 97 ? -13.672 -14.586 11.594 1 81.75 97 VAL B N 1
ATOM 6510 C CA . VAL B 1 97 ? -12.469 -14.07 10.945 1 81.75 97 VAL B CA 1
ATOM 6511 C C . VAL B 1 97 ? -11.266 -14.242 11.875 1 81.75 97 VAL B C 1
ATOM 6513 O O . VAL B 1 97 ? -10.25 -14.82 11.484 1 81.75 97 VAL B O 1
ATOM 6516 N N . THR B 1 98 ? -11.359 -13.875 13.133 1 86.31 98 THR B N 1
ATOM 6517 C CA . THR B 1 98 ? -10.219 -13.875 14.047 1 86.31 98 THR B CA 1
ATOM 6518 C C . THR B 1 98 ? -9.859 -15.297 14.461 1 86.31 98 THR B C 1
ATOM 6520 O O . THR B 1 98 ? -8.68 -15.641 14.562 1 86.31 98 THR B O 1
ATOM 6523 N N . PRO B 1 99 ? -10.867 -16.141 14.641 1 89.88 99 PRO B N 1
ATOM 6524 C CA . PRO B 1 99 ? -10.5 -17.516 14.992 1 89.88 99 PRO B CA 1
ATOM 6525 C C . PRO B 1 99 ? -9.75 -18.234 13.875 1 89.88 99 PRO B C 1
ATOM 6527 O O . PRO B 1 99 ? -8.852 -19.047 14.141 1 89.88 99 PRO B O 1
ATOM 6530 N N . TYR B 1 100 ? -10.062 -17.984 12.625 1 90.81 100 TYR B N 1
ATOM 6531 C CA . TYR B 1 100 ? -9.32 -18.609 11.531 1 90.81 100 TYR B CA 1
ATOM 6532 C C . TYR B 1 100 ? -7.898 -18.062 11.461 1 90.81 100 TYR B C 1
ATOM 6534 O O . TYR B 1 100 ? -6.961 -18.797 11.148 1 90.81 100 TYR B O 1
ATOM 6542 N N . THR B 1 101 ? -7.758 -16.781 11.695 1 91.75 101 THR B N 1
ATOM 6543 C CA . THR B 1 101 ? -6.418 -16.203 11.727 1 91.75 101 THR B CA 1
ATOM 6544 C C . THR B 1 101 ? -5.59 -16.828 12.852 1 91.75 101 THR B C 1
ATOM 6546 O O . THR B 1 101 ? -4.398 -17.094 12.672 1 91.75 101 THR B O 1
ATOM 6549 N N . LEU B 1 102 ? -6.219 -17.047 13.953 1 94.31 102 LEU B N 1
ATOM 6550 C CA . LEU B 1 102 ? -5.527 -17.672 15.078 1 94.31 102 LEU B CA 1
ATOM 6551 C C . LEU B 1 102 ? -5.199 -19.125 14.766 1 94.31 102 LEU B C 1
ATOM 6553 O O . LEU B 1 102 ? -4.102 -19.594 15.086 1 94.31 102 LEU B O 1
ATOM 6557 N N . LEU B 1 103 ? -6.145 -19.797 14.227 1 94 103 LEU B N 1
ATOM 6558 C CA . LEU B 1 103 ? -5.926 -21.188 13.883 1 94 103 LEU B CA 1
ATOM 6559 C C . LEU B 1 103 ? -4.742 -21.344 12.938 1 94 103 LEU B C 1
ATOM 6561 O O . LEU B 1 103 ? -3.959 -22.281 13.055 1 94 103 LEU B O 1
ATOM 6565 N N . ARG B 1 104 ? -4.637 -20.453 11.969 1 93.69 104 ARG B N 1
ATOM 6566 C CA . ARG B 1 104 ? -3.502 -20.438 11.055 1 93.69 104 ARG B CA 1
ATOM 6567 C C . ARG B 1 104 ? -2.184 -20.375 11.812 1 93.69 104 ARG B C 1
ATOM 6569 O O . ARG B 1 104 ? -1.271 -21.172 11.547 1 93.69 104 ARG B O 1
ATOM 6576 N N . GLU B 1 105 ? -2.15 -19.531 12.812 1 93.62 105 GLU B N 1
ATOM 6577 C CA . GLU B 1 105 ? -0.932 -19.391 13.602 1 93.62 105 GLU B CA 1
ATOM 6578 C C . GLU B 1 105 ? -0.671 -20.625 14.461 1 93.62 105 GLU B C 1
ATOM 6580 O O . GLU B 1 105 ? 0.475 -21.062 14.602 1 93.62 105 GLU B O 1
ATOM 6585 N N . LEU B 1 106 ? -1.699 -21.172 15 1 94.94 106 LEU B N 1
ATOM 6586 C CA . LEU B 1 106 ? -1.552 -22.344 15.836 1 94.94 106 LEU B CA 1
ATOM 6587 C C . LEU B 1 106 ? -1.033 -23.531 15.023 1 94.94 106 LEU B C 1
ATOM 6589 O O . LEU B 1 106 ? -0.216 -24.312 15.516 1 94.94 106 LEU B O 1
ATOM 6593 N N . ILE B 1 107 ? -1.479 -23.594 13.805 1 94.25 107 ILE B N 1
ATOM 6594 C CA . ILE B 1 107 ? -1.036 -24.672 12.93 1 94.25 107 ILE B CA 1
ATOM 6595 C C . ILE B 1 107 ? 0.445 -24.5 12.602 1 94.25 107 ILE B C 1
ATOM 6597 O O . ILE B 1 107 ? 1.196 -25.469 12.555 1 94.25 107 ILE B O 1
ATOM 6601 N N . ILE B 1 108 ? 0.896 -23.328 12.453 1 91.19 108 ILE B N 1
ATOM 6602 C CA . ILE B 1 108 ? 2.299 -23.062 12.156 1 91.19 108 ILE B CA 1
ATOM 6603 C C . ILE B 1 108 ? 3.164 -23.469 13.344 1 91.19 108 ILE B C 1
ATOM 6605 O O . ILE B 1 108 ? 4.234 -24.062 13.172 1 91.19 108 ILE B O 1
ATOM 6609 N N . TYR B 1 109 ? 2.637 -23.266 14.57 1 90 109 TYR B N 1
ATOM 6610 C CA . TYR B 1 109 ? 3.387 -23.641 15.766 1 90 109 TYR B CA 1
ATOM 6611 C C . TYR B 1 109 ? 3.381 -25.141 15.977 1 90 109 TYR B C 1
ATOM 6613 O O . TYR B 1 109 ? 4.34 -25.703 16.516 1 90 109 TYR B O 1
ATOM 6621 N N . SER B 1 110 ? 2.445 -25.766 15.562 1 92.5 110 SER B N 1
ATOM 6622 C CA . SER B 1 110 ? 2.285 -27.188 15.828 1 92.5 110 SER B CA 1
ATOM 6623 C C . SER B 1 110 ? 3.299 -28.016 15.039 1 92.5 110 SER B C 1
ATOM 6625 O O . SER B 1 110 ? 3.625 -29.141 15.422 1 92.5 110 SER B O 1
ATOM 6627 N N . LYS B 1 111 ? 3.865 -27.484 14.023 1 89 111 LYS B N 1
ATOM 6628 C CA . LYS B 1 111 ? 4.801 -28.203 13.172 1 89 111 LYS B CA 1
ATOM 6629 C C . LYS B 1 111 ? 6.098 -28.516 13.914 1 89 111 LYS B C 1
ATOM 6631 O O . LYS B 1 111 ? 6.777 -29.5 13.617 1 89 111 LYS B O 1
ATOM 6636 N N . ASP B 1 112 ? 6.375 -27.734 14.922 1 87.75 112 ASP B N 1
ATOM 6637 C CA . ASP B 1 112 ? 7.672 -27.828 15.586 1 87.75 112 ASP B CA 1
ATOM 6638 C C . ASP B 1 112 ? 7.625 -28.812 16.75 1 87.75 112 ASP B C 1
ATOM 6640 O O . ASP B 1 112 ? 8.672 -29.219 17.266 1 87.75 112 ASP B O 1
ATOM 6644 N N . TYR B 1 113 ? 6.469 -29.266 17.078 1 91.38 113 TYR B N 1
ATOM 6645 C CA . TYR B 1 113 ? 6.316 -30.203 18.188 1 91.38 113 TYR B CA 1
ATOM 6646 C C . TYR B 1 113 ? 5.828 -31.562 17.672 1 91.38 113 TYR B C 1
ATOM 6648 O O . TYR B 1 113 ? 4.656 -31.703 17.328 1 91.38 113 TYR B O 1
ATOM 6656 N N . PRO B 1 114 ? 6.621 -32.562 17.656 1 91.94 114 PRO B N 1
ATOM 6657 C CA . PRO B 1 114 ? 6.312 -33.844 17.016 1 91.94 114 PRO B CA 1
ATOM 6658 C C . PRO B 1 114 ? 5.082 -34.531 17.609 1 91.94 114 PRO B C 1
ATOM 6660 O O . PRO B 1 114 ? 4.273 -35.094 16.875 1 91.94 114 PRO B O 1
ATOM 6663 N N . VAL B 1 115 ? 4.914 -34.5 18.969 1 92.81 115 VAL B N 1
ATOM 6664 C CA . VAL B 1 115 ? 3.783 -35.156 19.609 1 92.81 115 VAL B CA 1
ATOM 6665 C C . VAL B 1 115 ? 2.482 -34.469 19.203 1 92.81 115 VAL B C 1
ATOM 6667 O O . VAL B 1 115 ? 1.497 -35.125 18.875 1 92.81 115 VAL B O 1
ATOM 6670 N N . ILE B 1 116 ? 2.529 -33.219 19.203 1 94.31 116 ILE B N 1
ATOM 6671 C CA . ILE B 1 116 ? 1.354 -32.406 18.844 1 94.31 116 ILE B CA 1
ATOM 6672 C C . ILE B 1 116 ? 1.078 -32.531 17.344 1 94.31 116 ILE B C 1
ATOM 6674 O O . ILE B 1 116 ? -0.08 -32.594 16.922 1 94.31 116 ILE B O 1
ATOM 6678 N N . ARG B 1 117 ? 2.164 -32.594 16.594 1 93.62 117 ARG B N 1
ATOM 6679 C CA . ARG B 1 117 ? 2.045 -32.719 15.148 1 93.62 117 ARG B CA 1
ATOM 6680 C C . ARG B 1 117 ? 1.278 -34 14.781 1 93.62 117 ARG B C 1
ATOM 6682 O O . ARG B 1 117 ? 0.42 -33.969 13.898 1 93.62 117 ARG B O 1
ATOM 6689 N N . LYS B 1 118 ? 1.578 -35.062 15.406 1 94.44 118 LYS B N 1
ATOM 6690 C CA . LYS B 1 118 ? 0.908 -36.312 15.141 1 94.44 118 LYS B CA 1
ATOM 6691 C C . LYS B 1 118 ? -0.572 -36.25 15.5 1 94.44 118 LYS B C 1
ATOM 6693 O O . LYS B 1 118 ? -1.429 -36.688 14.719 1 94.44 118 LYS B O 1
ATOM 6698 N N . GLN B 1 119 ? -0.885 -35.688 16.594 1 93.94 119 GLN B N 1
ATOM 6699 C CA . GLN B 1 119 ? -2.271 -35.562 17.031 1 93.94 119 GLN B CA 1
ATOM 6700 C C . GLN B 1 119 ? -3.059 -34.625 16.141 1 93.94 119 GLN B C 1
ATOM 6702 O O . GLN B 1 119 ? -4.238 -34.844 15.867 1 93.94 119 GLN B O 1
ATOM 6707 N N . THR B 1 120 ? -2.387 -33.562 15.797 1 94.19 120 THR B N 1
ATOM 6708 C CA . THR B 1 120 ? -3.027 -32.594 14.914 1 94.19 120 THR B CA 1
ATOM 6709 C C . THR B 1 120 ? -3.348 -33.219 13.562 1 94.19 120 THR B C 1
ATOM 6711 O O . THR B 1 120 ? -4.426 -33 13.008 1 94.19 120 THR B O 1
ATOM 6714 N N . SER B 1 121 ? -2.455 -34.062 13.023 1 93.31 121 SER B N 1
ATOM 6715 C CA . SER B 1 121 ? -2.633 -34.688 11.719 1 93.31 121 SER B CA 1
ATOM 6716 C C . SER B 1 121 ? -3.764 -35.688 11.734 1 93.31 121 SER B C 1
ATOM 6718 O O . SER B 1 121 ? -4.547 -35.781 10.789 1 93.31 121 SER B O 1
ATOM 6720 N N . LEU B 1 122 ? -3.922 -36.312 12.836 1 91.69 122 LEU B N 1
ATOM 6721 C CA . LEU B 1 122 ? -4.871 -37.438 12.898 1 91.69 122 LEU B CA 1
ATOM 6722 C C . LEU B 1 122 ? -6.25 -36.938 13.312 1 91.69 122 LEU B C 1
ATOM 6724 O O . LEU B 1 122 ? -7.266 -37.375 12.773 1 91.69 122 LEU B O 1
ATOM 6728 N N . ASN B 1 123 ? -6.309 -35.969 14.172 1 90.44 123 ASN B N 1
ATOM 6729 C CA . ASN B 1 123 ? -7.594 -35.625 14.773 1 90.44 123 ASN B CA 1
ATOM 6730 C C . ASN B 1 123 ? -8.055 -34.219 14.352 1 90.44 123 ASN B C 1
ATOM 6732 O O . ASN B 1 123 ? -9.219 -34.031 13.969 1 90.44 123 ASN B O 1
ATOM 6736 N N . VAL B 1 124 ? -7.219 -33.312 14.328 1 90.94 124 VAL B N 1
ATOM 6737 C CA . VAL B 1 124 ? -7.609 -31.922 14.195 1 90.94 124 VAL B CA 1
ATOM 6738 C C . VAL B 1 124 ? -7.852 -31.594 12.727 1 90.94 124 VAL B C 1
ATOM 6740 O O . VAL B 1 124 ? -8.852 -30.953 12.383 1 90.94 124 VAL B O 1
ATOM 6743 N N . ILE B 1 125 ? -7.051 -32.062 11.797 1 92.81 125 ILE B N 1
ATOM 6744 C CA . ILE B 1 125 ? -7.082 -31.656 10.398 1 92.81 125 ILE B CA 1
ATOM 6745 C C . ILE B 1 125 ? -8.344 -32.188 9.727 1 92.81 125 ILE B C 1
ATOM 6747 O O . ILE B 1 125 ? -9.078 -31.453 9.07 1 92.81 125 ILE B O 1
ATOM 6751 N N . PRO B 1 126 ? -8.688 -33.438 9.945 1 91.38 126 PRO B N 1
ATOM 6752 C CA . PRO B 1 126 ? -9.906 -33.906 9.289 1 91.38 126 PRO B CA 1
ATOM 6753 C C . PRO B 1 126 ? -11.164 -33.219 9.805 1 91.38 126 PRO B C 1
ATOM 6755 O O . PRO B 1 126 ? -12.078 -32.938 9.023 1 91.38 126 PRO B O 1
ATOM 6758 N N . LYS B 1 127 ? -11.219 -32.906 11.07 1 90.75 127 LYS B N 1
ATOM 6759 C CA . LYS B 1 127 ? -12.344 -32.188 11.641 1 90.75 127 LYS B CA 1
ATOM 6760 C C . LYS B 1 127 ? -12.414 -30.766 11.094 1 90.75 127 LYS B C 1
ATOM 6762 O O . LYS B 1 127 ? -13.508 -30.25 10.828 1 90.75 127 LYS B O 1
ATOM 6767 N N . PHE B 1 128 ? -11.289 -30.234 10.922 1 90.44 128 PHE B N 1
ATOM 6768 C CA . PHE B 1 128 ? -11.211 -28.875 10.359 1 90.44 128 PHE B CA 1
ATOM 6769 C C . PHE B 1 128 ? -11.758 -28.859 8.938 1 90.44 128 PHE B C 1
ATOM 6771 O O . PHE B 1 128 ? -12.547 -27.969 8.586 1 90.44 128 PHE B O 1
ATOM 6778 N N . LEU B 1 129 ? -11.32 -29.812 8.164 1 91.31 129 LEU B N 1
ATOM 6779 C CA . LEU B 1 129 ? -11.711 -29.828 6.758 1 91.31 129 LEU B CA 1
ATOM 6780 C C . LEU B 1 129 ? -13.211 -30.078 6.617 1 91.31 129 LEU B C 1
ATOM 6782 O O . LEU B 1 129 ? -13.852 -29.516 5.727 1 91.31 129 LEU B O 1
ATOM 6786 N N . ASP B 1 130 ? -13.734 -30.766 7.504 1 89 130 ASP B N 1
ATOM 6787 C CA . ASP B 1 130 ? -15.18 -30.984 7.496 1 89 130 ASP B CA 1
ATOM 6788 C C . ASP B 1 130 ? -15.93 -29.688 7.816 1 89 130 ASP B C 1
ATOM 6790 O O . ASP B 1 130 ? -16.891 -29.328 7.129 1 89 130 ASP B O 1
ATOM 6794 N N . HIS B 1 131 ? -15.453 -29.078 8.781 1 85 131 HIS B N 1
ATOM 6795 C CA . HIS B 1 131 ? -16.062 -27.812 9.164 1 85 131 HIS B CA 1
ATOM 6796 C C . HIS B 1 131 ? -15.828 -26.75 8.094 1 85 131 HIS B C 1
ATOM 6798 O O . HIS B 1 131 ? -16.703 -25.922 7.844 1 85 131 HIS B O 1
ATOM 6804 N N . TYR B 1 132 ? -14.711 -26.844 7.543 1 83.5 132 TYR B N 1
ATOM 6805 C CA . TYR B 1 132 ? -14.32 -25.891 6.516 1 83.5 132 TYR B CA 1
ATOM 6806 C C . TYR B 1 132 ? -15.297 -25.922 5.34 1 83.5 132 TYR B C 1
ATOM 6808 O O . TYR B 1 132 ? -15.812 -24.891 4.922 1 83.5 132 TYR B O 1
ATOM 6816 N N . PHE B 1 133 ? -15.648 -27.047 4.828 1 85.94 133 PHE B N 1
ATOM 6817 C CA . PHE B 1 133 ? -16.516 -27.172 3.652 1 85.94 133 PHE B CA 1
ATOM 6818 C C . PHE B 1 133 ? -17.969 -26.969 4.023 1 85.94 133 PHE B C 1
ATOM 6820 O O . PHE B 1 133 ? -18.766 -26.469 3.217 1 85.94 133 PHE B O 1
ATOM 6827 N N . LYS B 1 134 ? -18.234 -27.156 5.246 1 82.31 134 LYS B N 1
ATOM 6828 C CA . LYS B 1 134 ? -19.578 -26.844 5.715 1 82.31 134 LYS B CA 1
ATOM 6829 C C . LYS B 1 134 ? -19.797 -25.344 5.797 1 82.31 134 LYS B C 1
ATOM 6831 O O . LYS B 1 134 ? -20.828 -24.828 5.352 1 82.31 134 LYS B O 1
ATOM 6836 N N . ASN B 1 135 ? -18.812 -24.75 6.367 1 76.5 135 ASN B N 1
ATOM 6837 C CA . ASN B 1 135 ? -18.891 -23.297 6.504 1 76.5 135 ASN B CA 1
ATOM 6838 C C . ASN B 1 135 ? -18.922 -22.609 5.145 1 76.5 135 ASN B C 1
ATOM 6840 O O . ASN B 1 135 ? -19.672 -21.641 4.945 1 76.5 135 ASN B O 1
ATOM 6844 N N . THR B 1 136 ? -18.141 -23.109 4.199 1 79.44 136 THR B N 1
ATOM 6845 C CA . THR B 1 136 ? -18.078 -22.484 2.881 1 79.44 136 THR B CA 1
ATOM 6846 C C . THR B 1 136 ? -19.375 -22.703 2.113 1 79.44 136 THR B C 1
ATOM 6848 O O . THR B 1 136 ? -19.844 -21.812 1.403 1 79.44 136 THR B O 1
ATOM 6851 N N . LYS B 1 137 ? -20 -23.766 2.307 1 77.62 137 LYS B N 1
ATOM 6852 C CA . LYS B 1 137 ? -21.281 -24.031 1.659 1 77.62 137 LYS B CA 1
ATOM 6853 C C . LYS B 1 137 ? -22.391 -23.172 2.248 1 77.62 137 LYS B C 1
ATOM 6855 O O . LYS B 1 137 ? -23.234 -22.672 1.518 1 77.62 137 LYS B O 1
ATOM 6860 N N . GLN B 1 138 ? -22.297 -22.938 3.469 1 74.25 138 GLN B N 1
ATOM 6861 C CA . GLN B 1 138 ? -23.281 -22.109 4.145 1 74.25 138 GLN B CA 1
ATOM 6862 C C . GLN B 1 138 ? -23.172 -20.641 3.719 1 74.25 138 GLN B C 1
ATOM 6864 O O . GLN B 1 138 ? -24.172 -19.969 3.494 1 74.25 138 GLN B O 1
ATOM 6869 N N . LEU B 1 139 ? -21.969 -20.266 3.682 1 72.38 139 LEU B N 1
ATOM 6870 C CA . LEU B 1 139 ? -21.719 -18.891 3.275 1 72.38 139 LEU B CA 1
ATOM 6871 C C . LEU B 1 139 ? -22.172 -18.656 1.835 1 72.38 139 LEU B C 1
ATOM 6873 O O . LEU B 1 139 ? -22.734 -17.609 1.514 1 72.38 139 LEU B O 1
ATOM 6877 N N . ALA B 1 140 ? -21.953 -19.609 0.966 1 71.44 140 ALA B N 1
ATOM 6878 C CA . ALA B 1 140 ? -22.344 -19.516 -0.438 1 71.44 140 ALA B CA 1
ATOM 6879 C C . ALA B 1 140 ? -23.859 -19.547 -0.587 1 71.44 140 ALA B C 1
ATOM 6881 O O . ALA B 1 140 ? -24.422 -18.859 -1.449 1 71.44 140 ALA B O 1
ATOM 6882 N N . SER B 1 141 ? -24.516 -20.172 0.335 1 70.38 141 SER B N 1
ATOM 6883 C CA . SER B 1 141 ? -25.969 -20.281 0.28 1 70.38 141 SER B CA 1
ATOM 6884 C C . SER B 1 141 ? -26.641 -19.016 0.794 1 70.38 141 SER B C 1
ATOM 6886 O O . SER B 1 141 ? -27.703 -18.625 0.309 1 70.38 141 SER B O 1
ATOM 6888 N N . GLU B 1 142 ? -26.047 -18.344 1.714 1 61.34 142 GLU B N 1
ATOM 6889 C CA . GLU B 1 142 ? -26.594 -17.094 2.254 1 61.34 142 GLU B CA 1
ATOM 6890 C C . GLU B 1 142 ? -26.578 -15.984 1.211 1 61.34 142 GLU B C 1
ATOM 6892 O O . GLU B 1 142 ? -27.438 -15.109 1.216 1 61.34 142 GLU B O 1
ATOM 6897 N N . GLU B 1 143 ? -25.672 -15.922 0.312 1 58.28 143 GLU B N 1
ATOM 6898 C CA . GLU B 1 143 ? -25.578 -14.945 -0.773 1 58.28 143 GLU B CA 1
ATOM 6899 C C . GLU B 1 143 ? -26.812 -14.984 -1.662 1 58.28 143 GLU B C 1
ATOM 6901 O O . GLU B 1 143 ? -27.266 -13.945 -2.141 1 58.28 143 GLU B O 1
ATOM 6906 N N . THR B 1 144 ? -27.422 -16.203 -1.848 1 57.19 144 THR B N 1
ATOM 6907 C CA . THR B 1 144 ? -28.5 -16.391 -2.812 1 57.19 144 THR B CA 1
ATOM 6908 C C . THR B 1 144 ? -29.859 -16.281 -2.137 1 57.19 144 THR B C 1
ATOM 6910 O O . THR B 1 144 ? -30.891 -16.25 -2.811 1 57.19 144 THR B O 1
ATOM 6913 N N . SER B 1 145 ? -29.906 -16.047 -0.84 1 57.72 145 SER B N 1
ATOM 6914 C CA . SER B 1 145 ? -31.188 -16.328 -0.205 1 57.72 145 SER B CA 1
ATOM 6915 C C . SER B 1 145 ? -32 -15.047 -0.014 1 57.72 145 SER B C 1
ATOM 6917 O O . SER B 1 145 ? -33.094 -15.078 0.567 1 57.72 145 SER B O 1
ATOM 6919 N N . PHE B 1 146 ? -31.516 -13.859 -0.494 1 56.81 146 PHE B N 1
ATOM 6920 C CA . PHE B 1 146 ? -32.344 -12.711 -0.126 1 56.81 146 PHE B CA 1
ATOM 6921 C C . PHE B 1 146 ? -33.5 -12.539 -1.103 1 56.81 146 PHE B C 1
ATOM 6923 O O . PHE B 1 146 ? -33.281 -12.117 -2.244 1 56.81 146 PHE B O 1
ATOM 6930 N N . ASN B 1 147 ? -34.625 -13.211 -1.022 1 55.62 147 ASN B N 1
ATOM 6931 C CA . ASN B 1 147 ? -35.844 -12.953 -1.782 1 55.62 147 ASN B CA 1
ATOM 6932 C C . ASN B 1 147 ? -36.5 -11.641 -1.367 1 55.62 147 ASN B C 1
ATOM 6934 O O . ASN B 1 147 ? -37.25 -11.039 -2.145 1 55.62 147 ASN B O 1
ATOM 6938 N N . GLN B 1 148 ? -36.312 -11.133 -0.206 1 57.72 148 GLN B N 1
ATOM 6939 C CA . GLN B 1 148 ? -36.906 -9.891 0.292 1 57.72 148 GLN B CA 1
ATOM 6940 C C . GLN B 1 148 ? -35.812 -8.977 0.881 1 57.72 148 GLN B C 1
ATOM 6942 O O . GLN B 1 148 ? -34.75 -9.438 1.291 1 57.72 148 GLN B O 1
ATOM 6947 N N . THR B 1 149 ? -35.938 -7.734 0.53 1 58.81 149 THR B N 1
ATOM 6948 C CA . THR B 1 149 ? -35.031 -6.742 1.083 1 58.81 149 THR B CA 1
ATOM 6949 C C . THR B 1 149 ? -34.938 -6.883 2.6 1 58.81 149 THR B C 1
ATOM 6951 O O . THR B 1 149 ? -35.906 -6.727 3.309 1 58.81 149 THR B O 1
ATOM 6954 N N . PRO B 1 150 ? -33.906 -7.527 2.963 1 58.62 150 PRO B N 1
ATOM 6955 C CA . PRO B 1 150 ? -33.781 -7.641 4.418 1 58.62 150 PRO B CA 1
ATOM 6956 C C . PRO B 1 150 ? -33.906 -6.301 5.129 1 58.62 150 PRO B C 1
ATOM 6958 O O . PRO B 1 150 ? -33.688 -5.25 4.527 1 58.62 150 PRO B O 1
ATOM 6961 N N . PRO B 1 151 ? -34.531 -6.266 6.262 1 56.03 151 PRO B N 1
ATOM 6962 C CA . PRO B 1 151 ? -34.719 -4.992 6.961 1 56.03 151 PRO B CA 1
ATOM 6963 C C . PRO B 1 151 ? -33.406 -4.27 7.227 1 56.03 151 PRO B C 1
ATOM 6965 O O . PRO B 1 151 ? -32.406 -4.906 7.602 1 56.03 151 PRO B O 1
ATOM 6968 N N . GLY B 1 152 ? -33.188 -3.014 6.914 1 55.81 152 GLY B N 1
ATOM 6969 C CA . GLY B 1 152 ? -32 -2.174 7.117 1 55.81 152 GLY B CA 1
ATOM 6970 C C . GLY B 1 152 ? -31.312 -1.798 5.82 1 55.81 152 GLY B C 1
ATOM 6971 O O . GLY B 1 152 ? -30.438 -0.931 5.809 1 55.81 152 GLY B O 1
ATOM 6972 N N . PHE B 1 153 ? -31.75 -2.762 4.875 1 60.44 153 PHE B N 1
ATOM 6973 C CA . PHE B 1 153 ? -31.172 -2.439 3.58 1 60.44 153 PHE B CA 1
ATOM 6974 C C . PHE B 1 153 ? -32.188 -1.711 2.695 1 60.44 153 PHE B C 1
ATOM 6976 O O . PHE B 1 153 ? -33.375 -1.911 2.824 1 60.44 153 PHE B O 1
ATOM 6983 N N . THR B 1 154 ? -31.625 -0.828 2.061 1 61.62 154 THR B N 1
ATOM 6984 C CA . THR B 1 154 ? -32.469 -0.031 1.178 1 61.62 154 THR B CA 1
ATOM 6985 C C . THR B 1 154 ? -32.938 -0.86 -0.014 1 61.62 154 THR B C 1
ATOM 6987 O O . THR B 1 154 ? -34 -0.609 -0.567 1 61.62 154 THR B O 1
ATOM 6990 N N . SER B 1 155 ? -32.156 -1.885 -0.391 1 62.94 155 SER B N 1
ATOM 6991 C CA . SER B 1 155 ? -32.5 -2.711 -1.545 1 62.94 155 SER B CA 1
ATOM 6992 C C . SER B 1 155 ? -31.922 -4.121 -1.401 1 62.94 155 SER B C 1
ATOM 6994 O O . SER B 1 155 ? -31.031 -4.359 -0.593 1 62.94 155 SER B O 1
ATOM 6996 N N . VAL B 1 156 ? -32.594 -5.012 -1.986 1 65 156 VAL B N 1
ATOM 6997 C CA . VAL B 1 156 ? -32.125 -6.391 -2.055 1 65 156 VAL B CA 1
ATOM 6998 C C . VAL B 1 156 ? -30.719 -6.422 -2.615 1 65 156 VAL B C 1
ATOM 7000 O O . VAL B 1 156 ? -29.875 -7.195 -2.15 1 65 156 VAL B O 1
ATOM 7003 N N . PHE B 1 157 ? -30.516 -5.488 -3.439 1 64.56 157 PHE B N 1
ATOM 7004 C CA . PHE B 1 157 ? -29.219 -5.414 -4.086 1 64.56 157 PHE B CA 1
ATOM 7005 C C . PHE B 1 157 ? -28.141 -5 -3.086 1 64.56 157 PHE B C 1
ATOM 7007 O O . PHE B 1 157 ? -27.047 -5.559 -3.08 1 64.56 157 PHE B O 1
ATOM 7014 N N . SER B 1 158 ? -28.547 -4.129 -2.189 1 64.75 158 SER B N 1
ATOM 7015 C CA . SER B 1 158 ? -27.594 -3.697 -1.162 1 64.75 158 SER B CA 1
ATOM 7016 C C . SER B 1 158 ? -27.312 -4.82 -0.17 1 64.75 158 SER B C 1
ATOM 7018 O O . SER B 1 158 ? -26.188 -4.953 0.314 1 64.75 158 SER B O 1
ATOM 7020 N N . ALA B 1 159 ? -28.266 -5.621 -0.116 1 66.06 159 ALA B N 1
ATOM 7021 C CA . ALA B 1 159 ? -28.125 -6.758 0.79 1 66.06 159 ALA B CA 1
ATOM 7022 C C . ALA B 1 159 ? -27.203 -7.82 0.19 1 66.06 159 ALA B C 1
ATOM 7024 O O . ALA B 1 159 ? -26.344 -8.375 0.883 1 66.06 159 ALA B O 1
ATOM 7025 N N . ILE B 1 160 ? -27.328 -8 -1.072 1 67.19 160 ILE B N 1
ATOM 7026 C CA . ILE B 1 160 ? -26.516 -9 -1.765 1 67.19 160 ILE B CA 1
ATOM 7027 C C . ILE B 1 160 ? -25.062 -8.539 -1.801 1 67.19 160 ILE B C 1
ATOM 7029 O O . ILE B 1 160 ? -24.141 -9.328 -1.549 1 67.19 160 ILE B O 1
ATOM 7033 N N . LEU B 1 161 ? -24.922 -7.316 -2.043 1 67.25 161 LEU B N 1
ATOM 7034 C CA . LEU B 1 161 ? -23.562 -6.766 -2.09 1 67.25 161 LEU B CA 1
ATOM 7035 C C . LEU B 1 161 ? -22.891 -6.863 -0.726 1 67.25 161 LEU B C 1
ATOM 7037 O O . LEU B 1 161 ? -21.688 -7.133 -0.64 1 67.25 161 LEU B O 1
ATOM 7041 N N . PHE B 1 162 ? -23.719 -6.793 0.194 1 67.44 162 PHE B N 1
ATOM 7042 C CA . PHE B 1 162 ? -23.219 -6.887 1.562 1 67.44 162 PHE B CA 1
ATOM 7043 C C . PHE B 1 162 ? -22.844 -8.32 1.903 1 67.44 162 PHE B C 1
ATOM 7045 O O . PHE B 1 162 ? -21.797 -8.57 2.498 1 67.44 162 PHE B O 1
ATOM 7052 N N . CYS B 1 163 ? -23.625 -9.156 1.461 1 69.62 163 CYS B N 1
ATOM 7053 C CA . CYS B 1 163 ? -23.359 -10.57 1.707 1 69.62 163 CYS B CA 1
ATOM 7054 C C . CYS B 1 163 ? -22.094 -11.016 0.974 1 69.62 163 CYS B C 1
ATOM 7056 O O . CYS B 1 163 ? -21.297 -11.766 1.523 1 69.62 163 CYS B O 1
ATOM 7058 N N . LEU B 1 164 ? -21.922 -10.469 -0.178 1 72.62 164 LEU B N 1
ATOM 7059 C CA . LEU B 1 164 ? -20.75 -10.789 -0.973 1 72.62 164 LEU B CA 1
ATOM 7060 C C . LEU B 1 164 ? -19.484 -10.227 -0.32 1 72.62 164 LEU B C 1
ATOM 7062 O O . LEU B 1 164 ? -18.438 -10.891 -0.305 1 72.62 164 LEU B O 1
ATOM 7066 N N . PHE B 1 165 ? -19.703 -9.094 0.336 1 74.19 165 PHE B N 1
ATOM 7067 C CA . PHE B 1 165 ? -18.578 -8.469 1.007 1 74.19 165 PHE B CA 1
ATOM 7068 C C . PHE B 1 165 ? -18.156 -9.281 2.227 1 74.19 165 PHE B C 1
ATOM 7070 O O . PHE B 1 165 ? -16.969 -9.531 2.428 1 74.19 165 PHE B O 1
ATOM 7077 N N . ILE B 1 166 ? -19.031 -9.703 2.967 1 72.44 166 ILE B N 1
ATOM 7078 C CA . ILE B 1 166 ? -18.75 -10.5 4.16 1 72.44 166 ILE B CA 1
ATOM 7079 C C . ILE B 1 166 ? -18.156 -11.852 3.754 1 72.44 166 ILE B C 1
ATOM 7081 O O . ILE B 1 166 ? -17.25 -12.359 4.402 1 72.44 166 ILE B O 1
ATOM 7085 N N . PHE B 1 167 ? -18.688 -12.336 2.719 1 78 167 PHE B N 1
ATOM 7086 C CA . PHE B 1 167 ? -18.203 -13.625 2.23 1 78 167 PHE B CA 1
ATOM 7087 C C . PHE B 1 167 ? -16.734 -13.555 1.851 1 78 167 PHE B C 1
ATOM 7089 O O . PHE B 1 167 ? -15.938 -14.391 2.27 1 78 167 PHE B O 1
ATOM 7096 N N . PHE B 1 168 ? -16.359 -12.492 1.11 1 79.75 168 PHE B N 1
ATOM 7097 C CA . PHE B 1 168 ? -14.977 -12.352 0.67 1 79.75 168 PHE B CA 1
ATOM 7098 C C . PHE B 1 168 ? -14.055 -12.07 1.853 1 79.75 168 PHE B C 1
ATOM 7100 O O . PHE B 1 168 ? -12.922 -12.539 1.887 1 79.75 168 PHE B O 1
ATOM 7107 N N . LYS B 1 169 ? -14.531 -11.375 2.857 1 79.06 169 LYS B N 1
ATOM 7108 C CA . LYS B 1 169 ? -13.742 -11.055 4.043 1 79.06 169 LYS B CA 1
ATOM 7109 C C . LYS B 1 169 ? -13.484 -12.305 4.883 1 79.06 169 LYS B C 1
ATOM 7111 O O . LYS B 1 169 ? -12.43 -12.43 5.508 1 79.06 169 LYS B O 1
ATOM 7116 N N . LEU B 1 170 ? -14.391 -13.203 4.777 1 83.56 170 LEU B N 1
ATOM 7117 C CA . LEU B 1 170 ? -14.258 -14.438 5.555 1 83.56 170 LEU B CA 1
ATOM 7118 C C . LEU B 1 170 ? -13.469 -15.484 4.781 1 83.56 170 LEU B C 1
ATOM 7120 O O . LEU B 1 170 ? -12.711 -16.25 5.375 1 83.56 170 LEU B O 1
ATOM 7124 N N . LEU B 1 171 ? -13.594 -15.43 3.492 1 89.44 171 LEU B N 1
ATOM 7125 C CA . LEU B 1 171 ? -12.984 -16.453 2.658 1 89.44 171 LEU B CA 1
ATOM 7126 C C . LEU B 1 171 ? -11.461 -16.328 2.652 1 89.44 171 LEU B C 1
ATOM 7128 O O . LEU B 1 171 ? -10.75 -17.328 2.609 1 89.44 171 LEU B O 1
ATOM 7132 N N . LEU B 1 172 ? -10.945 -15.133 2.76 1 92.44 172 LEU B N 1
ATOM 7133 C CA . LEU B 1 172 ? -9.508 -14.922 2.65 1 92.44 172 LEU B CA 1
ATOM 7134 C C . LEU B 1 172 ? -8.773 -15.547 3.828 1 92.44 172 LEU B C 1
ATOM 7136 O O . LEU B 1 172 ? -7.875 -16.375 3.637 1 92.44 172 LEU B O 1
ATOM 7140 N N . PRO B 1 173 ? -9.172 -15.258 5.074 1 91.19 173 PRO B N 1
ATOM 7141 C CA . PRO B 1 173 ? -8.477 -15.922 6.18 1 91.19 173 PRO B CA 1
ATOM 7142 C C . PRO B 1 173 ? -8.664 -17.438 6.168 1 91.19 173 PRO B C 1
ATOM 7144 O O . PRO B 1 173 ? -7.773 -18.172 6.594 1 91.19 173 PRO B O 1
ATOM 7147 N N . MET B 1 174 ? -9.781 -17.922 5.75 1 92.31 174 MET B N 1
ATOM 7148 C CA . MET B 1 174 ? -10.031 -19.359 5.648 1 92.31 174 MET B CA 1
ATOM 7149 C C . MET B 1 174 ? -9.055 -20.016 4.676 1 92.31 174 MET B C 1
ATOM 7151 O O . MET B 1 174 ? -8.5 -21.062 4.965 1 92.31 174 MET B O 1
ATOM 7155 N N . LEU B 1 175 ? -8.852 -19.375 3.525 1 95.06 175 LEU B N 1
ATOM 7156 C CA . LEU B 1 175 ? -7.941 -19.906 2.516 1 95.06 175 LEU B CA 1
ATOM 7157 C C . LEU B 1 175 ? -6.496 -19.844 2.994 1 95.06 175 LEU B C 1
ATOM 7159 O O . LEU B 1 175 ? -5.699 -20.734 2.699 1 95.06 175 LEU B O 1
ATOM 7163 N N . GLN B 1 176 ? -6.195 -18.828 3.742 1 95.31 176 GLN B N 1
ATOM 7164 C CA . GLN B 1 176 ? -4.848 -18.719 4.285 1 95.31 176 GLN B CA 1
ATOM 7165 C C . GLN B 1 176 ? -4.574 -19.812 5.312 1 95.31 176 GLN B C 1
ATOM 7167 O O . GLN B 1 176 ? -3.445 -20.297 5.422 1 95.31 176 GLN B O 1
ATOM 7172 N N . CYS B 1 177 ? -5.559 -20.062 6.035 1 94.56 177 CYS B N 1
ATOM 7173 C CA . CYS B 1 177 ? -5.426 -21.172 6.973 1 94.56 177 CYS B CA 1
ATOM 7174 C C . CYS B 1 177 ? -5.25 -22.5 6.234 1 94.56 177 CYS B C 1
ATOM 7176 O O . CYS B 1 177 ? -4.395 -23.312 6.594 1 94.56 177 CYS B O 1
ATOM 7178 N N . LEU B 1 178 ? -6.031 -22.703 5.223 1 95.56 178 LEU B N 1
ATOM 7179 C CA . LEU B 1 178 ? -5.918 -23.922 4.414 1 95.56 178 LEU B CA 1
ATOM 7180 C C . LEU B 1 178 ? -4.535 -24.031 3.781 1 95.56 178 LEU B C 1
ATOM 7182 O O . LEU B 1 178 ? -3.977 -25.125 3.676 1 95.56 178 LEU B O 1
ATOM 7186 N N . GLU B 1 179 ? -4.016 -22.922 3.344 1 96 179 GLU B N 1
ATOM 7187 C CA . GLU B 1 179 ? -2.686 -22.891 2.744 1 96 179 GLU B CA 1
ATOM 7188 C C . GLU B 1 179 ? -1.634 -23.438 3.707 1 96 179 GLU B C 1
ATOM 7190 O O . GLU B 1 179 ? -0.773 -24.219 3.316 1 96 179 GLU B O 1
ATOM 7195 N N . GLN B 1 180 ? -1.713 -23.047 4.984 1 94.62 180 GLN B N 1
ATOM 7196 C CA . GLN B 1 180 ? -0.743 -23.5 5.977 1 94.62 180 GLN B CA 1
ATOM 7197 C C . GLN B 1 180 ? -0.943 -24.969 6.305 1 94.62 180 GLN B C 1
ATOM 7199 O O . GLN B 1 180 ? 0.024 -25.688 6.566 1 94.62 180 GLN B O 1
ATOM 7204 N N . ILE B 1 181 ? -2.168 -25.391 6.277 1 95 181 ILE B N 1
ATOM 7205 C CA . ILE B 1 181 ? -2.455 -26.797 6.523 1 95 181 ILE B CA 1
ATOM 7206 C C . ILE B 1 181 ? -1.867 -27.641 5.398 1 95 181 ILE B C 1
ATOM 7208 O O . ILE B 1 181 ? -1.236 -28.672 5.656 1 95 181 ILE B O 1
ATOM 7212 N N . LEU B 1 182 ? -2.002 -27.219 4.191 1 94.81 182 LEU B N 1
ATOM 7213 C CA . LEU B 1 182 ? -1.485 -27.953 3.047 1 94.81 182 LEU B CA 1
ATOM 7214 C C . LEU B 1 182 ? 0.04 -27.938 3.033 1 94.81 182 LEU B C 1
ATOM 7216 O O . LEU B 1 182 ? 0.67 -28.922 2.619 1 94.81 182 LEU B O 1
ATOM 7220 N N . LEU B 1 183 ? 0.608 -26.891 3.506 1 92.31 183 LEU B N 1
ATOM 7221 C CA . LEU B 1 183 ? 2.061 -26.75 3.5 1 92.31 183 LEU B CA 1
ATOM 7222 C C . LEU B 1 183 ? 2.695 -27.656 4.551 1 92.31 183 LEU B C 1
ATOM 7224 O O . LEU B 1 183 ? 3.689 -28.328 4.277 1 92.31 183 LEU B O 1
ATOM 7228 N N . HIS B 1 184 ? 2.07 -27.766 5.723 1 91.75 184 HIS B N 1
ATOM 7229 C CA . HIS B 1 184 ? 2.717 -28.453 6.824 1 91.75 184 HIS B CA 1
ATOM 7230 C C . HIS B 1 184 ? 2.102 -29.844 7.039 1 91.75 184 HIS B C 1
ATOM 7232 O O . HIS B 1 184 ? 2.773 -30.75 7.523 1 91.75 184 HIS B O 1
ATOM 7238 N N . TYR B 1 185 ? 0.841 -30 6.676 1 93.56 185 TYR B N 1
ATOM 7239 C CA . TYR B 1 185 ? 0.148 -31.266 6.902 1 93.56 185 TYR B CA 1
ATOM 7240 C C . TYR B 1 185 ? -0.452 -31.797 5.609 1 93.56 185 TYR B C 1
ATOM 7242 O O . TYR B 1 185 ? -1.609 -32.219 5.586 1 93.56 185 TYR B O 1
ATOM 7250 N N . GLY B 1 186 ? 0.304 -31.781 4.578 1 90.38 186 GLY B N 1
ATOM 7251 C CA . GLY B 1 186 ? -0.172 -32.219 3.275 1 90.38 186 GLY B CA 1
ATOM 7252 C C . GLY B 1 186 ? -0.557 -33.688 3.248 1 90.38 186 GLY B C 1
ATOM 7253 O O . GLY B 1 186 ? -1.544 -34.062 2.611 1 90.38 186 GLY B O 1
ATOM 7254 N N . LYS B 1 187 ? 0.116 -34.5 3.982 1 87.75 187 LYS B N 1
ATOM 7255 C CA . LYS B 1 187 ? -0.125 -35.938 3.979 1 87.75 187 LYS B CA 1
ATOM 7256 C C . LYS B 1 187 ? -1.486 -36.25 4.582 1 87.75 187 LYS B C 1
ATOM 7258 O O . LYS B 1 187 ? -2.17 -37.188 4.121 1 87.75 187 LYS B O 1
ATOM 7263 N N . ALA B 1 188 ? -1.854 -35.469 5.574 1 90.62 188 ALA B N 1
ATOM 7264 C CA . ALA B 1 188 ? -3.133 -35.688 6.246 1 90.62 188 ALA B CA 1
ATOM 7265 C C . ALA B 1 188 ? -4.301 -35.312 5.344 1 90.62 188 ALA B C 1
ATOM 7267 O O . ALA B 1 188 ? -5.43 -35.75 5.551 1 90.62 188 ALA B O 1
ATOM 7268 N N . CYS B 1 189 ? -3.975 -34.531 4.324 1 90.69 189 CYS B N 1
ATOM 7269 C CA . CYS B 1 189 ? -5.023 -34.031 3.434 1 90.69 189 CYS B CA 1
ATOM 7270 C C . CYS B 1 189 ? -5.105 -34.875 2.17 1 90.69 189 CYS B C 1
ATOM 7272 O O . CYS B 1 189 ? -5.773 -34.5 1.205 1 90.69 189 CYS B O 1
ATOM 7274 N N . GLY B 1 190 ? -4.582 -36 2.098 1 88.5 190 GLY B N 1
ATOM 7275 C CA . GLY B 1 190 ? -4.543 -36.812 0.904 1 88.5 190 GLY B CA 1
ATOM 7276 C C . GLY B 1 190 ? -5.922 -37.219 0.403 1 88.5 190 GLY B C 1
ATOM 7277 O O . GLY B 1 190 ? -6.195 -37.125 -0.796 1 88.5 190 GLY B O 1
ATOM 7278 N N . GLN B 1 191 ? -6.867 -37.438 1.276 1 88.88 191 GLN B N 1
ATOM 7279 C CA . GLN B 1 191 ? -8.211 -37.875 0.904 1 88.88 191 GLN B CA 1
ATOM 7280 C C . GLN B 1 191 ? -9.055 -36.688 0.422 1 88.88 191 GLN B C 1
ATOM 7282 O O . GLN B 1 191 ? -10.039 -36.875 -0.295 1 88.88 191 GLN B O 1
ATOM 7287 N N . TRP B 1 192 ? -8.68 -35.594 0.823 1 91.44 192 TRP B N 1
ATOM 7288 C CA . TRP B 1 192 ? -9.445 -34.406 0.505 1 91.44 192 TRP B CA 1
ATOM 7289 C C . TRP B 1 192 ? -8.828 -33.656 -0.671 1 91.44 192 TRP B C 1
ATOM 7291 O O . TRP B 1 192 ? -9.305 -32.562 -1.054 1 91.44 192 TRP B O 1
ATOM 7301 N N . LYS B 1 193 ? -7.863 -34.188 -1.286 1 92.38 193 LYS B N 1
ATOM 7302 C CA . LYS B 1 193 ? -7.094 -33.5 -2.316 1 92.38 193 LYS B CA 1
ATOM 7303 C C . LYS B 1 193 ? -7.984 -33.062 -3.482 1 92.38 193 LYS B C 1
ATOM 7305 O O . LYS B 1 193 ? -7.973 -31.906 -3.893 1 92.38 193 LYS B O 1
ATOM 7310 N N . ASN B 1 194 ? -8.773 -33.906 -3.996 1 91.06 194 ASN B N 1
ATOM 7311 C CA . ASN B 1 194 ? -9.625 -33.625 -5.145 1 91.06 194 ASN B CA 1
ATOM 7312 C C . ASN B 1 194 ? -10.727 -32.625 -4.797 1 91.06 194 ASN B C 1
ATOM 7314 O O . ASN B 1 194 ? -11.055 -31.766 -5.602 1 91.06 194 ASN B O 1
ATOM 7318 N N . LYS B 1 195 ? -11.25 -32.812 -3.607 1 92.44 195 LYS B N 1
ATOM 7319 C CA . LYS B 1 195 ? -12.305 -31.891 -3.174 1 92.44 195 LYS B CA 1
ATOM 7320 C C . LYS B 1 195 ? -11.773 -30.469 -3.02 1 92.44 195 LYS B C 1
ATOM 7322 O O . LYS B 1 195 ? -12.438 -29.5 -3.404 1 92.44 195 LYS B O 1
ATOM 7327 N N . ILE B 1 196 ? -10.594 -30.359 -2.484 1 94.44 196 ILE B N 1
ATOM 7328 C CA . ILE B 1 196 ? -9.969 -29.062 -2.293 1 94.44 196 ILE B CA 1
ATOM 7329 C C . ILE B 1 196 ? -9.648 -28.438 -3.65 1 94.44 196 ILE B C 1
ATOM 7331 O O . ILE B 1 196 ? -9.867 -27.234 -3.861 1 94.44 196 ILE B O 1
ATOM 7335 N N . GLU B 1 197 ? -9.156 -29.25 -4.551 1 94.75 197 GLU B N 1
ATOM 7336 C CA . GLU B 1 197 ? -8.812 -28.75 -5.879 1 94.75 197 GLU B CA 1
ATOM 7337 C C . GLU B 1 197 ? -10.039 -28.219 -6.605 1 94.75 197 GLU B C 1
ATOM 7339 O O . GLU B 1 197 ? -10 -27.141 -7.203 1 94.75 197 GLU B O 1
ATOM 7344 N N . GLN B 1 198 ? -11.109 -28.922 -6.543 1 92.5 198 GLN B N 1
ATOM 7345 C CA . GLN B 1 198 ? -12.344 -28.484 -7.188 1 92.5 198 GLN B CA 1
ATOM 7346 C C . GLN B 1 198 ? -12.875 -27.203 -6.555 1 92.5 198 GLN B C 1
ATOM 7348 O O . GLN B 1 198 ? -13.359 -26.312 -7.254 1 92.5 198 GLN B O 1
ATOM 7353 N N . PHE B 1 199 ? -12.781 -27.203 -5.262 1 93.12 199 PHE B N 1
ATOM 7354 C CA . PHE B 1 199 ? -13.227 -26.016 -4.539 1 93.12 199 PHE B CA 1
ATOM 7355 C C . PHE B 1 199 ? -12.422 -24.797 -4.953 1 93.12 199 PHE B C 1
ATOM 7357 O O . PHE B 1 199 ? -12.984 -23.719 -5.184 1 93.12 199 PHE B O 1
ATOM 7364 N N . LEU B 1 200 ? -11.102 -24.938 -5.105 1 95.56 200 LEU B N 1
ATOM 7365 C CA . LEU B 1 200 ? -10.227 -23.828 -5.469 1 95.56 200 LEU B CA 1
ATOM 7366 C C . LEU B 1 200 ? -10.539 -23.328 -6.875 1 95.56 200 LEU B C 1
ATOM 7368 O O . LEU B 1 200 ? -10.539 -22.125 -7.125 1 95.56 200 LEU B O 1
ATOM 7372 N N . LEU B 1 201 ? -10.812 -24.219 -7.801 1 94.81 201 LEU B N 1
ATOM 7373 C CA . LEU B 1 201 ? -11.055 -23.859 -9.195 1 94.81 201 LEU B CA 1
ATOM 7374 C C . LEU B 1 201 ? -12.406 -23.188 -9.359 1 94.81 201 LEU B C 1
ATOM 7376 O O . LEU B 1 201 ? -12.633 -22.469 -10.328 1 94.81 201 LEU B O 1
ATOM 7380 N N . GLN B 1 202 ? -13.312 -23.328 -8.422 1 91.88 202 GLN B N 1
ATOM 7381 C CA . GLN B 1 202 ? -14.617 -22.688 -8.477 1 91.88 202 GLN B CA 1
ATOM 7382 C C . GLN B 1 202 ? -14.531 -21.219 -8.062 1 91.88 202 GLN B C 1
ATOM 7384 O O . GLN B 1 202 ? -15.445 -20.438 -8.336 1 91.88 202 GLN B O 1
ATOM 7389 N N . LEU B 1 203 ? -13.414 -20.844 -7.48 1 92.69 203 LEU B N 1
ATOM 7390 C CA . LEU B 1 203 ? -13.25 -19.484 -6.969 1 92.69 203 LEU B CA 1
ATOM 7391 C C . LEU B 1 203 ? -12.438 -18.641 -7.938 1 92.69 203 LEU B C 1
ATOM 7393 O O . LEU B 1 203 ? -11.859 -17.625 -7.539 1 92.69 203 LEU B O 1
ATOM 7397 N N . LEU B 1 204 ? -12.492 -18.922 -9.203 1 94.94 204 LEU B N 1
ATOM 7398 C CA . LEU B 1 204 ? -11.688 -18.234 -10.203 1 94.94 204 LEU B CA 1
ATOM 7399 C C . LEU B 1 204 ? -12.258 -16.844 -10.484 1 94.94 204 LEU B C 1
ATOM 7401 O O . LEU B 1 204 ? -11.531 -15.938 -10.906 1 94.94 204 LEU B O 1
ATOM 7405 N N . GLU B 1 205 ? -13.539 -16.625 -10.281 1 91.44 205 GLU B N 1
ATOM 7406 C CA . GLU B 1 205 ? -14.164 -15.352 -10.633 1 91.44 205 GLU B CA 1
ATOM 7407 C C . GLU B 1 205 ? -14.203 -14.406 -9.43 1 91.44 205 GLU B C 1
ATOM 7409 O O . GLU B 1 205 ? -14.828 -13.352 -9.484 1 91.44 205 GLU B O 1
ATOM 7414 N N . CYS B 1 206 ? -13.461 -14.727 -8.398 1 91.62 206 CYS B N 1
ATOM 7415 C CA . CYS B 1 206 ? -13.406 -13.906 -7.191 1 91.62 206 CYS B CA 1
ATOM 7416 C C . CYS B 1 206 ? -12.328 -12.844 -7.305 1 91.62 206 CYS B C 1
ATOM 7418 O O . CYS B 1 206 ? -11.586 -12.805 -8.289 1 91.62 206 CYS B O 1
ATOM 7420 N N . PRO B 1 207 ? -12.328 -11.898 -6.387 1 89.62 207 PRO B N 1
ATOM 7421 C CA . PRO B 1 207 ? -11.328 -10.828 -6.434 1 89.62 207 PRO B CA 1
ATOM 7422 C C . PRO B 1 207 ? -9.891 -11.352 -6.387 1 89.62 207 PRO B C 1
ATOM 7424 O O . PRO B 1 207 ? -9.656 -12.477 -5.93 1 89.62 207 PRO B O 1
ATOM 7427 N N . PRO B 1 208 ? -8.969 -10.555 -6.902 1 92.88 208 PRO B N 1
ATOM 7428 C CA . PRO B 1 208 ? -7.594 -11.008 -7.109 1 92.88 208 PRO B CA 1
ATOM 7429 C C . PRO B 1 208 ? -6.934 -11.492 -5.82 1 92.88 208 PRO B C 1
ATOM 7431 O O . PRO B 1 208 ? -6.121 -12.422 -5.852 1 92.88 208 PRO B O 1
ATOM 7434 N N . ALA B 1 209 ? -7.258 -10.953 -4.641 1 93.62 209 ALA B N 1
ATOM 7435 C CA . ALA B 1 209 ? -6.645 -11.391 -3.391 1 93.62 209 ALA B CA 1
ATOM 7436 C C . ALA B 1 209 ? -7.02 -12.836 -3.072 1 93.62 209 ALA B C 1
ATOM 7438 O O . ALA B 1 209 ? -6.184 -13.609 -2.6 1 93.62 209 ALA B O 1
ATOM 7439 N N . ILE B 1 210 ? -8.242 -13.148 -3.346 1 95.56 210 ILE B N 1
ATOM 7440 C CA . ILE B 1 210 ? -8.734 -14.5 -3.096 1 95.56 210 ILE B CA 1
ATOM 7441 C C . ILE B 1 210 ? -8.125 -15.469 -4.109 1 95.56 210 ILE B C 1
ATOM 7443 O O . ILE B 1 210 ? -7.719 -16.578 -3.752 1 95.56 210 ILE B O 1
ATOM 7447 N N . VAL B 1 211 ? -8.039 -15.031 -5.363 1 97.25 211 VAL B N 1
ATOM 7448 C CA . VAL B 1 211 ? -7.48 -15.875 -6.418 1 97.25 211 VAL B CA 1
ATOM 7449 C C . VAL B 1 211 ? -6.008 -16.156 -6.121 1 97.25 211 VAL B C 1
ATOM 7451 O O . VAL B 1 211 ? -5.527 -17.266 -6.336 1 97.25 211 VAL B O 1
ATOM 7454 N N . ASN B 1 212 ? -5.301 -15.195 -5.637 1 96.69 212 ASN B N 1
ATOM 7455 C CA . ASN B 1 212 ? -3.904 -15.391 -5.27 1 96.69 212 ASN B CA 1
ATOM 7456 C C . ASN B 1 212 ? -3.76 -16.422 -4.156 1 96.69 212 ASN B C 1
ATOM 7458 O O . ASN B 1 212 ? -2.865 -17.281 -4.203 1 96.69 212 ASN B O 1
ATOM 7462 N N . ALA B 1 213 ? -4.637 -16.312 -3.16 1 96.75 213 ALA B N 1
ATOM 7463 C CA . ALA B 1 213 ? -4.613 -17.297 -2.078 1 96.75 213 ALA B CA 1
ATOM 7464 C C . ALA B 1 213 ? -4.941 -18.688 -2.6 1 96.75 213 ALA B C 1
ATOM 7466 O O . ALA B 1 213 ? -4.355 -19.688 -2.156 1 96.75 213 ALA B O 1
ATOM 7467 N N . CYS B 1 214 ? -5.852 -18.766 -3.498 1 97.25 214 CYS B N 1
ATOM 7468 C CA . CYS B 1 214 ? -6.207 -20.047 -4.109 1 97.25 214 CYS B CA 1
ATOM 7469 C C . CYS B 1 214 ? -5.027 -20.625 -4.879 1 97.25 214 CYS B C 1
ATOM 7471 O O . CYS B 1 214 ? -4.77 -21.828 -4.809 1 97.25 214 CYS B O 1
ATOM 7473 N N . ALA B 1 215 ? -4.355 -19.781 -5.59 1 97.81 215 ALA B N 1
ATOM 7474 C CA . ALA B 1 215 ? -3.207 -20.234 -6.379 1 97.81 215 ALA B CA 1
ATOM 7475 C C . ALA B 1 215 ? -2.111 -20.797 -5.48 1 97.81 215 ALA B C 1
ATOM 7477 O O . ALA B 1 215 ? -1.457 -21.781 -5.836 1 97.81 215 ALA B O 1
ATOM 7478 N N . ARG B 1 216 ? -1.947 -20.234 -4.344 1 96.94 216 ARG B N 1
ATOM 7479 C CA . ARG B 1 216 ? -0.955 -20.734 -3.396 1 96.94 216 ARG B CA 1
ATOM 7480 C C . ARG B 1 216 ? -1.356 -22.094 -2.855 1 96.94 216 ARG B C 1
ATOM 7482 O O . ARG B 1 216 ? -0.511 -22.984 -2.693 1 96.94 216 ARG B O 1
ATOM 7489 N N . CYS B 1 217 ? -2.586 -22.219 -2.58 1 97.31 217 CYS B N 1
ATOM 7490 C CA . CYS B 1 217 ? -3.086 -23.516 -2.141 1 97.31 217 CYS B CA 1
ATOM 7491 C C . CYS B 1 217 ? -2.932 -24.562 -3.24 1 97.31 217 CYS B C 1
ATOM 7493 O O . CYS B 1 217 ? -2.58 -25.703 -2.967 1 97.31 217 CYS B O 1
ATOM 7495 N N . PHE B 1 218 ? -3.176 -24.125 -4.488 1 96.5 218 PHE B N 1
ATOM 7496 C CA . PHE B 1 218 ? -3.055 -25.016 -5.637 1 96.5 218 PHE B CA 1
ATOM 7497 C C . PHE B 1 218 ? -1.622 -25.516 -5.785 1 96.5 218 PHE B C 1
ATOM 7499 O O . PHE B 1 218 ? -1.396 -26.688 -6.09 1 96.5 218 PHE B O 1
ATOM 7506 N N . LEU B 1 219 ? -0.675 -24.672 -5.543 1 96.44 219 LEU B N 1
ATOM 7507 C CA . LEU B 1 219 ? 0.734 -25.047 -5.582 1 96.44 219 LEU B CA 1
ATOM 7508 C C . LEU B 1 219 ? 1.055 -26.078 -4.504 1 96.44 219 LEU B C 1
ATOM 7510 O O . LEU B 1 219 ? 1.717 -27.078 -4.773 1 96.44 219 LEU B O 1
ATOM 7514 N N . ASN B 1 220 ? 0.556 -25.875 -3.287 1 94.94 220 ASN B N 1
ATOM 7515 C CA . ASN B 1 220 ? 0.837 -26.766 -2.17 1 94.94 220 ASN B CA 1
ATOM 7516 C C . ASN B 1 220 ? 0.15 -28.109 -2.348 1 94.94 220 ASN B C 1
ATOM 7518 O O . ASN B 1 220 ? 0.613 -29.125 -1.817 1 94.94 220 ASN B O 1
ATOM 7522 N N . LEU B 1 221 ? -0.907 -28.141 -3.08 1 95.19 221 LEU B N 1
ATOM 7523 C CA . LEU B 1 221 ? -1.605 -29.391 -3.363 1 95.19 221 LEU B CA 1
ATOM 7524 C C . LEU B 1 221 ? -0.742 -30.312 -4.215 1 95.19 221 LEU B C 1
ATOM 7526 O O . LEU B 1 221 ? -0.837 -31.531 -4.105 1 95.19 221 LEU B O 1
ATOM 7530 N N . ALA B 1 222 ? 0.124 -29.719 -5.039 1 92.75 222 ALA B N 1
ATOM 7531 C CA . ALA B 1 222 ? 0.992 -30.5 -5.922 1 92.75 222 ALA B CA 1
ATOM 7532 C C . ALA B 1 222 ? 2.098 -31.188 -5.133 1 92.75 222 ALA B C 1
ATOM 7534 O O . ALA B 1 222 ? 2.695 -32.156 -5.605 1 92.75 222 ALA B O 1
ATOM 7535 N N . SER B 1 223 ? 2.303 -30.734 -3.939 1 90.44 223 SER B N 1
ATOM 7536 C CA . SER B 1 223 ? 3.385 -31.281 -3.131 1 90.44 223 SER B CA 1
ATOM 7537 C C . SER B 1 223 ? 2.887 -32.438 -2.248 1 90.44 223 SER B C 1
ATOM 7539 O O . SER B 1 223 ? 3.678 -33.062 -1.559 1 90.44 223 SER B O 1
ATOM 7541 N N . ILE B 1 224 ? 1.599 -32.688 -2.355 1 91.44 224 ILE B N 1
ATOM 7542 C CA . ILE B 1 224 ? 1.024 -33.75 -1.522 1 91.44 224 ILE B CA 1
ATOM 7543 C C . ILE B 1 224 ? 1.254 -35.094 -2.176 1 91.44 224 ILE B C 1
ATOM 7545 O O . ILE B 1 224 ? 0.837 -35.344 -3.314 1 91.44 224 ILE B O 1
ATOM 7549 N N . GLY B 1 225 ? 2.031 -35.969 -1.594 1 83.31 225 GLY B N 1
ATOM 7550 C CA . GLY B 1 225 ? 2.305 -37.312 -2.086 1 83.31 225 GLY B CA 1
ATOM 7551 C C . GLY B 1 225 ? 3.254 -38.094 -1.198 1 83.31 225 GLY B C 1
ATOM 7552 O O . GLY B 1 225 ? 3.734 -37.562 -0.188 1 83.31 225 GLY B O 1
ATOM 7553 N N . PRO B 1 226 ? 3.375 -39.312 -1.513 1 81.12 226 PRO B N 1
ATOM 7554 C CA . PRO B 1 226 ? 4.312 -40.125 -0.738 1 81.12 226 PRO B CA 1
ATOM 7555 C C . PRO B 1 226 ? 5.766 -39.688 -0.926 1 81.12 226 PRO B C 1
ATOM 7557 O O . PRO B 1 226 ? 6.148 -39.25 -2.018 1 81.12 226 PRO B O 1
ATOM 7560 N N . ILE B 1 227 ? 6.492 -39.531 0.156 1 77.94 227 ILE B N 1
ATOM 7561 C CA . ILE B 1 227 ? 7.895 -39.125 0.134 1 77.94 227 ILE B CA 1
ATOM 7562 C C . ILE B 1 227 ? 8.773 -40.312 -0.213 1 77.94 227 ILE B C 1
ATOM 7564 O O . ILE B 1 227 ? 8.977 -41.219 0.619 1 77.94 227 ILE B O 1
ATOM 7568 N N . THR B 1 228 ? 8.945 -40.469 -1.53 1 79.44 228 THR B N 1
ATOM 7569 C CA . THR B 1 228 ? 9.891 -41.469 -1.99 1 79.44 228 THR B CA 1
ATOM 7570 C C . THR B 1 228 ? 11.289 -40.875 -2.16 1 79.44 228 THR B C 1
ATOM 7572 O O . THR B 1 228 ? 11.453 -39.656 -2.107 1 79.44 228 THR B O 1
ATOM 7575 N N . ALA B 1 229 ? 12.312 -41.688 -2.115 1 77.25 229 ALA B N 1
ATOM 7576 C CA . ALA B 1 229 ? 13.703 -41.25 -2.199 1 77.25 229 ALA B CA 1
ATOM 7577 C C . ALA B 1 229 ? 13.898 -40.281 -3.359 1 77.25 229 ALA B C 1
ATOM 7579 O O . ALA B 1 229 ? 14.578 -39.25 -3.217 1 77.25 229 ALA B O 1
ATOM 7580 N N . ASP B 1 230 ? 13.227 -40.531 -4.477 1 79.81 230 ASP B N 1
ATOM 7581 C CA . ASP B 1 230 ? 13.414 -39.688 -5.652 1 79.81 230 ASP B CA 1
ATOM 7582 C C . ASP B 1 230 ? 12.312 -38.625 -5.75 1 79.81 230 ASP B C 1
ATOM 7584 O O . ASP B 1 230 ? 12.422 -37.688 -6.523 1 79.81 230 ASP B O 1
ATOM 7588 N N . MET B 1 231 ? 11.383 -38.656 -4.77 1 82.25 231 MET B N 1
ATOM 7589 C CA . MET B 1 231 ? 10.234 -37.75 -4.801 1 82.25 231 MET B CA 1
ATOM 7590 C C . MET B 1 231 ? 9.664 -37.625 -6.211 1 82.25 231 MET B C 1
ATOM 7592 O O . MET B 1 231 ? 9.312 -36.531 -6.66 1 82.25 231 MET B O 1
ATOM 7596 N N . GLY B 1 232 ? 9.719 -38.656 -7.043 1 84.25 232 GLY B N 1
ATOM 7597 C CA . GLY B 1 232 ? 9.305 -38.688 -8.438 1 84.25 232 GLY B CA 1
ATOM 7598 C C . GLY B 1 232 ? 7.836 -38.375 -8.625 1 84.25 232 GLY B C 1
ATOM 7599 O O . GLY B 1 232 ? 7.461 -37.656 -9.562 1 84.25 232 GLY B O 1
ATOM 7600 N N . GLU B 1 233 ? 7.066 -38.844 -7.727 1 88.88 233 GLU B N 1
ATOM 7601 C CA . GLU B 1 233 ? 5.625 -38.594 -7.84 1 88.88 233 GLU B CA 1
ATOM 7602 C C . GLU B 1 233 ? 5.281 -37.125 -7.664 1 88.88 233 GLU B C 1
ATOM 7604 O O . GLU B 1 233 ? 4.402 -36.594 -8.352 1 88.88 233 GLU B O 1
ATOM 7609 N N . ILE B 1 234 ? 5.949 -36.5 -6.715 1 89.62 234 ILE B N 1
ATOM 7610 C CA . ILE B 1 234 ? 5.719 -35.094 -6.457 1 89.62 234 ILE B CA 1
ATOM 7611 C C . ILE B 1 234 ? 6.156 -34.25 -7.664 1 89.62 234 ILE B C 1
ATOM 7613 O O . ILE B 1 234 ? 5.477 -33.312 -8.055 1 89.62 234 ILE B O 1
ATOM 7617 N N . LYS B 1 235 ? 7.266 -34.688 -8.273 1 90.5 235 LYS B N 1
ATOM 7618 C CA . LYS B 1 235 ? 7.734 -34 -9.484 1 90.5 235 LYS B CA 1
ATOM 7619 C C . LYS B 1 235 ? 6.73 -34.156 -10.617 1 90.5 235 LYS B C 1
ATOM 7621 O O . LYS B 1 235 ? 6.453 -33.188 -11.344 1 90.5 235 LYS B O 1
ATOM 7626 N N . GLN B 1 236 ? 6.184 -35.281 -10.695 1 91.44 236 GLN B N 1
ATOM 7627 C CA . GLN B 1 236 ? 5.223 -35.531 -11.766 1 91.44 236 GLN B CA 1
ATOM 7628 C C . GLN B 1 236 ? 3.906 -34.812 -11.516 1 91.44 236 GLN B C 1
ATOM 7630 O O . GLN B 1 236 ? 3.268 -34.344 -12.453 1 91.44 236 GLN B O 1
ATOM 7635 N N . GLN B 1 237 ? 3.539 -34.719 -10.297 1 91.69 237 GLN B N 1
ATOM 7636 C CA . GLN B 1 237 ? 2.307 -34.031 -9.969 1 91.69 237 GLN B CA 1
ATOM 7637 C C . GLN B 1 237 ? 2.412 -32.531 -10.328 1 91.69 237 GLN B C 1
ATOM 7639 O O . GLN B 1 237 ? 1.459 -31.953 -10.836 1 91.69 237 GLN B O 1
ATOM 7644 N N . TRP B 1 238 ? 3.539 -31.953 -9.977 1 94.25 238 TRP B N 1
ATOM 7645 C CA . TRP B 1 238 ? 3.756 -30.562 -10.336 1 94.25 238 TRP B CA 1
ATOM 7646 C C . TRP B 1 238 ? 3.697 -30.375 -11.852 1 94.25 238 TRP B C 1
ATOM 7648 O O . TRP B 1 238 ? 3.086 -29.422 -12.344 1 94.25 238 TRP B O 1
ATOM 7658 N N . PHE B 1 239 ? 4.309 -31.312 -12.609 1 93.69 239 PHE B N 1
ATOM 7659 C CA . PHE B 1 239 ? 4.344 -31.25 -14.07 1 93.69 239 PHE B CA 1
ATOM 7660 C C . PHE B 1 239 ? 2.945 -31.422 -14.648 1 93.69 239 PHE B C 1
ATOM 7662 O O . PHE B 1 239 ? 2.576 -30.75 -15.609 1 93.69 239 PHE B O 1
ATOM 7669 N N . ASP B 1 240 ? 2.16 -32.219 -14.023 1 92.88 240 ASP B N 1
ATOM 7670 C CA . ASP B 1 240 ? 0.791 -32.438 -14.477 1 92.88 240 ASP B CA 1
ATOM 7671 C C . ASP B 1 240 ? -0.086 -31.219 -14.219 1 92.88 240 ASP B C 1
ATOM 7673 O O . ASP B 1 240 ? -0.96 -30.906 -15.023 1 92.88 240 ASP B O 1
ATOM 7677 N N . LYS B 1 241 ? 0.125 -30.609 -13.109 1 94.31 241 LYS B N 1
ATOM 7678 C CA . LYS B 1 241 ? -0.639 -29.391 -12.805 1 94.31 241 LYS B CA 1
ATOM 7679 C C . LYS B 1 241 ? -0.297 -28.266 -13.781 1 94.31 241 LYS B C 1
ATOM 7681 O O . LYS B 1 241 ? -1.17 -27.5 -14.172 1 94.31 241 LYS B O 1
ATOM 7686 N N . GLN B 1 242 ? 0.941 -28.156 -14.172 1 95.25 242 GLN B N 1
ATOM 7687 C CA . GLN B 1 242 ? 1.342 -27.188 -15.188 1 95.25 242 GLN B CA 1
ATOM 7688 C C . GLN B 1 242 ? 0.65 -27.469 -16.516 1 95.25 242 GLN B C 1
ATOM 7690 O O . GLN B 1 242 ? 0.133 -26.562 -17.156 1 95.25 242 GLN B O 1
ATOM 7695 N N . LYS B 1 243 ? 0.653 -28.766 -16.906 1 94 243 LYS B N 1
ATOM 7696 C CA . LYS B 1 243 ? 0.009 -29.156 -18.156 1 94 243 LYS B CA 1
ATOM 7697 C C . LYS B 1 243 ? -1.487 -28.859 -18.125 1 94 243 LYS B C 1
ATOM 7699 O O . LYS B 1 243 ? -2.061 -28.422 -19.125 1 94 243 LYS B O 1
ATOM 7704 N N . PHE B 1 244 ? -2.02 -29.109 -17 1 94.5 244 PHE B N 1
ATOM 7705 C CA . PHE B 1 244 ? -3.441 -28.844 -16.828 1 94.5 244 PHE B CA 1
ATOM 7706 C C . PHE B 1 244 ? -3.736 -27.359 -17.016 1 94.5 244 PHE B C 1
ATOM 7708 O O . PHE B 1 244 ? -4.676 -26.984 -17.719 1 94.5 244 PHE B O 1
ATOM 7715 N N . LEU B 1 245 ? -2.982 -26.516 -16.297 1 96.44 245 LEU B N 1
ATOM 7716 C CA . LEU B 1 245 ? -3.197 -25.062 -16.375 1 96.44 245 LEU B CA 1
ATOM 7717 C C . LEU B 1 245 ? -3 -24.578 -17.812 1 96.44 245 LEU B C 1
ATOM 7719 O O . LEU B 1 245 ? -3.781 -23.75 -18.297 1 96.44 245 LEU B O 1
ATOM 7723 N N . ILE B 1 246 ? -1.965 -25.125 -18.562 1 96.5 246 ILE B N 1
ATOM 7724 C CA . ILE B 1 246 ? -1.7 -24.719 -19.938 1 96.5 246 ILE B CA 1
ATOM 7725 C C . ILE B 1 246 ? -2.852 -25.172 -20.844 1 96.5 246 ILE B C 1
ATOM 7727 O O . ILE B 1 246 ? -3.305 -24.406 -21.703 1 96.5 246 ILE B O 1
ATOM 7731 N N . SER B 1 247 ? -3.322 -26.344 -20.594 1 95.5 247 SER B N 1
ATOM 7732 C CA . SER B 1 247 ? -4.457 -26.844 -21.375 1 95.5 247 SER B CA 1
ATOM 7733 C C . SER B 1 247 ? -5.711 -26 -21.109 1 95.5 247 SER B C 1
ATOM 7735 O O . SER B 1 247 ? -6.461 -25.688 -22.031 1 95.5 247 SER B O 1
ATOM 7737 N N . ALA B 1 248 ? -5.934 -25.703 -19.828 1 95.19 248 ALA B N 1
ATOM 7738 C CA . ALA B 1 248 ? -7.09 -24.891 -19.453 1 95.19 248 ALA B CA 1
ATOM 7739 C C . ALA B 1 248 ? -7.016 -23.516 -20.125 1 95.19 248 ALA B C 1
ATOM 7741 O O . ALA B 1 248 ? -8.031 -22.984 -20.594 1 95.19 248 ALA B O 1
ATOM 7742 N N . LEU B 1 249 ? -5.828 -22.875 -20.156 1 97.12 249 LEU B N 1
ATOM 7743 C CA . LEU B 1 249 ? -5.652 -21.578 -20.797 1 97.12 249 LEU B CA 1
ATOM 7744 C C . LEU B 1 249 ? -5.953 -21.641 -22.281 1 97.12 249 LEU B C 1
ATOM 7746 O O . LEU B 1 249 ? -6.629 -20.766 -22.828 1 97.12 249 LEU B O 1
ATOM 7750 N N . HIS B 1 250 ? -5.52 -22.688 -22.953 1 94.88 250 HIS B N 1
ATOM 7751 C CA . HIS B 1 250 ? -5.805 -22.859 -24.375 1 94.88 250 HIS B CA 1
ATOM 7752 C C . HIS B 1 250 ? -7.297 -23.062 -24.625 1 94.88 250 HIS B C 1
ATOM 7754 O O . HIS B 1 250 ? -7.848 -22.562 -25.609 1 94.88 250 HIS B O 1
ATOM 7760 N N . THR B 1 251 ? -7.91 -23.781 -23.734 1 93.25 251 THR B N 1
ATOM 7761 C CA . THR B 1 251 ? -9.344 -24.047 -23.875 1 93.25 251 THR B CA 1
ATOM 7762 C C . THR B 1 251 ? -10.133 -22.75 -23.75 1 93.25 251 THR B C 1
ATOM 7764 O O . THR B 1 251 ? -11.094 -22.531 -24.5 1 93.25 251 THR B O 1
ATOM 7767 N N . ILE B 1 252 ? -9.773 -21.906 -22.828 1 95.62 252 ILE B N 1
ATOM 7768 C CA . ILE B 1 252 ? -10.453 -20.625 -22.688 1 95.62 252 ILE B CA 1
ATOM 7769 C C . ILE B 1 252 ? -10.188 -19.766 -23.922 1 95.62 252 ILE B C 1
ATOM 7771 O O . ILE B 1 252 ? -11.094 -19.078 -24.406 1 95.62 252 ILE B O 1
ATOM 7775 N N . LEU B 1 253 ? -8.961 -19.781 -24.453 1 95.38 253 LEU B N 1
ATOM 7776 C CA . LEU B 1 253 ? -8.641 -19.016 -25.656 1 95.38 253 LEU B CA 1
ATOM 7777 C C . LEU B 1 253 ? -9.445 -19.531 -26.859 1 95.38 253 LEU B C 1
ATOM 7779 O O . LEU B 1 253 ? -9.828 -18.75 -27.734 1 95.38 253 LEU B O 1
ATOM 7783 N N . ASP B 1 254 ? -9.695 -20.859 -26.891 1 92.69 254 ASP B N 1
ATOM 7784 C CA . ASP B 1 254 ? -10.539 -21.422 -27.953 1 92.69 254 ASP B CA 1
ATOM 7785 C C . ASP B 1 254 ? -11.93 -20.797 -27.922 1 92.69 254 ASP B C 1
ATOM 7787 O O . ASP B 1 254 ? -12.492 -20.469 -28.969 1 92.69 254 ASP B O 1
ATOM 7791 N N . ARG B 1 255 ? -12.414 -20.625 -26.734 1 93.5 255 ARG B N 1
ATOM 7792 C CA . ARG B 1 255 ? -13.742 -20.031 -26.594 1 93.5 255 ARG B CA 1
ATOM 7793 C C . ARG B 1 255 ? -13.711 -18.547 -26.906 1 93.5 255 ARG B C 1
ATOM 7795 O O . ARG B 1 255 ? -14.625 -18.031 -27.562 1 93.5 255 ARG B O 1
ATOM 7802 N N . LEU B 1 256 ? -12.727 -17.828 -26.531 1 95.12 256 LEU B N 1
ATOM 7803 C CA . LEU B 1 256 ? -12.609 -16.391 -26.766 1 95.12 256 LEU B CA 1
ATOM 7804 C C . LEU B 1 256 ? -12.375 -16.109 -28.234 1 95.12 256 LEU B C 1
ATOM 7806 O O . LEU B 1 256 ? -12.938 -15.148 -28.781 1 95.12 256 LEU B O 1
ATOM 7810 N N . PHE B 1 257 ? -11.57 -17 -28.906 1 93 257 PHE B N 1
ATOM 7811 C CA . PHE B 1 257 ? -11.203 -16.766 -30.297 1 93 257 PHE B CA 1
ATOM 7812 C C . PHE B 1 257 ? -12.031 -17.641 -31.234 1 93 257 PHE B C 1
ATOM 7814 O O . PHE B 1 257 ? -11.594 -17.969 -32.344 1 93 257 PHE B O 1
ATOM 7821 N N . SER B 1 258 ? -13.133 -18.031 -30.859 1 89.88 258 SER B N 1
ATOM 7822 C CA . SER B 1 258 ? -13.969 -18.938 -31.641 1 89.88 258 SER B CA 1
ATOM 7823 C C . SER B 1 258 ? -14.289 -18.328 -33 1 89.88 258 SER B C 1
ATOM 7825 O O . SER B 1 258 ? -14.406 -19.062 -34 1 89.88 258 SER B O 1
ATOM 7827 N N . HIS B 1 259 ? -14.344 -17 -33.125 1 86.25 259 HIS B N 1
ATOM 7828 C CA . HIS B 1 259 ? -14.766 -16.375 -34.375 1 86.25 259 HIS B CA 1
ATOM 7829 C C . HIS B 1 259 ? -13.562 -15.805 -35.125 1 86.25 259 HIS B C 1
ATOM 7831 O O . HIS B 1 259 ? -13.734 -15.094 -36.125 1 86.25 259 HIS B O 1
ATOM 7837 N N . ILE B 1 260 ? -12.414 -16.078 -34.688 1 87.88 260 ILE B N 1
ATOM 7838 C CA . ILE B 1 260 ? -11.219 -15.547 -35.312 1 87.88 260 ILE B CA 1
ATOM 7839 C C . ILE B 1 260 ? -10.484 -16.672 -36.031 1 87.88 260 ILE B C 1
ATOM 7841 O O . ILE B 1 260 ? -10.414 -17.797 -35.531 1 87.88 260 ILE B O 1
ATOM 7845 N N . ASN B 1 261 ? -10.078 -16.406 -37.219 1 83.25 261 ASN B N 1
ATOM 7846 C CA . ASN B 1 261 ? -9.281 -17.375 -37.969 1 83.25 261 ASN B CA 1
ATOM 7847 C C . ASN B 1 261 ? -7.816 -17.328 -37.562 1 83.25 261 ASN B C 1
ATOM 7849 O O . ASN B 1 261 ? -7.07 -16.453 -37.969 1 83.25 261 ASN B O 1
ATOM 7853 N N . GLU B 1 262 ? -7.531 -18.188 -36.625 1 83.12 262 GLU B N 1
ATOM 7854 C CA . GLU B 1 262 ? -6.152 -18.266 -36.156 1 83.12 262 GLU B CA 1
ATOM 7855 C C . GLU B 1 262 ? -5.289 -19.109 -37.062 1 83.12 262 GLU B C 1
ATOM 7857 O O . GLU B 1 262 ? -5.793 -19.984 -37.781 1 83.12 262 GLU B O 1
ATOM 7862 N N . ILE B 1 263 ? -4.059 -18.688 -37.219 1 70.12 263 ILE B N 1
ATOM 7863 C CA . ILE B 1 263 ? -3.123 -19.516 -37.969 1 70.12 263 ILE B CA 1
ATOM 7864 C C . ILE B 1 263 ? -2.895 -20.828 -37.219 1 70.12 263 ILE B C 1
ATOM 7866 O O . ILE B 1 263 ? -2.65 -20.828 -36 1 70.12 263 ILE B O 1
ATOM 7870 N N . GLN B 1 264 ? -3.465 -22 -37.812 1 64.25 264 GLN B N 1
ATOM 7871 C CA . GLN B 1 264 ? -3.406 -23.344 -37.25 1 64.25 264 GLN B CA 1
ATOM 7872 C C . GLN B 1 264 ? -1.998 -23.672 -36.75 1 64.25 264 GLN B C 1
ATOM 7874 O O . GLN B 1 264 ? -1.042 -23.625 -37.531 1 64.25 264 GLN B O 1
ATOM 7879 N N . GLY B 1 265 ? -1.564 -23.312 -35.438 1 66.69 265 GLY B N 1
ATOM 7880 C CA . GLY B 1 265 ? -0.248 -23.641 -34.906 1 66.69 265 GLY B CA 1
ATOM 7881 C C . GLY B 1 265 ? -0.244 -24.891 -34.031 1 66.69 265 GLY B C 1
ATOM 7882 O O . GLY B 1 265 ? -1.203 -25.656 -34.062 1 66.69 265 GLY B O 1
ATOM 7883 N N . THR B 1 266 ? 0.841 -25.312 -33.375 1 77.19 266 THR B N 1
ATOM 7884 C CA . THR B 1 266 ? 1.194 -26.484 -32.562 1 77.19 266 THR B CA 1
ATOM 7885 C C . THR B 1 266 ? 0.538 -26.438 -31.203 1 77.19 266 THR B C 1
ATOM 7887 O O . THR B 1 266 ? 0.804 -27.297 -30.344 1 77.19 266 THR B O 1
ATOM 7890 N N . TYR B 1 267 ? -0.611 -25.547 -31.047 1 82.69 267 TYR B N 1
ATOM 7891 C CA . TYR B 1 267 ? -1.127 -25.406 -29.703 1 82.69 267 TYR B CA 1
ATOM 7892 C C . TYR B 1 267 ? -2.053 -26.562 -29.344 1 82.69 267 TYR B C 1
ATOM 7894 O O . TYR B 1 267 ? -2.211 -26.906 -28.172 1 82.69 267 TYR B O 1
ATOM 7902 N N . GLU B 1 268 ? -2.621 -27.281 -30.297 1 84.38 268 GLU B N 1
ATOM 7903 C CA . GLU B 1 268 ? -3.562 -28.391 -30.078 1 84.38 268 GLU B CA 1
ATOM 7904 C C . GLU B 1 268 ? -2.885 -29.562 -29.391 1 84.38 268 GLU B C 1
ATOM 7906 O O . GLU B 1 268 ? -3.543 -30.359 -28.719 1 84.38 268 GLU B O 1
ATOM 7911 N N . THR B 1 269 ? -1.536 -29.5 -29.516 1 85.44 269 THR B N 1
ATOM 7912 C CA . THR B 1 269 ? -0.781 -30.594 -28.922 1 85.44 269 THR B CA 1
ATOM 7913 C C . THR B 1 269 ? -0.763 -30.469 -27.391 1 85.44 269 THR B C 1
ATOM 7915 O O . THR B 1 269 ? -0.558 -31.453 -26.688 1 85.44 269 THR B O 1
ATOM 7918 N N . TYR B 1 270 ? -1.059 -29.281 -26.953 1 87.25 270 TYR B N 1
ATOM 7919 C CA . TYR B 1 270 ? -0.941 -29.047 -25.516 1 87.25 270 TYR B CA 1
ATOM 7920 C C . TYR B 1 270 ? -2.305 -29.125 -24.844 1 87.25 270 TYR B C 1
ATOM 7922 O O . TYR B 1 270 ? -2.404 -29 -23.609 1 87.25 270 TYR B O 1
ATOM 7930 N N . ILE B 1 271 ? -3.348 -29.328 -25.625 1 85.62 271 ILE B N 1
ATOM 7931 C CA . ILE B 1 271 ? -4.695 -29.422 -25.078 1 85.62 271 ILE B CA 1
ATOM 7932 C C . ILE B 1 271 ? -5 -30.859 -24.688 1 85.62 271 ILE B C 1
ATOM 7934 O O . ILE B 1 271 ? -4.852 -31.781 -25.5 1 85.62 271 ILE B O 1
ATOM 7938 N N . ILE B 1 272 ? -5.148 -31.047 -23.391 1 78.12 272 ILE B N 1
ATOM 7939 C CA . ILE B 1 272 ? -5.551 -32.344 -22.891 1 78.12 272 ILE B CA 1
ATOM 7940 C C . ILE B 1 272 ? -7.059 -32.531 -23.031 1 78.12 272 ILE B C 1
ATOM 7942 O O . ILE B 1 272 ? -7.836 -31.781 -22.438 1 78.12 272 ILE B O 1
ATOM 7946 N N . ARG B 1 273 ? -7.566 -33.094 -24.156 1 65.12 273 ARG B N 1
ATOM 7947 C CA . ARG B 1 273 ? -8.984 -33.312 -24.438 1 65.12 273 ARG B CA 1
ATOM 7948 C C . ARG B 1 273 ? -9.625 -34.219 -23.406 1 65.12 273 ARG B C 1
ATOM 7950 O O . ARG B 1 273 ? -9.852 -35.406 -23.672 1 65.12 273 ARG B O 1
ATOM 7957 N N . ASP B 1 274 ? -9.102 -34.188 -22.203 1 60.69 274 ASP B N 1
ATOM 7958 C CA . ASP B 1 274 ? -9.789 -35.062 -21.234 1 60.69 274 ASP B CA 1
ATOM 7959 C C . ASP B 1 274 ? -11.102 -34.406 -20.797 1 60.69 274 ASP B C 1
ATOM 7961 O O . ASP B 1 274 ? -11.242 -33.188 -20.781 1 60.69 274 ASP B O 1
ATOM 7965 N N . ASP B 1 275 ? -12.227 -34.969 -20.859 1 53.03 275 ASP B N 1
ATOM 7966 C CA . ASP B 1 275 ? -13.57 -34.688 -20.375 1 53.03 275 ASP B CA 1
ATOM 7967 C C . ASP B 1 275 ? -13.523 -33.969 -19.031 1 53.03 275 ASP B C 1
ATOM 7969 O O . ASP B 1 275 ? -14.562 -33.594 -18.484 1 53.03 275 ASP B O 1
ATOM 7973 N N . ASN B 1 276 ? -12.492 -33.875 -18.281 1 52.28 276 ASN B N 1
ATOM 7974 C CA . ASN B 1 276 ? -12.445 -33.406 -16.906 1 52.28 276 ASN B CA 1
ATOM 7975 C C . ASN B 1 276 ? -12.367 -31.875 -16.828 1 52.28 276 ASN B C 1
ATOM 7977 O O . ASN B 1 276 ? -12.055 -31.312 -15.781 1 52.28 276 ASN B O 1
ATOM 7981 N N . ASN B 1 277 ? -12.242 -31.156 -17.906 1 56.12 277 ASN B N 1
ATOM 7982 C CA . ASN B 1 277 ? -12.281 -29.688 -17.938 1 56.12 277 ASN B CA 1
ATOM 7983 C C . ASN B 1 277 ? -13.531 -29.156 -17.25 1 56.12 277 ASN B C 1
ATOM 7985 O O . ASN B 1 277 ? -13.844 -27.969 -17.359 1 56.12 277 ASN B O 1
ATOM 7989 N N . SER B 1 278 ? -14.156 -30.062 -16.562 1 62.66 278 SER B N 1
ATOM 7990 C CA . SER B 1 278 ? -15.422 -29.828 -15.867 1 62.66 278 SER B CA 1
ATOM 7991 C C . SER B 1 278 ? -15.195 -29.125 -14.531 1 62.66 278 SER B C 1
ATOM 7993 O O . SER B 1 278 ? -16.156 -28.781 -13.844 1 62.66 278 SER B O 1
ATOM 7995 N N . SER B 1 279 ? -13.906 -28.688 -14.336 1 81.12 279 SER B N 1
ATOM 7996 C CA . SER B 1 279 ? -13.711 -28.234 -12.961 1 81.12 279 SER B CA 1
ATOM 7997 C C . SER B 1 279 ? -13.766 -26.703 -12.883 1 81.12 279 SER B C 1
ATOM 7999 O O . SER B 1 279 ? -13.844 -26.141 -11.789 1 81.12 279 SER B O 1
ATOM 8001 N N . LEU B 1 280 ? -13.891 -26.141 -14.125 1 87.44 280 LEU B N 1
ATOM 8002 C CA . LEU B 1 280 ? -13.969 -24.672 -14.109 1 87.44 280 LEU B CA 1
ATOM 8003 C C . LEU B 1 280 ? -15.414 -24.203 -14.016 1 87.44 280 LEU B C 1
ATOM 8005 O O . LEU B 1 280 ? -16.328 -24.953 -14.359 1 87.44 280 LEU B O 1
ATOM 8009 N N . PRO B 1 281 ? -15.586 -23.094 -13.445 1 88.38 281 PRO B N 1
ATOM 8010 C CA . PRO B 1 281 ? -16.953 -22.578 -13.406 1 88.38 281 PRO B CA 1
ATOM 8011 C C . PRO B 1 281 ? -17.609 -22.531 -14.789 1 88.38 281 PRO B C 1
ATOM 8013 O O . PRO B 1 281 ? -16.984 -22.078 -15.75 1 88.38 281 PRO B O 1
ATOM 8016 N N . GLU B 1 282 ? -18.75 -22.906 -14.867 1 89.12 282 GLU B N 1
ATOM 8017 C CA . GLU B 1 282 ? -19.453 -23.047 -16.141 1 89.12 282 GLU B CA 1
ATOM 8018 C C . GLU B 1 282 ? -19.969 -21.703 -16.641 1 89.12 282 GLU B C 1
ATOM 8020 O O . GLU B 1 282 ? -20.578 -20.938 -15.875 1 89.12 282 GLU B O 1
ATOM 8025 N N . ILE B 1 283 ? -19.609 -21.422 -17.875 1 91.06 283 ILE B N 1
ATOM 8026 C CA . ILE B 1 283 ? -20.109 -20.219 -18.547 1 91.06 283 ILE B CA 1
ATOM 8027 C C . ILE B 1 283 ? -20.906 -20.625 -19.781 1 91.06 283 ILE B C 1
ATOM 8029 O O . ILE B 1 283 ? -20.516 -21.547 -20.516 1 91.06 283 ILE B O 1
ATOM 8033 N N . SER B 1 284 ? -22.031 -19.984 -19.969 1 89.19 284 SER B N 1
ATOM 8034 C CA . SER B 1 284 ? -22.875 -20.25 -21.125 1 89.19 284 SER B CA 1
ATOM 8035 C C . SER B 1 284 ? -22.109 -20.109 -22.422 1 89.19 284 SER B C 1
ATOM 8037 O O . SER B 1 284 ? -21.172 -19.297 -22.516 1 89.19 284 SER B O 1
ATOM 8039 N N . LYS B 1 285 ? -22.469 -20.875 -23.469 1 88.5 285 LYS B N 1
ATOM 8040 C CA . LYS B 1 285 ? -21.75 -20.891 -24.734 1 88.5 285 LYS B CA 1
ATOM 8041 C C . LYS B 1 285 ? -22.156 -19.719 -25.609 1 88.5 285 LYS B C 1
ATOM 8043 O O . LYS B 1 285 ? -21.484 -19.422 -26.609 1 88.5 285 LYS B O 1
ATOM 8048 N N . THR B 1 286 ? -23.141 -18.938 -25.125 1 89.12 286 THR B N 1
ATOM 8049 C CA . THR B 1 286 ? -23.547 -17.766 -25.891 1 89.12 286 THR B CA 1
ATOM 8050 C C . THR B 1 286 ? -22.484 -16.672 -25.828 1 89.12 286 THR B C 1
ATOM 8052 O O . THR B 1 286 ? -21.906 -16.422 -24.766 1 89.12 286 THR B O 1
ATOM 8055 N N . TYR B 1 287 ? -22.094 -16.234 -27 1 88.31 287 TYR B N 1
ATOM 8056 C CA . TYR B 1 287 ? -21.078 -15.195 -27.078 1 88.31 287 TYR B CA 1
ATOM 8057 C C . TYR B 1 287 ? -21.656 -13.828 -26.734 1 88.31 287 TYR B C 1
ATOM 8059 O O . TYR B 1 287 ? -21.969 -13.039 -27.641 1 88.31 287 TYR B O 1
ATOM 8067 N N . SER B 1 288 ? -21.906 -13.586 -25.562 1 89.25 288 SER B N 1
ATOM 8068 C CA . SER B 1 288 ? -22.406 -12.312 -25.062 1 89.25 288 SER B CA 1
ATOM 8069 C C . SER B 1 288 ? -21.297 -11.523 -24.375 1 89.25 288 SER B C 1
ATOM 8071 O O . SER B 1 288 ? -20.219 -12.062 -24.094 1 89.25 288 SER B O 1
ATOM 8073 N N . LEU B 1 289 ? -21.469 -10.266 -24.25 1 90.25 289 LEU B N 1
ATOM 8074 C CA . LEU B 1 289 ? -20.484 -9.414 -23.594 1 90.25 289 LEU B CA 1
ATOM 8075 C C . LEU B 1 289 ? -20.156 -9.922 -22.203 1 90.25 289 LEU B C 1
ATOM 8077 O O . LEU B 1 289 ? -18.984 -10.031 -21.828 1 90.25 289 LEU B O 1
ATOM 8081 N N . LYS B 1 290 ? -21.156 -10.242 -21.453 1 90.88 290 LYS B N 1
ATOM 8082 C CA . LYS B 1 290 ? -20.969 -10.727 -20.094 1 90.88 290 LYS B CA 1
ATOM 8083 C C . LYS B 1 290 ? -20.172 -12.023 -20.062 1 90.88 290 LYS B C 1
ATOM 8085 O O . LYS B 1 290 ? -19.266 -12.188 -19.25 1 90.88 290 LYS B O 1
ATOM 8090 N N . ASN B 1 291 ? -20.5 -12.914 -20.984 1 92.94 291 ASN B N 1
ATOM 8091 C CA . ASN B 1 291 ? -19.828 -14.211 -21 1 92.94 291 ASN B CA 1
ATOM 8092 C C . ASN B 1 291 ? -18.359 -14.078 -21.391 1 92.94 291 ASN B C 1
ATOM 8094 O O . ASN B 1 291 ? -17.5 -14.773 -20.859 1 92.94 291 ASN B O 1
ATOM 8098 N N . VAL B 1 292 ? -18.125 -13.211 -22.344 1 94.38 292 VAL B N 1
ATOM 8099 C CA . VAL B 1 292 ? -16.75 -13.008 -22.766 1 94.38 292 VAL B CA 1
ATOM 8100 C C . VAL B 1 292 ? -15.945 -12.367 -21.641 1 94.38 292 VAL B C 1
ATOM 8102 O O . VAL B 1 292 ? -14.781 -12.711 -21.422 1 94.38 292 VAL B O 1
ATOM 8105 N N . GLN B 1 293 ? -16.562 -11.461 -20.906 1 93.69 293 GLN B N 1
ATOM 8106 C CA . GLN B 1 293 ? -15.898 -10.836 -19.766 1 93.69 293 GLN B CA 1
ATOM 8107 C C . GLN B 1 293 ? -15.586 -11.867 -18.672 1 93.69 293 GLN B C 1
ATOM 8109 O O . GLN B 1 293 ? -14.508 -11.836 -18.078 1 93.69 293 GLN B O 1
ATOM 8114 N N . ARG B 1 294 ? -16.516 -12.75 -18.484 1 94.38 294 ARG B N 1
ATOM 8115 C CA . ARG B 1 294 ? -16.297 -13.797 -17.484 1 94.38 294 ARG B CA 1
ATOM 8116 C C . ARG B 1 294 ? -15.172 -14.734 -17.906 1 94.38 294 ARG B C 1
ATOM 8118 O O . ARG B 1 294 ? -14.367 -15.156 -17.078 1 94.38 294 ARG B O 1
ATOM 8125 N N . LEU B 1 295 ? -15.117 -15.055 -19.188 1 96.44 295 LEU B N 1
ATOM 8126 C CA . LEU B 1 295 ? -14.047 -15.891 -19.703 1 96.44 295 LEU B CA 1
ATOM 8127 C C . LEU B 1 295 ? -12.688 -15.211 -19.516 1 96.44 295 LEU B C 1
ATOM 8129 O O . LEU B 1 295 ? -11.703 -15.867 -19.172 1 96.44 295 LEU B O 1
ATOM 8133 N N . THR B 1 296 ? -12.656 -13.914 -19.734 1 96.56 296 THR B N 1
ATOM 8134 C CA . THR B 1 296 ? -11.414 -13.164 -19.594 1 96.56 296 THR B CA 1
ATOM 8135 C C . THR B 1 296 ? -10.953 -13.164 -18.141 1 96.56 296 THR B C 1
ATOM 8137 O O . THR B 1 296 ? -9.758 -13.266 -17.859 1 96.56 296 THR B O 1
ATOM 8140 N N . VAL B 1 297 ? -11.875 -13.062 -17.188 1 96.19 297 VAL B N 1
ATOM 8141 C CA . VAL B 1 297 ? -11.539 -13.094 -15.773 1 96.19 297 VAL B CA 1
ATOM 8142 C C . VAL B 1 297 ? -10.969 -14.469 -15.406 1 96.19 297 VAL B C 1
ATOM 8144 O O . VAL B 1 297 ? -9.984 -14.555 -14.672 1 96.19 297 VAL B O 1
ATOM 8147 N N . GLN B 1 298 ? -11.602 -15.477 -15.945 1 97.25 298 GLN B N 1
ATOM 8148 C CA . GLN B 1 298 ? -11.094 -16.812 -15.688 1 97.25 298 GLN B CA 1
ATOM 8149 C C . GLN B 1 298 ? -9.688 -17 -16.266 1 97.25 298 GLN B C 1
ATOM 8151 O O . GLN B 1 298 ? -8.828 -17.609 -15.633 1 97.25 298 GLN B O 1
ATOM 8156 N N . PHE B 1 299 ? -9.492 -16.469 -17.5 1 97.38 299 PHE B N 1
ATOM 8157 C CA . PHE B 1 299 ? -8.172 -16.547 -18.125 1 97.38 299 PHE B CA 1
ATOM 8158 C C . PHE B 1 299 ? -7.129 -15.844 -17.266 1 97.38 299 PHE B C 1
ATOM 8160 O O . PHE B 1 299 ? -6.031 -16.375 -17.062 1 97.38 299 PHE B O 1
ATOM 8167 N N . THR B 1 300 ? -7.461 -14.695 -16.703 1 97.81 300 THR B N 1
ATOM 8168 C CA . THR B 1 300 ? -6.539 -13.93 -15.867 1 97.81 300 THR B CA 1
ATOM 8169 C C . THR B 1 300 ? -6.262 -14.648 -14.555 1 97.81 300 THR B C 1
ATOM 8171 O O . THR B 1 300 ? -5.129 -14.656 -14.07 1 97.81 300 THR B O 1
ATOM 8174 N N . SER B 1 301 ? -7.266 -15.227 -13.984 1 98 301 SER B N 1
ATOM 8175 C CA . SER B 1 301 ? -7.094 -15.977 -12.742 1 98 301 SER B CA 1
ATOM 8176 C C . SER B 1 301 ? -6.203 -17.203 -12.953 1 98 301 SER B C 1
ATOM 8178 O O . SER B 1 301 ? -5.324 -17.469 -12.133 1 98 301 SER B O 1
ATOM 8180 N N . LEU B 1 302 ? -6.434 -17.906 -14.047 1 98 302 LEU B N 1
ATOM 8181 C CA . LEU B 1 302 ? -5.613 -19.078 -14.344 1 98 302 LEU B CA 1
ATOM 8182 C C . LEU B 1 302 ? -4.164 -18.672 -14.609 1 98 302 LEU B C 1
ATOM 8184 O O . LEU B 1 302 ? -3.238 -19.406 -14.266 1 98 302 LEU B O 1
ATOM 8188 N N . SER B 1 303 ? -4.012 -17.562 -15.266 1 98.44 303 SER B N 1
ATOM 8189 C CA . SER B 1 303 ? -2.666 -17.047 -15.461 1 98.44 303 SER B CA 1
ATOM 8190 C C . SER B 1 303 ? -1.984 -16.75 -14.133 1 98.44 303 SER B C 1
ATOM 8192 O O . SER B 1 303 ? -0.776 -16.953 -13.992 1 98.44 303 SER B O 1
ATOM 8194 N N . GLU B 1 304 ? -2.764 -16.312 -13.164 1 97.94 304 GLU B N 1
ATOM 8195 C CA . GLU B 1 304 ? -2.219 -16.062 -11.836 1 97.94 304 GLU B CA 1
ATOM 8196 C C . GLU B 1 304 ? -1.807 -17.375 -11.164 1 97.94 304 GLU B C 1
ATOM 8198 O O . GLU B 1 304 ? -0.798 -17.422 -10.453 1 97.94 304 GLU B O 1
ATOM 8203 N N . PHE B 1 305 ? -2.586 -18.422 -11.414 1 98.06 305 PHE B N 1
ATOM 8204 C CA . PHE B 1 305 ? -2.227 -19.75 -10.898 1 98.06 305 PHE B CA 1
ATOM 8205 C C . PHE B 1 305 ? -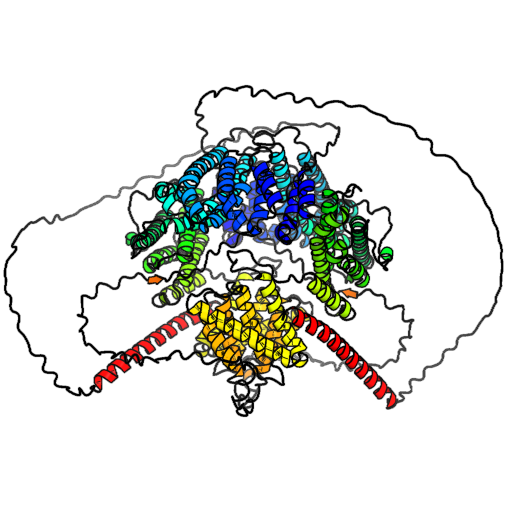0.875 -20.188 -11.438 1 98.06 305 PHE B C 1
ATOM 8207 O O . PHE B 1 305 ? -0.02 -20.656 -10.688 1 98.06 305 PHE B O 1
ATOM 8214 N N . LEU B 1 306 ? -0.699 -20 -12.703 1 97.88 306 LEU B N 1
ATOM 8215 C CA . LEU B 1 306 ? 0.542 -20.422 -13.344 1 97.88 306 LEU B CA 1
ATOM 8216 C C . LEU B 1 306 ? 1.715 -19.562 -12.859 1 97.88 306 LEU B C 1
ATOM 8218 O O . LEU B 1 306 ? 2.818 -20.078 -12.672 1 97.88 306 LEU B O 1
ATOM 8222 N N . LYS B 1 307 ? 1.446 -18.312 -12.703 1 97.25 307 LYS B N 1
ATOM 8223 C CA . LYS B 1 307 ? 2.467 -17.406 -12.188 1 97.25 307 LYS B CA 1
ATOM 8224 C C . LYS B 1 307 ? 2.961 -17.859 -10.812 1 97.25 307 LYS B C 1
ATOM 8226 O O . LYS B 1 307 ? 4.168 -17.938 -10.578 1 97.25 307 LYS B O 1
ATOM 8231 N N . ILE B 1 308 ? 2.072 -18.203 -9.938 1 96.44 308 ILE B N 1
ATOM 8232 C CA . ILE B 1 308 ? 2.43 -18.609 -8.586 1 96.44 308 ILE B CA 1
ATOM 8233 C C . ILE B 1 308 ? 3.111 -19.969 -8.617 1 96.44 308 ILE B C 1
ATOM 8235 O O . ILE B 1 308 ? 4.016 -20.234 -7.816 1 96.44 308 ILE B O 1
ATOM 8239 N N . MET B 1 309 ? 2.719 -20.844 -9.547 1 96.12 309 MET B N 1
ATOM 8240 C CA . MET B 1 309 ? 3.381 -22.141 -9.688 1 96.12 309 MET B CA 1
ATOM 8241 C C . MET B 1 309 ? 4.855 -21.969 -10.039 1 96.12 309 MET B C 1
ATOM 8243 O O . MET B 1 309 ? 5.711 -22.688 -9.531 1 96.12 309 MET B O 1
ATOM 8247 N N . PHE B 1 310 ? 5.156 -20.922 -10.805 1 94.56 310 PHE B N 1
ATOM 8248 C CA . PHE B 1 310 ? 6.531 -20.688 -11.219 1 94.56 310 PHE B CA 1
ATOM 8249 C C . PHE B 1 310 ? 7.332 -20.031 -10.102 1 94.56 310 PHE B C 1
ATOM 8251 O O . PHE B 1 310 ? 8.469 -20.422 -9.836 1 94.56 310 PHE B O 1
ATOM 8258 N N . LEU B 1 311 ? 6.703 -19.125 -9.445 1 90.69 311 LEU B N 1
ATOM 8259 C CA . LEU B 1 311 ? 7.441 -18.281 -8.508 1 90.69 311 LEU B CA 1
ATOM 8260 C C . LEU B 1 311 ? 7.395 -18.875 -7.102 1 90.69 311 LEU B C 1
ATOM 8262 O O . LEU B 1 311 ? 8.266 -18.594 -6.273 1 90.69 311 LEU B O 1
ATOM 8266 N N . GLY B 1 312 ? 6.473 -19.719 -6.832 1 87.44 312 GLY B N 1
ATOM 8267 C CA . GLY B 1 312 ? 6.309 -20.234 -5.484 1 87.44 312 GLY B CA 1
ATOM 8268 C C . GLY B 1 312 ? 7.395 -21.219 -5.09 1 87.44 312 GLY B C 1
ATOM 8269 O O . GLY B 1 312 ? 7.988 -21.875 -5.945 1 87.44 312 GLY B O 1
ATOM 8270 N N . MET B 1 313 ? 7.629 -21.328 -3.764 1 83.81 313 MET B N 1
ATOM 8271 C CA . MET B 1 313 ? 8.602 -22.281 -3.229 1 83.81 313 MET B CA 1
ATOM 8272 C C . MET B 1 313 ? 8.07 -23.703 -3.32 1 83.81 313 MET B C 1
ATOM 8274 O O . MET B 1 313 ? 6.898 -23.953 -3.055 1 83.81 313 MET B O 1
ATOM 8278 N N . PHE B 1 314 ? 8.953 -24.562 -3.809 1 87.31 314 PHE B N 1
ATOM 8279 C CA . PHE B 1 314 ? 8.617 -25.969 -3.953 1 87.31 314 PHE B CA 1
ATOM 8280 C C . PHE B 1 314 ? 9.773 -26.844 -3.498 1 87.31 314 PHE B C 1
ATOM 8282 O O . PHE B 1 314 ? 10.938 -26.531 -3.744 1 87.31 314 PHE B O 1
ATOM 8289 N N . PRO B 1 315 ? 9.562 -27.859 -2.76 1 81.62 315 PRO B N 1
ATOM 8290 C CA . PRO B 1 315 ? 10.625 -28.672 -2.152 1 81.62 315 PRO B CA 1
ATOM 8291 C C . PRO B 1 315 ? 11.469 -29.406 -3.188 1 81.62 315 PRO B C 1
ATOM 8293 O O . PRO B 1 315 ? 12.617 -29.781 -2.908 1 81.62 315 PRO B O 1
ATOM 8296 N N . VAL B 1 316 ? 10.984 -29.688 -4.395 1 84.94 316 VAL B N 1
ATOM 8297 C CA . VAL B 1 316 ? 11.703 -30.422 -5.422 1 84.94 316 VAL B CA 1
ATOM 8298 C C . VAL B 1 316 ? 11.953 -29.531 -6.633 1 84.94 316 VAL B C 1
ATOM 8300 O O . VAL B 1 316 ? 11.336 -28.469 -6.762 1 84.94 316 VAL B O 1
ATOM 8303 N N . ASN B 1 317 ? 12.891 -29.922 -7.441 1 84.88 317 ASN B N 1
ATOM 8304 C CA . ASN B 1 317 ? 13.148 -29.188 -8.672 1 84.88 317 ASN B CA 1
ATOM 8305 C C . ASN B 1 317 ? 11.961 -29.234 -9.625 1 84.88 317 ASN B C 1
ATOM 8307 O O . ASN B 1 317 ? 11.367 -30.297 -9.82 1 84.88 317 ASN B O 1
ATOM 8311 N N . LYS B 1 318 ? 11.617 -28.141 -10.047 1 89.75 318 LYS B N 1
ATOM 8312 C CA . LYS B 1 318 ? 10.453 -28 -10.922 1 89.75 318 LYS B CA 1
ATOM 8313 C C . LYS B 1 318 ? 10.836 -28.25 -12.375 1 89.75 318 LYS B C 1
ATOM 8315 O O . LYS B 1 318 ? 11.828 -27.703 -12.867 1 89.75 318 LYS B O 1
ATOM 8320 N N . ARG B 1 319 ? 10.141 -29.109 -13.023 1 90.44 319 ARG B N 1
ATOM 8321 C CA . ARG B 1 319 ? 10.312 -29.328 -14.453 1 90.44 319 ARG B CA 1
ATOM 8322 C C . ARG B 1 319 ? 9.391 -28.438 -15.266 1 90.44 319 ARG B C 1
ATOM 8324 O O . ARG B 1 319 ? 8.18 -28.672 -15.312 1 90.44 319 ARG B O 1
ATOM 8331 N N . VAL B 1 320 ? 9.953 -27.375 -15.859 1 93.25 320 VAL B N 1
ATOM 8332 C CA . VAL B 1 320 ? 9.164 -26.406 -16.594 1 93.25 320 VAL B CA 1
ATOM 8333 C C . VAL B 1 320 ? 9.258 -26.688 -18.094 1 93.25 320 VAL B C 1
ATOM 8335 O O . VAL B 1 320 ? 10.328 -27.031 -18.609 1 93.25 320 VAL B O 1
ATOM 8338 N N . HIS B 1 321 ? 8.164 -26.641 -18.766 1 92.38 321 HIS B N 1
ATOM 8339 C CA . HIS B 1 321 ? 8.086 -26.75 -20.219 1 92.38 321 HIS B CA 1
ATOM 8340 C C . HIS B 1 321 ? 7.898 -25.375 -20.875 1 92.38 321 HIS B C 1
ATOM 8342 O O . HIS B 1 321 ? 6.77 -24.969 -21.156 1 92.38 321 HIS B O 1
ATOM 8348 N N . PRO B 1 322 ? 8.984 -24.656 -21.188 1 93.69 322 PRO B N 1
ATOM 8349 C CA . PRO B 1 322 ? 8.875 -23.281 -21.672 1 93.69 322 PRO B CA 1
ATOM 8350 C C . PRO B 1 322 ? 8.148 -23.188 -23.016 1 93.69 322 PRO B C 1
ATOM 8352 O O . PRO B 1 322 ? 7.414 -22.234 -23.266 1 93.69 322 PRO B O 1
ATOM 8355 N N . ASP B 1 323 ? 8.266 -24.203 -23.906 1 92.19 323 ASP B N 1
ATOM 8356 C CA . ASP B 1 323 ? 7.633 -24.172 -25.219 1 92.19 323 ASP B CA 1
ATOM 8357 C C . ASP B 1 323 ? 6.113 -24.188 -25.094 1 92.19 323 ASP B C 1
ATOM 8359 O O . ASP B 1 323 ? 5.414 -23.516 -25.859 1 92.19 323 ASP B O 1
ATOM 8363 N N . ALA B 1 324 ? 5.695 -24.984 -24.188 1 94.38 324 ALA B N 1
ATOM 8364 C CA . ALA B 1 324 ? 4.25 -25.047 -23.969 1 94.38 324 ALA B CA 1
ATOM 8365 C C . ALA B 1 324 ? 3.719 -23.719 -23.453 1 94.38 324 ALA B C 1
ATOM 8367 O O . ALA B 1 324 ? 2.629 -23.281 -23.844 1 94.38 324 ALA B O 1
ATOM 8368 N N . VAL B 1 325 ? 4.477 -23.078 -22.594 1 96.25 325 VAL B N 1
ATOM 8369 C CA . VAL B 1 325 ? 4.066 -21.781 -22.047 1 96.25 325 VAL B CA 1
ATOM 8370 C C . VAL B 1 325 ? 4.133 -20.719 -23.141 1 96.25 325 VAL B C 1
ATOM 8372 O O . VAL B 1 325 ? 3.225 -19.891 -23.25 1 96.25 325 VAL B O 1
ATOM 8375 N N . PHE B 1 326 ? 5.145 -20.797 -24 1 95.12 326 PHE B N 1
ATOM 8376 C CA . PHE B 1 326 ? 5.281 -19.828 -25.094 1 95.12 326 PHE B CA 1
ATOM 8377 C C . PHE B 1 326 ? 4.168 -20 -26.109 1 95.12 326 PHE B C 1
ATOM 8379 O O . PHE B 1 326 ? 3.736 -19.031 -26.734 1 95.12 326 PHE B O 1
ATOM 8386 N N . SER B 1 327 ? 3.74 -21.188 -26.219 1 94.81 327 SER B N 1
ATOM 8387 C CA . SER B 1 327 ? 2.652 -21.422 -27.172 1 94.81 327 SER B CA 1
ATOM 8388 C C . SER B 1 327 ? 1.407 -20.625 -26.781 1 94.81 327 SER B C 1
ATOM 8390 O O . SER B 1 327 ? 0.748 -20.047 -27.641 1 94.81 327 SER B O 1
ATOM 8392 N N . VAL B 1 328 ? 1.096 -20.609 -25.516 1 96.19 328 VAL B N 1
ATOM 8393 C CA . VAL B 1 328 ? -0.056 -19.859 -25.031 1 96.19 328 VAL B CA 1
ATOM 8394 C C . VAL B 1 328 ? 0.183 -18.359 -25.234 1 96.19 328 VAL B C 1
ATOM 8396 O O . VAL B 1 328 ? -0.698 -17.641 -25.719 1 96.19 328 VAL B O 1
ATOM 8399 N N . ILE B 1 329 ? 1.366 -17.875 -24.859 1 96.75 329 ILE B N 1
ATOM 8400 C CA . ILE B 1 329 ? 1.702 -16.453 -24.922 1 96.75 329 ILE B CA 1
ATOM 8401 C C . ILE B 1 329 ? 1.691 -15.969 -26.359 1 96.75 329 ILE B C 1
ATOM 8403 O O . ILE B 1 329 ? 1.101 -14.93 -26.672 1 96.75 329 ILE B O 1
ATOM 8407 N N . CYS B 1 330 ? 2.301 -16.75 -27.25 1 94.44 330 CYS B N 1
ATOM 8408 C CA . CYS B 1 330 ? 2.357 -16.359 -28.656 1 94.44 330 CYS B CA 1
ATOM 8409 C C . CYS B 1 330 ? 0.966 -16.359 -29.266 1 94.44 330 CYS B C 1
ATOM 8411 O O . CYS B 1 330 ? 0.63 -15.461 -30.047 1 94.44 330 CYS B O 1
ATOM 8413 N N . ARG B 1 331 ? 0.221 -17.328 -28.969 1 93.88 331 ARG B N 1
ATOM 8414 C CA . ARG B 1 331 ? -1.14 -17.406 -29.484 1 93.88 331 ARG B CA 1
ATOM 8415 C C . ARG B 1 331 ? -1.968 -16.203 -29.062 1 93.88 331 ARG B C 1
ATOM 8417 O O . ARG B 1 331 ? -2.635 -15.578 -29.891 1 93.88 331 ARG B O 1
ATOM 8424 N N . ALA B 1 332 ? -1.923 -15.867 -27.797 1 95.5 332 ALA B N 1
ATOM 8425 C CA . ALA B 1 332 ? -2.709 -14.758 -27.266 1 95.5 332 ALA B CA 1
ATOM 8426 C C . ALA B 1 332 ? -2.211 -13.422 -27.812 1 95.5 332 ALA B C 1
ATOM 8428 O O . ALA B 1 332 ? -3.01 -12.539 -28.141 1 95.5 332 ALA B O 1
ATOM 8429 N N . LEU B 1 333 ? -0.898 -13.211 -27.953 1 94.62 333 LEU B N 1
ATOM 8430 C CA . LEU B 1 333 ? -0.322 -11.938 -28.359 1 94.62 333 LEU B CA 1
ATOM 8431 C C . LEU B 1 333 ? -0.427 -11.742 -29.875 1 94.62 333 LEU B C 1
ATOM 8433 O O . LEU B 1 333 ? -0.253 -10.633 -30.375 1 94.62 333 LEU B O 1
ATOM 8437 N N . SER B 1 334 ? -0.709 -12.758 -30.609 1 92.06 334 SER B N 1
ATOM 8438 C CA . SER B 1 334 ? -0.818 -12.664 -32.062 1 92.06 334 SER B CA 1
ATOM 8439 C C . SER B 1 334 ? -2.07 -11.898 -32.469 1 92.06 334 SER B C 1
ATOM 8441 O O . SER B 1 334 ? -2.1 -11.266 -33.531 1 92.06 334 SER B O 1
ATOM 8443 N N . ILE B 1 335 ? -3.07 -11.961 -31.656 1 92.38 335 ILE B N 1
ATOM 8444 C CA . ILE B 1 335 ? -4.309 -11.242 -31.953 1 92.38 335 ILE B CA 1
ATOM 8445 C C . ILE B 1 335 ? -4.258 -9.852 -31.328 1 92.38 335 ILE B C 1
ATOM 8447 O O . ILE B 1 335 ? -4.145 -9.711 -30.109 1 92.38 335 ILE B O 1
ATOM 8451 N N . THR B 1 336 ? -4.227 -8.82 -32.094 1 90.38 336 THR B N 1
ATOM 8452 C CA . THR B 1 336 ? -4.18 -7.438 -31.625 1 90.38 336 THR B CA 1
ATOM 8453 C C . THR B 1 336 ? -5.422 -6.676 -32.094 1 90.38 336 THR B C 1
ATOM 8455 O O . THR B 1 336 ? -6.238 -7.203 -32.844 1 90.38 336 THR B O 1
ATOM 8458 N N . CYS B 1 337 ? -5.633 -5.523 -31.516 1 85.56 337 CYS B N 1
ATOM 8459 C CA . CYS B 1 337 ? -6.773 -4.699 -31.906 1 85.56 337 CYS B CA 1
ATOM 8460 C C . CYS B 1 337 ? -6.707 -4.336 -33.375 1 85.56 337 CYS B C 1
ATOM 8462 O O . CYS B 1 337 ? -7.742 -4.176 -34.031 1 85.56 337 CYS B O 1
ATOM 8464 N N . LYS B 1 338 ? -5.523 -4.227 -33.906 1 83.69 338 LYS B N 1
ATOM 8465 C CA . LYS B 1 338 ? -5.355 -3.924 -35.312 1 83.69 338 LYS B CA 1
ATOM 8466 C C . LYS B 1 338 ? -5.836 -5.082 -36.188 1 83.69 338 LYS B C 1
ATOM 8468 O O . LYS B 1 338 ? -6.449 -4.863 -37.219 1 83.69 338 LYS B O 1
ATOM 8473 N N . THR B 1 339 ? -5.516 -6.297 -35.688 1 85.69 339 THR B N 1
ATOM 8474 C CA . THR B 1 339 ? -5.934 -7.484 -36.438 1 85.69 339 THR B CA 1
ATOM 8475 C C . THR B 1 339 ? -7.449 -7.641 -36.406 1 85.69 339 THR B C 1
ATOM 8477 O O . THR B 1 339 ? -8.047 -8.164 -37.344 1 85.69 339 THR B O 1
ATOM 8480 N N . LEU B 1 340 ? -8.086 -7.199 -35.344 1 86.31 340 LEU B N 1
ATOM 8481 C CA . LEU B 1 340 ? -9.531 -7.34 -35.188 1 86.31 340 LEU B CA 1
ATOM 8482 C C . LEU B 1 340 ? -10.281 -6.262 -35.938 1 86.31 340 LEU B C 1
ATOM 8484 O O . LEU B 1 340 ? -11.445 -6.445 -36.312 1 86.31 340 LEU B O 1
ATOM 8488 N N . GLU B 1 341 ? -9.719 -5.113 -36.094 1 80.06 341 GLU B N 1
ATOM 8489 C CA . GLU B 1 341 ? -10.336 -4.02 -36.844 1 80.06 341 GLU B CA 1
ATOM 8490 C C . GLU B 1 341 ? -10.531 -4.387 -38.312 1 80.06 341 GLU B C 1
ATOM 8492 O O . GLU B 1 341 ? -11.398 -3.836 -39 1 80.06 341 GLU B O 1
ATOM 8497 N N . GLY B 1 342 ? -9.734 -5.285 -38.812 1 76.75 342 GLY B N 1
ATOM 8498 C CA . GLY B 1 342 ? -9.875 -5.707 -40.219 1 76.75 342 GLY B CA 1
ATOM 8499 C C . GLY B 1 342 ? -11.141 -6.504 -40.469 1 76.75 342 GLY B C 1
ATOM 8500 O O . GLY B 1 342 ? -11.656 -6.512 -41.594 1 76.75 342 GLY B O 1
ATOM 8501 N N . ASN B 1 343 ? -11.688 -7.184 -39.5 1 75.44 343 ASN B N 1
ATOM 8502 C CA . ASN B 1 343 ? -12.914 -7.965 -39.594 1 75.44 343 ASN B CA 1
ATOM 8503 C C . ASN B 1 343 ? -13.938 -7.512 -38.562 1 75.44 343 ASN B C 1
ATOM 8505 O O . ASN B 1 343 ? -14.039 -8.102 -37.5 1 75.44 343 ASN B O 1
ATOM 8509 N N . VAL B 1 344 ? -14.688 -6.418 -39 1 77.5 344 VAL B N 1
ATOM 8510 C CA . VAL B 1 344 ? -15.539 -5.777 -38 1 77.5 344 VAL B CA 1
ATOM 8511 C C . VAL B 1 344 ? -16.828 -6.578 -37.844 1 77.5 344 VAL B C 1
ATOM 8513 O O . VAL B 1 344 ? -17.547 -6.812 -38.812 1 77.5 344 VAL B O 1
ATOM 8516 N N . SER B 1 345 ? -16.875 -7.422 -36.812 1 83.44 345 SER B N 1
ATOM 8517 C CA . SER B 1 345 ? -18.094 -8.094 -36.344 1 83.44 345 SER B CA 1
ATOM 8518 C C . SER B 1 345 ? -18.391 -7.715 -34.906 1 83.44 345 SER B C 1
ATOM 8520 O O . SER B 1 345 ? -17.562 -7.121 -34.219 1 83.44 345 SER B O 1
ATOM 8522 N N . ASN B 1 346 ? -19.656 -7.879 -34.594 1 83.62 346 ASN B N 1
ATOM 8523 C CA . ASN B 1 346 ? -20.016 -7.598 -33.219 1 83.62 346 ASN B CA 1
ATOM 8524 C C . ASN B 1 346 ? -19.156 -8.383 -32.219 1 83.62 346 ASN B C 1
ATOM 8526 O O . ASN B 1 346 ? -18.781 -7.863 -31.172 1 83.62 346 ASN B O 1
ATOM 8530 N N . ASP B 1 347 ? -18.875 -9.578 -32.625 1 88.44 347 ASP B N 1
ATOM 8531 C CA . ASP B 1 347 ? -18.047 -10.422 -31.766 1 88.44 347 ASP B CA 1
ATOM 8532 C C . ASP B 1 347 ? -16.609 -9.906 -31.703 1 88.44 347 ASP B C 1
ATOM 8534 O O . ASP B 1 347 ? -15.977 -9.961 -30.641 1 88.44 347 ASP B O 1
ATOM 8538 N N . SER B 1 348 ? -16.156 -9.422 -32.781 1 89 348 SER B N 1
ATOM 8539 C CA . SER B 1 348 ? -14.789 -8.906 -32.812 1 89 348 SER B CA 1
ATOM 8540 C C . SER B 1 348 ? -14.656 -7.625 -32 1 89 348 SER B C 1
ATOM 8542 O O . SER B 1 348 ? -13.609 -7.363 -31.406 1 89 348 SER B O 1
ATOM 8544 N N . ILE B 1 349 ? -15.75 -6.898 -31.938 1 86.69 349 ILE B N 1
ATOM 8545 C CA . ILE B 1 349 ? -15.734 -5.656 -31.172 1 86.69 349 ILE B CA 1
ATOM 8546 C C . ILE B 1 349 ? -15.719 -5.973 -29.672 1 86.69 349 ILE B C 1
ATOM 8548 O O . ILE B 1 349 ? -15.008 -5.328 -28.906 1 86.69 349 ILE B O 1
ATOM 8552 N N . ILE B 1 350 ? -16.469 -6.973 -29.312 1 89.38 350 ILE B N 1
ATOM 8553 C CA . ILE B 1 350 ? -16.5 -7.391 -27.906 1 89.38 350 ILE B CA 1
ATOM 8554 C C . ILE B 1 350 ? -15.117 -7.895 -27.484 1 89.38 350 ILE B C 1
ATOM 8556 O O . ILE B 1 350 ? -14.625 -7.539 -26.422 1 89.38 350 ILE B O 1
ATOM 8560 N N . LEU B 1 351 ? -14.516 -8.594 -28.375 1 92.06 351 LEU B N 1
ATOM 8561 C CA . LEU B 1 351 ? -13.211 -9.164 -28.078 1 92.06 351 LEU B CA 1
ATOM 8562 C C . LEU B 1 351 ? -12.141 -8.078 -27.984 1 92.06 351 LEU B C 1
ATOM 8564 O O . LEU B 1 351 ? -11.219 -8.164 -27.172 1 92.06 351 LEU B O 1
ATOM 8568 N N . SER B 1 352 ? -12.273 -7.09 -28.797 1 89.75 352 SER B N 1
ATOM 8569 C CA . SER B 1 352 ? -11.289 -6.012 -28.828 1 89.75 352 SER B CA 1
ATOM 8570 C C . SER B 1 352 ? -11.219 -5.301 -27.469 1 89.75 352 SER B C 1
ATOM 8572 O O . SER B 1 352 ? -10.164 -4.797 -27.094 1 89.75 352 SER B O 1
ATOM 8574 N N . THR B 1 353 ? -12.305 -5.352 -26.719 1 89.31 353 THR B N 1
ATOM 8575 C CA . THR B 1 353 ? -12.328 -4.707 -25.406 1 89.31 353 THR B CA 1
ATOM 8576 C C . THR B 1 353 ? -11.586 -5.551 -24.375 1 89.31 353 THR B C 1
ATOM 8578 O O . THR B 1 353 ? -11.164 -5.043 -23.344 1 89.31 353 THR B O 1
ATOM 8581 N N . GLN B 1 354 ? -11.391 -6.785 -24.641 1 92.75 354 GLN B N 1
ATOM 8582 C CA . GLN B 1 354 ? -10.812 -7.688 -23.656 1 92.75 354 GLN B CA 1
ATOM 8583 C C . GLN B 1 354 ? -9.359 -8 -23.984 1 92.75 354 GLN B C 1
ATOM 8585 O O . GLN B 1 354 ? -8.633 -8.562 -23.172 1 92.75 354 GLN B O 1
ATOM 8590 N N . ILE B 1 355 ? -8.875 -7.57 -25.109 1 92.94 355 ILE B N 1
ATOM 8591 C CA . ILE B 1 355 ? -7.559 -7.961 -25.594 1 92.94 355 ILE B CA 1
ATOM 8592 C C . ILE B 1 355 ? -6.477 -7.371 -24.703 1 92.94 355 ILE B C 1
ATOM 8594 O O . ILE B 1 355 ? -5.473 -8.023 -24.406 1 92.94 355 ILE B O 1
ATOM 8598 N N . SER B 1 356 ? -6.656 -6.168 -24.234 1 92.5 356 SER B N 1
ATOM 8599 C CA . SER B 1 356 ? -5.652 -5.531 -23.391 1 92.5 356 SER B CA 1
ATOM 8600 C C . SER B 1 356 ? -5.453 -6.309 -22.094 1 92.5 356 SER B C 1
ATOM 8602 O O . SER B 1 356 ? -4.32 -6.508 -21.656 1 92.5 356 SER B O 1
ATOM 8604 N N . THR B 1 357 ? -6.527 -6.785 -21.5 1 94.81 357 THR B N 1
ATOM 8605 C CA . THR B 1 357 ? -6.461 -7.547 -20.25 1 94.81 357 THR B CA 1
ATOM 8606 C C . THR B 1 357 ? -5.805 -8.906 -20.484 1 94.81 357 THR B C 1
ATOM 8608 O O . THR B 1 357 ? -5.008 -9.367 -19.672 1 94.81 357 THR B O 1
ATOM 8611 N N . ILE B 1 358 ? -6.125 -9.539 -21.594 1 97.06 358 ILE B N 1
ATOM 8612 C CA . ILE B 1 358 ? -5.551 -10.828 -21.938 1 97.06 358 ILE B CA 1
ATOM 8613 C C . ILE B 1 358 ? -4.047 -10.688 -22.156 1 97.06 358 ILE B C 1
ATOM 8615 O O . ILE B 1 358 ? -3.26 -11.508 -21.688 1 97.06 358 ILE B O 1
ATOM 8619 N N . HIS B 1 359 ? -3.678 -9.656 -22.844 1 96.62 359 HIS B N 1
ATOM 8620 C CA . HIS B 1 359 ? -2.262 -9.422 -23.109 1 96.62 359 HIS B CA 1
ATOM 8621 C C . HIS B 1 359 ? -1.498 -9.164 -21.812 1 96.62 359 HIS B C 1
ATOM 8623 O O . HIS B 1 359 ? -0.393 -9.68 -21.625 1 96.62 359 HIS B O 1
ATOM 8629 N N . CYS B 1 360 ? -2.074 -8.375 -20.953 1 95.75 360 CYS B N 1
ATOM 8630 C CA . CYS B 1 360 ? -1.424 -8.102 -19.672 1 95.75 360 CYS B CA 1
ATOM 8631 C C . CYS B 1 360 ? -1.235 -9.383 -18.875 1 95.75 360 CYS B C 1
ATOM 8633 O O . CYS B 1 360 ? -0.197 -9.578 -18.234 1 95.75 360 CYS B O 1
ATOM 8635 N N . ALA B 1 361 ? -2.205 -10.25 -18.922 1 97.81 361 ALA B N 1
ATOM 8636 C CA . ALA B 1 361 ? -2.094 -11.531 -18.234 1 97.81 361 ALA B CA 1
ATOM 8637 C C . ALA B 1 361 ? -0.958 -12.375 -18.812 1 97.81 361 ALA B C 1
ATOM 8639 O O . ALA B 1 361 ? -0.19 -12.984 -18.062 1 97.81 361 ALA B O 1
ATOM 8640 N N . CYS B 1 362 ? -0.814 -12.375 -20.109 1 98.06 362 CYS B N 1
ATOM 8641 C CA . CYS B 1 362 ? 0.228 -13.141 -20.781 1 98.06 362 CYS B CA 1
ATOM 8642 C C . CYS B 1 362 ? 1.607 -12.57 -20.484 1 98.06 362 CYS B C 1
ATOM 8644 O O . CYS B 1 362 ? 2.562 -13.32 -20.266 1 98.06 362 CYS B O 1
ATOM 8646 N N . LEU B 1 363 ? 1.701 -11.305 -20.422 1 97.12 363 LEU B N 1
ATOM 8647 C CA . LEU B 1 363 ? 2.982 -10.68 -20.125 1 97.12 363 LEU B CA 1
ATOM 8648 C C . LEU B 1 363 ? 3.377 -10.922 -18.672 1 97.12 363 LEU B C 1
ATOM 8650 O O . LEU B 1 363 ? 4.566 -11.031 -18.359 1 97.12 363 LEU B O 1
ATOM 8654 N N . ASN B 1 364 ? 2.408 -11.031 -17.844 1 96.94 364 ASN B N 1
ATOM 8655 C CA . ASN B 1 364 ? 2.695 -11.391 -16.453 1 96.94 364 ASN B CA 1
ATOM 8656 C C . ASN B 1 364 ? 3.238 -12.812 -16.344 1 96.94 364 ASN B C 1
ATOM 8658 O O . ASN B 1 364 ? 4.133 -13.078 -15.539 1 96.94 364 ASN B O 1
ATOM 8662 N N . ILE B 1 365 ? 2.67 -13.727 -17.141 1 97.94 365 ILE B N 1
ATOM 8663 C CA . ILE B 1 365 ? 3.189 -15.086 -17.172 1 97.94 365 ILE B CA 1
ATOM 8664 C C . ILE B 1 365 ? 4.633 -15.078 -17.672 1 97.94 365 ILE B C 1
ATOM 8666 O O . ILE B 1 365 ? 5.492 -15.758 -17.109 1 97.94 365 ILE B O 1
ATOM 8670 N N . LEU B 1 366 ? 4.852 -14.312 -18.703 1 97.19 366 LEU B N 1
ATOM 8671 C CA . LEU B 1 366 ? 6.195 -14.219 -19.266 1 97.19 366 LEU B CA 1
ATOM 8672 C C . LEU B 1 366 ? 7.18 -13.68 -18.234 1 97.19 366 LEU B C 1
ATOM 8674 O O . LEU B 1 366 ? 8.289 -14.195 -18.109 1 97.19 366 LEU B O 1
ATOM 8678 N N . ASP B 1 367 ? 6.785 -12.703 -17.531 1 94.69 367 ASP B N 1
ATOM 8679 C CA . ASP B 1 367 ? 7.629 -12.125 -16.484 1 94.69 367 ASP B CA 1
ATOM 8680 C C . ASP B 1 367 ? 7.957 -13.164 -15.414 1 94.69 367 ASP B C 1
ATOM 8682 O O . ASP B 1 367 ? 9.102 -13.266 -14.977 1 94.69 367 ASP B O 1
ATOM 8686 N N . SER B 1 368 ? 6.988 -13.883 -15.016 1 95 368 SER B N 1
ATOM 8687 C CA . SER B 1 368 ? 7.203 -14.906 -14 1 95 368 SER B CA 1
ATOM 8688 C C . SER B 1 368 ? 8.109 -16.016 -14.508 1 95 368 SER B C 1
ATOM 8690 O O . SER B 1 368 ? 8.938 -16.547 -13.758 1 95 368 SER B O 1
ATOM 8692 N N . LEU B 1 369 ? 7.945 -16.375 -15.781 1 95 369 LEU B N 1
ATOM 8693 C CA . LEU B 1 369 ? 8.797 -17.391 -16.391 1 95 369 LEU B CA 1
ATOM 8694 C C . LEU B 1 369 ? 10.25 -16.922 -16.438 1 95 369 LEU B C 1
ATOM 8696 O O . LEU B 1 369 ? 11.156 -17.688 -16.125 1 95 369 LEU B O 1
ATOM 8700 N N . ILE B 1 370 ? 10.469 -15.664 -16.734 1 91 370 ILE B N 1
ATOM 8701 C CA . ILE B 1 370 ? 11.812 -15.102 -16.812 1 91 370 ILE B CA 1
ATOM 8702 C C . ILE B 1 370 ? 12.445 -15.062 -15.43 1 91 370 ILE B C 1
ATOM 8704 O O . ILE B 1 370 ? 13.633 -15.359 -15.266 1 91 370 ILE B O 1
ATOM 8708 N N . GLN B 1 371 ? 11.648 -14.734 -14.469 1 86.88 371 GLN B N 1
ATOM 8709 C CA . GLN B 1 371 ? 12.156 -14.648 -13.102 1 86.88 371 GLN B CA 1
ATOM 8710 C C . GLN B 1 371 ? 12.484 -16.031 -12.547 1 86.88 371 GLN B C 1
ATOM 8712 O O . GLN B 1 371 ? 13.422 -16.188 -11.766 1 86.88 371 GLN B O 1
ATOM 8717 N N . SER B 1 372 ? 11.766 -17.016 -12.953 1 88.62 372 SER B N 1
ATOM 8718 C CA . SER B 1 372 ? 11.945 -18.359 -12.43 1 88.62 372 SER B CA 1
ATOM 8719 C C . SER B 1 372 ? 13.094 -19.078 -13.125 1 88.62 372 SER B C 1
ATOM 8721 O O . SER B 1 372 ? 13.906 -19.734 -12.469 1 88.62 372 SER B O 1
ATOM 8723 N N . CYS B 1 373 ? 13.219 -18.984 -14.43 1 87.62 373 CYS B N 1
ATOM 8724 C CA . CYS B 1 373 ? 14.195 -19.75 -15.195 1 87.62 373 CYS B CA 1
ATOM 8725 C C . CYS B 1 373 ? 15.477 -18.953 -15.398 1 87.62 373 CYS B C 1
ATOM 8727 O O . CYS B 1 373 ? 16.562 -19.516 -15.539 1 87.62 373 CYS B O 1
ATOM 8729 N N . ARG B 1 374 ? 15.43 -17.641 -15.453 1 82.5 374 ARG B N 1
ATOM 8730 C CA . ARG B 1 374 ? 16.547 -16.719 -15.562 1 82.5 374 ARG B CA 1
ATOM 8731 C C . ARG B 1 374 ? 17.453 -17.094 -16.734 1 82.5 374 ARG B C 1
ATOM 8733 O O . ARG B 1 374 ? 17.047 -17.062 -17.891 1 82.5 374 ARG B O 1
ATOM 8740 N N . ARG B 1 375 ? 18.609 -17.781 -16.453 1 77.62 375 ARG B N 1
ATOM 8741 C CA . ARG B 1 375 ? 19.594 -18.062 -17.484 1 77.62 375 ARG B CA 1
ATOM 8742 C C . ARG B 1 375 ? 19.203 -19.281 -18.312 1 77.62 375 ARG B C 1
ATOM 8744 O O . ARG B 1 375 ? 19.641 -19.438 -19.453 1 77.62 375 ARG B O 1
ATOM 8751 N N . SER B 1 376 ? 18.375 -20.094 -17.797 1 85.81 376 SER B N 1
ATOM 8752 C CA . SER B 1 376 ? 17.938 -21.281 -18.516 1 85.81 376 SER B CA 1
ATOM 8753 C C . SER B 1 376 ? 17.062 -20.906 -19.719 1 85.81 376 SER B C 1
ATOM 8755 O O . SER B 1 376 ? 16.828 -21.734 -20.594 1 85.81 376 SER B O 1
ATOM 8757 N N . LEU B 1 377 ? 16.688 -19.625 -19.781 1 90.31 377 LEU B N 1
ATOM 8758 C CA . LEU B 1 377 ? 15.82 -19.188 -20.859 1 90.31 377 LEU B CA 1
ATOM 8759 C C . LEU B 1 377 ? 16.625 -18.516 -21.969 1 90.31 377 LEU B C 1
ATOM 8761 O O . LEU B 1 377 ? 16.047 -17.938 -22.906 1 90.31 377 LEU B O 1
ATOM 8765 N N . LEU B 1 378 ? 17.891 -18.641 -22 1 86.75 378 LEU B N 1
ATOM 8766 C CA . LEU B 1 378 ? 18.766 -17.984 -22.969 1 86.75 378 LEU B CA 1
ATOM 8767 C C . LEU B 1 378 ? 18.469 -18.484 -24.375 1 86.75 378 LEU B C 1
ATOM 8769 O O . LEU B 1 378 ? 18.469 -17.703 -25.328 1 86.75 378 LEU B O 1
ATOM 8773 N N . PRO B 1 379 ? 18.172 -19.766 -24.469 1 90.31 379 PRO B N 1
ATOM 8774 C CA . PRO B 1 379 ? 17.844 -20.234 -25.812 1 90.31 379 PRO B CA 1
ATOM 8775 C C . PRO B 1 379 ? 16.562 -19.609 -26.375 1 90.31 379 PRO B C 1
ATOM 8777 O O . PRO B 1 379 ? 16.375 -19.547 -27.578 1 90.31 379 PRO B O 1
ATOM 8780 N N . HIS B 1 380 ? 15.68 -19.188 -25.531 1 91.94 380 HIS B N 1
ATOM 8781 C CA . HIS B 1 380 ? 14.414 -18.578 -25.938 1 91.94 380 HIS B CA 1
ATOM 8782 C C . HIS B 1 380 ? 14.492 -17.062 -25.906 1 91.94 380 HIS B C 1
ATOM 8784 O O . HIS B 1 380 ? 13.461 -16.375 -25.969 1 91.94 380 HIS B O 1
ATOM 8790 N N . ALA B 1 381 ? 15.648 -16.5 -25.797 1 88.62 381 ALA B N 1
ATOM 8791 C CA . ALA B 1 381 ? 15.844 -15.062 -25.656 1 88.62 381 ALA B CA 1
ATOM 8792 C C . ALA B 1 381 ? 15.336 -14.312 -26.875 1 88.62 381 ALA B C 1
ATOM 8794 O O . ALA B 1 381 ? 14.742 -13.242 -26.766 1 88.62 381 ALA B O 1
ATOM 8795 N N . GLU B 1 382 ? 15.461 -14.883 -28.016 1 88.88 382 GLU B N 1
ATOM 8796 C CA . GLU B 1 382 ? 15.047 -14.234 -29.25 1 88.88 382 GLU B CA 1
ATOM 8797 C C . GLU B 1 382 ? 13.531 -14.07 -29.312 1 88.88 382 GLU B C 1
ATOM 8799 O O . GLU B 1 382 ? 13.031 -12.992 -29.641 1 88.88 382 GLU B O 1
ATOM 8804 N N . ILE B 1 383 ? 12.883 -15.086 -29.016 1 92.5 383 ILE B N 1
ATOM 8805 C CA . ILE B 1 383 ? 11.422 -15.055 -29.047 1 92.5 383 ILE B CA 1
ATOM 8806 C C . ILE B 1 383 ? 10.914 -14.047 -28.016 1 92.5 383 ILE B C 1
ATOM 8808 O O . ILE B 1 383 ? 9.961 -13.305 -28.281 1 92.5 383 ILE B O 1
ATOM 8812 N N . ILE B 1 384 ? 11.562 -14.008 -26.859 1 93.25 384 ILE B N 1
ATOM 8813 C CA . ILE B 1 384 ? 11.156 -13.109 -25.781 1 93.25 384 ILE B CA 1
ATOM 8814 C C . ILE B 1 384 ? 11.32 -11.656 -26.234 1 93.25 384 ILE B C 1
ATOM 8816 O O . ILE B 1 384 ? 10.406 -10.844 -26.062 1 93.25 384 ILE B O 1
ATOM 8820 N N . CYS B 1 385 ? 12.391 -11.344 -26.844 1 89.19 385 CYS B N 1
ATOM 8821 C CA . CYS B 1 385 ? 12.641 -9.984 -27.297 1 89.19 385 CYS B CA 1
ATOM 8822 C C . CYS B 1 385 ? 11.68 -9.594 -28.422 1 89.19 385 CYS B C 1
ATOM 8824 O O . CYS B 1 385 ? 11.164 -8.469 -28.422 1 89.19 385 CYS B O 1
ATOM 8826 N N . LYS B 1 386 ? 11.398 -10.5 -29.297 1 91.31 386 LYS B N 1
ATOM 8827 C CA . LYS B 1 386 ? 10.477 -10.234 -30.391 1 91.31 386 LYS B CA 1
ATOM 8828 C C . LYS B 1 386 ? 9.07 -9.969 -29.891 1 91.31 386 LYS B C 1
ATOM 8830 O O . LYS B 1 386 ? 8.375 -9.078 -30.391 1 91.31 386 LYS B O 1
ATOM 8835 N N . LEU B 1 387 ? 8.703 -10.758 -28.922 1 93.19 387 LEU B N 1
ATOM 8836 C CA . LEU B 1 387 ? 7.375 -10.594 -28.359 1 93.19 387 LEU B CA 1
ATOM 8837 C C . LEU B 1 387 ? 7.227 -9.227 -27.703 1 93.19 387 LEU B C 1
ATOM 8839 O O . LEU B 1 387 ? 6.195 -8.57 -27.859 1 93.19 387 LEU B O 1
ATOM 8843 N N . LEU B 1 388 ? 8.234 -8.773 -27.031 1 90.94 388 LEU B N 1
ATOM 8844 C CA . LEU B 1 388 ? 8.188 -7.484 -26.344 1 90.94 388 LEU B CA 1
ATOM 8845 C C . LEU B 1 388 ? 8.172 -6.332 -27.344 1 90.94 388 LEU B C 1
ATOM 8847 O O . LEU B 1 388 ? 7.406 -5.379 -27.188 1 90.94 388 LEU B O 1
ATOM 8851 N N . VAL B 1 389 ? 8.938 -6.41 -28.422 1 88.69 389 VAL B N 1
ATOM 8852 C CA . VAL B 1 389 ? 9.008 -5.363 -29.438 1 88.69 389 VAL B CA 1
ATOM 8853 C C . VAL B 1 389 ? 7.688 -5.285 -30.203 1 88.69 389 VAL B C 1
ATOM 8855 O O . VAL B 1 389 ? 7.176 -4.195 -30.453 1 88.69 389 VAL B O 1
ATOM 8858 N N . GLN B 1 390 ? 7.141 -6.406 -30.453 1 89.81 390 GLN B N 1
ATOM 8859 C CA . GLN B 1 390 ? 5.871 -6.457 -31.172 1 89.81 390 GLN B CA 1
ATOM 8860 C C . GLN B 1 390 ? 4.754 -5.82 -30.344 1 89.81 390 GLN B C 1
ATOM 8862 O O . GLN B 1 390 ? 3.91 -5.102 -30.891 1 89.81 390 GLN B O 1
ATOM 8867 N N . THR B 1 391 ? 4.762 -6.105 -29.094 1 91.44 391 THR B N 1
ATOM 8868 C CA . THR B 1 391 ? 3.74 -5.547 -28.219 1 91.44 391 THR B CA 1
ATOM 8869 C C . THR B 1 391 ? 3.895 -4.031 -28.094 1 91.44 391 THR B C 1
ATOM 8871 O O . THR B 1 391 ? 2.904 -3.299 -28.125 1 91.44 391 THR B O 1
ATOM 8874 N N . LEU B 1 392 ? 5.09 -3.553 -28.047 1 87.19 392 LEU B N 1
ATOM 8875 C CA . LEU B 1 392 ? 5.328 -2.119 -27.922 1 87.19 392 LEU B CA 1
ATOM 8876 C C . LEU B 1 392 ? 4.996 -1.395 -29.219 1 87.19 392 LEU B C 1
ATOM 8878 O O . LEU B 1 392 ? 4.543 -0.249 -29.203 1 87.19 392 LEU B O 1
ATOM 8882 N N . LYS B 1 393 ? 5.164 -2.037 -30.328 1 85.88 393 LYS B N 1
ATOM 8883 C CA . LYS B 1 393 ? 4.934 -1.426 -31.641 1 85.88 393 LYS B CA 1
ATOM 8884 C C . LYS B 1 393 ? 3.447 -1.165 -31.875 1 85.88 393 LYS B C 1
ATOM 8886 O O . LYS B 1 393 ? 3.062 -0.072 -32.281 1 85.88 393 LYS B O 1
ATOM 8891 N N . TRP B 1 394 ? 2.6 -2.061 -31.5 1 85.69 394 TRP B N 1
ATOM 8892 C CA . TRP B 1 394 ? 1.189 -1.863 -31.828 1 85.69 394 TRP B CA 1
ATOM 8893 C C . TRP B 1 394 ? 0.503 -1.015 -30.75 1 85.69 394 TRP B C 1
ATOM 8895 O O . TRP B 1 394 ? -0.56 -0.44 -31 1 85.69 394 TRP B O 1
ATOM 8905 N N . THR B 1 395 ? 1.078 -0.893 -29.562 1 84.38 395 THR B N 1
ATOM 8906 C CA . THR B 1 395 ? 0.473 -0.097 -28.5 1 84.38 395 THR B CA 1
ATOM 8907 C C . THR B 1 395 ? 0.965 1.346 -28.547 1 84.38 395 THR B C 1
ATOM 8909 O O . THR B 1 395 ? 0.545 2.184 -27.75 1 84.38 395 THR B O 1
ATOM 8912 N N . LYS B 1 396 ? 1.794 1.623 -29.5 1 81.19 396 LYS B N 1
ATOM 8913 C CA . LYS B 1 396 ? 2.299 2.984 -29.641 1 81.19 396 LYS B CA 1
ATOM 8914 C C . LYS B 1 396 ? 1.194 3.936 -30.094 1 81.19 396 LYS B C 1
ATOM 8916 O O . LYS B 1 396 ? 0.428 3.613 -31 1 81.19 396 LYS B O 1
ATOM 8921 N N . VAL B 1 397 ? 0.841 4.82 -29.141 1 72.81 397 VAL B N 1
ATOM 8922 C CA . VAL B 1 397 ? -0.194 5.793 -29.469 1 72.81 397 VAL B CA 1
ATOM 8923 C C . VAL B 1 397 ? 0.452 7.113 -29.875 1 72.81 397 VAL B C 1
ATOM 8925 O O . VAL B 1 397 ? 1.421 7.559 -29.25 1 72.81 397 VAL B O 1
ATOM 8928 N N . ASP B 1 398 ? 0.196 7.418 -31.062 1 64.06 398 ASP B N 1
ATOM 8929 C CA . ASP B 1 398 ? 0.691 8.719 -31.516 1 64.06 398 ASP B CA 1
ATOM 8930 C C . ASP B 1 398 ? 0.188 9.844 -30.609 1 64.06 398 ASP B C 1
ATOM 8932 O O . ASP B 1 398 ? -0.666 9.617 -29.75 1 64.06 398 ASP B O 1
ATOM 8936 N N . ASP B 1 399 ? 0.17 11.156 -30.953 1 56.78 399 ASP B N 1
ATOM 8937 C CA . ASP B 1 399 ? -0.016 12.43 -30.25 1 56.78 399 ASP B CA 1
ATOM 8938 C C . ASP B 1 399 ? -1.429 12.539 -29.672 1 56.78 399 ASP B C 1
ATOM 8940 O O . ASP B 1 399 ? -2.404 12.586 -30.422 1 56.78 399 ASP B O 1
ATOM 8944 N N . CYS B 1 400 ? -1.751 11.703 -28.781 1 52.78 400 CYS B N 1
ATOM 8945 C CA . CYS B 1 400 ? -3.074 11.953 -28.219 1 52.78 400 CYS B CA 1
ATOM 8946 C C . CYS B 1 400 ? -3.236 13.414 -27.844 1 52.78 400 CYS B C 1
ATOM 8948 O O . CYS B 1 400 ? -2.398 13.977 -27.141 1 52.78 400 CYS B O 1
ATOM 8950 N N . GLU B 1 401 ? -3.803 14.172 -28.656 1 49.47 401 GLU B N 1
ATOM 8951 C CA . GLU B 1 401 ? -4.176 15.547 -28.344 1 49.47 401 GLU B CA 1
ATOM 8952 C C . GLU B 1 401 ? -4.785 15.648 -26.953 1 49.47 401 GLU B C 1
ATOM 8954 O O . GLU B 1 401 ? -5.82 15.039 -26.672 1 49.47 401 GLU B O 1
ATOM 8959 N N . PHE B 1 402 ? -3.959 15.414 -25.969 1 48.41 402 PHE B N 1
ATOM 8960 C CA . PHE B 1 402 ? -4.418 15.555 -24.594 1 48.41 402 PHE B CA 1
ATOM 8961 C C . PHE B 1 402 ? -5.379 16.734 -24.469 1 48.41 402 PHE B C 1
ATOM 8963 O O . PHE B 1 402 ? -5.152 17.797 -25.047 1 48.41 402 PHE B O 1
ATOM 8970 N N . GLY B 1 403 ? -6.684 16.531 -24.531 1 48.19 403 GLY B N 1
ATOM 8971 C CA . GLY B 1 403 ? -7.59 17.625 -24.219 1 48.19 403 GLY B CA 1
ATOM 8972 C C . GLY B 1 403 ? -7.027 18.594 -23.188 1 48.19 403 GLY B C 1
ATOM 8973 O O . GLY B 1 403 ? -6.082 18.25 -22.469 1 48.19 403 GLY B O 1
ATOM 8974 N N . GLN B 1 404 ? -7.27 19.922 -23.219 1 50.31 404 GLN B N 1
ATOM 8975 C CA . GLN B 1 404 ? -7.039 21 -22.266 1 50.31 404 GLN B CA 1
ATOM 8976 C C . GLN B 1 404 ? -7.715 20.703 -20.922 1 50.31 404 GLN B C 1
ATOM 8978 O O . GLN B 1 404 ? -8.828 20.172 -20.891 1 50.31 404 GLN B O 1
ATOM 8983 N N . PRO B 1 405 ? -7.289 21 -19.688 1 54.69 405 PRO B N 1
ATOM 8984 C CA . PRO B 1 405 ? -6.102 21.328 -18.906 1 54.69 405 PRO B CA 1
ATOM 8985 C C . PRO B 1 405 ? -5.125 20.156 -18.781 1 54.69 405 PRO B C 1
ATOM 8987 O O . PRO B 1 405 ? -5.547 19 -18.688 1 54.69 405 PRO B O 1
ATOM 8990 N N . VAL B 1 406 ? -3.928 20.422 -19.203 1 59.81 406 VAL B N 1
ATOM 8991 C CA . VAL B 1 406 ? -2.773 19.531 -19.297 1 59.81 406 VAL B CA 1
ATOM 8992 C C . VAL B 1 406 ? -2.512 18.875 -17.953 1 59.81 406 VAL B C 1
ATOM 8994 O O . VAL B 1 406 ? -2.33 19.562 -16.938 1 59.81 406 VAL B O 1
ATOM 8997 N N . ASN B 1 407 ? -3.025 17.672 -17.734 1 70.69 407 ASN B N 1
ATOM 8998 C CA . ASN B 1 407 ? -2.596 16.891 -16.578 1 70.69 407 ASN B CA 1
ATOM 8999 C C . ASN B 1 407 ? -1.075 16.875 -16.453 1 70.69 407 ASN B C 1
ATOM 9001 O O . ASN B 1 407 ? -0.381 16.328 -17.312 1 70.69 407 ASN B O 1
ATOM 9005 N N . PRO B 1 408 ? -0.639 17.703 -15.484 1 75.75 408 PRO B N 1
ATOM 9006 C CA . PRO B 1 408 ? 0.815 17.766 -15.32 1 75.75 408 PRO B CA 1
ATOM 9007 C C . PRO B 1 408 ? 1.451 16.406 -15.094 1 75.75 408 PRO B C 1
ATOM 9009 O O . PRO B 1 408 ? 2.664 16.25 -15.258 1 75.75 408 PRO B O 1
ATOM 9012 N N . LEU B 1 409 ? 0.674 15.383 -14.852 1 79.75 409 LEU B N 1
ATOM 9013 C CA . LEU B 1 409 ? 1.218 14.055 -14.586 1 79.75 409 LEU B CA 1
ATOM 9014 C C . LEU B 1 409 ? 0.862 13.086 -15.711 1 79.75 409 LEU B C 1
ATOM 9016 O O . LEU B 1 409 ? 0.898 11.867 -15.523 1 79.75 409 LEU B O 1
ATOM 9020 N N . ALA B 1 410 ? 0.656 13.672 -16.828 1 79.62 410 ALA B N 1
ATOM 9021 C CA . ALA B 1 410 ? 0.293 12.82 -17.953 1 79.62 410 ALA B CA 1
ATOM 9022 C C . ALA B 1 410 ? 1.46 11.93 -18.359 1 79.62 410 ALA B C 1
ATOM 9024 O O . ALA B 1 410 ? 2.609 12.375 -18.391 1 79.62 410 ALA B O 1
ATOM 9025 N N . ASN B 1 411 ? 1.346 10.625 -18.547 1 81.12 411 ASN B N 1
ATOM 9026 C CA . ASN B 1 411 ? 2.307 9.641 -19.031 1 81.12 411 ASN B CA 1
ATOM 9027 C C . ASN B 1 411 ? 3.438 9.414 -18.031 1 81.12 411 ASN B C 1
ATOM 9029 O O . ASN B 1 411 ? 4.551 9.055 -18.422 1 81.12 411 ASN B O 1
ATOM 9033 N N . LYS B 1 412 ? 3.254 9.703 -16.844 1 88.56 412 LYS B N 1
ATOM 9034 C CA . LYS B 1 412 ? 4.309 9.562 -15.852 1 88.56 412 LYS B CA 1
ATOM 9035 C C . LYS B 1 412 ? 4.762 8.117 -15.734 1 88.56 412 LYS B C 1
ATOM 9037 O O . LYS B 1 412 ? 5.961 7.84 -15.641 1 88.56 412 LYS B O 1
ATOM 9042 N N . GLU B 1 413 ? 3.84 7.207 -15.789 1 87.31 413 GLU B N 1
ATOM 9043 C CA . GLU B 1 413 ? 4.191 5.801 -15.609 1 87.31 413 GLU B CA 1
ATOM 9044 C C . GLU B 1 413 ? 5.016 5.281 -16.781 1 87.31 413 GLU B C 1
ATOM 9046 O O . GLU B 1 413 ? 6.004 4.57 -16.594 1 87.31 413 GLU B O 1
ATOM 9051 N N . MET B 1 414 ? 4.605 5.633 -17.953 1 88.06 414 MET B N 1
ATOM 9052 C CA . MET B 1 414 ? 5.316 5.195 -19.141 1 88.06 414 MET B CA 1
ATOM 9053 C C . MET B 1 414 ? 6.711 5.809 -19.203 1 88.06 414 MET B C 1
ATOM 9055 O O . MET B 1 414 ? 7.68 5.121 -19.531 1 88.06 414 MET B O 1
ATOM 9059 N N . CYS B 1 415 ? 6.785 7.066 -18.859 1 89.81 415 CYS B N 1
ATOM 9060 C CA . CYS B 1 415 ? 8.07 7.75 -18.891 1 89.81 415 CYS B CA 1
ATOM 9061 C C . CYS B 1 415 ? 9.023 7.172 -17.859 1 89.81 415 CYS B C 1
ATOM 9063 O O . CYS B 1 415 ? 10.188 6.895 -18.156 1 89.81 415 CYS B O 1
ATOM 9065 N N . ALA B 1 416 ? 8.531 6.953 -16.656 1 92.25 416 ALA B N 1
ATOM 9066 C CA . ALA B 1 416 ? 9.359 6.387 -15.594 1 92.25 416 ALA B CA 1
ATOM 9067 C C . ALA B 1 416 ? 9.844 4.984 -15.961 1 92.25 416 ALA B C 1
ATOM 9069 O O . ALA B 1 416 ? 11 4.633 -15.711 1 92.25 416 ALA B O 1
ATOM 9070 N N . ALA B 1 417 ? 8.992 4.199 -16.578 1 91.25 417 ALA B N 1
ATOM 9071 C CA . ALA B 1 417 ? 9.359 2.842 -16.984 1 91.25 417 ALA B CA 1
ATOM 9072 C C . ALA B 1 417 ? 10.406 2.861 -18.094 1 91.25 417 ALA B C 1
ATOM 9074 O O . ALA B 1 417 ? 11.352 2.072 -18.078 1 91.25 417 ALA B O 1
ATOM 9075 N N . ALA B 1 418 ? 10.234 3.74 -19.078 1 90.38 418 ALA B N 1
ATOM 9076 C CA . ALA B 1 418 ? 11.188 3.855 -20.172 1 90.38 418 ALA B CA 1
ATOM 9077 C C . ALA B 1 418 ? 12.562 4.289 -19.672 1 90.38 418 ALA B C 1
ATOM 9079 O O . ALA B 1 418 ? 13.578 3.729 -20.078 1 90.38 418 ALA B O 1
ATOM 9080 N N . LEU B 1 419 ? 12.578 5.211 -18.719 1 91.81 419 LEU B N 1
ATOM 9081 C CA . LEU B 1 419 ? 13.836 5.715 -18.188 1 91.81 419 LEU B CA 1
ATOM 9082 C C . LEU B 1 419 ? 14.5 4.68 -17.297 1 91.81 419 LEU B C 1
ATOM 9084 O O . LEU B 1 419 ? 15.727 4.629 -17.188 1 91.81 419 LEU B O 1
ATOM 9088 N N . SER B 1 420 ? 13.734 3.816 -16.656 1 90.06 420 SER B N 1
ATOM 9089 C CA . SER B 1 420 ? 14.281 2.811 -15.758 1 90.06 420 SER B CA 1
ATOM 9090 C C . SER B 1 420 ? 14.969 1.687 -16.531 1 90.06 420 SER B C 1
ATOM 9092 O O . SER B 1 420 ? 15.789 0.955 -15.969 1 90.06 420 SER B O 1
ATOM 9094 N N . VAL B 1 421 ? 14.633 1.521 -17.766 1 89.38 421 VAL B N 1
ATOM 9095 C CA . VAL B 1 421 ? 15.227 0.469 -18.594 1 89.38 421 VAL B CA 1
ATOM 9096 C C . VAL B 1 421 ? 16.578 0.938 -19.141 1 89.38 421 VAL B C 1
ATOM 9098 O O . VAL B 1 421 ? 17.422 0.12 -19.5 1 89.38 421 VAL B O 1
ATOM 9101 N N . LEU B 1 422 ? 16.875 2.174 -19.062 1 88.94 422 LEU B N 1
ATOM 9102 C CA . LEU B 1 422 ? 18.062 2.742 -19.719 1 88.94 422 LEU B CA 1
ATOM 9103 C C . LEU B 1 422 ? 19.328 2.365 -18.969 1 88.94 422 LEU B C 1
ATOM 9105 O O . LEU B 1 422 ? 20.312 1.919 -19.578 1 88.94 422 LEU B O 1
ATOM 9109 N N . PRO B 1 423 ? 19.359 2.393 -17.641 1 87.88 423 PRO B N 1
ATOM 9110 C CA . PRO B 1 423 ? 20.609 2.098 -16.953 1 87.88 423 PRO B CA 1
ATOM 9111 C C . PRO B 1 423 ? 21.062 0.654 -17.156 1 87.88 423 PRO B C 1
ATOM 9113 O O . PRO B 1 423 ? 22.219 0.414 -17.547 1 87.88 423 PRO B O 1
ATOM 9116 N N . PRO B 1 424 ? 20.188 -0.292 -16.953 1 83.88 424 PRO B N 1
ATOM 9117 C CA . PRO B 1 424 ? 20.656 -1.657 -17.203 1 83.88 424 PRO B CA 1
ATOM 9118 C C . PRO B 1 424 ? 21.062 -1.886 -18.656 1 83.88 424 PRO B C 1
ATOM 9120 O O . PRO B 1 424 ? 21.953 -2.686 -18.938 1 83.88 424 PRO B O 1
ATOM 9123 N N . LEU B 1 425 ? 20.438 -1.194 -19.547 1 84.69 425 LEU B N 1
ATOM 9124 C CA . LEU B 1 425 ? 20.781 -1.308 -20.969 1 84.69 425 LEU B CA 1
ATOM 9125 C C . LEU B 1 425 ? 22.172 -0.727 -21.234 1 84.69 425 LEU B C 1
ATOM 9127 O O . LEU B 1 425 ? 22.969 -1.312 -21.969 1 84.69 425 LEU B O 1
ATOM 9131 N N . LEU B 1 426 ? 22.484 0.352 -20.625 1 85.06 426 LEU B N 1
ATOM 9132 C CA . LEU B 1 426 ? 23.781 1.004 -20.812 1 85.06 426 LEU B CA 1
ATOM 9133 C C . LEU B 1 426 ? 24.891 0.2 -20.141 1 85.06 426 LEU B C 1
ATOM 9135 O O . LEU B 1 426 ? 26 0.126 -20.656 1 85.06 426 LEU B O 1
ATOM 9139 N N . GLU B 1 427 ? 24.531 -0.443 -19.031 1 81.06 427 GLU B N 1
ATOM 9140 C CA . GLU B 1 427 ? 25.516 -1.236 -18.297 1 81.06 427 GLU B CA 1
ATOM 9141 C C . GLU B 1 427 ? 25.906 -2.492 -19.062 1 81.06 427 GLU B C 1
ATOM 9143 O O . GLU B 1 427 ? 27.062 -2.92 -19.031 1 81.06 427 GLU B O 1
ATOM 9148 N N . SER B 1 428 ? 24.984 -3.027 -19.781 1 77.44 428 SER B N 1
ATOM 9149 C CA . SER B 1 428 ? 25.219 -4.297 -20.469 1 77.44 428 SER B CA 1
ATOM 9150 C C . SER B 1 428 ? 25.719 -4.074 -21.891 1 77.44 428 SER B C 1
ATOM 9152 O O . SER B 1 428 ? 26.531 -4.844 -22.391 1 77.44 428 SER B O 1
ATOM 9154 N N . THR B 1 429 ? 25.281 -3.01 -22.609 1 75.56 429 THR B N 1
ATOM 9155 C CA . THR B 1 429 ? 25.5 -2.934 -24.047 1 75.56 429 THR B CA 1
ATOM 9156 C C . THR B 1 429 ? 26.016 -1.553 -24.438 1 75.56 429 THR B C 1
ATOM 9158 O O . THR B 1 429 ? 25.844 -1.123 -25.578 1 75.56 429 THR B O 1
ATOM 9161 N N . SER B 1 430 ? 26.641 -0.807 -23.594 1 70.69 430 SER B N 1
ATOM 9162 C CA . SER B 1 430 ? 27.016 0.565 -23.922 1 70.69 430 SER B CA 1
ATOM 9163 C C . SER B 1 430 ? 27.922 0.615 -25.156 1 70.69 430 SER B C 1
ATOM 9165 O O . SER B 1 430 ? 27.766 1.498 -26 1 70.69 430 SER B O 1
ATOM 9167 N N . PHE B 1 431 ? 28.688 -0.476 -25.25 1 75.31 431 PHE B N 1
ATOM 9168 C CA . PHE B 1 431 ? 29.656 -0.465 -26.344 1 75.31 431 PHE B CA 1
ATOM 9169 C C . PHE B 1 431 ? 29 -0.871 -27.656 1 75.31 431 PHE B C 1
ATOM 9171 O O . PHE B 1 431 ? 29.531 -0.592 -28.734 1 75.31 431 PHE B O 1
ATOM 9178 N N . LEU B 1 432 ? 27.797 -1.406 -27.484 1 77.25 432 LEU B N 1
ATOM 9179 C CA . LEU B 1 432 ? 27.125 -1.92 -28.672 1 77.25 432 LEU B CA 1
ATOM 9180 C C . LEU B 1 432 ? 26.172 -0.882 -29.25 1 77.25 432 LEU B C 1
ATOM 9182 O O . LEU B 1 432 ? 25.734 -1.002 -30.406 1 77.25 432 LEU B O 1
ATOM 9186 N N . ILE B 1 433 ? 25.938 0.186 -28.547 1 80.62 433 ILE B N 1
ATOM 9187 C CA . ILE B 1 433 ? 25.031 1.235 -29 1 80.62 433 ILE B CA 1
ATOM 9188 C C . ILE B 1 433 ? 25.766 2.193 -29.922 1 80.62 433 ILE B C 1
ATOM 9190 O O . ILE B 1 433 ? 26.891 2.611 -29.641 1 80.62 433 ILE B O 1
ATOM 9194 N N . PRO B 1 434 ? 25.188 2.42 -31.125 1 82.38 434 PRO B N 1
ATOM 9195 C CA . PRO B 1 434 ? 25.844 3.379 -32.031 1 82.38 434 PRO B CA 1
ATOM 9196 C C . PRO B 1 434 ? 26.109 4.727 -31.344 1 82.38 434 PRO B C 1
ATOM 9198 O O . PRO B 1 434 ? 25.328 5.16 -30.5 1 82.38 434 PRO B O 1
ATOM 9201 N N . SER B 1 435 ? 27.172 5.309 -31.734 1 82.56 435 SER B N 1
ATOM 9202 C CA . SER B 1 435 ? 27.656 6.543 -31.125 1 82.56 435 SER B CA 1
ATOM 9203 C C . SER B 1 435 ? 26.641 7.672 -31.297 1 82.56 435 SER B C 1
ATOM 9205 O O . SER B 1 435 ? 26.484 8.508 -30.406 1 82.56 435 SER B O 1
ATOM 9207 N N . GLN B 1 436 ? 25.891 7.617 -32.344 1 83.12 436 GLN B N 1
ATOM 9208 C CA . GLN B 1 436 ? 24.922 8.68 -32.625 1 83.12 436 GLN B CA 1
ATOM 9209 C C . GLN B 1 436 ? 23.75 8.625 -31.641 1 83.12 436 GLN B C 1
ATOM 9211 O O . GLN B 1 436 ? 23.297 9.656 -31.156 1 83.12 436 GLN B O 1
ATOM 9216 N N . ILE B 1 437 ? 23.359 7.395 -31.312 1 84.94 437 ILE B N 1
ATOM 9217 C CA . ILE B 1 437 ? 22.25 7.203 -30.391 1 84.94 437 ILE B CA 1
ATOM 9218 C C . ILE B 1 437 ? 22.688 7.555 -28.969 1 84.94 437 ILE B C 1
ATOM 9220 O O . ILE B 1 437 ? 21.906 8.141 -28.203 1 84.94 437 ILE B O 1
ATOM 9224 N N . HIS B 1 438 ? 23.859 7.242 -28.703 1 85.12 438 HIS B N 1
ATOM 9225 C CA . HIS B 1 438 ? 24.391 7.555 -27.375 1 85.12 438 HIS B CA 1
ATOM 9226 C C . HIS B 1 438 ? 24.484 9.062 -27.172 1 85.12 438 HIS B C 1
ATOM 9228 O O . HIS B 1 438 ? 24.156 9.562 -26.094 1 85.12 438 HIS B O 1
ATOM 9234 N N . LYS B 1 439 ? 24.906 9.711 -28.219 1 86.38 439 LYS B N 1
ATOM 9235 C CA . LYS B 1 439 ? 25 11.164 -28.156 1 86.38 439 LYS B CA 1
ATOM 9236 C C . LYS B 1 439 ? 23.625 11.805 -28.016 1 86.38 439 LYS B C 1
ATOM 9238 O O . LYS B 1 439 ? 23.453 12.734 -27.234 1 86.38 439 LYS B O 1
ATOM 9243 N N . GLN B 1 440 ? 22.75 11.281 -28.719 1 87.5 440 GLN B N 1
ATOM 9244 C CA . GLN B 1 440 ? 21.391 11.797 -28.641 1 87.5 440 GLN B CA 1
ATOM 9245 C C . GLN B 1 440 ? 20.797 11.586 -27.25 1 87.5 440 GLN B C 1
ATOM 9247 O O . GLN B 1 440 ? 20.094 12.453 -26.734 1 87.5 440 GLN B O 1
ATOM 9252 N N . LEU B 1 441 ? 21.094 10.461 -26.672 1 89.31 441 LEU B N 1
ATOM 9253 C CA . LEU B 1 441 ? 20.609 10.148 -25.328 1 89.31 441 LEU B CA 1
ATOM 9254 C C . LEU B 1 441 ? 21.188 11.125 -24.297 1 89.31 441 LEU B C 1
ATOM 9256 O O . LEU B 1 441 ? 20.453 11.617 -23.438 1 89.31 441 LEU B O 1
ATOM 9260 N N . GLN B 1 442 ? 22.422 11.438 -24.453 1 89.88 442 GLN B N 1
ATOM 9261 C CA . GLN B 1 442 ? 23.078 12.367 -23.531 1 89.88 442 GLN B CA 1
ATOM 9262 C C . GLN B 1 442 ? 22.484 13.773 -23.656 1 89.88 442 GLN B C 1
ATOM 9264 O O . GLN B 1 442 ? 22.188 14.414 -22.656 1 89.88 442 GLN B O 1
ATOM 9269 N N . GLU B 1 443 ? 22.281 14.133 -24.875 1 89.56 443 GLU B N 1
ATOM 9270 C CA . GLU B 1 443 ? 21.766 15.469 -25.125 1 89.56 443 GLU B CA 1
ATOM 9271 C C . GLU B 1 443 ? 20.344 15.617 -24.594 1 89.56 443 GLU B C 1
ATOM 9273 O O . GLU B 1 443 ? 20 16.625 -23.969 1 89.56 443 GLU B O 1
ATOM 9278 N N . ARG B 1 444 ? 19.594 14.656 -24.844 1 91.69 444 ARG B N 1
ATOM 9279 C CA . ARG B 1 444 ? 18.188 14.719 -24.438 1 91.69 444 ARG B CA 1
ATOM 9280 C C . ARG B 1 444 ? 18.062 14.68 -22.922 1 91.69 444 ARG B C 1
ATOM 9282 O O . ARG B 1 444 ? 17.312 15.461 -22.344 1 91.69 444 ARG B O 1
ATOM 9289 N N . ILE B 1 445 ? 18.797 13.844 -22.25 1 93.5 445 ILE B N 1
ATOM 9290 C CA . ILE B 1 445 ? 18.688 13.68 -20.797 1 93.5 445 ILE B CA 1
ATOM 9291 C C . ILE B 1 445 ? 19.219 14.93 -20.094 1 93.5 445 ILE B C 1
ATOM 9293 O O . ILE B 1 445 ? 18.594 15.438 -19.172 1 93.5 445 ILE B O 1
ATOM 9297 N N . VAL B 1 446 ? 20.344 15.453 -20.594 1 93.69 446 VAL B N 1
ATOM 9298 C CA . VAL B 1 446 ? 20.953 16.641 -20 1 93.69 446 VAL B CA 1
ATOM 9299 C C . VAL B 1 446 ? 20.047 17.844 -20.219 1 93.69 446 VAL B C 1
ATOM 9301 O O . VAL B 1 446 ? 19.828 18.641 -19.297 1 93.69 446 VAL B O 1
ATOM 9304 N N . SER B 1 447 ? 19.5 17.891 -21.406 1 92.62 447 SER B N 1
ATOM 9305 C CA . SER B 1 447 ? 18.641 19.016 -21.734 1 92.62 447 SER B CA 1
ATOM 9306 C C . SER B 1 447 ? 17.375 19 -20.875 1 92.62 447 SER B C 1
ATOM 9308 O O . SER B 1 447 ? 16.953 20.031 -20.344 1 92.62 447 SER B O 1
ATOM 9310 N N . GLU B 1 448 ? 16.781 17.828 -20.734 1 93.81 448 GLU B N 1
ATOM 9311 C CA . GLU B 1 448 ? 15.57 17.703 -19.938 1 93.81 448 GLU B CA 1
ATOM 9312 C C . GLU B 1 448 ? 15.844 18.016 -18.469 1 93.81 448 GLU B C 1
ATOM 9314 O O . GLU B 1 448 ? 15.031 18.672 -17.812 1 93.81 448 GLU B O 1
ATOM 9319 N N . LEU B 1 449 ? 16.984 17.609 -17.969 1 94.94 449 LEU B N 1
ATOM 9320 C CA . LEU B 1 449 ? 17.328 17.844 -16.562 1 94.94 449 LEU B CA 1
ATOM 9321 C C . LEU B 1 449 ? 17.594 19.328 -16.312 1 94.94 449 LEU B C 1
ATOM 9323 O O . LEU B 1 449 ? 17.188 19.859 -15.273 1 94.94 449 LEU B O 1
ATOM 9327 N N . MET B 1 450 ? 18.25 19.969 -17.234 1 92.12 450 MET B N 1
ATOM 9328 C CA . MET B 1 450 ? 18.516 21.406 -17.094 1 92.12 450 MET B CA 1
ATOM 9329 C C . MET B 1 450 ? 17.219 22.203 -17.125 1 92.12 450 MET B C 1
ATOM 9331 O O . MET B 1 450 ? 17.062 23.156 -16.359 1 92.12 450 MET B O 1
ATOM 9335 N N . GLN B 1 451 ? 16.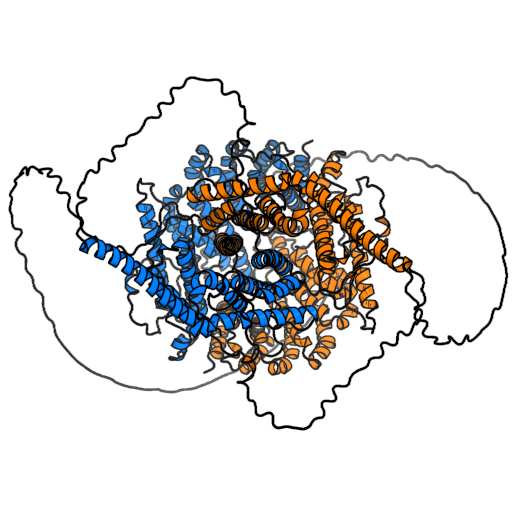312 21.734 -17.906 1 91.56 451 GLN B N 1
ATOM 9336 C CA . GLN B 1 451 ? 15.016 22.406 -17.984 1 91.56 451 GLN B CA 1
ATOM 9337 C C . GLN B 1 451 ? 14.227 22.219 -16.688 1 91.56 451 GLN B C 1
ATOM 9339 O O . GLN B 1 451 ? 13.617 23.172 -16.188 1 91.56 451 GLN B O 1
ATOM 9344 N N . VAL B 1 452 ? 14.234 21.047 -16.203 1 92.75 452 VAL B N 1
ATOM 9345 C CA . VAL B 1 452 ? 13.508 20.734 -14.977 1 92.75 452 VAL B CA 1
ATOM 9346 C C . VAL B 1 452 ? 14.078 21.531 -13.805 1 92.75 452 VAL B C 1
ATOM 9348 O O . VAL B 1 452 ? 13.336 22.109 -13.008 1 92.75 452 VAL B O 1
ATOM 9351 N N . GLU B 1 453 ? 15.383 21.594 -13.68 1 90.06 453 GLU B N 1
ATOM 9352 C CA . GLU B 1 453 ? 16.047 22.297 -12.578 1 90.06 453 GLU B CA 1
ATOM 9353 C C . GLU B 1 453 ? 15.758 23.797 -12.633 1 90.06 453 GLU B C 1
ATOM 9355 O O . GLU B 1 453 ? 15.508 24.422 -11.602 1 90.06 453 GLU B O 1
ATOM 9360 N N . THR B 1 454 ? 15.82 24.312 -13.852 1 87.75 454 THR B N 1
ATOM 9361 C CA . THR B 1 454 ? 15.547 25.734 -14.023 1 87.75 454 THR B CA 1
ATOM 9362 C C . THR B 1 454 ? 14.094 26.047 -13.68 1 87.75 454 THR B C 1
ATOM 9364 O O . THR B 1 454 ? 13.805 27.062 -13.023 1 87.75 454 THR B O 1
ATOM 9367 N N . ALA B 1 455 ? 13.227 25.141 -14.094 1 87.75 455 ALA B N 1
ATOM 9368 C CA . ALA B 1 455 ? 11.805 25.344 -13.805 1 87.75 455 ALA B CA 1
ATOM 9369 C C . ALA B 1 455 ? 11.539 25.266 -12.305 1 87.75 455 ALA B C 1
ATOM 9371 O O . ALA B 1 455 ? 10.75 26.062 -11.766 1 87.75 455 ALA B O 1
ATOM 9372 N N . LEU B 1 456 ? 12.164 24.406 -11.609 1 84.5 456 LEU B N 1
ATOM 9373 C CA . LEU B 1 456 ? 11.977 24.234 -10.172 1 84.5 456 LEU B CA 1
ATOM 9374 C C . LEU B 1 456 ? 12.578 25.406 -9.406 1 84.5 456 LEU B C 1
ATOM 9376 O O . LEU B 1 456 ? 12.008 25.859 -8.406 1 84.5 456 LEU B O 1
ATOM 9380 N N . ARG B 1 457 ? 13.719 25.938 -9.836 1 77.88 457 ARG B N 1
ATOM 9381 C CA . ARG B 1 457 ? 14.414 27.047 -9.18 1 77.88 457 ARG B CA 1
ATOM 9382 C C . ARG B 1 457 ? 13.625 28.344 -9.328 1 77.88 457 ARG B C 1
ATOM 9384 O O . ARG B 1 457 ? 13.539 29.125 -8.375 1 77.88 457 ARG B O 1
ATOM 9391 N N . LEU B 1 458 ? 13.031 28.469 -10.523 1 76.5 458 LEU B N 1
ATOM 9392 C CA . LEU B 1 458 ? 12.32 29.703 -10.812 1 76.5 458 LEU B CA 1
ATOM 9393 C C . LEU B 1 458 ? 10.828 29.562 -10.523 1 76.5 458 LEU B C 1
ATOM 9395 O O . LEU B 1 458 ? 10.039 30.438 -10.844 1 76.5 458 LEU B O 1
ATOM 9399 N N . SER B 1 459 ? 10.352 28.469 -9.836 1 76.88 459 SER B N 1
ATOM 9400 C CA . SER B 1 459 ? 8.953 28.203 -9.5 1 76.88 459 SER B CA 1
ATOM 9401 C C . SER B 1 459 ? 8.062 28.328 -10.734 1 76.88 459 SER B C 1
ATOM 9403 O O . SER B 1 459 ? 7 28.953 -10.68 1 76.88 459 SER B O 1
ATOM 9405 N N . LEU B 1 460 ? 8.719 27.891 -11.891 1 80.88 460 LEU B N 1
ATOM 9406 C CA . LEU B 1 460 ? 7.973 27.844 -13.141 1 80.88 460 LEU B CA 1
ATOM 9407 C C . LEU B 1 460 ? 7.301 26.484 -13.32 1 80.88 460 LEU B C 1
ATOM 9409 O O . LEU B 1 460 ? 7.449 25.594 -12.484 1 80.88 460 LEU B O 1
ATOM 9413 N N . ASP B 1 461 ? 6.406 26.422 -14.367 1 80.56 461 ASP B N 1
ATOM 9414 C CA . ASP B 1 461 ? 5.754 25.156 -14.672 1 80.56 461 ASP B CA 1
ATOM 9415 C C . ASP B 1 461 ? 6.77 24.109 -15.148 1 80.56 461 ASP B C 1
ATOM 9417 O O . ASP B 1 461 ? 7.516 24.359 -16.094 1 80.56 461 ASP B O 1
ATOM 9421 N N . VAL B 1 462 ? 6.91 23.094 -14.43 1 86.5 462 VAL B N 1
ATOM 9422 C CA . VAL B 1 462 ? 7.82 22.016 -14.766 1 86.5 462 VAL B CA 1
ATOM 9423 C C . VAL B 1 462 ? 7.297 21.25 -15.984 1 86.5 462 VAL B C 1
ATOM 9425 O O . VAL B 1 462 ? 6.09 21.031 -16.109 1 86.5 462 VAL B O 1
ATOM 9428 N N . PRO B 1 463 ? 8.156 21 -16.875 1 86.06 463 PRO B N 1
ATOM 9429 C CA . PRO B 1 463 ? 7.723 20.234 -18.031 1 86.06 463 PRO B CA 1
ATOM 9430 C C . PRO B 1 463 ? 7.074 18.906 -17.656 1 86.06 463 PRO B C 1
ATOM 9432 O O . PRO B 1 463 ? 7.492 18.266 -16.688 1 86.06 463 PRO B O 1
ATOM 9435 N N . VAL B 1 464 ? 6.031 18.5 -18.406 1 84.56 464 VAL B N 1
ATOM 9436 C CA . VAL B 1 464 ? 5.332 17.234 -18.188 1 84.56 464 VAL B CA 1
ATOM 9437 C C . VAL B 1 464 ? 6.219 16.062 -18.641 1 84.56 464 VAL B C 1
ATOM 9439 O O . VAL B 1 464 ? 6.859 16.141 -19.688 1 84.56 464 VAL B O 1
ATOM 9442 N N . PRO B 1 465 ? 6.406 14.977 -17.938 1 89.25 465 PRO B N 1
ATOM 9443 C CA . PRO B 1 465 ? 5.773 14.578 -16.688 1 89.25 465 PRO B CA 1
ATOM 9444 C C . PRO B 1 465 ? 6.73 14.625 -15.492 1 89.25 465 PRO B C 1
ATOM 9446 O O . PRO B 1 465 ? 6.676 13.766 -14.617 1 89.25 465 PRO B O 1
ATOM 9449 N N . TYR B 1 466 ? 7.598 15.578 -15.484 1 89.06 466 TYR B N 1
ATOM 9450 C CA . TYR B 1 466 ? 8.703 15.562 -14.531 1 89.06 466 TYR B CA 1
ATOM 9451 C C . TYR B 1 466 ? 8.328 16.281 -13.242 1 89.06 466 TYR B C 1
ATOM 9453 O O . TYR B 1 466 ? 9.164 16.469 -12.359 1 89.06 466 TYR B O 1
ATOM 9461 N N . ARG B 1 467 ? 7.078 16.641 -13.211 1 87.19 467 ARG B N 1
ATOM 9462 C CA . ARG B 1 467 ? 6.598 17.109 -11.914 1 87.19 467 ARG B CA 1
ATOM 9463 C C . ARG B 1 467 ? 6.559 15.961 -10.906 1 87.19 467 ARG B C 1
ATOM 9465 O O . ARG B 1 467 ? 6.637 16.188 -9.695 1 87.19 467 ARG B O 1
ATOM 9472 N N . ASP B 1 468 ? 6.527 14.828 -11.531 1 89.94 468 ASP B N 1
ATOM 9473 C CA . ASP B 1 468 ? 6.551 13.625 -10.703 1 89.94 468 ASP B CA 1
ATOM 9474 C C . ASP B 1 468 ? 7.969 13.305 -10.234 1 89.94 468 ASP B C 1
ATOM 9476 O O . ASP B 1 468 ? 8.914 13.367 -11.023 1 89.94 468 ASP B O 1
ATOM 9480 N N . GLU B 1 469 ? 8.109 12.984 -8.984 1 91.5 469 GLU B N 1
ATOM 9481 C CA . GLU B 1 469 ? 9.414 12.727 -8.391 1 91.5 469 GLU B CA 1
ATOM 9482 C C . GLU B 1 469 ? 10.039 11.453 -8.953 1 91.5 469 GLU B C 1
ATOM 9484 O O . GLU B 1 469 ? 11.258 11.367 -9.102 1 91.5 469 GLU B O 1
ATOM 9489 N N . THR B 1 470 ? 9.219 10.438 -9.234 1 92.94 470 THR B N 1
ATOM 9490 C CA . THR B 1 470 ? 9.75 9.18 -9.734 1 92.94 470 THR B CA 1
ATOM 9491 C C . THR B 1 470 ? 10.367 9.359 -11.117 1 92.94 470 THR B C 1
ATOM 9493 O O . THR B 1 470 ? 11.398 8.766 -11.43 1 92.94 470 THR B O 1
ATOM 9496 N N . CYS B 1 471 ? 9.703 10.18 -11.891 1 93.62 471 CYS B N 1
ATOM 9497 C CA . CYS B 1 471 ? 10.234 10.461 -13.219 1 93.62 471 CYS B CA 1
ATOM 9498 C C . CYS B 1 471 ? 11.523 11.266 -13.125 1 93.62 471 CYS B C 1
ATOM 9500 O O . CYS B 1 471 ? 12.477 11.016 -13.875 1 93.62 471 CYS B O 1
ATOM 9502 N N . ARG B 1 472 ? 11.586 12.203 -12.266 1 93.25 472 ARG B N 1
ATOM 9503 C CA . ARG B 1 472 ? 12.797 12.984 -12.062 1 93.25 472 ARG B CA 1
ATOM 9504 C C . ARG B 1 472 ? 13.945 12.109 -11.586 1 93.25 472 ARG B C 1
ATOM 9506 O O . ARG B 1 472 ? 15.07 12.219 -12.078 1 93.25 472 ARG B O 1
ATOM 9513 N N . LEU B 1 473 ? 13.625 11.234 -10.617 1 94.31 473 LEU B N 1
ATOM 9514 C CA . LEU B 1 473 ? 14.648 10.328 -10.102 1 94.31 473 LEU B CA 1
ATOM 9515 C C . LEU B 1 473 ? 15.188 9.438 -11.219 1 94.31 473 LEU B C 1
ATOM 9517 O O . LEU B 1 473 ? 16.391 9.195 -11.289 1 94.31 473 LEU B O 1
ATOM 9521 N N . ALA B 1 474 ? 14.266 8.977 -12.023 1 94.12 474 ALA B N 1
ATOM 9522 C CA . ALA B 1 474 ? 14.688 8.125 -13.133 1 94.12 474 ALA B CA 1
ATOM 9523 C C . ALA B 1 474 ? 15.586 8.891 -14.102 1 94.12 474 ALA B C 1
ATOM 9525 O O . ALA B 1 474 ? 16.531 8.32 -14.664 1 94.12 474 ALA B O 1
ATOM 9526 N N . LEU B 1 475 ? 15.32 10.164 -14.297 1 94.5 475 LEU B N 1
ATOM 9527 C CA . LEU B 1 475 ? 16.156 11.008 -15.141 1 94.5 475 LEU B CA 1
ATOM 9528 C C . LEU B 1 475 ? 17.547 11.156 -14.555 1 94.5 475 LEU B C 1
ATOM 9530 O O . LEU B 1 475 ? 18.547 11.008 -15.273 1 94.5 475 LEU B O 1
ATOM 9534 N N . TYR B 1 476 ? 17.656 11.375 -13.273 1 94.56 476 TYR B N 1
ATOM 9535 C CA . TYR B 1 476 ? 18.938 11.508 -12.594 1 94.56 476 TYR B CA 1
ATOM 9536 C C . TYR B 1 476 ? 19.719 10.195 -12.633 1 94.56 476 TYR B C 1
ATOM 9538 O O . TYR B 1 476 ? 20.922 10.188 -12.844 1 94.56 476 TYR B O 1
ATOM 9546 N N . THR B 1 477 ? 19.047 9.102 -12.414 1 92.69 477 THR B N 1
ATOM 9547 C CA . THR B 1 477 ? 19.688 7.793 -12.43 1 92.69 477 THR B CA 1
ATOM 9548 C C . THR B 1 477 ? 20.234 7.48 -13.82 1 92.69 477 THR B C 1
ATOM 9550 O O . THR B 1 477 ? 21.312 6.879 -13.945 1 92.69 477 THR B O 1
ATOM 9553 N N . SER B 1 478 ? 19.469 7.887 -14.844 1 93.31 478 SER B N 1
ATOM 9554 C CA . SER B 1 478 ? 19.938 7.684 -16.219 1 93.31 478 SER B CA 1
ATOM 9555 C C . SER B 1 478 ? 21.172 8.516 -16.516 1 93.31 478 SER B C 1
ATOM 9557 O O . SER B 1 478 ? 22.078 8.062 -17.219 1 93.31 478 SER B O 1
ATOM 9559 N N . LEU B 1 479 ? 21.25 9.711 -15.977 1 93.88 479 LEU B N 1
ATOM 9560 C CA . LEU B 1 479 ? 22.422 10.547 -16.156 1 93.88 479 LEU B CA 1
ATOM 9561 C C . LEU B 1 479 ? 23.656 9.922 -15.5 1 93.88 479 LEU B C 1
ATOM 9563 O O . LEU B 1 479 ? 24.734 9.906 -16.078 1 93.88 479 LEU B O 1
ATOM 9567 N N . LEU B 1 480 ? 23.438 9.391 -14.305 1 92.12 480 LEU B N 1
ATOM 9568 C CA . LEU B 1 480 ? 24.547 8.742 -13.609 1 92.12 480 LEU B CA 1
ATOM 9569 C C . LEU B 1 480 ? 25.031 7.531 -14.391 1 92.12 480 LEU B C 1
ATOM 9571 O O . LEU B 1 480 ? 26.25 7.293 -14.477 1 92.12 480 LEU B O 1
ATOM 9575 N N . ALA B 1 481 ? 24.109 6.766 -14.969 1 90.38 481 ALA B N 1
ATOM 9576 C CA . ALA B 1 481 ? 24.484 5.594 -15.758 1 90.38 481 ALA B CA 1
ATOM 9577 C C . ALA B 1 481 ? 25.281 5.996 -17 1 90.38 481 ALA B C 1
ATOM 9579 O O . ALA B 1 481 ? 26.203 5.289 -17.391 1 90.38 481 ALA B O 1
ATOM 9580 N N . LEU B 1 482 ? 24.922 7.148 -17.578 1 89.62 482 LEU B N 1
ATOM 9581 C CA . LEU B 1 482 ? 25.641 7.645 -18.75 1 89.62 482 LEU B CA 1
ATOM 9582 C C . LEU B 1 482 ? 27.062 8.07 -18.375 1 89.62 482 LEU B C 1
ATOM 9584 O O . LEU B 1 482 ? 27.984 7.961 -19.188 1 89.62 482 LEU B O 1
ATOM 9588 N N . CYS B 1 483 ? 27.203 8.484 -17.141 1 88.62 483 CYS B N 1
ATOM 9589 C CA . CYS B 1 483 ? 28.531 8.891 -16.672 1 88.62 483 CYS B CA 1
ATOM 9590 C C . CYS B 1 483 ? 29.375 7.684 -16.312 1 88.62 483 CYS B C 1
ATOM 9592 O O . CYS B 1 483 ? 30.594 7.68 -16.531 1 88.62 483 CYS B O 1
ATOM 9594 N N . ASN B 1 484 ? 28.781 6.668 -15.781 1 85.19 484 ASN B N 1
ATOM 9595 C CA . ASN B 1 484 ? 29.516 5.477 -15.367 1 85.19 484 ASN B CA 1
ATOM 9596 C C . ASN B 1 484 ? 29.891 4.609 -16.562 1 85.19 484 ASN B C 1
ATOM 9598 O O . ASN B 1 484 ? 30.938 3.959 -16.562 1 85.19 484 ASN B O 1
ATOM 9602 N N . ASP B 1 485 ? 28.969 4.582 -17.594 1 84.88 485 ASP B N 1
ATOM 9603 C CA . ASP B 1 485 ? 29.203 3.744 -18.766 1 84.88 485 ASP B CA 1
ATOM 9604 C C . ASP B 1 485 ? 29.234 4.586 -20.047 1 84.88 485 ASP B C 1
ATOM 9606 O O . ASP B 1 485 ? 28.297 4.547 -20.844 1 84.88 485 ASP B O 1
ATOM 9610 N N . PRO B 1 486 ? 30.375 5.25 -20.188 1 83 486 PRO B N 1
ATOM 9611 C CA . PRO B 1 486 ? 30.469 6.09 -21.375 1 83 486 PRO B CA 1
ATOM 9612 C C . PRO B 1 486 ? 30.781 5.285 -22.641 1 83 486 PRO B C 1
ATOM 9614 O O . PRO B 1 486 ? 31.156 4.113 -22.562 1 83 486 PRO B O 1
ATOM 9617 N N . HIS B 1 487 ? 30.438 5.922 -23.703 1 81.75 487 HIS B N 1
ATOM 9618 C CA . HIS B 1 487 ? 30.828 5.352 -24.984 1 81.75 487 HIS B CA 1
ATOM 9619 C C . HIS B 1 487 ? 32.312 5.594 -25.266 1 81.75 487 HIS B C 1
ATOM 9621 O O . HIS B 1 487 ? 32.844 6.648 -24.906 1 81.75 487 HIS B O 1
ATOM 9627 N N . PRO B 1 488 ? 32.969 4.605 -25.812 1 78.38 488 PRO B N 1
ATOM 9628 C CA . PRO B 1 488 ? 34.406 4.75 -26.062 1 78.38 488 PRO B CA 1
ATOM 9629 C C . PRO B 1 488 ? 34.719 5.863 -27.062 1 78.38 488 PRO B C 1
ATOM 9631 O O . PRO B 1 488 ? 35.812 6.445 -27 1 78.38 488 PRO B O 1
ATOM 9634 N N . LYS B 1 489 ? 33.75 6.242 -27.875 1 77.88 489 LYS B N 1
ATOM 9635 C CA . LYS B 1 489 ? 34 7.223 -28.922 1 77.88 489 LYS B CA 1
ATOM 9636 C C . LYS B 1 489 ? 33.531 8.609 -28.516 1 77.88 489 LYS B C 1
ATOM 9638 O O . LYS B 1 489 ? 33.781 9.594 -29.203 1 77.88 489 LYS B O 1
ATOM 9643 N N . PHE B 1 490 ? 32.875 8.664 -27.484 1 78.38 490 PHE B N 1
ATOM 9644 C CA . PHE B 1 490 ? 32.25 9.93 -27.078 1 78.38 490 PHE B CA 1
ATOM 9645 C C . PHE B 1 490 ? 32.438 10.148 -25.578 1 78.38 490 PHE B C 1
ATOM 9647 O O . PHE B 1 490 ? 32.219 9.234 -24.781 1 78.38 490 PHE B O 1
ATOM 9654 N N . PRO B 1 491 ? 32.875 11.391 -25.188 1 80.44 491 PRO B N 1
ATOM 9655 C CA . PRO B 1 491 ? 33.125 11.625 -23.766 1 80.44 491 PRO B CA 1
ATOM 9656 C C . PRO B 1 491 ? 31.844 11.641 -22.938 1 80.44 491 PRO B C 1
ATOM 9658 O O . PRO B 1 491 ? 30.766 11.969 -23.453 1 80.44 491 PRO B O 1
ATOM 9661 N N . ALA B 1 492 ? 32 11.273 -21.688 1 84.62 492 ALA B N 1
ATOM 9662 C CA . ALA B 1 492 ? 30.875 11.273 -20.75 1 84.62 492 ALA B CA 1
ATOM 9663 C C . ALA B 1 492 ? 30.516 12.695 -20.312 1 84.62 492 ALA B C 1
ATOM 9665 O O . ALA B 1 492 ? 31.391 13.57 -20.281 1 84.62 492 ALA B O 1
ATOM 9666 N N . PRO B 1 493 ? 29.266 13.031 -20.094 1 87 493 PRO B N 1
ATOM 9667 C CA . PRO B 1 493 ? 28.844 14.359 -19.656 1 87 493 PRO B CA 1
ATOM 9668 C C . PRO B 1 493 ? 29.094 14.609 -18.172 1 87 493 PRO B C 1
ATOM 9670 O O . PRO B 1 493 ? 28.172 14.977 -17.438 1 87 493 PRO B O 1
ATOM 9673 N N . CYS B 1 494 ? 30.328 14.531 -17.719 1 85.56 494 CYS B N 1
ATOM 9674 C CA . CYS B 1 494 ? 30.656 14.625 -16.297 1 85.56 494 CYS B CA 1
ATOM 9675 C C . CYS B 1 494 ? 30.609 16.078 -15.82 1 85.56 494 CYS B C 1
ATOM 9677 O O . CYS B 1 494 ? 30.188 16.344 -14.688 1 85.56 494 CYS B O 1
ATOM 9679 N N . ASN B 1 495 ? 30.953 17.047 -16.688 1 83.25 495 ASN B N 1
ATOM 9680 C CA . ASN B 1 495 ? 30.953 18.453 -16.297 1 83.25 495 ASN B CA 1
ATOM 9681 C C . ASN B 1 495 ? 29.547 18.969 -16.031 1 83.25 495 ASN B C 1
ATOM 9683 O O . ASN B 1 495 ? 29.312 19.672 -15.055 1 83.25 495 ASN B O 1
ATOM 9687 N N . TYR B 1 496 ? 28.734 18.531 -16.953 1 89.5 496 TYR B N 1
ATOM 9688 C CA . TYR B 1 496 ? 27.344 18.922 -16.75 1 89.5 496 TYR B CA 1
ATOM 9689 C C . TYR B 1 496 ? 26.734 18.188 -15.562 1 89.5 496 TYR B C 1
ATOM 9691 O O . TYR B 1 496 ? 25.938 18.766 -14.82 1 89.5 496 TYR B O 1
ATOM 9699 N N . ALA B 1 497 ? 27.203 16.953 -15.383 1 91.88 497 ALA B N 1
ATOM 9700 C CA . ALA B 1 497 ? 26.625 16.094 -14.344 1 91.88 497 ALA B CA 1
ATOM 9701 C C . ALA B 1 497 ? 26.938 16.656 -12.953 1 91.88 497 ALA B C 1
ATOM 9703 O O . ALA B 1 497 ? 26.078 16.594 -12.062 1 91.88 497 ALA B O 1
ATOM 9704 N N . VAL B 1 498 ? 28.109 17.234 -12.766 1 90.75 498 VAL B N 1
ATOM 9705 C CA . VAL B 1 498 ? 28.469 17.781 -11.461 1 90.75 498 VAL B CA 1
ATOM 9706 C C . VAL B 1 498 ? 27.516 18.922 -11.094 1 90.75 498 VAL B C 1
ATOM 9708 O O . VAL B 1 498 ? 27 18.969 -9.977 1 90.75 498 VAL B O 1
ATOM 9711 N N . GLN B 1 499 ? 27.266 19.719 -12.039 1 90.69 499 GLN B N 1
ATOM 9712 C CA . GLN B 1 499 ? 26.391 20.859 -11.805 1 90.69 499 GLN B CA 1
ATOM 9713 C C . GLN B 1 499 ? 24.938 20.422 -11.578 1 90.69 499 GLN B C 1
ATOM 9715 O O . GLN B 1 499 ? 24.281 20.906 -10.664 1 90.69 499 GLN B O 1
ATOM 9720 N N . ILE B 1 500 ? 24.562 19.5 -12.391 1 93.62 500 ILE B N 1
ATOM 9721 C CA . ILE B 1 500 ? 23.188 19.031 -12.328 1 93.62 500 ILE B CA 1
ATOM 9722 C C . ILE B 1 500 ? 22.938 18.312 -11 1 93.62 500 ILE B C 1
ATOM 9724 O O . ILE B 1 500 ? 21.938 18.547 -10.328 1 93.62 500 ILE B O 1
ATOM 9728 N N . PHE B 1 501 ? 23.844 17.438 -10.555 1 93.81 501 PHE B N 1
ATOM 9729 C CA . PHE B 1 501 ? 23.672 16.703 -9.312 1 93.81 501 PHE B CA 1
ATOM 9730 C C . PHE B 1 501 ? 23.797 17.625 -8.109 1 93.81 501 PHE B C 1
ATOM 9732 O O . PHE B 1 501 ? 23.125 17.422 -7.094 1 93.81 501 PHE B O 1
ATOM 9739 N N . THR B 1 502 ? 24.625 18.641 -8.172 1 90.12 502 THR B N 1
ATOM 9740 C CA . THR B 1 502 ? 24.766 19.594 -7.074 1 90.12 502 THR B CA 1
ATOM 9741 C C . THR B 1 502 ? 23.484 20.406 -6.898 1 90.12 502 THR B C 1
ATOM 9743 O O . THR B 1 502 ? 23.031 20.641 -5.773 1 90.12 502 THR B O 1
ATOM 9746 N N . ASN B 1 503 ? 22.938 20.781 -8.031 1 89.38 503 ASN B N 1
ATOM 9747 C CA . ASN B 1 503 ? 21.672 21.5 -7.969 1 89.38 503 ASN B CA 1
ATOM 9748 C C . ASN B 1 503 ? 20.531 20.594 -7.477 1 89.38 503 ASN B C 1
ATOM 9750 O O . ASN B 1 503 ? 19.578 21.078 -6.859 1 89.38 503 ASN B O 1
ATOM 9754 N N . GLY B 1 504 ? 20.641 19.312 -7.816 1 90.31 504 GLY B N 1
ATOM 9755 C CA . GLY B 1 504 ? 19.609 18.344 -7.418 1 90.31 504 GLY B CA 1
ATOM 9756 C C . GLY B 1 504 ? 19.562 18.125 -5.918 1 90.31 504 GLY B C 1
ATOM 9757 O O . GLY B 1 504 ? 18.578 17.578 -5.402 1 90.31 504 GLY B O 1
ATOM 9758 N N . LEU B 1 505 ? 20.547 18.594 -5.141 1 86.81 505 LEU B N 1
ATOM 9759 C CA . LEU B 1 505 ? 20.578 18.453 -3.689 1 86.81 505 LEU B CA 1
ATOM 9760 C C . LEU B 1 505 ? 19.5 19.297 -3.035 1 86.81 505 LEU B C 1
ATOM 9762 O O . LEU B 1 505 ? 19.047 19 -1.922 1 86.81 505 LEU B O 1
ATOM 9766 N N . ASN B 1 506 ? 19.031 20.266 -3.77 1 82.31 506 ASN B N 1
ATOM 9767 C CA . ASN B 1 506 ? 18.031 21.172 -3.234 1 82.31 506 ASN B CA 1
ATOM 9768 C C . ASN B 1 506 ? 16.641 20.828 -3.756 1 82.31 506 ASN B C 1
ATOM 9770 O O . ASN B 1 506 ? 15.703 21.625 -3.611 1 82.31 506 ASN B O 1
ATOM 9774 N N . ASP B 1 507 ? 16.516 19.656 -4.328 1 85.31 507 ASP B N 1
ATOM 9775 C CA . ASP B 1 507 ? 15.203 19.234 -4.824 1 85.31 507 ASP B CA 1
ATOM 9776 C C . ASP B 1 507 ? 14.219 19.047 -3.676 1 85.31 507 ASP B C 1
ATOM 9778 O O . ASP B 1 507 ? 14.609 18.672 -2.566 1 85.31 507 ASP B O 1
ATOM 9782 N N . SER B 1 508 ? 12.992 19.359 -3.914 1 79.31 508 SER B N 1
ATOM 9783 C CA . SER B 1 508 ? 11.961 19.281 -2.891 1 79.31 508 SER B CA 1
ATOM 9784 C C . SER B 1 508 ? 11.727 17.844 -2.449 1 79.31 508 SER B C 1
ATOM 9786 O O . SER B 1 508 ? 11.305 17.594 -1.316 1 79.31 508 SER B O 1
ATOM 9788 N N . SER B 1 509 ? 12.023 16.953 -3.365 1 85.94 509 SER B N 1
ATOM 9789 C CA . SER B 1 509 ? 11.844 15.547 -3.01 1 85.94 509 SER B CA 1
ATOM 9790 C C . SER B 1 509 ? 13.078 15 -2.295 1 85.94 509 SER B C 1
ATOM 9792 O O . SER B 1 509 ? 14.195 15.117 -2.799 1 85.94 509 SER B O 1
ATOM 9794 N N . LEU B 1 510 ? 12.867 14.352 -1.148 1 82.94 510 LEU B N 1
ATOM 9795 C CA . LEU B 1 510 ? 13.961 13.797 -0.363 1 82.94 510 LEU B CA 1
ATOM 9796 C C . LEU B 1 510 ? 14.609 12.617 -1.088 1 82.94 510 LEU B C 1
ATOM 9798 O O . LEU B 1 510 ? 15.82 12.406 -0.983 1 82.94 510 LEU B O 1
ATOM 9802 N N . LEU B 1 511 ? 13.844 11.938 -1.849 1 86.88 511 LEU B N 1
ATOM 9803 C CA . LEU B 1 511 ? 14.375 10.797 -2.592 1 86.88 511 LEU B CA 1
ATOM 9804 C C . LEU B 1 511 ? 15.367 11.258 -3.654 1 86.88 511 LEU B C 1
ATOM 9806 O O . LEU B 1 511 ? 16.438 10.656 -3.812 1 86.88 511 LEU B O 1
ATOM 9810 N N . VAL B 1 512 ? 14.977 12.344 -4.277 1 91.31 512 VAL B N 1
ATOM 9811 C CA . VAL B 1 512 ? 15.82 12.867 -5.34 1 91.31 512 VAL B CA 1
ATOM 9812 C C . VAL B 1 512 ? 17.062 13.516 -4.738 1 91.31 512 VAL B C 1
ATOM 9814 O O . VAL B 1 512 ? 18.172 13.32 -5.23 1 91.31 512 VAL B O 1
ATOM 9817 N N . SER B 1 513 ? 16.906 14.219 -3.648 1 87.69 513 SER B N 1
ATOM 9818 C CA . SER B 1 513 ? 18.031 14.898 -3.012 1 87.69 513 SER B CA 1
ATOM 9819 C C . SER B 1 513 ? 19.031 13.891 -2.443 1 87.69 513 SER B C 1
ATOM 9821 O O . SER B 1 513 ? 20.234 14.086 -2.537 1 87.69 513 SER B O 1
ATOM 9823 N N . ARG B 1 514 ? 18.469 12.805 -1.905 1 86.56 514 ARG B N 1
ATOM 9824 C CA . ARG B 1 514 ? 19.344 11.773 -1.354 1 86.56 514 ARG B CA 1
ATOM 9825 C C . ARG B 1 514 ? 20.141 11.078 -2.455 1 86.56 514 ARG B C 1
ATOM 9827 O O . ARG B 1 514 ? 21.344 10.828 -2.303 1 86.56 514 ARG B O 1
ATOM 9834 N N . PHE B 1 515 ? 19.484 10.797 -3.545 1 90.62 515 PHE B N 1
ATOM 9835 C CA . PHE B 1 515 ? 20.156 10.156 -4.664 1 90.62 515 PHE B CA 1
ATOM 9836 C C . PHE B 1 515 ? 21.234 11.078 -5.242 1 90.62 515 PHE B C 1
ATOM 9838 O O . PHE B 1 515 ? 22.312 10.633 -5.602 1 90.62 515 PHE B O 1
ATOM 9845 N N . CYS B 1 516 ? 20.906 12.336 -5.332 1 90.5 516 CYS B N 1
ATOM 9846 C CA . CYS B 1 516 ? 21.875 13.297 -5.871 1 90.5 516 CYS B CA 1
ATOM 9847 C C . CYS B 1 516 ? 23.078 13.438 -4.949 1 90.5 516 CYS B C 1
ATOM 9849 O O . CYS B 1 516 ? 24.203 13.656 -5.418 1 90.5 516 CYS B O 1
ATOM 9851 N N . GLY B 1 517 ? 22.828 13.297 -3.666 1 85.94 517 GLY B N 1
ATOM 9852 C CA . GLY B 1 517 ? 23.953 13.305 -2.732 1 85.94 517 GLY B CA 1
ATOM 9853 C C . GLY B 1 517 ? 24.922 12.164 -2.957 1 85.94 517 GLY B C 1
ATOM 9854 O O . GLY B 1 517 ? 26.141 12.359 -2.941 1 85.94 517 GLY B O 1
ATOM 9855 N N . GLN B 1 518 ? 24.406 11.047 -3.266 1 85.25 518 GLN B N 1
ATOM 9856 C CA . GLN B 1 518 ? 25.219 9.883 -3.562 1 85.25 518 GLN B CA 1
ATOM 9857 C C . GLN B 1 518 ? 25.922 10.023 -4.914 1 85.25 518 GLN B C 1
ATOM 9859 O O . GLN B 1 518 ? 27.094 9.656 -5.059 1 85.25 518 GLN B O 1
ATOM 9864 N N . ALA B 1 519 ? 25.188 10.562 -5.844 1 90 519 ALA B N 1
ATOM 9865 C CA . ALA B 1 519 ? 25.719 10.711 -7.199 1 90 519 ALA B CA 1
ATOM 9866 C C . ALA B 1 519 ? 26.859 11.719 -7.234 1 90 519 ALA B C 1
ATOM 9868 O O . ALA B 1 519 ? 27.828 11.539 -7.984 1 90 519 ALA B O 1
ATOM 9869 N N . VAL B 1 520 ? 26.781 12.766 -6.418 1 88.5 520 VAL B N 1
ATOM 9870 C CA . VAL B 1 520 ? 27.859 13.742 -6.352 1 88.5 520 VAL B CA 1
ATOM 9871 C C . VAL B 1 520 ? 29.125 13.078 -5.848 1 88.5 520 VAL B C 1
ATOM 9873 O O . VAL B 1 520 ? 30.219 13.336 -6.359 1 88.5 520 VAL B O 1
ATOM 9876 N N . GLY B 1 521 ? 28.938 12.195 -4.883 1 82.62 521 GLY B N 1
ATOM 9877 C CA . GLY B 1 521 ? 30.094 11.445 -4.395 1 82.62 521 GLY B CA 1
ATOM 9878 C C . GLY B 1 521 ? 30.719 10.555 -5.453 1 82.62 521 GLY B C 1
ATOM 9879 O O . GLY B 1 521 ? 31.938 10.438 -5.523 1 82.62 521 GLY B O 1
ATOM 9880 N N . ASN B 1 522 ? 29.922 10 -6.312 1 85.25 522 ASN B N 1
ATOM 9881 C CA . ASN B 1 522 ? 30.391 9.133 -7.391 1 85.25 522 ASN B CA 1
ATOM 9882 C C . ASN B 1 522 ? 31.125 9.922 -8.469 1 85.25 522 ASN B C 1
ATOM 9884 O O . ASN B 1 522 ? 32.219 9.516 -8.906 1 85.25 522 ASN B O 1
ATOM 9888 N N . ILE B 1 523 ? 30.547 11.023 -8.836 1 86.06 523 ILE B N 1
ATOM 9889 C CA . ILE B 1 523 ? 31.109 11.812 -9.922 1 86.06 523 ILE B CA 1
ATOM 9890 C C . ILE B 1 523 ? 32.406 12.484 -9.453 1 86.06 523 ILE B C 1
ATOM 9892 O O . ILE B 1 523 ? 33.344 12.641 -10.234 1 86.06 523 ILE B O 1
ATOM 9896 N N . ASP B 1 524 ? 32.406 12.852 -8.156 1 83.81 524 ASP B N 1
ATOM 9897 C CA . ASP B 1 524 ? 33.625 13.438 -7.594 1 83.81 524 ASP B CA 1
ATOM 9898 C C . ASP B 1 524 ? 34.781 12.477 -7.688 1 83.81 524 ASP B C 1
ATOM 9900 O O . ASP B 1 524 ? 35.938 12.891 -7.938 1 83.81 524 ASP B O 1
ATOM 9904 N N . LYS B 1 525 ? 34.531 11.25 -7.609 1 82.31 525 LYS B N 1
ATOM 9905 C CA . LYS B 1 525 ? 35.594 10.25 -7.695 1 82.31 525 LYS B CA 1
ATOM 9906 C C . LYS B 1 525 ? 36.031 10.016 -9.141 1 82.31 525 LYS B C 1
ATOM 9908 O O . LYS B 1 525 ? 37.125 9.578 -9.406 1 82.31 525 LYS B O 1
ATOM 9913 N N . ILE B 1 526 ? 35.094 10.266 -10.023 1 80.5 526 ILE B N 1
ATOM 9914 C CA . ILE B 1 526 ? 35.406 10.117 -11.445 1 80.5 526 ILE B CA 1
ATOM 9915 C C . ILE B 1 526 ? 36.281 11.281 -11.898 1 80.5 526 ILE B C 1
ATOM 9917 O O . ILE B 1 526 ? 37.25 11.086 -12.656 1 80.5 526 ILE B O 1
ATOM 9921 N N . ILE B 1 527 ? 35.969 12.445 -11.375 1 79.5 527 ILE B N 1
ATOM 9922 C CA . ILE B 1 527 ? 36.688 13.641 -11.789 1 79.5 527 ILE B CA 1
ATOM 9923 C C . ILE B 1 527 ? 38 13.727 -11.031 1 79.5 527 ILE B C 1
ATOM 9925 O O . ILE B 1 527 ? 39.031 14.102 -11.602 1 79.5 527 ILE B O 1
ATOM 9929 N N . HIS B 1 528 ? 37.906 13.43 -9.664 1 77.69 528 HIS B N 1
ATOM 9930 C CA . HIS B 1 528 ? 39.094 13.445 -8.812 1 77.69 528 HIS B CA 1
ATOM 9931 C C . HIS B 1 528 ? 39.438 12.047 -8.312 1 77.69 528 HIS B C 1
ATOM 9933 O O . HIS B 1 528 ? 39.062 11.68 -7.195 1 77.69 528 HIS B O 1
ATOM 9939 N N . PRO B 1 529 ? 40.156 11.281 -9.211 1 74.12 529 PRO B N 1
ATOM 9940 C CA . PRO B 1 529 ? 40.438 9.898 -8.82 1 74.12 529 PRO B CA 1
ATOM 9941 C C . PRO B 1 529 ? 41.344 9.797 -7.602 1 74.12 529 PRO B C 1
ATOM 9943 O O . PRO B 1 529 ? 42.094 10.734 -7.309 1 74.12 529 PRO B O 1
ATOM 9946 N N . LEU B 1 530 ? 41.031 8.906 -6.59 1 60.91 530 LEU B N 1
ATOM 9947 C CA . LEU B 1 530 ? 41.875 8.664 -5.43 1 60.91 530 LEU B CA 1
ATOM 9948 C C . LEU B 1 530 ? 43.281 8.219 -5.859 1 60.91 530 LEU B C 1
ATOM 9950 O O . LEU B 1 530 ? 43.438 7.41 -6.773 1 60.91 530 LEU B O 1
ATOM 9954 N N . GLY B 1 531 ? 44.188 9.211 -6.125 1 54.81 531 GLY B N 1
ATOM 9955 C CA . GLY B 1 531 ? 45.562 8.891 -6.484 1 54.81 531 GLY B CA 1
ATOM 9956 C C . GLY B 1 531 ? 46.031 7.574 -5.898 1 54.81 531 GLY B C 1
ATOM 9957 O O . GLY B 1 531 ? 45.469 7.066 -4.941 1 54.81 531 GLY B O 1
ATOM 9958 N N . PRO B 1 532 ? 46.719 6.734 -6.672 1 46.56 532 PRO B N 1
ATOM 9959 C CA . PRO B 1 532 ? 47.281 5.445 -6.234 1 46.56 532 PRO B CA 1
ATOM 9960 C C . PRO B 1 532 ? 47.875 5.496 -4.828 1 46.56 532 PRO B C 1
ATOM 9962 O O . PRO B 1 532 ? 48.438 6.516 -4.434 1 46.56 532 PRO B O 1
ATOM 9965 N N . THR B 1 533 ? 47.094 5.102 -3.752 1 41.47 533 THR B N 1
ATOM 9966 C CA . THR B 1 533 ? 47.75 4.953 -2.465 1 41.47 533 THR B CA 1
ATOM 9967 C C . THR B 1 533 ? 49.219 4.492 -2.652 1 41.47 533 THR B C 1
ATOM 9969 O O . THR B 1 533 ? 49.5 3.637 -3.494 1 41.47 533 THR B O 1
ATOM 9972 N N . LEU B 1 534 ? 50.156 5.418 -2.543 1 34.84 534 LEU B N 1
ATOM 9973 C CA . LEU B 1 534 ? 51.5 4.902 -2.43 1 34.84 534 LEU B CA 1
ATOM 9974 C C . LEU B 1 534 ? 51.531 3.676 -1.522 1 34.84 534 LEU B C 1
ATOM 9976 O O . LEU B 1 534 ? 51.25 3.771 -0.331 1 34.84 534 LEU B O 1
ATOM 9980 N N . SER B 1 535 ? 50.906 2.59 -1.878 1 34.47 535 SER B N 1
ATOM 9981 C CA . SER B 1 535 ? 50.969 1.334 -1.138 1 34.47 535 SER B CA 1
ATOM 9982 C C . SER B 1 535 ? 52.344 1.15 -0.469 1 34.47 535 SER B C 1
ATOM 9984 O O . SER B 1 535 ? 53.344 0.897 -1.143 1 34.47 535 SER B O 1
ATOM 9986 N N . PHE B 1 536 ? 52.75 1.995 0.534 1 30.91 536 PHE B N 1
ATOM 9987 C CA . PHE B 1 536 ? 53.844 1.409 1.299 1 30.91 536 PHE B CA 1
ATOM 9988 C C . PHE B 1 536 ? 53.438 0.043 1.848 1 30.91 536 PHE B C 1
ATOM 9990 O O . PHE B 1 536 ? 52.281 -0.176 2.211 1 30.91 536 PHE B O 1
ATOM 9997 N N . GLY B 1 537 ? 54.062 -1.062 1.475 1 29.88 537 GLY B N 1
ATOM 9998 C CA . GLY B 1 537 ? 53.938 -2.441 1.918 1 29.88 537 GLY B CA 1
ATOM 9999 C C . GLY B 1 537 ? 53.594 -2.564 3.393 1 29.88 537 GLY B C 1
ATOM 10000 O O . GLY B 1 537 ? 54.375 -2.123 4.25 1 29.88 537 GLY B O 1
ATOM 10001 N N . LEU B 1 538 ? 52.406 -2.295 3.844 1 30.97 538 LEU B N 1
ATOM 10002 C CA . LEU B 1 538 ? 52.125 -2.592 5.242 1 30.97 538 LEU B CA 1
ATOM 10003 C C . LEU B 1 538 ? 52.688 -3.941 5.648 1 30.97 538 LEU B C 1
ATOM 10005 O O . LEU B 1 538 ? 52.531 -4.93 4.93 1 30.97 538 LEU B O 1
ATOM 10009 N N . GLU B 1 539 ? 53.844 -3.996 6.359 1 26.86 539 GLU B N 1
ATOM 10010 C CA . GLU B 1 539 ? 54.375 -5.191 7 1 26.86 539 GLU B CA 1
ATOM 10011 C C . GLU B 1 539 ? 53.312 -5.934 7.789 1 26.86 539 GLU B C 1
ATOM 10013 O O . GLU B 1 539 ? 52.594 -5.332 8.586 1 26.86 539 GLU B O 1
ATOM 10018 N N . VAL B 1 540 ? 52.656 -6.98 7.352 1 30.59 540 VAL B N 1
ATOM 10019 C CA . VAL B 1 540 ? 51.781 -8.031 7.82 1 30.59 540 VAL B CA 1
ATOM 10020 C C . VAL B 1 540 ? 52.094 -8.391 9.266 1 30.59 540 VAL B C 1
ATOM 10022 O O . VAL B 1 540 ? 51.406 -9.188 9.891 1 30.59 540 VAL B O 1
ATOM 10025 N N . ASN B 1 541 ? 53.25 -8 9.891 1 27.7 541 ASN B N 1
ATOM 10026 C CA . ASN B 1 541 ? 53.594 -8.695 11.117 1 27.7 541 ASN B CA 1
ATOM 10027 C C . ASN B 1 541 ? 52.656 -8.359 12.258 1 27.7 541 ASN B C 1
ATOM 10029 O O . ASN B 1 541 ? 52.438 -9.172 13.164 1 27.7 541 ASN B O 1
ATOM 10033 N N . GLU B 1 542 ? 52.406 -7.109 12.57 1 28.62 542 GLU B N 1
ATOM 10034 C CA . GLU B 1 542 ? 52.031 -6.766 13.938 1 28.62 542 GLU B CA 1
ATOM 10035 C C . GLU B 1 542 ? 50.562 -7.164 14.219 1 28.62 542 GLU B C 1
ATOM 10037 O O . GLU B 1 542 ? 50.062 -6.918 15.312 1 28.62 542 GLU B O 1
ATOM 10042 N N . ILE B 1 543 ? 49.781 -7.48 13.32 1 27.62 543 ILE B N 1
ATOM 10043 C CA . ILE B 1 543 ? 48.438 -7.766 13.805 1 27.62 543 ILE B CA 1
ATOM 10044 C C . ILE B 1 543 ? 48.438 -9.07 14.602 1 27.62 543 ILE B C 1
ATOM 10046 O O . ILE B 1 543 ? 47.406 -9.508 15.086 1 27.62 543 ILE B O 1
ATOM 10050 N N . SER B 1 544 ? 49.625 -9.891 14.75 1 25.47 544 SER B N 1
ATOM 10051 C CA . SER B 1 544 ? 49.562 -11.211 15.375 1 25.47 544 SER B CA 1
ATOM 10052 C C . SER B 1 544 ? 49.5 -11.102 16.891 1 25.47 544 SER B C 1
ATOM 10054 O O . SER B 1 544 ? 49.219 -12.094 17.578 1 25.47 544 SER B O 1
ATOM 10056 N N . THR B 1 545 ? 50.094 -10.156 17.562 1 25.19 545 THR B N 1
ATOM 10057 C CA . THR B 1 545 ? 50.562 -10.414 18.922 1 25.19 545 THR B CA 1
ATOM 10058 C C . THR B 1 545 ? 49.375 -10.438 19.891 1 25.19 545 THR B C 1
ATOM 10060 O O . THR B 1 545 ? 49.469 -10.977 20.984 1 25.19 545 THR B O 1
ATOM 10063 N N . SER B 1 546 ? 48.5 -9.547 19.984 1 25.81 546 SER B N 1
ATOM 10064 C CA . SER B 1 546 ? 47.969 -9.383 21.344 1 25.81 546 SER B CA 1
ATOM 10065 C C . SER B 1 546 ? 47.188 -10.602 21.766 1 25.81 546 SER B C 1
ATOM 10067 O O . SER B 1 546 ? 46.656 -10.648 22.891 1 25.81 546 SER B O 1
ATOM 10069 N N . THR B 1 547 ? 46.594 -11.547 20.984 1 22.05 547 THR B N 1
ATOM 10070 C CA . THR B 1 547 ? 45.812 -12.586 21.656 1 22.05 547 THR B CA 1
ATOM 10071 C C . THR B 1 547 ? 46.75 -13.664 22.203 1 22.05 547 THR B C 1
ATOM 10073 O O . THR B 1 547 ? 47.25 -14.508 21.453 1 22.05 547 THR B O 1
ATOM 10076 N N . ASN B 1 548 ? 47.719 -13.438 23.062 1 23.62 548 ASN B N 1
ATOM 10077 C CA . ASN B 1 548 ? 48.406 -14.484 23.797 1 23.62 548 ASN B CA 1
ATOM 10078 C C . ASN B 1 548 ? 47.438 -15.375 24.562 1 23.62 548 ASN B C 1
ATOM 10080 O O . ASN B 1 548 ? 47.062 -15.078 25.703 1 23.62 548 ASN B O 1
ATOM 10084 N N . ILE B 1 549 ? 46.344 -15.922 24.078 1 22.33 549 ILE B N 1
ATOM 10085 C CA . ILE B 1 549 ? 45.781 -17.047 24.828 1 22.33 549 ILE B CA 1
ATOM 10086 C C . ILE B 1 549 ? 46.812 -18.141 25 1 22.33 549 ILE B C 1
ATOM 10088 O O . ILE B 1 549 ? 47.531 -18.484 24.047 1 22.33 549 ILE B O 1
ATOM 10092 N N . ASN B 1 550 ? 47.375 -18.391 26.203 1 20.39 550 ASN B N 1
ATOM 10093 C CA . ASN B 1 550 ? 48.188 -19.469 26.75 1 20.39 550 ASN B CA 1
ATOM 10094 C C . ASN B 1 550 ? 47.781 -20.828 26.172 1 20.39 550 ASN B C 1
ATOM 10096 O O . ASN B 1 550 ? 46.688 -21.312 26.406 1 20.39 550 ASN B O 1
ATOM 10100 N N . THR B 1 551 ? 48.156 -21.156 24.984 1 20.05 551 THR B N 1
ATOM 10101 C CA . THR B 1 551 ? 48 -22.438 24.312 1 20.05 551 THR B CA 1
ATOM 10102 C C . THR B 1 551 ? 48.75 -23.547 25.062 1 20.05 551 THR B C 1
ATOM 10104 O O . THR B 1 551 ? 49.969 -23.562 25.078 1 20.05 551 THR B O 1
ATOM 10107 N N . THR B 1 552 ? 48.438 -23.844 26.312 1 20.59 552 THR B N 1
ATOM 10108 C CA . THR B 1 552 ? 48.938 -25.125 26.781 1 20.59 552 THR B CA 1
ATOM 10109 C C . THR B 1 552 ? 48.875 -26.172 25.672 1 20.59 552 THR B C 1
ATOM 10111 O O . THR B 1 552 ? 47.906 -26.188 24.891 1 20.59 552 THR B O 1
ATOM 10114 N N . ALA B 1 553 ? 49.969 -26.938 25.344 1 20.61 553 ALA B N 1
ATOM 10115 C CA . ALA B 1 553 ? 50.531 -27.891 24.391 1 20.61 553 ALA B CA 1
ATOM 10116 C C . ALA B 1 553 ? 49.625 -29.125 24.281 1 20.61 553 ALA B C 1
ATOM 10118 O O . ALA B 1 553 ? 50 -30.203 24.797 1 20.61 553 ALA B O 1
ATOM 10119 N N . LEU B 1 554 ? 48.438 -29.25 24.594 1 19.06 554 LEU B N 1
ATOM 10120 C CA . LEU B 1 554 ? 48 -30.641 24.391 1 19.06 554 LEU B CA 1
ATOM 10121 C C . LEU B 1 554 ? 48.406 -31.141 23.016 1 19.06 554 LEU B C 1
ATOM 10123 O O . LEU B 1 554 ? 48.344 -30.391 22.031 1 19.06 554 LEU B O 1
ATOM 10127 N N . GLY B 1 555 ? 49.25 -32.25 22.719 1 18.12 555 GLY B N 1
ATOM 10128 C CA . GLY B 1 555 ? 50 -33.062 21.766 1 18.12 555 GLY B CA 1
ATOM 10129 C C . GLY B 1 555 ? 49.188 -33.344 20.5 1 18.12 555 GLY B C 1
ATOM 10130 O O . GLY B 1 555 ? 49.656 -34.094 19.625 1 18.12 555 GLY B O 1
ATOM 10131 N N . THR B 1 556 ? 47.938 -33.094 20.406 1 18.55 556 THR B N 1
ATOM 10132 C CA . THR B 1 556 ? 47.344 -34.031 19.422 1 18.55 556 THR B CA 1
ATOM 10133 C C . THR B 1 556 ? 47.969 -33.781 18.047 1 18.55 556 THR B C 1
ATOM 10135 O O . THR B 1 556 ? 48.188 -32.656 17.641 1 18.55 556 THR B O 1
ATOM 10138 N N . THR B 1 557 ? 48.688 -34.781 17.422 1 18.33 557 THR B N 1
ATOM 10139 C CA . THR B 1 557 ? 49.375 -35.156 16.188 1 18.33 557 THR B CA 1
ATOM 10140 C C . THR B 1 557 ? 48.562 -34.781 14.977 1 18.33 557 THR B C 1
ATOM 10142 O O . THR B 1 557 ? 47.438 -35.281 14.789 1 18.33 557 TH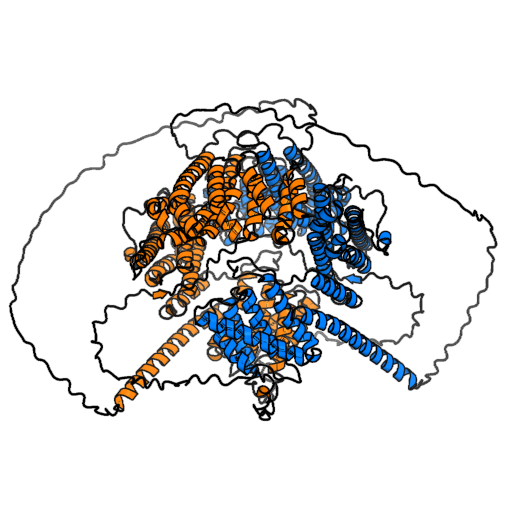R B O 1
ATOM 10145 N N . SER B 1 558 ? 48.531 -33.594 14.672 1 18.61 558 SER B N 1
ATOM 10146 C CA . SER B 1 558 ? 47.656 -33.062 13.633 1 18.61 558 SER B CA 1
ATOM 10147 C C . SER B 1 558 ? 48.031 -33.625 12.258 1 18.61 558 SER B C 1
ATOM 10149 O O . SER B 1 558 ? 49.031 -33.25 11.664 1 18.61 558 SER B O 1
ATOM 10151 N N . GLU B 1 559 ? 48 -34.969 12.094 1 18.64 559 GLU B N 1
ATOM 10152 C CA . GLU B 1 559 ? 48.375 -35.625 10.844 1 18.64 559 GLU B CA 1
ATOM 10153 C C . GLU B 1 559 ? 47.625 -35 9.656 1 18.64 559 GLU B C 1
ATOM 10155 O O . GLU B 1 559 ? 46.406 -34.938 9.648 1 18.64 559 GLU B O 1
ATOM 10160 N N . VAL B 1 560 ? 48.188 -34 9.227 1 20.14 560 VAL B N 1
ATOM 10161 C CA . VAL B 1 560 ? 47.781 -33.312 8.008 1 20.14 560 VAL B CA 1
ATOM 10162 C C . VAL B 1 560 ? 47.656 -34.344 6.863 1 20.14 560 VAL B C 1
ATOM 10164 O O . VAL B 1 560 ? 48.656 -34.875 6.398 1 20.14 560 VAL B O 1
ATOM 10167 N N . VAL B 1 561 ? 46.781 -35.281 7.02 1 18.73 561 VAL B N 1
ATOM 10168 C CA . VAL B 1 561 ? 46.656 -36.344 6.039 1 18.73 561 VAL B CA 1
ATOM 10169 C C . VAL B 1 561 ? 46.625 -35.75 4.629 1 18.73 561 VAL B C 1
ATOM 10171 O O . VAL B 1 561 ? 45.812 -34.875 4.344 1 18.73 561 VAL B O 1
ATOM 10174 N N . LYS B 1 562 ? 47.781 -35.781 3.92 1 20.41 562 LYS B N 1
ATOM 10175 C CA . LYS B 1 562 ? 48.094 -35.625 2.502 1 20.41 562 LYS B CA 1
ATOM 10176 C C . LYS B 1 562 ? 47.031 -36.312 1.627 1 20.41 562 LYS B C 1
ATOM 10178 O O . LYS B 1 562 ? 47.031 -37.531 1.496 1 20.41 562 LYS B O 1
ATOM 10183 N N . VAL B 1 563 ? 45.844 -36.094 1.84 1 18.14 563 VAL B N 1
ATOM 10184 C CA . VAL B 1 563 ? 44.938 -36.906 1.036 1 18.14 563 VAL B CA 1
ATOM 10185 C C . VAL B 1 563 ? 45.344 -36.812 -0.436 1 18.14 563 VAL B C 1
ATOM 10187 O O . VAL B 1 563 ? 45.312 -35.75 -1.036 1 18.14 563 VAL B O 1
ATOM 10190 N N . ASN B 1 564 ? 46.406 -37.562 -0.828 1 18.31 564 ASN B N 1
ATOM 10191 C CA . ASN B 1 564 ? 46.906 -37.938 -2.145 1 18.31 564 ASN B CA 1
ATOM 10192 C C . ASN B 1 564 ? 45.781 -38.375 -3.061 1 18.31 564 ASN B C 1
ATOM 10194 O O . ASN B 1 564 ? 45.312 -39.531 -2.988 1 18.31 564 ASN B O 1
ATOM 10198 N N . GLY B 1 565 ? 44.656 -37.844 -2.904 1 17.47 565 GLY B N 1
ATOM 10199 C CA . GLY B 1 565 ? 43.625 -38.469 -3.693 1 17.47 565 GLY B CA 1
ATOM 10200 C C . GLY B 1 565 ? 44 -38.688 -5.145 1 17.47 565 GLY B C 1
ATOM 10201 O O . GLY B 1 565 ? 44.5 -37.781 -5.797 1 17.47 565 GLY B O 1
ATOM 10202 N N . ASN B 1 566 ? 44.719 -39.719 -5.348 1 17.91 566 ASN B N 1
ATOM 10203 C CA . ASN B 1 566 ? 44.969 -40.312 -6.66 1 17.91 566 ASN B CA 1
ATOM 10204 C C . ASN B 1 566 ? 43.75 -40.188 -7.574 1 17.91 566 ASN B C 1
ATOM 10206 O O . ASN B 1 566 ? 42.719 -40.75 -7.273 1 17.91 566 ASN B O 1
ATOM 10210 N N . LEU B 1 567 ? 43.625 -39.062 -8.094 1 18.81 567 LEU B N 1
ATOM 10211 C CA . LEU B 1 567 ? 42.656 -38.812 -9.164 1 18.81 567 LEU B CA 1
ATOM 10212 C C . LEU B 1 567 ? 42.75 -39.906 -10.242 1 18.81 567 LEU B C 1
ATOM 10214 O O . LEU B 1 567 ? 43.719 -39.906 -11.016 1 18.81 567 LEU B O 1
ATOM 10218 N N . SER B 1 568 ? 42.75 -41.156 -9.703 1 17.95 568 SER B N 1
ATOM 10219 C CA . SER B 1 568 ? 42.75 -42.188 -10.719 1 17.95 568 SER B CA 1
ATOM 10220 C C . SER B 1 568 ? 41.781 -41.875 -11.844 1 17.95 568 SER B C 1
ATOM 10222 O O . SER B 1 568 ? 40.656 -41.469 -11.602 1 17.95 568 SER B O 1
ATOM 10224 N N . THR B 1 569 ? 42.438 -41.5 -12.953 1 20.05 569 THR B N 1
ATOM 10225 C CA . THR B 1 569 ? 41.938 -41.219 -14.297 1 20.05 569 THR B CA 1
ATOM 10226 C C . THR B 1 569 ? 41.062 -42.375 -14.789 1 20.05 569 THR B C 1
ATOM 10228 O O . THR B 1 569 ? 40.781 -42.469 -15.992 1 20.05 569 THR B O 1
ATOM 10231 N N . THR B 1 570 ? 40.562 -43.188 -13.812 1 18.86 570 THR B N 1
ATOM 10232 C CA . THR B 1 570 ? 39.938 -44.344 -14.445 1 18.86 570 THR B CA 1
ATOM 10233 C C . THR B 1 570 ? 38.969 -43.906 -15.562 1 18.86 570 THR B C 1
ATOM 10235 O O . THR B 1 570 ? 38.188 -43 -15.375 1 18.86 570 THR B O 1
ATOM 10238 N N . GLY B 1 571 ? 39.406 -44.219 -16.828 1 20.44 571 GLY B N 1
ATOM 10239 C CA . GLY B 1 571 ? 38.906 -44.156 -18.203 1 20.44 571 GLY B CA 1
ATOM 10240 C C . GLY B 1 571 ? 37.469 -44.594 -18.344 1 20.44 571 GLY B C 1
ATOM 10241 O O . GLY B 1 571 ? 37 -44.875 -19.438 1 20.44 571 GLY B O 1
ATOM 10242 N N . ASP B 1 572 ? 36.844 -44.938 -17.141 1 20.16 572 ASP B N 1
ATOM 10243 C CA . ASP B 1 572 ? 35.625 -45.656 -17.547 1 20.16 572 ASP B CA 1
ATOM 10244 C C . ASP B 1 572 ? 34.844 -44.875 -18.578 1 20.16 572 ASP B C 1
ATOM 10246 O O . ASP B 1 572 ? 34.594 -43.656 -18.406 1 20.16 572 ASP B O 1
ATOM 10250 N N . ILE B 1 573 ? 34.938 -45.344 -19.781 1 20.2 573 ILE B N 1
ATOM 10251 C CA . ILE B 1 573 ? 34.281 -45.062 -21.047 1 20.2 573 ILE B CA 1
ATOM 10252 C C . ILE B 1 573 ? 32.781 -44.812 -20.812 1 20.2 573 ILE B C 1
ATOM 10254 O O . ILE B 1 573 ? 32.062 -45.75 -20.422 1 20.2 573 ILE B O 1
ATOM 10258 N N . VAL B 1 574 ? 32.531 -43.812 -20 1 21.56 574 VAL B N 1
ATOM 10259 C CA . VAL B 1 574 ? 31.094 -43.625 -19.891 1 21.56 574 VAL B CA 1
ATOM 10260 C C . VAL B 1 574 ? 30.438 -43.812 -21.266 1 21.56 574 VAL B C 1
ATOM 10262 O O . VAL B 1 574 ? 30.828 -43.188 -22.234 1 21.56 574 VAL B O 1
ATOM 10265 N N . SER B 1 575 ? 30.125 -45.062 -21.484 1 20.16 575 SER B N 1
ATOM 10266 C CA . SER B 1 575 ? 29.375 -45.438 -22.688 1 20.16 575 SER B CA 1
ATOM 10267 C C . SER B 1 575 ? 28.391 -44.344 -23.094 1 20.16 575 SER B C 1
ATOM 10269 O O . SER B 1 575 ? 27.844 -43.625 -22.234 1 20.16 575 SER B O 1
ATOM 10271 N N . LYS B 1 576 ? 28.578 -43.844 -24.328 1 22.7 576 LYS B N 1
ATOM 10272 C CA . LYS B 1 576 ? 27.828 -42.938 -25.188 1 22.7 576 LYS B CA 1
ATOM 10273 C C . LYS B 1 576 ? 26.312 -43.188 -25.062 1 22.7 576 LYS B C 1
ATOM 10275 O O . LYS B 1 576 ? 25.734 -43.938 -25.859 1 22.7 576 LYS B O 1
ATOM 10280 N N . GLU B 1 577 ? 25.891 -43.688 -23.891 1 21.17 577 GLU B N 1
ATOM 10281 C CA . GLU B 1 577 ? 24.484 -44 -24.062 1 21.17 577 GLU B CA 1
ATOM 10282 C C . GLU B 1 577 ? 23.75 -42.875 -24.812 1 21.17 577 GLU B C 1
ATOM 10284 O O . GLU B 1 577 ? 24.156 -41.719 -24.734 1 21.17 577 GLU B O 1
ATOM 10289 N N . ASP B 1 578 ? 22.812 -43.312 -25.609 1 21.84 578 ASP B N 1
ATOM 10290 C CA . ASP B 1 578 ? 21.984 -42.75 -26.672 1 21.84 578 ASP B CA 1
ATOM 10291 C C . ASP B 1 578 ? 21.359 -41.406 -26.219 1 21.84 578 ASP B C 1
ATOM 10293 O O . ASP B 1 578 ? 20.938 -41.281 -25.062 1 21.84 578 ASP B O 1
ATOM 10297 N N . CYS B 1 579 ? 21.891 -40.312 -26.75 1 22.33 579 CYS B N 1
ATOM 10298 C CA . CYS B 1 579 ? 21.391 -38.938 -26.781 1 22.33 579 CYS B CA 1
ATOM 10299 C C . CYS B 1 579 ? 19.875 -38.906 -26.703 1 22.33 579 CYS B C 1
ATOM 10301 O O . CYS B 1 579 ? 19.188 -39.188 -27.703 1 22.33 579 CYS B O 1
ATOM 10303 N N . SER B 1 580 ? 19.328 -39.531 -25.672 1 24.27 580 SER B N 1
ATOM 10304 C CA . SER B 1 580 ? 17.875 -39.406 -25.75 1 24.27 580 SER B CA 1
ATOM 10305 C C . SER B 1 580 ? 17.453 -37.969 -26.078 1 24.27 580 SER B C 1
ATOM 10307 O O . SER B 1 580 ? 18.156 -37.031 -25.734 1 24.27 580 SER B O 1
ATOM 10309 N N . PRO B 1 581 ? 16.547 -37.75 -26.984 1 25.83 581 PRO B N 1
ATOM 10310 C CA . PRO B 1 581 ? 16.109 -36.469 -27.516 1 25.83 581 PRO B CA 1
ATOM 10311 C C . PRO B 1 581 ? 15.984 -35.375 -26.453 1 25.83 581 PRO B C 1
ATOM 10313 O O . PRO B 1 581 ? 15.82 -35.719 -25.266 1 25.83 581 PRO B O 1
ATOM 10316 N N . MET B 1 582 ? 16.672 -34.25 -26.641 1 28.47 582 MET B N 1
ATOM 10317 C CA . MET B 1 582 ? 16.672 -32.938 -25.969 1 28.47 582 MET B CA 1
ATOM 10318 C C . MET B 1 582 ? 15.328 -32.688 -25.297 1 28.47 582 MET B C 1
ATOM 10320 O O . MET B 1 582 ? 14.32 -32.469 -25.953 1 28.47 582 MET B O 1
ATOM 10324 N N . ASN B 1 583 ? 15.062 -33.406 -24.297 1 29.67 583 ASN B N 1
ATOM 10325 C CA . ASN B 1 583 ? 13.844 -33.125 -23.547 1 29.67 583 ASN B CA 1
ATOM 10326 C C . ASN B 1 583 ? 13.734 -31.641 -23.203 1 29.67 583 ASN B C 1
ATOM 10328 O O . ASN B 1 583 ? 14.68 -31.047 -22.703 1 29.67 583 ASN B O 1
ATOM 10332 N N . ASP B 1 584 ? 12.953 -30.828 -23.875 1 37.81 584 ASP B N 1
ATOM 10333 C CA . ASP B 1 584 ? 12.523 -29.438 -23.938 1 37.81 584 ASP B CA 1
ATOM 10334 C C . ASP B 1 584 ? 12.195 -28.891 -22.547 1 37.81 584 ASP B C 1
ATOM 10336 O O . ASP B 1 584 ? 11.539 -27.859 -22.422 1 37.81 584 ASP B O 1
ATOM 10340 N N . SER B 1 585 ? 12.391 -29.688 -21.438 1 42.09 585 SER B N 1
ATOM 10341 C CA . SER B 1 585 ? 11.93 -29.172 -20.156 1 42.09 585 SER B CA 1
ATOM 10342 C C . SER B 1 585 ? 13.086 -28.562 -19.359 1 42.09 585 SER B C 1
ATOM 10344 O O . SER B 1 585 ? 14.211 -29.047 -19.422 1 42.09 585 SER B O 1
ATOM 10346 N N . ILE B 1 586 ? 13.078 -27.391 -18.969 1 48.16 586 ILE B N 1
ATOM 10347 C CA . ILE B 1 586 ? 14.031 -26.703 -18.094 1 48.16 586 ILE B CA 1
ATOM 10348 C C . ILE B 1 586 ? 13.734 -27.031 -16.641 1 48.16 586 ILE B C 1
ATOM 10350 O O . ILE B 1 586 ? 12.586 -26.953 -16.188 1 48.16 586 ILE B O 1
ATOM 10354 N N . VAL B 1 587 ? 14.586 -27.688 -15.898 1 42.84 587 VAL B N 1
ATOM 10355 C CA . VAL B 1 587 ? 14.43 -28.031 -14.484 1 42.84 587 VAL B CA 1
ATOM 10356 C C . VAL B 1 587 ? 14.867 -26.844 -13.617 1 42.84 587 VAL B C 1
ATOM 10358 O O . VAL B 1 587 ? 16 -26.375 -13.727 1 42.84 587 VAL B O 1
ATOM 10361 N N . LEU B 1 588 ? 13.977 -26.062 -13.062 1 41.5 588 LEU B N 1
ATOM 10362 C CA . LEU B 1 588 ? 14.258 -24.922 -12.211 1 41.5 588 LEU B CA 1
ATOM 10363 C C . LEU B 1 588 ? 14.516 -25.359 -10.773 1 41.5 588 LEU B C 1
ATOM 10365 O O . LEU B 1 588 ? 13.797 -26.203 -10.242 1 41.5 588 LEU B O 1
ATOM 10369 N N . GLU B 1 589 ? 15.656 -25.094 -10.352 1 36.22 589 GLU B N 1
ATOM 10370 C CA . GLU B 1 589 ? 15.906 -25.25 -8.922 1 36.22 589 GLU B CA 1
ATOM 10371 C C . GLU B 1 589 ? 14.984 -24.359 -8.094 1 36.22 589 GLU B C 1
ATOM 10373 O O . GLU B 1 589 ? 14.578 -23.297 -8.547 1 36.22 589 GLU B O 1
ATOM 10378 N N . SER B 1 590 ? 14.273 -24.891 -7.191 1 34.12 590 SER B N 1
ATOM 10379 C CA . SER B 1 590 ? 13.281 -24.234 -6.348 1 34.12 590 SER B CA 1
ATOM 10380 C C . SER B 1 590 ? 13.875 -23.016 -5.648 1 34.12 590 SER B C 1
ATOM 10382 O O . SER B 1 590 ? 14.836 -23.141 -4.887 1 34.12 590 SER B O 1
ATOM 10384 N N . VAL B 1 591 ? 13.969 -22 -6.352 1 32.94 591 VAL B N 1
ATOM 10385 C CA . VAL B 1 591 ? 14.383 -20.812 -5.613 1 32.94 591 VAL B CA 1
ATOM 10386 C C . VAL B 1 591 ? 13.234 -20.344 -4.715 1 32.94 591 VAL B C 1
ATOM 10388 O O . VAL B 1 591 ? 12.109 -20.172 -5.172 1 32.94 591 VAL B O 1
ATOM 10391 N N . PRO B 1 592 ? 13.281 -20.359 -3.381 1 32.59 592 PRO B N 1
ATOM 10392 C CA . PRO B 1 592 ? 12.242 -20.031 -2.4 1 32.59 592 PRO B CA 1
ATOM 10393 C C . PRO B 1 592 ? 11.742 -18.594 -2.512 1 32.59 592 PRO B C 1
ATOM 10395 O O . PRO B 1 592 ? 11.117 -18.078 -1.582 1 32.59 592 PRO B O 1
ATOM 10398 N N . ARG B 1 593 ? 11.664 -18.016 -3.586 1 33.25 593 ARG B N 1
ATOM 10399 C CA . ARG B 1 593 ? 11.555 -16.562 -3.52 1 33.25 593 ARG B CA 1
ATOM 10400 C C . ARG B 1 593 ? 10.195 -16.141 -2.969 1 33.25 593 ARG B C 1
ATOM 10402 O O . ARG B 1 593 ? 10.102 -15.164 -2.217 1 33.25 593 ARG B O 1
ATOM 10409 N N . LEU B 1 594 ? 9.148 -16.516 -3.693 1 30.94 594 LEU B N 1
ATOM 10410 C CA . LEU B 1 594 ? 8.07 -15.539 -3.859 1 30.94 594 LEU B CA 1
ATOM 10411 C C . LEU B 1 594 ? 7.273 -15.391 -2.568 1 30.94 594 LEU B C 1
ATOM 10413 O O . LEU B 1 594 ? 6.605 -14.375 -2.363 1 30.94 594 LEU B O 1
ATOM 10417 N N . PHE B 1 595 ? 6.844 -16.484 -2.02 1 32.69 595 PHE B N 1
ATOM 10418 C CA . PHE B 1 595 ? 5.68 -16.391 -1.148 1 32.69 595 PHE B CA 1
ATOM 10419 C C . PHE B 1 595 ? 6.098 -16.078 0.284 1 32.69 595 PHE B C 1
ATOM 10421 O O . PHE B 1 595 ? 6.082 -16.969 1.145 1 32.69 595 PHE B O 1
ATOM 10428 N N . GLU B 1 596 ? 7.176 -15.484 0.381 1 29.44 596 GLU B N 1
ATOM 10429 C CA . GLU B 1 596 ? 7.25 -15.305 1.828 1 29.44 596 GLU B CA 1
ATOM 10430 C C . GLU B 1 596 ? 6.051 -14.516 2.35 1 29.44 596 GLU B C 1
ATOM 10432 O O . GLU B 1 596 ? 5.707 -13.461 1.807 1 29.44 596 GLU B O 1
ATOM 10437 N N . ASN B 1 597 ? 5.145 -15.211 2.877 1 27.75 597 ASN B N 1
ATOM 10438 C CA . ASN B 1 597 ? 3.916 -14.82 3.559 1 27.75 597 ASN B CA 1
ATOM 10439 C C . ASN B 1 597 ? 4.113 -13.547 4.383 1 27.75 597 ASN B C 1
ATOM 10441 O O . ASN B 1 597 ? 4.633 -13.602 5.5 1 27.75 597 ASN B O 1
ATOM 10445 N N . TYR B 1 598 ? 4.754 -12.648 3.824 1 28 598 TYR B N 1
ATOM 10446 C CA . TYR B 1 598 ? 4.719 -11.562 4.797 1 28 598 TYR B CA 1
ATOM 10447 C C . TYR B 1 598 ? 3.287 -11.258 5.219 1 28 598 TYR B C 1
ATOM 10449 O O . TYR B 1 598 ? 2.387 -11.188 4.375 1 28 598 TYR B O 1
ATOM 10457 N N . PRO B 1 599 ? 2.887 -11.648 6.367 1 26.64 599 PRO B N 1
ATOM 10458 C CA . PRO B 1 599 ? 1.526 -11.352 6.824 1 26.64 599 PRO B CA 1
ATOM 10459 C C . PRO B 1 599 ? 1.063 -9.945 6.438 1 26.64 599 PRO B C 1
ATOM 10461 O O . PRO B 1 599 ? 1.851 -9 6.484 1 26.64 599 PRO B O 1
ATOM 10464 N N . PRO B 1 600 ? 0.354 -9.898 5.348 1 25.5 600 PRO B N 1
ATOM 10465 C CA . PRO B 1 600 ? -0.185 -8.562 5.066 1 25.5 600 PRO B CA 1
ATOM 10466 C C . PRO B 1 600 ? -0.497 -7.777 6.34 1 25.5 600 PRO B C 1
ATOM 10468 O O . PRO B 1 600 ? -0.835 -8.367 7.367 1 25.5 600 PRO B O 1
ATOM 10471 N N . LYS B 1 601 ? 0.257 -6.719 6.52 1 26.45 601 LYS B N 1
ATOM 10472 C CA . LYS B 1 601 ? -0.1 -5.828 7.621 1 26.45 601 LYS B CA 1
ATOM 10473 C C . LYS B 1 601 ? -1.613 -5.758 7.805 1 26.45 601 LYS B C 1
ATOM 10475 O O . LYS B 1 601 ? -2.354 -5.59 6.832 1 26.45 601 LYS B O 1
ATOM 10480 N N . SER B 1 602 ? -2.143 -6.449 8.852 1 22.34 602 SER B N 1
ATOM 10481 C CA . SER B 1 602 ? -3.529 -6.527 9.297 1 22.34 602 SER B CA 1
ATOM 10482 C C . SER B 1 602 ? -4.211 -5.164 9.219 1 22.34 602 SER B C 1
ATOM 10484 O O . SER B 1 602 ? -3.633 -4.152 9.617 1 22.34 602 SER B O 1
ATOM 10486 N N . PRO B 1 603 ? -4.969 -4.879 8.219 1 24.64 603 PRO B N 1
ATOM 10487 C CA . PRO B 1 603 ? -5.758 -3.646 8.312 1 24.64 603 PRO B CA 1
ATOM 10488 C C . PRO B 1 603 ? -6.336 -3.422 9.703 1 24.64 603 PRO B C 1
ATOM 10490 O O . PRO B 1 603 ? -6.738 -4.379 10.375 1 24.64 603 PRO B O 1
ATOM 10493 N N . LEU B 1 604 ? -5.684 -2.514 10.422 1 21.7 604 LEU B N 1
ATOM 10494 C CA . LEU B 1 604 ? -6.191 -2.076 11.711 1 21.7 604 LEU B CA 1
ATOM 10495 C C . LEU B 1 604 ? -7.715 -1.995 11.695 1 21.7 604 LEU B C 1
ATOM 10497 O O . LEU B 1 604 ? -8.297 -1.306 10.852 1 21.7 604 LEU B O 1
ATOM 10501 N N . ASN B 1 605 ? -8.305 -3.115 11.953 1 21.41 605 ASN B N 1
ATOM 10502 C CA . ASN B 1 605 ? -9.727 -3.201 12.273 1 21.41 605 ASN B CA 1
ATOM 10503 C C . ASN B 1 605 ? -10.148 -2.098 13.234 1 21.41 605 ASN B C 1
ATOM 10505 O O . ASN B 1 605 ? -9.656 -2.025 14.367 1 21.41 605 ASN B O 1
ATOM 10509 N N . VAL B 1 606 ? -10.359 -0.868 12.781 1 21.92 606 VAL B N 1
ATOM 10510 C CA . VAL B 1 606 ? -10.984 0.201 13.555 1 21.92 606 VAL B CA 1
ATOM 10511 C C . VAL B 1 606 ? -12.234 -0.329 14.25 1 21.92 606 VAL B C 1
ATOM 10513 O O . VAL B 1 606 ? -13.164 -0.812 13.594 1 21.92 606 VAL B O 1
ATOM 10516 N N . GLU B 1 607 ? -11.977 -0.989 15.273 1 19.61 607 GLU B N 1
ATOM 10517 C CA . GLU B 1 607 ? -13.062 -1.38 16.156 1 19.61 607 GLU B CA 1
ATOM 10518 C C . GLU B 1 607 ? -14.016 -0.216 16.406 1 19.61 607 GLU B C 1
ATOM 10520 O O . GLU B 1 607 ? -13.594 0.875 16.797 1 19.61 607 GLU B O 1
ATOM 10525 N N . LYS B 1 608 ? -15.133 -0.259 15.734 1 23.59 608 LYS B N 1
ATOM 10526 C CA . LYS B 1 608 ? -16.328 0.581 15.875 1 23.59 608 LYS B CA 1
ATOM 10527 C C . LYS B 1 608 ? -16.766 0.654 17.328 1 23.59 608 LYS B C 1
ATOM 10529 O O . LYS B 1 608 ? -17.172 -0.357 17.922 1 23.59 608 LYS B O 1
ATOM 10534 N N . LYS B 1 609 ? -16.062 1.348 18.203 1 21.91 609 LYS B N 1
ATOM 10535 C CA . LYS B 1 609 ? -16.781 1.552 19.469 1 21.91 609 LYS B CA 1
ATOM 10536 C C . LYS B 1 609 ? -18.156 2.164 19.219 1 21.91 609 LYS B C 1
ATOM 10538 O O . LYS B 1 609 ? -18.266 3.311 18.781 1 21.91 609 LYS B O 1
ATOM 10543 N N . THR B 1 610 ? -19.156 1.42 18.766 1 20.31 610 THR B N 1
ATOM 10544 C CA . THR B 1 610 ? -20.562 1.779 18.672 1 20.31 610 THR B CA 1
ATOM 10545 C C . THR B 1 610 ? -21.094 2.281 20.016 1 20.31 610 THR B C 1
ATOM 10547 O O . THR B 1 610 ? -21.156 1.519 20.984 1 20.31 610 THR B O 1
ATOM 10550 N N . GLU B 1 611 ? -20.516 3.348 20.516 1 18.8 611 GLU B N 1
ATOM 10551 C CA . GLU B 1 611 ? -21.219 3.871 21.672 1 18.8 611 GLU B CA 1
ATOM 10552 C C . GLU B 1 611 ? -22.734 3.955 21.422 1 18.8 611 GLU B C 1
ATOM 10554 O O . GLU B 1 611 ? -23.156 4.25 20.312 1 18.8 611 GLU B O 1
ATOM 10559 N N . ASN B 1 612 ? -23.438 3.408 22.375 1 19.97 612 ASN B N 1
ATOM 10560 C CA . ASN B 1 612 ? -24.859 3.205 22.641 1 19.97 612 ASN B CA 1
ATOM 10561 C C . ASN B 1 612 ? -25.609 4.527 22.703 1 19.97 612 ASN B C 1
ATOM 10563 O O . ASN B 1 612 ? -25.5 5.262 23.688 1 19.97 612 ASN B O 1
ATOM 10567 N N . VAL B 1 613 ? -25.312 5.504 21.734 1 19.48 613 VAL B N 1
ATOM 10568 C CA . VAL B 1 613 ? -26.172 6.68 21.922 1 19.48 613 VAL B CA 1
ATOM 10569 C C . VAL B 1 613 ? -27.625 6.246 22.047 1 19.48 613 VAL B C 1
ATOM 10571 O O . VAL B 1 613 ? -28.109 5.414 21.266 1 19.48 613 VAL B O 1
ATOM 10574 N N . ILE B 1 614 ? -28.156 6.488 23.219 1 18.36 614 ILE B N 1
ATOM 10575 C CA . ILE B 1 614 ? -29.484 6.352 23.766 1 18.36 614 ILE B CA 1
ATOM 10576 C C . ILE B 1 614 ? -30.5 7.016 22.844 1 18.36 614 ILE B C 1
ATOM 10578 O O . ILE B 1 614 ? -30.297 8.141 22.391 1 18.36 614 ILE B O 1
ATOM 10582 N N . ASN B 1 615 ? -31.391 6.238 22.297 1 19.23 615 ASN B N 1
ATOM 10583 C CA . ASN B 1 615 ? -32.531 6.246 21.422 1 19.23 615 ASN B CA 1
ATOM 10584 C C . ASN B 1 615 ? -33.594 7.254 21.875 1 19.23 615 ASN B C 1
ATOM 10586 O O . ASN B 1 615 ? -34.75 7.223 21.422 1 19.23 615 ASN B O 1
ATOM 10590 N N . ASP B 1 616 ? -33.281 8.445 22.422 1 18.47 616 ASP B N 1
ATOM 10591 C CA . ASP B 1 616 ? -34.625 8.922 22.781 1 18.47 616 ASP B CA 1
ATOM 10592 C C . ASP B 1 616 ? -35.5 9.078 21.531 1 18.47 616 ASP B C 1
ATOM 10594 O O . ASP B 1 616 ? -35.031 9.539 20.5 1 18.47 616 ASP B O 1
ATOM 10598 N N . LYS B 1 617 ? -36.625 8.5 21.5 1 19.25 617 LYS B N 1
ATOM 10599 C CA . LYS B 1 617 ? -37.719 8.156 20.578 1 19.25 617 LYS B CA 1
ATOM 10600 C C . LYS B 1 617 ? -38.406 9.406 20.062 1 19.25 617 LYS B C 1
ATOM 10602 O O . LYS B 1 617 ? -39.375 9.32 19.281 1 19.25 617 LYS B O 1
ATOM 10607 N N . PRO B 1 618 ? -37.844 10.609 19.797 1 17.86 618 PRO B N 1
ATOM 10608 C CA . PRO B 1 618 ? -39.125 11.312 19.703 1 17.86 618 PRO B CA 1
ATOM 10609 C C . PRO B 1 618 ? -40 10.812 18.562 1 17.86 618 PRO B C 1
ATOM 10611 O O . PRO B 1 618 ? -39.469 10.195 17.609 1 17.86 618 PRO B O 1
ATOM 10614 N N . GLY B 1 619 ? -41.375 10.984 18.562 1 16.98 619 GLY B N 1
ATOM 10615 C CA . GLY B 1 619 ? -42.656 10.539 18.062 1 16.98 619 GLY B CA 1
ATOM 10616 C C . GLY B 1 619 ? -42.938 11.016 16.656 1 16.98 619 GLY B C 1
ATOM 10617 O O . GLY B 1 619 ? -44.031 10.758 16.109 1 16.98 619 GLY B O 1
ATOM 10618 N N . LYS B 1 620 ? -42.062 11.812 15.977 1 17.06 620 LYS B N 1
ATOM 10619 C CA . LYS B 1 620 ? -42.875 12.711 15.18 1 17.06 620 LYS B CA 1
ATOM 10620 C C . LYS B 1 620 ? -43.75 11.938 14.188 1 17.06 620 LYS B C 1
ATOM 10622 O O . LYS B 1 620 ? -43.469 10.773 13.883 1 17.06 620 LYS B O 1
ATOM 10627 N N . GLU B 1 621 ? -44.469 12.773 13.195 1 17.36 621 GLU B N 1
ATOM 10628 C CA . GLU B 1 621 ? -45.719 12.961 12.477 1 17.36 621 GLU B CA 1
ATOM 10629 C C . GLU B 1 621 ? -45.75 12.125 11.203 1 17.36 621 GLU B C 1
ATOM 10631 O O . GLU B 1 621 ? -44.688 11.766 10.664 1 17.36 621 GLU B O 1
ATOM 10636 N N . GLN B 1 622 ? -46.938 11.742 10.773 1 17.28 622 GLN B N 1
ATOM 10637 C CA . GLN B 1 622 ? -47.75 10.836 9.953 1 17.28 622 GLN B CA 1
ATOM 10638 C C . GLN B 1 622 ? -47.625 11.172 8.469 1 17.28 622 GLN B C 1
ATOM 10640 O O . GLN B 1 622 ? -48.438 11.891 7.914 1 17.28 622 GLN B O 1
ATOM 10645 N N . MET B 1 623 ? -46.469 11.633 7.949 1 17.66 623 MET B N 1
ATOM 10646 C CA . MET B 1 623 ? -46.781 12.164 6.629 1 17.66 623 MET B CA 1
ATOM 10647 C C . MET B 1 623 ? -47.406 11.102 5.738 1 17.66 623 MET B C 1
ATOM 10649 O O . MET B 1 623 ? -47 9.93 5.793 1 17.66 623 MET B O 1
ATOM 10653 N N . GLU B 1 624 ? -48.562 11.453 5.016 1 16.89 624 GLU B N 1
ATOM 10654 C CA . GLU B 1 624 ? -49.594 10.844 4.18 1 16.89 624 GLU B CA 1
ATOM 10655 C C . GLU B 1 624 ? -48.969 10.227 2.922 1 16.89 624 GLU B C 1
ATOM 10657 O O . GLU B 1 624 ? -48 10.742 2.373 1 16.89 624 GLU B O 1
ATOM 10662 N N . ILE B 1 625 ? -49.469 9.062 2.521 1 17.89 625 ILE B N 1
ATOM 10663 C CA . ILE B 1 625 ? -49.281 7.867 1.704 1 17.89 625 ILE B CA 1
ATOM 10664 C C . ILE B 1 625 ? -49.531 8.203 0.239 1 17.89 625 ILE B C 1
ATOM 10666 O O . ILE B 1 625 ? -49.281 7.379 -0.647 1 17.89 625 ILE B O 1
ATOM 10670 N N . GLN B 1 626 ? -49.5 9.445 -0.336 1 17.3 626 GLN B N 1
ATOM 10671 C CA . GLN B 1 626 ? -50.438 9.367 -1.44 1 17.3 626 GLN B CA 1
ATOM 10672 C C . GLN B 1 626 ? -50 8.367 -2.492 1 17.3 626 GLN B C 1
ATOM 10674 O O . GLN B 1 626 ? -48.781 8.156 -2.676 1 17.3 626 GLN B O 1
ATOM 10679 N N . PRO B 1 627 ? -51 7.691 -3.146 1 17.77 627 PRO B N 1
ATOM 10680 C CA . PRO B 1 627 ? -51.156 6.465 -3.932 1 17.77 627 PRO B CA 1
ATOM 10681 C C . PRO B 1 627 ? -50.562 6.586 -5.34 1 17.77 627 PRO B C 1
ATOM 10683 O O . PRO B 1 627 ? -50.969 7.461 -6.105 1 17.77 627 PRO B O 1
ATOM 10686 N N . VAL B 1 628 ? -49.344 6.926 -5.508 1 17.8 628 VAL B N 1
ATOM 10687 C CA . VAL B 1 628 ? -49.031 7.215 -6.902 1 17.8 628 VAL B CA 1
ATOM 10688 C C . VAL B 1 628 ? -49.469 6.051 -7.785 1 17.8 628 VAL B C 1
ATOM 10690 O O . VAL B 1 628 ? -49.188 4.891 -7.477 1 17.8 628 VAL B O 1
ATOM 10693 N N . GLU B 1 629 ? -50.438 6.258 -8.727 1 17.5 629 GLU B N 1
ATOM 10694 C CA . GLU B 1 629 ? -51.156 5.543 -9.758 1 17.5 629 GLU B CA 1
ATOM 10695 C C . GLU B 1 629 ? -50.219 4.922 -10.789 1 17.5 629 GLU B C 1
ATOM 10697 O O . GLU B 1 629 ? -49.375 5.613 -11.367 1 17.5 629 GLU B O 1
ATOM 10702 N N . VAL B 1 630 ? -49.875 3.73 -10.609 1 18.5 630 VAL B N 1
ATOM 10703 C CA . VAL B 1 630 ? -49.062 2.811 -11.406 1 18.5 630 VAL B CA 1
ATOM 10704 C C . VAL B 1 630 ? -49.656 2.676 -12.805 1 18.5 630 VAL B C 1
ATOM 10706 O O . VAL B 1 630 ? -50.75 2.16 -12.977 1 18.5 630 VAL B O 1
ATOM 10709 N N . VAL B 1 631 ? -49.688 3.707 -13.641 1 16.67 631 VAL B N 1
ATOM 10710 C CA . VAL B 1 631 ? -50.344 3.574 -14.938 1 16.67 631 VAL B CA 1
ATOM 10711 C C . VAL B 1 631 ? -49.812 2.326 -15.648 1 16.67 631 VAL B C 1
ATOM 10713 O O . VAL B 1 631 ? -48.625 1.996 -15.562 1 16.67 631 VAL B O 1
ATOM 10716 N N . GLU B 1 632 ? -50.719 1.537 -16.234 1 16.73 632 GLU B N 1
ATOM 10717 C CA . GLU B 1 632 ? -51.031 0.252 -16.859 1 16.73 632 GLU B CA 1
ATOM 10718 C C . GLU B 1 632 ? -50.375 0.112 -18.219 1 16.73 632 GLU B C 1
ATOM 10720 O O . GLU B 1 632 ? -50.438 -0.94 -18.859 1 16.73 632 GLU B O 1
ATOM 10725 N N . MET B 1 633 ? -49.25 0.754 -18.547 1 16.81 633 MET B N 1
ATOM 10726 C CA . MET B 1 633 ? -49.188 0.726 -20 1 16.81 633 MET B CA 1
ATOM 10727 C C . MET B 1 633 ? -49.219 -0.707 -20.531 1 16.81 633 MET B C 1
ATOM 10729 O O . MET B 1 633 ? -48.688 -1.617 -19.891 1 16.81 633 MET B O 1
ATOM 10733 N N . GLU B 1 634 ? -50.031 -1.06 -21.625 1 16.09 634 GLU B N 1
ATOM 10734 C CA . GLU B 1 634 ? -50.625 -2.088 -22.469 1 16.09 634 GLU B CA 1
ATOM 10735 C C . GLU B 1 634 ? -49.531 -2.832 -23.266 1 16.09 634 GLU B C 1
ATOM 10737 O O . GLU B 1 634 ? -48.812 -2.223 -24.031 1 16.09 634 GLU B O 1
ATOM 10742 N N . ILE B 1 635 ? -49 -3.807 -22.703 1 17.59 635 ILE B N 1
ATOM 10743 C CA . ILE B 1 635 ? -48.094 -4.781 -23.312 1 17.59 635 ILE B CA 1
ATOM 10744 C C . ILE B 1 635 ? -48.812 -5.473 -24.469 1 17.59 635 ILE B C 1
ATOM 10746 O O . ILE B 1 635 ? -49.75 -6.242 -24.266 1 17.59 635 ILE B O 1
ATOM 10750 N N . LYS B 1 636 ? -49.156 -4.883 -25.594 1 15.65 636 LYS B N 1
ATOM 10751 C CA . LYS B 1 636 ? -49.812 -5.617 -26.688 1 15.65 636 LYS B CA 1
ATOM 10752 C C . LYS B 1 636 ? -49.031 -6.887 -27.016 1 15.65 636 LYS B C 1
ATOM 10754 O O . LYS B 1 636 ? -47.812 -6.93 -26.891 1 15.65 636 LYS B O 1
ATOM 10759 N N . SER B 1 637 ? -49.812 -7.961 -27.594 1 15.35 637 SER B N 1
ATOM 10760 C CA . SER B 1 637 ? -50.062 -9.391 -27.781 1 15.35 637 SER B CA 1
ATOM 10761 C C . SER B 1 637 ? -49.25 -9.93 -28.953 1 15.35 637 SER B C 1
ATOM 10763 O O . SER B 1 637 ? -49 -11.133 -29.031 1 15.35 637 SER B O 1
ATOM 10765 N N . ASN B 1 638 ? -48.969 -9.258 -30.078 1 15.29 638 ASN B N 1
ATOM 10766 C CA . ASN B 1 638 ? -49.344 -10.023 -31.266 1 15.29 638 ASN B CA 1
ATOM 10767 C C . ASN B 1 638 ? -48.5 -11.297 -31.391 1 15.29 638 ASN B C 1
ATOM 10769 O O . ASN B 1 638 ? -47.344 -11.344 -30.953 1 15.29 638 ASN B O 1
ATOM 10773 N N . GLU B 1 639 ? -49.062 -12.43 -32.219 1 14.94 639 GLU B N 1
ATOM 10774 C CA . GLU B 1 639 ? -49.344 -13.852 -32.469 1 14.94 639 GLU B CA 1
ATOM 10775 C C . GLU B 1 639 ? -48.188 -14.5 -33.25 1 14.94 639 GLU B C 1
ATOM 10777 O O . GLU B 1 639 ? -47.75 -15.609 -32.938 1 14.94 639 GLU B O 1
ATOM 10782 N N . ASN B 1 640 ? -47.938 -14.086 -34.531 1 14.89 640 ASN B N 1
ATOM 10783 C CA . ASN B 1 640 ? -48.156 -15.07 -35.594 1 14.89 640 ASN B CA 1
ATOM 10784 C C . ASN B 1 640 ? -47.125 -16.188 -35.531 1 14.89 640 ASN B C 1
ATOM 10786 O O . ASN B 1 640 ? -46.094 -16.047 -34.906 1 14.89 640 ASN B O 1
ATOM 10790 N N . GLU B 1 641 ? -46.844 -16.844 -36.844 1 14.89 641 GLU B N 1
ATOM 10791 C CA . GLU B 1 641 ? -46.969 -18.125 -37.531 1 14.89 641 GLU B CA 1
ATOM 10792 C C . GLU B 1 641 ? -45.656 -18.906 -37.469 1 14.89 641 GLU B C 1
ATOM 10794 O O . GLU B 1 641 ? -44.562 -18.312 -37.625 1 14.89 641 GLU B O 1
ATOM 10799 N N . ILE B 1 642 ? -45.688 -20.109 -37.031 1 16 642 ILE B N 1
ATOM 10800 C CA . ILE B 1 642 ? -44.938 -21.312 -36.75 1 16 642 ILE B CA 1
ATOM 10801 C C . ILE B 1 642 ? -44.438 -21.938 -38.062 1 16 642 ILE B C 1
ATOM 10803 O O . ILE B 1 642 ? -43.688 -22.922 -38.062 1 16 642 ILE B O 1
ATOM 10807 N N . LYS B 1 643 ? -44.75 -21.484 -39.281 1 14.91 643 LYS B N 1
ATOM 10808 C CA . LYS B 1 643 ? -44.781 -22.672 -40.125 1 14.91 643 LYS B CA 1
ATOM 10809 C C . LYS B 1 643 ? -43.5 -23.5 -40 1 14.91 643 LYS B C 1
ATOM 10811 O O . LYS B 1 643 ? -42.469 -22.969 -39.625 1 14.91 643 LYS B O 1
ATOM 10816 N N . GLN B 1 644 ? -43.625 -24.797 -40.688 1 14.65 644 GLN B N 1
ATOM 10817 C CA . GLN B 1 644 ? -43.469 -26.234 -40.719 1 14.65 644 GLN B CA 1
ATOM 10818 C C . GLN B 1 644 ? -42.156 -26.609 -41.438 1 14.65 644 GLN B C 1
ATOM 10820 O O . GLN B 1 644 ? -41.625 -27.719 -41.25 1 14.65 644 GLN B O 1
ATOM 10825 N N . ASN B 1 645 ? -41.625 -25.766 -42.375 1 14.27 645 ASN B N 1
ATOM 10826 C CA . ASN B 1 645 ? -41.25 -26.547 -43.562 1 14.27 645 ASN B CA 1
ATOM 10827 C C . ASN B 1 645 ? -40.25 -27.656 -43.219 1 14.27 645 ASN B C 1
ATOM 10829 O O . ASN B 1 645 ? -39.469 -27.484 -42.281 1 14.27 645 ASN B O 1
ATOM 10833 N N . GLU B 1 646 ? -40.344 -28.844 -44.031 1 14.62 646 GLU B N 1
ATOM 10834 C CA . GLU B 1 646 ? -40.188 -30.281 -44.281 1 14.62 646 GLU B CA 1
ATOM 10835 C C . GLU B 1 646 ? -38.75 -30.609 -44.688 1 14.62 646 GLU B C 1
ATOM 10837 O O . GLU B 1 646 ? -38.406 -31.766 -44.906 1 14.62 646 GLU B O 1
ATOM 10842 N N . CYS B 1 647 ? -37.875 -29.688 -44.656 1 14.34 647 CYS B N 1
ATOM 10843 C CA . CYS B 1 647 ? -36.938 -30.156 -45.656 1 14.34 647 CYS B CA 1
ATOM 10844 C C . CYS B 1 647 ? -36.5 -31.594 -45.375 1 14.34 647 CYS B C 1
ATOM 10846 O O . CYS B 1 647 ? -36.344 -31.984 -44.219 1 14.34 647 CYS B O 1
ATOM 10848 N N . HIS B 1 648 ? -36.438 -32.375 -46.531 1 14.12 648 HIS B N 1
ATOM 10849 C CA . HIS B 1 648 ? -36.281 -33.688 -47.156 1 14.12 648 HIS B CA 1
ATOM 10850 C C . HIS B 1 648 ? -35.031 -34.406 -46.656 1 14.12 648 HIS B C 1
ATOM 10852 O O . HIS B 1 648 ? -34.125 -33.75 -46.125 1 14.12 648 HIS B O 1
ATOM 10858 N N . SER B 1 649 ? -34.906 -35.531 -47.375 1 13.89 649 SER B N 1
ATOM 10859 C CA . SER B 1 649 ? -34.656 -36.969 -47.25 1 13.89 649 SER B CA 1
ATOM 10860 C C . SER B 1 649 ? -33.188 -37.281 -47.25 1 13.89 649 SER B C 1
ATOM 10862 O O . SER B 1 649 ? -32.719 -38.031 -46.406 1 13.89 649 SER B O 1
ATOM 10864 N N . ASN B 1 650 ? -32.5 -37.062 -48.531 1 13.73 650 ASN B N 1
ATOM 10865 C CA . ASN B 1 650 ? -32.062 -38.281 -49.188 1 13.73 650 ASN B CA 1
ATOM 10866 C C . ASN B 1 650 ? -30.875 -38.938 -48.5 1 13.73 650 ASN B C 1
ATOM 10868 O O . ASN B 1 650 ? -30.188 -38.281 -47.688 1 13.73 650 ASN B O 1
ATOM 10872 N N . GLN B 1 651 ? -30.188 -39.875 -49.406 1 13.69 651 GLN B N 1
ATOM 10873 C CA . GLN B 1 651 ? -29.875 -41.281 -49.531 1 13.69 651 GLN B CA 1
ATOM 10874 C C . GLN B 1 651 ? -28.453 -41.562 -49.031 1 13.69 651 GLN B C 1
ATOM 10876 O O . GLN B 1 651 ? -28.25 -42.469 -48.219 1 13.69 651 GLN B O 1
ATOM 10881 N N . ASN B 1 652 ? -27.453 -41.5 -50.062 1 13.61 652 ASN B N 1
ATOM 10882 C CA . ASN B 1 652 ? -26.844 -42.688 -50.656 1 13.61 652 ASN B CA 1
ATOM 10883 C C . ASN B 1 652 ? -25.719 -43.219 -49.781 1 13.61 652 ASN B C 1
ATOM 10885 O O . ASN B 1 652 ? -25.203 -42.531 -48.906 1 13.61 652 ASN B O 1
ATOM 10889 N N . SER B 1 653 ? -24.734 -43.969 -50.594 1 13.75 653 SER B N 1
ATOM 10890 C CA . SER B 1 653 ? -24.281 -45.344 -50.781 1 13.75 653 SER B CA 1
ATOM 10891 C C . SER B 1 653 ? -23.031 -45.625 -49.969 1 13.75 653 SER B C 1
ATOM 10893 O O . SER B 1 653 ? -23 -46.562 -49.156 1 13.75 653 SER B O 1
ATOM 10895 N N . GLU B 1 654 ? -21.828 -45.969 -50.781 1 14.34 654 GLU B N 1
ATOM 10896 C CA . GLU B 1 654 ? -21.188 -47.25 -51.062 1 14.34 654 GLU B CA 1
ATOM 10897 C C . GLU B 1 654 ? -20.047 -47.531 -50.094 1 14.34 654 GLU B C 1
ATOM 10899 O O . GLU B 1 654 ? -19.531 -46.594 -49.469 1 14.34 654 GLU B O 1
ATOM 10904 N N . LYS B 1 655 ? -19.234 -48.625 -50.562 1 15 655 LYS B N 1
ATOM 10905 C CA . LYS B 1 655 ? -18.734 -49.938 -50.156 1 15 655 LYS B CA 1
ATOM 10906 C C . LYS B 1 655 ? -17.297 -49.844 -49.625 1 15 655 LYS B C 1
ATOM 10908 O O . LYS B 1 655 ? -17 -50.375 -48.562 1 15 655 LYS B O 1
ATOM 10913 N N . VAL B 1 656 ? -16.297 -49.656 -50.625 1 14.32 656 VAL B N 1
ATOM 10914 C CA . VAL B 1 656 ? -15.5 -50.812 -51 1 14.32 656 VAL B CA 1
ATOM 10915 C C . VAL B 1 656 ? -14.414 -51.062 -49.938 1 14.32 656 VAL B C 1
ATOM 10917 O O . VAL B 1 656 ? -14.094 -50.156 -49.156 1 14.32 656 VAL B O 1
ATOM 10920 N N . LYS B 1 657 ? -13.273 -51.812 -50.531 1 14.48 657 LYS B N 1
ATOM 10921 C CA . LYS B 1 657 ? -12.633 -53.125 -50.375 1 14.48 657 LYS B CA 1
ATOM 10922 C C . LYS B 1 657 ? -11.383 -53 -49.5 1 14.48 657 LYS B C 1
ATOM 10924 O O . LYS B 1 657 ? -11.234 -53.75 -48.531 1 14.48 657 LYS B O 1
ATOM 10929 N N . GLU B 1 658 ? -10.125 -52.938 -50.219 1 14.05 658 GLU B N 1
ATOM 10930 C CA . GLU B 1 658 ? -9.281 -54.094 -50.438 1 14.05 658 GLU B CA 1
ATOM 10931 C C . GLU B 1 658 ? -8.289 -54.281 -49.281 1 14.05 658 GLU B C 1
ATOM 10933 O O . GLU B 1 658 ? -8.047 -53.344 -48.531 1 14.05 658 GLU B O 1
ATOM 10938 N N . PRO B 1 659 ? -7.055 -54.969 -49.75 1 14.4 659 PRO B N 1
ATOM 10939 C CA . PRO B 1 659 ? -6.418 -56.25 -49.406 1 14.4 659 PRO B CA 1
ATOM 10940 C C . PRO B 1 659 ? -5.277 -56.094 -48.406 1 14.4 659 PRO B C 1
ATOM 10942 O O . PRO B 1 659 ? -5.246 -56.781 -47.406 1 14.4 659 PRO B O 1
ATOM 10945 N N . GLU B 1 660 ? -3.98 -55.812 -49 1 14.34 660 GLU B N 1
ATOM 10946 C CA . GLU B 1 660 ? -2.994 -56.844 -49.188 1 14.34 660 GLU B CA 1
ATOM 10947 C C . GLU B 1 660 ? -2.125 -57.031 -47.938 1 14.34 660 GLU B C 1
ATOM 10949 O O . GLU B 1 660 ? -2.113 -56.156 -47.062 1 14.34 660 GLU B O 1
ATOM 10954 N N . ILE B 1 661 ? -0.716 -57.312 -48.281 1 14.34 661 ILE B N 1
ATOM 10955 C CA . ILE B 1 661 ? 0.132 -58.5 -48.188 1 14.34 661 ILE B CA 1
ATOM 10956 C C . ILE B 1 661 ? 1.056 -58.375 -47 1 14.34 661 ILE B C 1
ATOM 10958 O O . ILE B 1 661 ? 1.111 -59.281 -46.156 1 14.34 661 ILE B O 1
ATOM 10962 N N . ILE B 1 662 ? 2.467 -58.062 -47.281 1 14.32 662 ILE B N 1
ATOM 10963 C CA . ILE B 1 662 ? 3.482 -59.094 -47.344 1 14.32 662 ILE B CA 1
ATOM 10964 C C . ILE B 1 662 ? 4.191 -59.25 -46 1 14.32 662 ILE B C 1
ATOM 10966 O O . ILE B 1 662 ? 4.109 -58.344 -45.156 1 14.32 662 ILE B O 1
ATOM 10970 N N . GLU B 1 663 ? 5.68 -59.375 -46.094 1 14.77 663 GLU B N 1
ATOM 10971 C CA . GLU B 1 663 ? 6.613 -60.469 -45.938 1 14.77 663 GLU B CA 1
ATOM 10972 C C . GLU B 1 663 ? 7.238 -60.469 -44.531 1 14.77 663 GLU B C 1
ATOM 10974 O O . GLU B 1 663 ? 7.207 -59.469 -43.844 1 14.77 663 GLU B O 1
ATOM 10979 N N . ASP B 1 664 ? 8.438 -61.312 -44.438 1 15.02 664 ASP B N 1
ATOM 10980 C CA . ASP B 1 664 ? 9.008 -62.438 -43.719 1 15.02 664 ASP B CA 1
ATOM 10981 C C . ASP B 1 664 ? 10.062 -61.969 -42.719 1 15.02 664 ASP B C 1
ATOM 10983 O O . ASP B 1 664 ? 10.234 -62.562 -41.656 1 15.02 664 ASP B O 1
ATOM 10987 N N . ILE B 1 665 ? 11.055 -61.031 -43.031 1 15.12 665 ILE B N 1
ATOM 10988 C CA . ILE B 1 665 ? 12.375 -61.656 -43 1 15.12 665 ILE B CA 1
ATOM 10989 C C . ILE B 1 665 ? 12.773 -62 -41.562 1 15.12 665 ILE B C 1
ATOM 10991 O O . ILE B 1 665 ? 12.398 -61.281 -40.625 1 15.12 665 ILE B O 1
ATOM 10995 N N . PRO B 1 666 ? 14.039 -62.719 -41.531 1 15.56 666 PRO B N 1
ATOM 10996 C CA . PRO B 1 666 ? 14.602 -63.875 -40.844 1 15.56 666 PRO B CA 1
ATOM 10997 C C . PRO B 1 666 ? 15.156 -63.562 -39.469 1 15.56 666 PRO B C 1
ATOM 10999 O O . PRO B 1 666 ? 15.25 -62.375 -39.094 1 15.56 666 PRO B O 1
ATOM 11002 N N . ASN B 1 667 ? 16.422 -64.25 -39.312 1 15.37 667 ASN B N 1
ATOM 11003 C CA . ASN B 1 667 ? 16.984 -65.25 -38.438 1 15.37 667 ASN B CA 1
ATOM 11004 C C . ASN B 1 667 ? 17.797 -64.688 -37.281 1 15.37 667 ASN B C 1
ATOM 11006 O O . ASN B 1 667 ? 17.594 -65 -36.125 1 15.37 667 ASN B O 1
ATOM 11010 N N . GLU B 1 668 ? 19.219 -64.312 -37.562 1 15.57 668 GLU B N 1
ATOM 11011 C CA . GLU B 1 668 ? 20.312 -65.125 -37.031 1 15.57 668 GLU B CA 1
ATOM 11012 C C . GLU B 1 668 ? 20.75 -64.625 -35.656 1 15.57 668 GLU B C 1
ATOM 11014 O O . GLU B 1 668 ? 20.516 -63.469 -35.312 1 15.57 668 GLU B O 1
ATOM 11019 N N . MET B 1 669 ? 21.766 -65.5 -35.062 1 15.59 669 MET B N 1
ATOM 11020 C CA . MET B 1 669 ? 22.141 -66.125 -33.812 1 15.59 669 MET B CA 1
ATOM 11021 C C . MET B 1 669 ? 22.984 -65.188 -32.938 1 15.59 669 MET B C 1
ATOM 11023 O O . MET B 1 669 ? 22.641 -64.938 -31.797 1 15.59 669 MET B O 1
ATOM 11027 N N . GLU B 1 670 ? 24.406 -65.562 -32.812 1 15.92 670 GLU B N 1
ATOM 11028 C CA . GLU B 1 670 ? 25.078 -66.125 -31.656 1 15.92 670 GLU B CA 1
ATOM 11029 C C . GLU B 1 670 ? 25.922 -65.125 -30.922 1 15.92 670 GLU B C 1
ATOM 11031 O O . GLU B 1 670 ? 26.156 -65.25 -29.719 1 15.92 670 GLU B O 1
ATOM 11036 N N . LYS B 1 671 ? 26.609 -64.125 -31.5 1 17.12 671 LYS B N 1
ATOM 11037 C CA . LYS B 1 671 ? 28.047 -64.188 -31.281 1 17.12 671 LYS B CA 1
ATOM 11038 C C . LYS B 1 671 ? 28.391 -63.75 -29.859 1 17.12 671 LYS B C 1
ATOM 11040 O O . LYS B 1 671 ? 27.797 -62.812 -29.344 1 17.12 671 LYS B O 1
ATOM 11045 N N . PRO B 1 672 ? 29.531 -64.438 -29.328 1 17.88 672 PRO B N 1
ATOM 11046 C CA . PRO B 1 672 ? 30 -64.75 -27.969 1 17.88 672 PRO B CA 1
ATOM 11047 C C . PRO B 1 672 ? 30.547 -63.5 -27.234 1 17.88 672 PRO B C 1
ATOM 11049 O O . PRO B 1 672 ? 30.75 -62.438 -27.844 1 17.88 672 PRO B O 1
ATOM 11052 N N . LYS B 1 673 ? 31.516 -63.812 -26.25 1 17.55 673 LYS B N 1
ATOM 11053 C CA . LYS B 1 673 ? 31.828 -63.688 -24.828 1 17.55 673 LYS B CA 1
ATOM 11054 C C . LYS B 1 673 ? 32.875 -62.625 -24.594 1 17.55 673 LYS B C 1
ATOM 11056 O O . LYS B 1 673 ? 32.844 -61.875 -23.609 1 17.55 673 LYS B O 1
ATOM 11061 N N . SER B 1 674 ? 34 -62.531 -25.422 1 17.64 674 SER B N 1
ATOM 11062 C CA . SER B 1 674 ? 35.281 -62.656 -24.719 1 17.64 674 SER B CA 1
ATOM 11063 C C . SER B 1 674 ? 35.625 -61.375 -23.969 1 17.64 674 SER B C 1
ATOM 11065 O O . SER B 1 674 ? 35.125 -60.281 -24.297 1 17.64 674 SER B O 1
ATOM 11067 N N . LYS B 1 675 ? 36.562 -61.531 -22.922 1 20.34 675 LYS B N 1
ATOM 11068 C CA . LYS B 1 675 ? 37.125 -61.062 -21.641 1 20.34 675 LYS B CA 1
ATOM 11069 C C . LYS B 1 675 ? 38.125 -59.969 -21.859 1 20.34 675 LYS B C 1
ATOM 11071 O O . LYS B 1 675 ? 38.844 -59.594 -20.922 1 20.34 675 LYS B O 1
ATOM 11076 N N . ARG B 1 676 ? 38.156 -59.219 -22.969 1 18.67 676 ARG B N 1
ATOM 11077 C CA . ARG B 1 676 ? 39.531 -58.719 -23.188 1 18.67 676 ARG B CA 1
ATOM 11078 C C . ARG B 1 676 ? 39.938 -57.781 -22.047 1 18.67 676 ARG B C 1
ATOM 11080 O O . ARG B 1 676 ? 39.125 -57.031 -21.516 1 18.67 676 ARG B O 1
ATOM 11087 N N . ARG B 1 677 ? 41.188 -58.125 -21.578 1 19.81 677 ARG B N 1
ATOM 11088 C CA . ARG B 1 677 ? 42.188 -57.75 -20.578 1 19.81 677 ARG B CA 1
ATOM 11089 C C . ARG B 1 677 ? 42.688 -56.312 -20.812 1 19.81 677 ARG B C 1
ATOM 11091 O O . ARG B 1 677 ? 43.375 -56.062 -21.797 1 19.81 677 ARG B O 1
ATOM 11098 N N . LEU B 1 678 ? 41.906 -55.312 -20.562 1 19.44 678 LEU B N 1
ATOM 11099 C CA . LEU B 1 678 ? 42.281 -53.938 -20.906 1 19.44 678 LEU B CA 1
ATOM 11100 C C . LEU B 1 678 ? 43.531 -53.531 -20.172 1 19.44 678 LEU B C 1
ATOM 11102 O O . LEU B 1 678 ? 43.594 -53.531 -18.938 1 19.44 678 LEU B O 1
ATOM 11106 N N . ASN B 1 679 ? 44.75 -54 -20.781 1 18.83 679 ASN B N 1
ATOM 11107 C CA . ASN B 1 679 ? 46.094 -53.625 -20.391 1 18.83 679 ASN B CA 1
ATOM 11108 C C . ASN B 1 679 ? 46.219 -52.125 -20.219 1 18.83 679 ASN B C 1
ATOM 11110 O O . ASN B 1 679 ? 45.688 -51.344 -21.031 1 18.83 679 ASN B O 1
ATOM 11114 N N . ASN B 1 680 ? 46.625 -51.656 -19.016 1 21.17 680 ASN B N 1
ATOM 11115 C CA . ASN B 1 680 ? 46.75 -50.406 -18.328 1 21.17 680 ASN B CA 1
ATOM 11116 C C . ASN B 1 680 ? 47.75 -49.469 -18.984 1 21.17 680 ASN B C 1
ATOM 11118 O O . ASN B 1 680 ? 48.219 -48.531 -18.359 1 21.17 680 ASN B O 1
ATOM 11122 N N . ASP B 1 681 ? 48.312 -49.812 -20.25 1 21.5 681 ASP B N 1
ATOM 11123 C CA . ASP B 1 681 ? 49.531 -49.062 -20.562 1 21.5 681 ASP B CA 1
ATOM 11124 C C . ASP B 1 681 ? 49.219 -47.562 -20.672 1 21.5 681 ASP B C 1
ATOM 11126 O O . ASP B 1 681 ? 48.25 -47.188 -21.312 1 21.5 681 ASP B O 1
ATOM 11130 N N . LYS B 1 682 ? 49.844 -46.812 -19.812 1 26.75 682 LYS B N 1
ATOM 11131 C CA . LYS B 1 682 ? 49.844 -45.375 -19.469 1 26.75 682 LYS B CA 1
ATOM 11132 C C . LYS B 1 682 ? 50.156 -44.531 -20.688 1 26.75 682 LYS B C 1
ATOM 11134 O O . LYS B 1 682 ? 50.5 -43.344 -20.547 1 26.75 682 LYS B O 1
ATOM 11139 N N . ASP B 1 683 ? 49.719 -45 -22.031 1 24.38 683 ASP B N 1
ATOM 11140 C CA . ASP B 1 683 ? 50.344 -44.188 -23.094 1 24.38 683 ASP B CA 1
ATOM 11141 C C . ASP B 1 683 ? 49.969 -42.719 -22.922 1 24.38 683 ASP B C 1
ATOM 11143 O O . ASP B 1 683 ? 48.812 -42.375 -22.641 1 24.38 683 ASP B O 1
ATOM 11147 N N . ILE B 1 684 ? 50.969 -41.844 -22.672 1 29.92 684 ILE B N 1
ATOM 11148 C CA . ILE B 1 684 ? 51.156 -40.406 -22.625 1 29.92 684 ILE B CA 1
ATOM 11149 C C . ILE B 1 684 ? 50.625 -39.781 -23.891 1 29.92 684 ILE B C 1
ATOM 11151 O O . ILE B 1 684 ? 51.25 -39.844 -24.953 1 29.92 684 ILE B O 1
ATOM 11155 N N . THR B 1 685 ? 49.344 -40.156 -24.359 1 28.52 685 THR B N 1
ATOM 11156 C CA . THR B 1 685 ? 48.875 -39.688 -25.656 1 28.52 685 THR B CA 1
ATOM 11157 C C . THR B 1 685 ? 48.938 -38.188 -25.766 1 28.52 685 THR B C 1
ATOM 11159 O O . THR B 1 685 ? 48.406 -37.469 -24.922 1 28.52 685 THR B O 1
ATOM 11162 N N . ILE B 1 686 ? 49.969 -37.688 -26.469 1 32.12 686 ILE B N 1
ATOM 11163 C CA . ILE B 1 686 ? 50.281 -36.375 -27.047 1 32.12 686 ILE B CA 1
ATOM 11164 C C . ILE B 1 686 ? 49.031 -35.812 -27.719 1 32.12 686 ILE B C 1
ATOM 11166 O O . ILE B 1 686 ? 48.469 -36.438 -28.625 1 32.12 686 ILE B O 1
ATOM 11170 N N . GLU B 1 687 ? 48.281 -35.125 -26.953 1 36.97 687 GLU B N 1
ATOM 11171 C CA . GLU B 1 687 ? 47.094 -34.438 -27.438 1 36.97 687 GLU B CA 1
ATOM 11172 C C . GLU B 1 687 ? 47.375 -33.719 -28.766 1 36.97 687 GLU B C 1
ATOM 11174 O O . GLU B 1 687 ? 48.312 -32.969 -28.891 1 36.97 687 GLU B O 1
ATOM 11179 N N . SER B 1 688 ? 47.125 -34.469 -29.922 1 35.22 688 SER B N 1
ATOM 11180 C CA . SER B 1 688 ? 47.406 -33.969 -31.266 1 35.22 688 SER B CA 1
ATOM 11181 C C . SER B 1 688 ? 46.781 -32.594 -31.469 1 35.22 688 SER B C 1
ATOM 11183 O O . SER B 1 688 ? 45.812 -32.219 -30.797 1 35.22 688 SER B O 1
ATOM 11185 N N . PRO B 1 689 ? 47.531 -31.703 -32.219 1 46.06 689 PRO B N 1
ATOM 11186 C CA . PRO B 1 689 ? 47.219 -30.312 -32.562 1 46.06 689 PRO B CA 1
ATOM 11187 C C . PRO B 1 689 ? 45.812 -30.141 -33.094 1 46.06 689 PRO B C 1
ATOM 11189 O O . PRO B 1 689 ? 45.281 -29.016 -33.094 1 46.06 689 PRO B O 1
ATOM 11192 N N . GLN B 1 690 ? 45.219 -31.234 -33.656 1 43.62 690 GLN B N 1
ATOM 11193 C CA . GLN B 1 690 ? 43.875 -31.094 -34.25 1 43.62 690 GLN B CA 1
ATOM 11194 C C . GLN B 1 690 ? 42.812 -30.969 -33.188 1 43.62 690 GLN B C 1
ATOM 11196 O O . GLN B 1 690 ? 41.75 -30.359 -33.438 1 43.62 690 GLN B O 1
ATOM 11201 N N . GLU B 1 691 ? 43 -31.688 -32 1 47.03 691 GLU B N 1
ATOM 11202 C CA . GLU B 1 691 ? 41.969 -31.609 -31 1 47.03 691 GLU B CA 1
ATOM 11203 C C . GLU B 1 691 ? 41.969 -30.25 -30.312 1 47.03 691 GLU B C 1
ATOM 11205 O O . GLU B 1 691 ? 40.906 -29.812 -29.828 1 47.03 691 GLU B O 1
ATOM 11210 N N . LYS B 1 692 ? 43.188 -29.594 -30.297 1 48.31 692 LYS B N 1
ATOM 11211 C CA . LYS B 1 692 ? 43.188 -28.203 -29.844 1 48.31 692 LYS B CA 1
ATOM 11212 C C . LYS B 1 692 ? 42.406 -27.312 -30.781 1 48.31 692 LYS B C 1
ATOM 11214 O O . LYS B 1 692 ? 41.688 -26.406 -30.344 1 48.31 692 LYS B O 1
ATOM 11219 N N . LYS B 1 693 ? 42.5 -27.547 -32.125 1 48.5 693 LYS B N 1
ATOM 11220 C CA . LYS B 1 693 ? 41.781 -26.719 -33.094 1 48.5 693 LYS B CA 1
ATOM 11221 C C . LYS B 1 693 ? 40.281 -26.906 -32.938 1 48.5 693 LYS B C 1
ATOM 11223 O O . LYS B 1 693 ? 39.5 -25.953 -33.094 1 48.5 693 LYS B O 1
ATOM 11228 N N . ARG B 1 694 ? 39.812 -28.125 -32.594 1 46.16 694 ARG B N 1
ATOM 11229 C CA . ARG B 1 694 ? 38.375 -28.328 -32.469 1 46.16 694 ARG B CA 1
ATOM 11230 C C . ARG B 1 694 ? 37.844 -27.641 -31.219 1 46.16 694 ARG B C 1
ATOM 11232 O O . ARG B 1 694 ? 36.75 -27.094 -31.219 1 46.16 694 ARG B O 1
ATOM 11239 N N . LYS B 1 695 ? 38.656 -27.688 -30.156 1 50.47 695 LYS B N 1
ATOM 11240 C CA . LYS B 1 695 ? 38.219 -26.969 -28.969 1 50.47 695 LYS B CA 1
ATOM 11241 C C . LYS B 1 695 ? 38.219 -25.469 -29.203 1 50.47 695 LYS B C 1
ATOM 11243 O O . LYS B 1 695 ? 37.344 -24.75 -28.734 1 50.47 695 LYS B O 1
ATOM 11248 N N . ASP B 1 696 ? 39.25 -25 -29.953 1 50.53 696 ASP B N 1
ATOM 11249 C CA . ASP B 1 696 ? 39.281 -23.578 -30.312 1 50.53 696 ASP B CA 1
ATOM 11250 C C . ASP B 1 696 ? 38.125 -23.219 -31.234 1 50.53 696 ASP B C 1
ATOM 11252 O O . ASP B 1 696 ? 37.531 -22.156 -31.094 1 50.53 696 ASP B O 1
ATOM 11256 N N . ASP B 1 697 ? 37.781 -24.109 -32.156 1 50.75 697 ASP B N 1
ATOM 11257 C CA . ASP B 1 697 ? 36.656 -23.844 -33.062 1 50.75 697 ASP B CA 1
ATOM 11258 C C . ASP B 1 697 ? 35.344 -23.891 -32.281 1 50.75 697 ASP B C 1
ATOM 11260 O O . ASP B 1 697 ? 34.438 -23.078 -32.562 1 50.75 697 ASP B O 1
ATOM 11264 N N . HIS B 1 698 ? 35.25 -24.844 -31.312 1 48.88 698 HIS B N 1
ATOM 11265 C CA . HIS B 1 698 ? 34 -24.875 -30.516 1 48.88 698 HIS B CA 1
ATOM 11266 C C . HIS B 1 698 ? 33.906 -23.641 -29.625 1 48.88 698 HIS B C 1
ATOM 11268 O O . HIS B 1 698 ? 32.812 -23.125 -29.391 1 48.88 698 HIS B O 1
ATOM 11274 N N . GLN B 1 699 ? 35.062 -23.203 -29.078 1 49.5 699 GLN B N 1
ATOM 11275 C CA . GLN B 1 699 ? 35.062 -21.969 -28.297 1 49.5 699 GLN B CA 1
ATOM 11276 C C . GLN B 1 699 ? 34.75 -20.766 -29.203 1 49.5 699 GLN B C 1
ATOM 11278 O O . GLN B 1 699 ? 34.031 -19.859 -28.797 1 49.5 699 GLN B O 1
ATOM 11283 N N . ARG B 1 700 ? 35.281 -20.75 -30.422 1 50.34 700 ARG B N 1
ATOM 11284 C CA . ARG B 1 700 ? 34.969 -19.672 -31.359 1 50.34 700 ARG B CA 1
ATOM 11285 C C . ARG B 1 700 ? 33.5 -19.719 -31.781 1 50.34 700 ARG B C 1
ATOM 11287 O O . ARG B 1 700 ? 32.844 -18.688 -31.922 1 50.34 700 ARG B O 1
ATOM 11294 N N . GLN B 1 701 ? 32.969 -20.891 -32 1 49.84 701 GLN B N 1
ATOM 11295 C CA . GLN B 1 701 ? 31.562 -20.984 -32.375 1 49.84 701 GLN B CA 1
ATOM 11296 C C . GLN B 1 701 ? 30.656 -20.531 -31.219 1 49.84 701 GLN B C 1
ATOM 11298 O O . GLN B 1 701 ? 29.656 -19.844 -31.453 1 49.84 701 GLN B O 1
ATOM 11303 N N . GLN B 1 702 ? 31 -20.891 -30 1 46.91 702 GLN B N 1
ATOM 11304 C CA . GLN B 1 702 ? 30.234 -20.391 -28.859 1 46.91 702 GLN B CA 1
ATOM 11305 C C . GLN B 1 702 ? 30.391 -18.891 -28.703 1 46.91 702 GLN B C 1
ATOM 11307 O O . GLN B 1 702 ? 29.422 -18.188 -28.391 1 46.91 702 GLN B O 1
ATOM 11312 N N . GLU B 1 703 ? 31.547 -18.375 -28.969 1 49.66 703 GLU B N 1
ATOM 11313 C CA . GLU B 1 703 ? 31.75 -16.922 -28.922 1 49.66 703 GLU B CA 1
ATOM 11314 C C . GLU B 1 703 ? 31 -16.234 -30.062 1 49.66 703 GLU B C 1
ATOM 11316 O O . GLU B 1 703 ? 30.438 -15.148 -29.875 1 49.66 703 GLU B O 1
ATOM 11321 N N . THR B 1 704 ? 30.984 -16.812 -31.219 1 50.16 704 THR B N 1
ATOM 11322 C CA . THR B 1 704 ? 30.266 -16.219 -32.344 1 50.16 704 THR B CA 1
ATOM 11323 C C . THR B 1 704 ? 28.766 -16.281 -32.094 1 50.16 704 THR B C 1
ATOM 11325 O O . THR B 1 704 ? 28.031 -15.359 -32.469 1 50.16 704 THR B O 1
ATOM 11328 N N . GLU B 1 705 ? 28.297 -17.359 -31.578 1 47.53 705 GLU B N 1
ATOM 11329 C CA . GLU B 1 705 ? 26.859 -17.469 -31.297 1 47.53 705 GLU B CA 1
ATOM 11330 C C . GLU B 1 705 ? 26.438 -16.5 -30.203 1 47.53 705 GLU B C 1
ATOM 11332 O O . GLU B 1 705 ? 25.375 -15.883 -30.297 1 47.53 705 GLU B O 1
ATOM 11337 N N . VAL B 1 706 ? 27.266 -16.344 -29.203 1 49.44 706 VAL B N 1
ATOM 11338 C CA . VAL B 1 706 ? 27 -15.312 -28.203 1 49.44 706 VAL B CA 1
ATOM 11339 C C . VAL B 1 706 ? 27.062 -13.938 -28.844 1 49.44 706 VAL B C 1
ATOM 11341 O O . VAL B 1 706 ? 26.219 -13.07 -28.578 1 49.44 706 VAL B O 1
ATOM 11344 N N . SER B 1 707 ? 27.984 -13.82 -29.828 1 49.56 707 SER B N 1
ATOM 11345 C CA . SER B 1 707 ? 28.109 -12.531 -30.516 1 49.56 707 SER B CA 1
ATOM 11346 C C . SER B 1 707 ? 26.922 -12.266 -31.422 1 49.56 707 SER B C 1
ATOM 11348 O O . SER B 1 707 ? 26.406 -11.148 -31.469 1 49.56 707 SER B O 1
ATOM 11350 N N . GLU B 1 708 ? 26.5 -13.281 -32.156 1 49.59 708 GLU B N 1
ATOM 11351 C CA . GLU B 1 708 ? 25.328 -13.094 -33.031 1 49.59 708 GLU B CA 1
ATOM 11352 C C . GLU B 1 708 ? 24.062 -12.867 -32.219 1 49.59 708 GLU B C 1
ATOM 11354 O O . GLU B 1 708 ? 23.234 -12.031 -32.562 1 49.59 708 GLU B O 1
ATOM 11359 N N . LEU B 1 709 ? 23.938 -13.586 -31.188 1 46.94 709 LEU B N 1
ATOM 11360 C CA . LEU B 1 709 ? 22.797 -13.383 -30.297 1 46.94 709 LEU B CA 1
ATOM 11361 C C . LEU B 1 709 ? 22.844 -11.984 -29.688 1 46.94 709 LEU B C 1
ATOM 11363 O O . LEU B 1 709 ? 21.812 -11.328 -29.562 1 46.94 709 LEU B O 1
ATOM 11367 N N . GLU B 1 710 ? 24.031 -11.562 -29.406 1 49.41 710 GLU B N 1
ATOM 11368 C CA . GLU B 1 710 ? 24.203 -10.203 -28.906 1 49.41 710 GLU B CA 1
ATOM 11369 C C . GLU B 1 710 ? 23.844 -9.172 -29.969 1 49.41 710 GLU B C 1
ATOM 11371 O O . GLU B 1 710 ? 23.188 -8.164 -29.672 1 49.41 710 GLU B O 1
ATOM 11376 N N . LYS B 1 711 ? 24.188 -9.5 -31.203 1 49.78 711 LYS B N 1
ATOM 11377 C CA . LYS B 1 711 ? 23.859 -8.586 -32.281 1 49.78 711 LYS B CA 1
ATOM 11378 C C . LYS B 1 711 ? 22.359 -8.531 -32.531 1 49.78 711 LYS B C 1
ATOM 11380 O O . LYS B 1 711 ? 21.797 -7.457 -32.75 1 49.78 711 LYS B O 1
ATOM 11385 N N . GLU B 1 712 ? 21.797 -9.641 -32.5 1 47.06 712 GLU B N 1
ATOM 11386 C CA . GLU B 1 712 ? 20.359 -9.688 -32.719 1 47.06 712 GLU B CA 1
ATOM 11387 C C . GLU B 1 712 ? 19.609 -9.023 -31.547 1 47.06 712 GLU B C 1
ATOM 11389 O O . GLU B 1 712 ? 18.641 -8.297 -31.766 1 47.06 712 GLU B O 1
ATOM 11394 N N . MET B 1 713 ? 20.078 -9.258 -30.469 1 49.28 713 MET B N 1
ATOM 11395 C CA . MET B 1 713 ? 19.5 -8.578 -29.312 1 49.28 713 MET B CA 1
ATOM 11396 C C . MET B 1 713 ? 19.688 -7.07 -29.422 1 49.28 713 MET B C 1
ATOM 11398 O O . MET B 1 713 ? 18.781 -6.305 -29.094 1 49.28 713 MET B O 1
ATOM 11402 N N . LEU B 1 714 ? 20.797 -6.684 -30.031 1 46.69 714 LEU B N 1
ATOM 11403 C CA . LEU B 1 714 ? 21.109 -5.27 -30.234 1 46.69 714 LEU B CA 1
ATOM 11404 C C . LEU B 1 714 ? 20.203 -4.664 -31.312 1 46.69 714 LEU B C 1
ATOM 11406 O O . LEU B 1 714 ? 19.75 -3.529 -31.172 1 46.69 714 LEU B O 1
ATOM 11410 N N . SER B 1 715 ? 20 -5.438 -32.219 1 47.62 715 SER B N 1
ATOM 11411 C CA . SER B 1 715 ? 19.109 -4.918 -33.25 1 47.62 715 SER B CA 1
ATOM 11412 C C . SER B 1 715 ? 17.703 -4.684 -32.719 1 47.62 715 SER B C 1
ATOM 11414 O O . SER B 1 715 ? 17.078 -3.67 -33.031 1 47.62 715 SER B O 1
ATOM 11416 N N . SER B 1 716 ? 17.375 -5.551 -32.031 1 46.56 716 SER B N 1
ATOM 11417 C CA . SER B 1 716 ? 16.047 -5.422 -31.453 1 46.56 716 SER B CA 1
ATOM 11418 C C . SER B 1 716 ? 16 -4.262 -30.453 1 46.56 716 SER B C 1
ATOM 11420 O O . SER B 1 716 ? 14.984 -3.564 -30.359 1 46.56 716 SER B O 1
ATOM 11422 N N . PHE B 1 717 ? 17.109 -4.027 -29.828 1 48.34 717 PHE B N 1
ATOM 11423 C CA . PHE B 1 717 ? 17.234 -2.9 -28.922 1 48.34 717 PHE B CA 1
ATOM 11424 C C . PHE B 1 717 ? 17.203 -1.579 -29.688 1 48.34 717 PHE B C 1
ATOM 11426 O O . PHE B 1 717 ? 16.562 -0.622 -29.234 1 48.34 717 PHE B O 1
ATOM 11433 N N . VAL B 1 718 ? 17.953 -1.53 -30.766 1 46.94 718 VAL B N 1
ATOM 11434 C CA . VAL B 1 718 ? 17.922 -0.339 -31.609 1 46.94 718 VAL B CA 1
ATOM 11435 C C . VAL B 1 718 ? 16.5 -0.044 -32.062 1 46.94 718 VAL B C 1
ATOM 11437 O O . VAL B 1 718 ? 16.078 1.113 -32.062 1 46.94 718 VAL B O 1
ATOM 11440 N N . ASP B 1 719 ? 15.859 -1.032 -32.156 1 45.97 719 ASP B N 1
ATOM 11441 C CA . ASP B 1 719 ? 14.469 -0.858 -32.562 1 45.97 719 ASP B CA 1
ATOM 11442 C C . ASP B 1 719 ? 13.625 -0.294 -31.422 1 45.97 719 ASP B C 1
ATOM 11444 O O . ASP B 1 719 ? 12.773 0.569 -31.641 1 45.97 719 ASP B O 1
ATOM 11448 N N . ILE B 1 720 ? 13.898 -0.753 -30.266 1 47.91 720 ILE B N 1
ATOM 11449 C CA . ILE B 1 720 ? 13.156 -0.286 -29.109 1 47.91 720 ILE B CA 1
ATOM 11450 C C . ILE B 1 720 ? 13.469 1.188 -28.859 1 47.91 720 ILE B C 1
ATOM 11452 O O . ILE B 1 720 ? 12.57 1.975 -28.547 1 47.91 720 ILE B O 1
ATOM 11456 N N . VAL B 1 721 ? 14.766 1.589 -28.984 1 47.09 721 VAL B N 1
ATOM 11457 C CA . VAL B 1 721 ? 15.188 2.967 -28.75 1 47.09 721 VAL B CA 1
ATOM 11458 C C . VAL B 1 721 ? 14.648 3.867 -29.859 1 47.09 721 VAL B C 1
ATOM 11460 O O . VAL B 1 721 ? 14.188 4.98 -29.609 1 47.09 721 VAL B O 1
ATOM 11463 N N . GLU B 1 722 ? 14.586 3.336 -31.031 1 43.22 722 GLU B N 1
ATOM 11464 C CA . GLU B 1 722 ? 14.117 4.125 -32.156 1 43.22 722 GLU B CA 1
ATOM 11465 C C . GLU B 1 722 ? 12.617 4.391 -32.062 1 43.22 722 GLU B C 1
ATOM 11467 O O . GLU B 1 722 ? 12.141 5.449 -32.5 1 43.22 722 GLU B O 1
ATOM 11472 N N . VAL B 1 723 ? 11.992 3.471 -31.594 1 43.47 723 VAL B N 1
ATOM 11473 C CA . VAL B 1 723 ? 10.547 3.641 -31.484 1 43.47 723 VAL B CA 1
ATOM 11474 C C . VAL B 1 723 ? 10.227 4.73 -30.453 1 43.47 723 VAL B C 1
ATOM 11476 O O . VAL B 1 723 ? 9.227 5.438 -30.594 1 43.47 723 VAL B O 1
ATOM 11479 N N . ASN B 1 724 ? 11.023 4.914 -29.531 1 41.5 724 ASN B N 1
ATOM 11480 C CA . ASN B 1 724 ? 10.734 5.867 -28.469 1 41.5 724 ASN B CA 1
ATOM 11481 C C . ASN B 1 724 ? 11.422 7.207 -28.719 1 41.5 724 ASN B C 1
ATOM 11483 O O . ASN B 1 724 ? 11.312 8.125 -27.906 1 41.5 724 ASN B O 1
ATOM 11487 N N . LEU B 1 725 ? 12.406 7.285 -29.641 1 37.59 725 LEU B N 1
ATOM 11488 C CA . LEU B 1 725 ? 12.938 8.586 -30.047 1 37.59 725 LEU B CA 1
ATOM 11489 C C . LEU B 1 725 ? 12.039 9.234 -31.094 1 37.59 725 LEU B C 1
ATOM 11491 O O . LEU B 1 725 ? 11.625 8.578 -32.062 1 37.59 725 LEU B O 1
#

Foldseek 3Di:
DLVLVVLCVVCVPDPFCQSVLVSLVVCQVVVSCQPRHPVVVVVVVLLVQLVDLVSVVVSLSNCQSSVVSDDLVVCLVCLLVLLVSLLVNCVDPPDQLSSLLSNLVSLVSQLVPPVSVVVCLVPRVVSNVVSLVVVLVVLVVVLPPPPDDPPPDPDSVSVSVVSLVVSVSNLLSSLSSLLSCLQRNVQSCVVCLVVLLLVLQACLLDDPSNLLSSLSSVLSSLQRDDDDPQSVSSQVSLVVVLLVLLQLLVVLVCLLCVPPDADPDPLVVSHDPDPVNVSHDDADSDLDLVRSVSSLSSSLSSLSSLLCSQQAFDPFWHWAQVVSLVVSLCRLLVDALVNLVVPDDPSSVSSNVSSVSNNVSSVSSVVSNCVQQVVVCLVVVLVVLVSVLSNCVVPDDPCPVPPPPDPLQPCVVVLLVVLQVQLVCLVVQVQVDDPVLLVVLQVVLLVLLVQQLVCVVVVHRRHPPVVDPSNNQSSLVNLLSCQVRPYPVDHRPLVSNLVSLVSQCPPPDPVSNVVSVVSNVVSCCVVVPPPDPPPPPPPPPPVPPDPPPPPPDPPDPPCPPPPPVPPPPPPPPPPPPDPDPPPSIRGGDRDNPDPPCPPPPPPPPPRPSPPPPVDDDDYDDDDDDDDDDDDDDDDDDDDDDDDDDDDDDYDDDDDDDDDDDDDDDDDDDDDDDDDPDPPPPVPPPDPDPVVVVVVVVVVVVVVVVVVVSVVSSVVSVVSVSVSVD/DLVLVVLCVVQVPDPFCVSVLVSLVVCQVVVSCQPRHPVVVVVVVLLVQLVDLVSVVVSLSNCQSSVVSDDLVVCLVCLLVLLVSLLVNCVDPPDQLSSLLSNLVSLVSQLVPVVSVVCCLVPRVVSNVVSLVVVLVVLVVVLPPPPDDPPPDPDPVSVSVVSLVVSVSNLLSSLSSLLSCLQRNVQSCVVCLVVLLLVLQACLLDDPSNLLSSLSSVLSSLQRDDDDPQSVSSQVSLVVVLLVLLQLLVVLVCLLCVPPDADPDPLVVSHDPDPVNVSHDDADSDLDLVRSVSSLSSSLSSLSSLLCSQQAFDPFWHWAQVVSLVVSLCRLLVDALVNLVVPDDPSSVSSNVSSVSNNVSSVSSVVSNCVQQVVVCLVVVLVVLVSVLSNCVVPDDPPPVPPPPDPLQPCVVVLLVVLQVQLVCLVVQVQVDDPVLLVVLQVVLLVLLVQQLVCVVVVHRRHPPVVDPSNNQSSLVNLLSCQVRPYPVDHRPLVSNLVSLVSQCPPPDPVSNVVSVVSNVVSCCVVVPPPDPPPPPPPPPPVPPDPPPPPDCPPDPPCPPPPPVPPPPPPPVPPPPDPPPPPSIRGGDRDNPDPPCPPPPPPPPPPPSPPPPDCPDDDDDDPDDDDPDPDDPDPDDDDDDDDDDDDDDDDDDDDDDDDDDDDDDDDDDDDDDDDDDPPPPPPPPPPDPVVVVVVVVVVVVVVVVVVVSVVSSVVSVVSVSVSVD

InterPro domains:
  IPR012583 Pre-rRNA-processing protein RIX1, N-terminal [PF08167] (46-205)
  IPR016024 Armadillo-type fold [SSF48371] (82-535)

pLDDT: mean 70.17, std 28.51, range [13.59, 98.44]

Sequence (1450 aa):
MNSTFHLLKLALGESDKYALRNYLQVCKDNILFQKDCNIESVVAIVNSSLNVSADFEKGVLILNVLLPQCKSDLIERNLLQWLQQCLKGLQSPSYLVTPYTLLRELIIYSKDYPVIRKQTSLNVIPKFLDHYFKNTKQLASEETSFNQTPPGFTSVFSAILFCLFIFFKLLLPMLQCLEQILLHYGKACGQWKNKIEQFLLQLLECPPAIVNACARCFLNLASIGPITADMGEIKQQWFDKQKFLISALHTILDRLFSHINEIQGTYETYIIRDDNNSSLPEISKTYSLKNVQRLTVQFTSLSEFLKIMFLGMFPVNKRVHPDAVFSVICRALSITCKTLEGNVSNDSIILSTQISTIHCACLNILDSLIQSCRRSLLPHAEIICKLLVQTLKWTKVDDCEFGQPVNPLANKEMCAAALSVLPPLLESTSFLIPSQIHKQLQERIVSELMQVETALRLSLDVPVPYRDETCRLALYTSLLALCNDPHPKFPAPCNYAVQIFTNGLNDSSLLVSRFCGQAVGNIDKIIHPLGPTLSFGLEVNEISTSTNINTTALGTTSEVVKVNGNLSTTGDIVSKEDCSPMNDSIVLESVPRLFENYPPKSPLNVEKKTENVINDKPGKEQMEIQPVEVVEMEIKSNENEIKQNECHSNQNSEKVKEPEIIEDIPNEMEKPKSKRRLNNDKDITIESPQEKKRKDDHQRQQETEVSELEKEMLSSFVDIVEVNLMNSTFHLLKLALGESDKYALRNYLQVCKDNILFQKDCNIESVVAIVNSSLNVSADFEKGVLILNVLLPQCKSDLIERNLLQWLQQCLKGLQSPSYLVTPYTLLRELIIYSKDYPVIRKQTSLNVIPKFLDHYFKNTKQLASEETSFNQTPPGFTSVFSAILFCLFIFFKLLLPMLQCLEQILLHYGKACGQWKNKIEQFLLQLLECPPAIVNACARCFLNLASIGPITADMGEIKQQWFDKQKFLISALHTILDRLFSHINEIQGTYETYIIRDDNNSSLPEISKTYSLKNVQRLTVQFTSLSEFLKIMFLGMFPVNKRVHPDAVFSVICRALSITCKTLEGNVSNDSIILSTQISTIHCACLNILDSLIQSCRRSLLPHAEIICKLLVQTLKWTKVDDCEFGQPVNPLANKEMCAAALSVLPPLLESTSFLIPSQIHKQLQERIVSELMQVETALRLSLDVPVPYRDETCRLALYTSLLALCNDPHPKFPAPCNYAVQIFTNGLNDSSLLVSRFCGQAVGNIDKIIHPLGPTLSFGLEVNEISTSTNINTTALGTTSEVVKVNGNLSTTGDIVSKEDCSPMNDSIVLESVPRLFENYPPKSPLNVEKKTENVINDKPGKEQMEIQPVEVVEMEIKSNENEIKQNECHSNQNSEKVKEPEIIEDIPNEMEKPKSKRRLNNDKDITIESPQEKKRKDDHQRQQETEVSELEKEMLSSFVDIVEVNL

Solvent-accessible surface area (backbone atoms only — not comparable to full-atom values): 85201 Å² total; per-residue (Å²): 132,46,58,56,55,54,49,49,53,52,27,67,68,42,87,50,64,45,43,36,52,54,51,47,50,41,35,53,76,64,49,42,58,57,76,50,34,66,54,66,62,54,50,49,51,33,56,54,22,46,72,32,80,88,37,26,66,60,17,49,56,51,46,57,52,44,56,85,52,48,48,61,68,61,43,69,74,42,45,64,59,52,53,53,42,52,58,58,47,60,74,44,82,82,61,55,53,66,54,33,49,39,47,35,53,52,55,64,57,34,70,79,36,67,73,51,33,55,49,38,45,69,53,48,48,59,54,45,54,53,48,49,56,50,51,52,51,50,54,60,50,58,48,34,58,66,87,55,55,47,64,92,40,86,32,47,64,56,45,33,46,46,41,44,48,53,46,54,62,41,47,43,40,48,39,52,24,49,33,53,42,35,66,75,43,25,72,63,38,58,87,47,45,66,61,50,51,43,55,47,41,56,41,35,82,46,55,69,71,50,33,52,43,37,22,52,33,53,46,32,56,28,64,43,56,73,88,47,98,77,35,55,64,30,44,47,40,44,41,49,52,50,47,48,52,53,17,51,48,49,52,50,47,49,64,74,42,63,87,51,90,66,79,90,64,80,56,69,75,54,44,70,88,54,87,68,74,70,48,48,69,86,69,70,88,61,90,40,70,55,44,52,52,50,50,49,41,38,48,43,37,51,36,47,30,53,28,40,55,51,35,34,59,47,98,56,58,41,61,39,50,60,65,64,54,45,43,54,40,50,59,56,62,66,62,42,62,71,66,35,63,76,53,81,39,75,67,38,54,56,46,51,63,46,44,64,62,53,43,52,34,39,51,50,36,51,51,30,51,46,70,47,42,50,76,78,42,57,87,51,43,63,61,53,53,50,52,53,51,53,54,53,61,74,67,59,70,71,85,68,77,68,52,75,77,75,60,57,62,51,62,33,68,62,51,26,52,56,36,58,51,43,34,64,47,35,73,74,37,31,83,73,50,55,67,68,57,53,48,49,50,51,51,50,53,53,51,50,50,52,50,40,51,51,16,61,74,66,73,44,85,50,56,75,27,49,69,36,64,65,32,42,40,26,52,52,49,35,52,52,36,41,50,60,38,45,41,93,89,42,83,50,61,53,75,59,44,52,54,52,27,58,58,32,49,72,42,90,46,65,71,44,16,52,51,20,52,53,47,44,42,53,50,47,31,52,76,52,47,72,65,78,70,78,72,67,78,75,77,80,66,75,80,65,61,83,75,72,71,84,73,76,76,77,74,80,77,74,74,72,75,73,78,71,70,73,75,70,71,78,69,75,69,73,72,80,68,80,79,67,77,82,71,74,53,49,69,30,69,51,54,67,64,58,65,66,74,62,73,69,82,72,74,78,74,77,69,58,66,69,64,79,56,74,79,75,86,85,87,92,83,89,89,80,78,79,78,85,81,77,83,72,86,70,87,83,85,93,82,90,76,87,87,82,90,77,92,79,83,86,83,87,86,87,73,85,86,81,88,84,88,81,88,84,79,85,87,91,86,91,83,84,78,84,71,82,75,79,75,77,76,77,76,80,74,72,79,54,74,64,60,56,48,48,52,51,46,50,51,47,47,52,50,46,48,55,46,49,52,48,47,52,52,43,51,54,44,52,48,56,54,51,70,74,99,133,46,56,56,56,54,50,50,54,52,28,66,67,42,88,51,64,52,41,36,53,55,51,47,51,41,34,54,76,64,48,42,58,56,74,50,34,66,53,64,60,54,50,50,51,33,57,54,22,45,70,33,80,90,36,26,67,59,16,49,58,51,45,58,53,44,56,87,52,47,47,59,68,61,44,70,74,43,46,64,59,51,53,53,43,51,58,59,49,60,75,44,83,82,59,55,53,66,54,32,51,40,48,35,52,52,54,63,57,33,69,79,36,66,72,50,34,54,49,38,47,69,54,48,48,60,53,47,55,53,49,49,56,50,51,52,52,49,53,61,48,58,49,45,60,66,87,55,53,46,66,92,40,87,32,46,63,56,44,31,42,46,42,47,48,53,46,54,63,42,47,44,40,49,40,52,26,50,33,52,42,34,65,76,43,24,71,66,39,58,86,46,45,65,60,52,51,43,54,45,41,56,41,37,83,49,58,68,72,50,33,53,42,38,21,52,34,56,48,34,55,28,64,44,58,73,89,48,98,76,35,56,65,30,44,48,39,44,40,49,52,51,46,47,53,52,16,51,48,51,52,51,48,50,64,74,43,64,88,52,90,66,82,90,64,80,57,69,77,52,46,70,89,55,87,69,76,68,48,50,68,86,71,71,87,61,91,40,69,54,45,51,52,50,49,50,42,38,49,43,38,51,36,47,31,53,28,40,54,51,35,34,60,45,98,55,58,41,63,40,50,58,64,65,54,45,45,54,39,50,59,57,61,67,60,43,62,71,67,36,62,75,54,82,41,76,67,38,54,54,46,50,64,46,43,64,60,52,42,52,35,40,50,48,36,50,50,30,49,46,69,46,42,50,74,78,42,58,86,50,43,64,61,53,53,50,53,52,51,53,53,52,60,74,66,59,71,71,85,67,76,69,52,79,77,74,59,55,60,52,63,33,68,61,50,28,52,58,36,58,50,44,34,63,48,35,71,74,38,30,82,74,51,56,68,68,58,52,49,50,50,52,50,49,54,51,51,53,49,54,49,41,52,51,15,61,75,66,73,45,84,50,57,75,26,50,69,35,66,65,32,41,39,26,52,52,51,34,51,50,35,42,49,60,38,45,42,94,88,43,86,51,63,52,74,60,42,53,53,52,28,58,58,32,50,71,42,90,46,65,70,44,16,52,50,20,52,53,48,43,42,53,50,45,30,52,75,53,48,72,66,79,70,78,72,67,79,74,76,80,65,73,84,65,60,83,77,71,71,86,74,77,77,78,74,79,78,76,73,73,74,73,77,71,70,72,76,69,71,75,67,75,68,70,70,79,68,76,81,65,74,82,69,71,52,50,70,29,69,50,54,67,66,58,63,65,73,62,71,69,80,71,73,80,72,72,72,59,68,68,64,78,51,79,61,81,64,83,79,80,84,80,81,81,75,79,78,78,78,78,78,71,83,82,81,84,76,92,80,87,84,75,84,76,85,70,87,84,79,89,84,90,86,90,81,90,84,90,84,91,84,87,89,80,84,91,84,89,90,76,85,87,82,82,78,80,77,82,74,78,75,73,76,81,73,73,80,54,74,66,61,54,50,51,52,50,48,52,50,46,49,53,51,46,51,53,47,51,51,49,48,52,52,44,50,54,44,53,48,55,55,51,70,74,99

Radius of gyration: 38.97 Å; Cα contacts (8 Å, |Δi|>4): 1313; chains: 2; bounding box: 106×141×114 Å

Nearest PDB structures (foldseek):
  8fl4-assembly1_NX  TM=8.372E-01  e=1.073E-15  Homo sapiens
  8fl2-assembly1_NY  TM=8.154E-01  e=8.810E-16  Homo sapiens
  7uwf-assembly1_C  TM=8.293E-01  e=4.176E-14  Homo sapiens
  7wb4-assembly1_A  TM=3.310E-01  e=4.569E+00  Xenopus laevis
  8fl2-assembly1_NY  TM=8.284E-01  e=8.465E-16  Homo sapiens

Organism: Rhodnius prolixus (NCBI:txid13249)

Secondary structure (DSSP, 8-state):
--HHHHHHHHHHHSSSHHHHHHHHHHHHHHTHHHHSS-HHHHHHHHHHHHHSSTTHHHHHHHHHHHGGGS-HHHHHHHHHHHHHHHHHHTTSTT--HHHHHHHHHHHHHHTT-HHHHHHIIIIIHHHHHHHHHHHHHHHHHHHH--SS--TT-S-HHHHHHHHHHHHHHHHHHHHHHHHHHHHH-TGGGGGGHHHHHHHHHTTTTS-HHHHHHHHHHHHHHTT-S---TT-HHHHHHHHHHHHHHHHHHHHHHHHHTTTS-----GGGGG----TTGGGSPP--SS--HHHHHHHHHHHHHHHHHHHHHHHS--SS-EEE-HHHHHHHHHHHHH--HHHHHTS--HHHHHHHHHHHHHHHHHHHHHHHHHHHHGGGGGGGHHHHHHHHHHHHHHT--------SS--TTTTHHHHHHHHHHHHHHHHHHGGGS-HHHHHHHHHHHHHHHHHHHHHHHTTPPPPTTTTSHHHHHHHHHHHHHHHHS--TTS---HHHHHHHHHHHTT-SSHHHHHHHHHHHHHHHHHHS-----------GGGGGTT---------------------------------------EEE-----S----------------------------------------------------------------------------------------------HHHHHHHHHHHHHHHHHHHHHHHHHHHHHHHHHHHH-/--HHHHHHHHHHHSSSHHHHHHHHHHHHHHTHHHHSS-HHHHHHHHHHHHHSSTTHHHHHHHHHHHGGGS-HHHHHHHHHHHHHHHHHHTTSTT--HHHHHHHHHHHHHHTT-HHHHHHIIIIIHHHHHHHHHHHHHHHHHHHH--SS--TT-S-HHHHHHHHHHHHHHHHHHHHHHHHHHHHH-TGGGGGGHHHHHHHHHTTTTS-HHHHHHHHHHHHHHTT-S---TT-HHHHHHHHHHHHHHHHHHHHHHHHHTTTS-----GGGGG----TTGGGSPP--SS--HHHHHHHHHHHHHHHHHHHHHHHS--SS-EEE-HHHHHHHHHHHHH--HHHHHTS--HHHHHHHHHHHHHHHHHHHHHHHHHHHHGGGGGGGHHHHHHHHHHHHHHT--------SS--TTTTHHHHHHHHHHHHHHHHHHGGGS-HHHHHHHHHHHHHHHHHHHHHHHTTPPPPTTTTSHHHHHHHHHHHHHHHHS--TTS---HHHHHHHHHHHTT-SSHHHHHHHHHHHHHHHHHHS-----------TTGGGSS---------------------------------------EEE-----S----------------------------------------------------------------------------------------------HHHHHHHHHHHHHHHHHHHHHHHHHHHHHHHHHHHH-